Protein AF-A0A1V6IZR3-F1 (afdb_monomer)

Mean predicted aligned error: 18.73 Å

Nearest PDB structures (foldseek):
  6pxj-assembly2_B  TM=7.528E-01  e=3.587E-08  Homo sapiens
  1z8j-assembly2_B  TM=7.827E-01  e=1.774E-07  Homo sapiens
  2afq-assembly1_D  TM=7.502E-01  e=1.871E-07  Homo sapiens
  2wyj-assembly1_A  TM=7.106E-01  e=6.371E-07  Homo sapiens
  3h5c-assembly1_B  TM=6.186E-01  e=1.400E-05  Homo sapiens

Sequence (819 aa):
MRGITLRMSGNGSYQYGFWLGPGDYYWNQGAGSAPFFDGVTVETGESSNNIAFLCYGPAPEPIIFNNCAFRGKPGKSVPMRGIYAMDSSALQIINCSYLDFPSAPYAYGVQLHSRFLEETGLVEIANCLWDSSFTASNPTPPFVTYRQFTNSAPYFVHIADSIMPAMPTWFLPDTQTNLYITNALVAMGGHLQTNSPGIDAGGSTLTLADFEGQPRDATPDIGADEYAALGEGDTDEDGLSDSSEVDTYGTDPYRADSDGDNILDGTEVADGTDLTDPLSYRFEVLGIATNQSGNSSAVWICRRWGAGAWDTNAATIATNGNFTLDVLADNQSNTLNVGAFCDYNTNGLPDAVEPVYWKTISVTGSLMRTSFLLKDYDGDYIDDWQEVLCGTDPLSASNYCVSVSGIVTNVYLDTGNFYVGLSLTTNAASMVAVTNVATDGTFDFSHVIMTNASSILYIMHYDDVNTNGMWDTTELYGWNATNRSKGHTIYWTLDARDYDNDDMPDFWEARKSFNWTNTADCVADADSDGFYNVLECWMKTDPYSVNNSSNTAIRNAIAAVDDKLAGLSPSAALPIFSIQNHSTTNYVRNTNCWAYPYDITCNSPWNSAGGVYYTGTLISPRHVIFAAHFDYVTNGTIMRFVDRQNNVVERSIVATMRHPSFPGTNDFYYPDICVGLLNSDVPTNQISCAKVLPDTFSDYLSKGTRIPALSMNQFHKAYVFDVRDISRSYPDNSIRTITRRPVDSARQSFYTGLQGGDSGNPLLMFISGETVLLTVWSYGDGTGTSVSALKSDINDIMDDLGGGYHLQEINLSGYRSLE

Solvent-accessible surface area (backbone atoms only — not comparable to full-atom values): 44212 Å² total; per-residue (Å²): 86,69,67,44,77,47,79,46,77,56,84,46,76,70,44,67,72,38,82,33,40,43,96,55,90,91,80,63,96,41,64,15,59,49,53,57,35,35,30,33,22,38,37,56,50,70,23,67,29,35,28,39,31,38,36,32,31,37,29,96,46,55,31,33,38,29,38,24,20,32,34,46,49,60,92,35,80,36,21,35,27,39,36,35,36,32,27,42,40,33,38,38,41,31,48,29,38,42,36,44,40,21,55,15,80,78,15,25,44,33,36,42,37,21,64,69,20,87,55,69,15,42,36,42,36,33,45,29,41,43,46,66,54,45,56,85,38,93,63,54,33,45,61,64,47,81,46,79,38,102,81,25,30,51,68,34,44,34,44,30,57,32,46,43,57,55,84,69,90,87,70,69,94,84,82,72,95,46,61,52,75,51,71,55,64,76,47,78,78,56,54,73,52,99,74,35,63,48,72,62,54,47,54,100,77,76,67,74,42,51,88,92,62,51,58,66,85,49,90,78,60,63,48,77,85,53,67,53,82,80,53,91,45,49,75,48,72,40,79,49,34,34,44,48,25,52,77,72,70,71,42,50,49,79,38,38,38,56,53,68,69,82,57,34,42,40,52,28,63,76,74,69,40,47,58,75,40,71,38,28,46,66,33,38,38,38,34,39,48,42,76,68,55,76,68,88,60,59,39,38,35,35,35,26,54,56,92,55,70,76,42,59,92,76,43,41,68,39,56,97,28,36,40,70,44,84,42,80,38,71,78,48,90,56,54,41,31,44,28,39,29,48,45,81,86,72,78,78,63,83,50,90,80,24,62,66,53,66,48,78,49,80,86,87,61,58,70,44,78,53,73,47,79,45,38,48,80,50,70,39,62,49,37,34,69,56,20,54,73,68,72,34,43,38,78,37,61,31,27,43,57,33,30,44,36,32,39,42,36,72,53,83,66,94,71,70,46,33,36,40,33,36,16,73,39,96,76,53,84,42,62,78,47,76,46,80,52,77,47,62,45,74,51,77,43,78,71,45,76,37,72,83,39,70,69,52,41,23,47,32,36,34,44,29,74,87,64,78,85,62,84,51,98,90,41,59,68,53,72,46,81,40,66,57,46,69,66,44,79,45,81,45,51,52,67,74,45,43,82,52,68,53,77,45,26,33,64,58,27,54,75,70,71,45,60,54,75,46,46,57,54,31,74,33,47,78,50,71,53,58,55,30,37,31,51,27,61,77,69,71,55,60,55,77,54,66,68,92,48,91,50,32,49,49,41,44,21,37,48,62,46,56,70,46,51,65,93,61,56,48,90,63,23,25,36,44,45,73,38,80,37,90,89,75,67,46,44,34,71,19,83,59,11,55,64,50,88,48,72,64,26,21,45,22,80,31,25,73,68,56,39,46,38,46,24,35,35,24,38,35,60,34,33,31,38,25,26,36,87,52,79,66,72,43,66,68,30,37,41,34,30,46,29,94,85,40,50,70,47,77,39,34,25,64,42,68,50,60,44,91,72,41,66,90,50,99,75,65,76,46,55,27,39,22,42,31,33,40,72,53,67,56,61,68,92,55,38,49,53,35,23,25,55,46,92,67,40,47,47,38,41,55,48,34,56,69,38,46,26,42,30,42,45,47,81,46,28,55,26,42,35,14,26,52,34,61,41,72,71,44,101,84,63,48,46,32,26,32,37,41,83,46,66,50,69,74,49,40,63,37,42,74,83,75,54,96,40,24,42,10,25,50,35,32,37,39,46,93,72,42,45,28,40,43,22,30,28,57,49,84,74,51,31,17,35,22,44,42,80,41,45,67,63,52,33,53,51,30,57,76,74,40,86,86,60,56,77,42,61,54,84,62,85,88,35,48,60,77,120

Secondary structure (DSSP, 8-state):
-BS-EEE----SS-EEEEEES-SSTTT--------EEES-EEE--S-SSEEEEEEES--SS-EEEES-EEE--TT----EEEEEEES-SEEEEES-EEES--SSTT-EEEEEEESS-SS-EEEEEES-EE-GGGTS-SSPPPSEEEEE-TTSPPEEEEEES-B-SS--TT--TTS-TTEEEES-----S-EE-TT-TTTTTTSS---SB-SSS-BTTSSS-SSTT-EE---S--SS-SSS-HHHIIIII---TT-SSSSSSSS-HHHHHHHT--TT-TT-EEEEEEEEEEE-S---PPEEEEEEETTS--EEEEEEE-BTTEEEEEEEESS--SPEEEEEEE-SSSSSS--TTS--EEEEE---SSEEEEEEEES-SSSSSS-HHHHHHHT--TT-TTEEEEEEEEEEE----SSSEEEEEEESSTTSTTEEEEEE--SSEEEEEEEEEEES--SEEEEEEEEETTSSSS--TTS-EEEEEEES-S-EEEEEEGGG--SS-SSS-HHHHHHTT--TT-TTGGG--SSSSS--HHHHHHHT--TTS----S-BHHHHHHHHHHHHHTT--HHHHSBSEEEEETTTTEEEE-TTSTTTTS--TTB-S-BTTTBTSS--EEEETTEEEE-TT-----TTPEEEEE-TTS-EEEEEEEEEEE-TT---SSS---S--EEEEESS---TTTSPPPBB--TTTHHHHTT-TT-EEEEE-TT-BEEEEEEEEEES--TT---EEEEE---SHHHHHT-----TT-TTPEEEEEETTEEEEEEEEEETTTEEEETTTSHHHHHHHHHHH-TT--PPBP--TTSBP--

pLDDT: mean 82.23, std 13.09, range [37.94, 98.44]

Structure (mmCIF, N/CA/C/O backbone):
data_AF-A0A1V6IZR3-F1
#
_entry.id   AF-A0A1V6IZR3-F1
#
loop_
_atom_site.group_PDB
_atom_site.id
_atom_site.type_symbol
_atom_site.label_atom_id
_atom_site.label_alt_id
_atom_site.label_comp_id
_atom_site.label_asym_id
_atom_site.label_entity_id
_atom_site.label_seq_id
_atom_site.pdbx_PDB_ins_code
_atom_site.Cartn_x
_atom_site.Cartn_y
_atom_site.Cartn_z
_atom_site.occupancy
_atom_site.B_iso_or_equiv
_atom_site.auth_seq_id
_atom_site.auth_comp_id
_atom_site.auth_asym_id
_atom_site.auth_atom_id
_atom_site.pdbx_PDB_model_num
ATOM 1 N N . MET A 1 1 ? 92.205 -2.100 -47.975 1.00 76.81 1 MET A N 1
ATOM 2 C CA . MET A 1 1 ? 92.497 -3.478 -47.528 1.00 76.81 1 MET A CA 1
ATOM 3 C C . MET A 1 1 ? 91.830 -4.448 -48.480 1.00 76.81 1 MET A C 1
ATOM 5 O O . MET A 1 1 ? 90.780 -4.094 -48.997 1.00 76.81 1 MET A O 1
ATOM 9 N N . ARG A 1 2 ? 92.425 -5.618 -48.745 1.00 80.44 2 ARG A N 1
ATOM 10 C CA . ARG A 1 2 ? 91.852 -6.578 -49.698 1.00 80.44 2 ARG A CA 1
ATOM 11 C C . ARG A 1 2 ? 91.730 -7.984 -49.114 1.00 80.44 2 ARG A C 1
ATOM 13 O O . ARG A 1 2 ? 92.684 -8.426 -48.480 1.00 80.44 2 ARG A O 1
ATOM 20 N N . GLY A 1 3 ? 90.604 -8.661 -49.345 1.00 69.38 3 GLY A N 1
ATOM 21 C CA . GLY A 1 3 ? 90.423 -10.093 -49.064 1.00 69.38 3 GLY A CA 1
ATOM 22 C C . GLY A 1 3 ? 90.434 -10.481 -47.582 1.00 69.38 3 GLY A C 1
ATOM 23 O O . GLY A 1 3 ? 90.912 -11.561 -47.243 1.00 69.38 3 GLY A O 1
ATOM 24 N N . ILE A 1 4 ? 90.004 -9.590 -46.685 1.00 80.44 4 ILE A N 1
ATOM 25 C CA . ILE A 1 4 ? 90.055 -9.821 -45.232 1.00 80.44 4 ILE A CA 1
ATOM 26 C C . ILE A 1 4 ? 88.681 -10.251 -44.729 1.00 80.44 4 ILE A C 1
ATOM 28 O O . ILE A 1 4 ? 87.707 -9.545 -44.956 1.00 80.44 4 ILE A O 1
ATOM 32 N N . THR A 1 5 ? 88.622 -11.329 -43.949 1.00 82.00 5 THR A N 1
ATOM 33 C CA . THR A 1 5 ? 87.443 -11.672 -43.143 1.00 82.00 5 THR A CA 1
ATOM 34 C C . THR A 1 5 ? 87.701 -11.331 -41.679 1.00 82.00 5 THR A C 1
ATOM 36 O O . THR A 1 5 ? 88.576 -11.920 -41.042 1.00 82.00 5 THR A O 1
ATOM 39 N N . LEU A 1 6 ? 86.939 -10.388 -41.133 1.00 85.50 6 LEU A N 1
ATOM 40 C CA . LEU A 1 6 ? 86.913 -10.082 -39.708 1.00 85.50 6 LEU A CA 1
ATOM 41 C C . LEU A 1 6 ? 85.717 -10.762 -39.053 1.00 85.50 6 LEU A C 1
ATOM 43 O O . LEU A 1 6 ? 84.575 -10.496 -39.414 1.00 85.50 6 LEU A O 1
ATOM 47 N N . ARG A 1 7 ? 85.988 -11.590 -38.044 1.00 87.12 7 ARG A N 1
ATOM 48 C CA . ARG A 1 7 ? 84.964 -12.195 -37.188 1.00 87.12 7 ARG A CA 1
ATOM 49 C C . ARG A 1 7 ? 85.019 -11.562 -35.815 1.00 87.12 7 ARG A C 1
ATOM 51 O O . ARG A 1 7 ? 86.019 -11.689 -35.110 1.00 87.12 7 ARG A O 1
ATOM 58 N N . MET A 1 8 ? 83.961 -10.857 -35.452 1.00 82.50 8 MET A N 1
ATOM 59 C CA . MET A 1 8 ? 83.888 -10.109 -34.206 1.00 82.50 8 MET A CA 1
ATOM 60 C C . MET A 1 8 ? 83.198 -10.955 -33.130 1.00 82.50 8 MET A C 1
ATOM 62 O O . MET A 1 8 ? 82.158 -11.564 -33.364 1.00 82.50 8 MET A O 1
ATOM 66 N N . SER A 1 9 ? 83.771 -11.008 -31.926 1.00 73.06 9 SER A N 1
ATOM 67 C CA . SER A 1 9 ? 83.181 -11.711 -30.779 1.00 73.06 9 SER A CA 1
ATOM 68 C C . SER A 1 9 ? 83.571 -11.028 -29.468 1.00 73.06 9 SER A C 1
ATOM 70 O O . SER A 1 9 ? 84.742 -10.706 -29.279 1.00 73.06 9 SER A O 1
ATOM 72 N N . GLY A 1 10 ? 82.620 -10.836 -28.550 1.00 66.31 10 GLY A N 1
ATOM 73 C CA . GLY A 1 10 ? 82.876 -10.290 -27.210 1.00 66.31 10 GLY A CA 1
ATOM 74 C C . GLY A 1 10 ? 81.684 -9.513 -26.647 1.00 66.31 10 GLY A C 1
ATOM 75 O O . GLY A 1 10 ? 80.853 -9.037 -27.413 1.00 66.31 10 GLY A O 1
ATOM 76 N N . ASN A 1 11 ? 81.619 -9.377 -25.319 1.00 63.19 11 ASN A N 1
ATOM 77 C CA . ASN A 1 11 ? 80.529 -8.701 -24.610 1.00 63.19 11 ASN A CA 1
ATOM 78 C C . ASN A 1 11 ? 81.007 -7.324 -24.109 1.00 63.19 11 ASN A C 1
ATOM 80 O O . ASN A 1 11 ? 81.660 -7.218 -23.071 1.00 63.19 11 ASN A O 1
ATOM 84 N N . GLY A 1 12 ? 80.761 -6.281 -24.901 1.00 66.75 12 GLY A N 1
ATOM 85 C CA . GLY A 1 12 ? 81.119 -4.891 -24.595 1.00 66.75 12 GLY A CA 1
ATOM 86 C C . GLY A 1 12 ? 80.086 -3.915 -25.158 1.00 66.75 12 GLY A C 1
ATOM 87 O O . GLY A 1 12 ? 79.227 -4.323 -25.939 1.00 66.75 12 GLY A O 1
ATOM 88 N N . SER A 1 13 ? 80.160 -2.635 -24.779 1.00 76.69 13 SER A N 1
ATOM 89 C CA . SER A 1 13 ? 79.136 -1.641 -25.145 1.00 76.69 13 SER A CA 1
ATOM 90 C C . SER A 1 13 ? 79.145 -1.235 -26.628 1.00 76.69 13 SER A C 1
ATOM 92 O O . SER A 1 13 ? 78.087 -0.928 -27.164 1.00 76.69 13 SER A O 1
ATOM 94 N N . TYR A 1 14 ? 80.314 -1.227 -27.285 1.00 80.75 14 TYR A N 1
ATOM 95 C CA . TYR A 1 14 ? 80.467 -0.924 -28.715 1.00 80.75 14 TYR A CA 1
ATOM 96 C C . TYR A 1 14 ? 81.536 -1.810 -29.353 1.00 80.75 14 TYR A C 1
ATOM 98 O O . TYR A 1 14 ? 82.612 -1.998 -28.779 1.00 80.75 14 TYR A O 1
ATOM 106 N N . GLN A 1 15 ? 81.261 -2.292 -30.563 1.00 85.88 15 GLN A N 1
ATOM 107 C CA . GLN A 1 15 ? 82.194 -3.042 -31.396 1.00 85.88 15 GLN A CA 1
ATOM 108 C C . GLN A 1 15 ? 82.304 -2.402 -32.782 1.00 85.88 15 GLN A C 1
ATOM 110 O O . GLN A 1 15 ? 81.304 -2.275 -33.484 1.00 85.88 15 GLN A O 1
ATOM 115 N N . TYR A 1 16 ? 83.529 -2.032 -33.172 1.00 86.56 16 TYR A N 1
ATOM 116 C CA . TYR A 1 16 ? 83.845 -1.476 -34.490 1.00 86.56 16 TYR A CA 1
ATOM 117 C C . TYR A 1 16 ? 84.763 -2.434 -35.245 1.00 86.56 16 TYR A C 1
ATOM 119 O O . TYR A 1 16 ? 85.832 -2.767 -34.731 1.00 86.56 16 TYR A O 1
ATOM 127 N N . GLY A 1 17 ? 84.367 -2.875 -36.439 1.00 85.81 17 GLY A N 1
ATOM 128 C CA . GLY A 1 17 ? 85.253 -3.647 -37.315 1.00 85.81 17 GLY A CA 1
ATOM 129 C C . GLY A 1 17 ? 86.409 -2.771 -37.792 1.00 85.81 17 GLY A C 1
ATOM 130 O O . GLY A 1 17 ? 87.577 -3.103 -37.598 1.00 85.81 17 GLY A O 1
ATOM 131 N N . PHE A 1 18 ? 86.070 -1.592 -38.316 1.00 88.94 18 PHE A N 1
ATOM 132 C CA . PHE A 1 18 ? 87.026 -0.564 -38.715 1.00 88.94 18 PHE A CA 1
ATOM 133 C C . PHE A 1 18 ? 86.571 0.838 -38.286 1.00 88.94 18 PHE A C 1
ATOM 135 O O . PHE A 1 18 ? 85.408 1.205 -38.459 1.00 88.94 18 PHE A O 1
ATOM 142 N N . TRP A 1 19 ? 87.512 1.631 -37.762 1.00 87.50 19 TRP A N 1
ATOM 143 C CA . TRP A 1 19 ? 87.351 3.060 -37.461 1.00 87.50 19 TRP A CA 1
ATOM 144 C C . TRP A 1 19 ? 88.136 3.894 -38.474 1.00 87.50 19 TRP A C 1
ATOM 146 O O . TRP A 1 19 ? 89.355 3.747 -38.575 1.00 87.50 19 TRP A O 1
ATOM 156 N N . LEU A 1 20 ? 87.442 4.767 -39.205 1.00 86.12 20 LEU A N 1
ATOM 157 C CA . LEU A 1 20 ? 87.973 5.530 -40.340 1.00 86.12 20 LEU A CA 1
ATOM 158 C C . LEU A 1 20 ? 87.861 7.045 -40.109 1.00 86.12 20 LEU A C 1
ATOM 160 O O . LEU A 1 20 ? 87.391 7.778 -40.976 1.00 86.12 20 LEU A O 1
ATOM 164 N N . GLY A 1 21 ? 88.267 7.514 -38.927 1.00 77.38 21 GLY A N 1
ATOM 165 C CA . GLY A 1 21 ? 88.225 8.929 -38.543 1.00 77.38 21 GLY A CA 1
ATOM 166 C C . GLY A 1 21 ? 89.528 9.439 -37.913 1.00 77.38 21 GLY A C 1
ATOM 167 O O . GLY A 1 21 ? 90.443 8.647 -37.660 1.00 77.38 21 GLY A O 1
ATOM 168 N N . PRO A 1 22 ? 89.631 10.751 -37.627 1.00 70.31 22 PRO A N 1
ATOM 169 C CA . PRO A 1 22 ? 90.754 11.327 -36.888 1.00 70.31 22 PRO A CA 1
ATOM 170 C C . PRO A 1 22 ? 90.887 10.671 -35.499 1.00 70.31 22 PRO A C 1
ATOM 172 O O . PRO A 1 22 ? 89.900 10.243 -34.906 1.00 70.31 22 PRO A O 1
ATOM 175 N N . GLY A 1 23 ? 92.118 10.552 -34.989 1.00 63.44 23 GLY A N 1
ATOM 176 C CA . GLY A 1 23 ? 92.477 9.659 -33.872 1.00 63.44 23 GLY A CA 1
ATOM 177 C C . GLY A 1 23 ? 91.773 9.861 -32.516 1.00 63.44 23 GLY A C 1
ATOM 178 O O . GLY A 1 23 ? 91.858 8.955 -31.691 1.00 63.44 23 GLY A O 1
ATOM 179 N N . ASP A 1 24 ? 91.062 10.973 -32.287 1.00 61.38 24 ASP A N 1
ATOM 180 C CA . ASP A 1 24 ? 90.285 11.214 -31.061 1.00 61.38 24 ASP A CA 1
ATOM 181 C C . ASP A 1 24 ? 88.777 11.122 -31.331 1.00 61.38 24 ASP A C 1
ATOM 183 O O . ASP A 1 24 ? 88.189 11.930 -32.055 1.00 61.38 24 ASP A O 1
ATOM 187 N N . TYR A 1 25 ? 88.139 10.140 -30.695 1.00 62.16 25 TYR A N 1
ATOM 188 C CA . TYR A 1 25 ? 86.702 9.892 -30.761 1.00 62.16 25 TYR A CA 1
ATOM 189 C C . TYR A 1 25 ? 85.921 11.110 -30.213 1.00 62.16 25 TYR A C 1
ATOM 191 O O . TYR A 1 25 ? 86.066 11.469 -29.045 1.00 62.16 25 TYR A O 1
ATOM 199 N N . TYR A 1 26 ? 85.087 11.720 -31.068 1.00 57.50 26 TYR A N 1
ATOM 200 C CA . TYR A 1 26 ? 84.078 12.772 -30.815 1.00 57.50 26 TYR A CA 1
ATOM 201 C C . TYR A 1 26 ? 84.430 14.269 -30.854 1.00 57.50 26 TYR A C 1
ATOM 203 O O . TYR A 1 26 ? 83.480 15.048 -30.936 1.00 57.50 26 TYR A O 1
ATOM 211 N N . TRP A 1 27 ? 85.692 14.721 -30.858 1.00 54.31 27 TRP A N 1
ATOM 212 C CA . TRP A 1 27 ? 85.948 16.163 -30.616 1.00 54.31 27 TRP A CA 1
ATOM 213 C C . TRP A 1 27 ? 86.798 16.929 -31.630 1.00 54.31 27 TRP A C 1
ATOM 215 O O . TRP A 1 27 ? 86.811 18.156 -31.569 1.00 54.31 27 TRP A O 1
ATOM 225 N N . ASN A 1 28 ? 87.436 16.265 -32.596 1.00 56.78 28 ASN A N 1
ATOM 226 C CA . ASN A 1 28 ? 88.219 16.952 -33.626 1.00 56.78 28 ASN A CA 1
ATOM 227 C C . ASN A 1 28 ? 87.575 16.802 -35.009 1.00 56.78 28 ASN A C 1
ATOM 229 O O . ASN A 1 28 ? 87.436 15.692 -35.516 1.00 56.78 28 ASN A O 1
ATOM 233 N N . GLN A 1 29 ? 87.239 17.935 -35.636 1.00 59.66 29 GLN A N 1
ATOM 234 C CA . GLN A 1 29 ? 86.754 18.046 -37.024 1.00 59.66 29 GLN A CA 1
ATOM 235 C C . GLN A 1 29 ? 87.895 17.855 -38.047 1.00 59.66 29 GLN A C 1
ATOM 237 O O . GLN A 1 29 ? 88.002 18.576 -39.034 1.00 59.66 29 GLN A O 1
ATOM 242 N N . GLY A 1 30 ? 88.816 16.930 -37.772 1.00 65.06 30 GLY A N 1
ATOM 243 C CA . GLY A 1 30 ? 89.906 16.601 -38.686 1.00 65.06 30 GLY A CA 1
ATOM 244 C C . GLY A 1 30 ? 89.415 15.741 -39.848 1.00 65.06 30 GLY A C 1
ATOM 245 O O . GLY A 1 30 ? 88.413 15.037 -39.718 1.00 65.06 30 GLY A O 1
ATOM 246 N N . ALA A 1 31 ? 90.146 15.765 -40.963 1.00 70.06 31 ALA A N 1
ATOM 247 C CA . ALA A 1 31 ? 89.836 14.889 -42.083 1.00 70.06 31 ALA A CA 1
ATOM 248 C C . ALA A 1 31 ? 90.024 13.408 -41.691 1.00 70.06 31 ALA A C 1
ATOM 250 O O . ALA A 1 31 ? 91.048 13.035 -41.110 1.00 70.06 31 ALA A O 1
ATOM 251 N N . GLY A 1 32 ? 89.026 12.578 -41.997 1.00 70.62 32 GLY A N 1
ATOM 252 C CA . GLY A 1 32 ? 89.082 11.125 -41.893 1.00 70.62 32 GLY A CA 1
ATOM 253 C C . GLY A 1 32 ? 89.964 10.499 -42.978 1.00 70.62 32 GLY A C 1
ATOM 254 O O . GLY A 1 32 ? 90.514 11.173 -43.852 1.00 70.62 32 GLY A O 1
ATOM 255 N N . SER A 1 33 ? 90.119 9.176 -42.925 1.00 75.62 33 SER A N 1
ATOM 256 C CA . SER A 1 33 ? 90.857 8.425 -43.948 1.00 75.62 33 SER A CA 1
ATOM 257 C C . SER A 1 33 ? 89.974 8.113 -45.159 1.00 75.62 33 SER A C 1
ATOM 259 O O . SER A 1 33 ? 88.810 7.775 -44.967 1.00 75.62 33 SER A O 1
ATOM 261 N N . ALA A 1 34 ? 90.556 8.101 -46.365 1.00 84.12 34 ALA A N 1
ATOM 262 C CA . ALA A 1 34 ? 89.917 7.647 -47.610 1.00 84.12 34 ALA A CA 1
ATOM 263 C C . ALA A 1 34 ? 90.435 6.259 -48.062 1.00 84.12 34 ALA A C 1
ATOM 265 O O . ALA A 1 34 ? 91.212 6.163 -49.016 1.00 84.12 34 ALA A O 1
ATOM 266 N N . PRO A 1 35 ? 90.140 5.163 -47.338 1.00 87.38 35 PRO A N 1
ATOM 267 C CA . PRO A 1 35 ? 90.614 3.836 -47.713 1.00 87.38 35 PRO A CA 1
ATOM 268 C C . PRO A 1 35 ? 89.784 3.212 -48.845 1.00 87.38 35 PRO A C 1
ATOM 270 O O . PRO A 1 35 ? 88.591 3.459 -48.992 1.00 87.38 35 PRO A O 1
ATOM 273 N N . PHE A 1 36 ? 90.432 2.301 -49.572 1.00 89.94 36 PHE A N 1
ATOM 274 C CA . PHE A 1 36 ? 89.804 1.387 -50.525 1.00 89.94 36 PHE A CA 1
ATOM 275 C C . PHE A 1 36 ? 89.720 -0.023 -49.921 1.00 89.94 36 PHE A C 1
ATOM 277 O O . PHE A 1 36 ? 90.763 -0.602 -49.583 1.00 89.94 36 PHE A O 1
ATOM 284 N N . PHE A 1 37 ? 88.517 -0.578 -49.779 1.00 87.81 37 PHE A N 1
ATOM 285 C CA . PHE A 1 37 ? 88.232 -1.942 -49.325 1.00 87.81 37 PHE A CA 1
ATOM 286 C C . PHE A 1 37 ? 87.738 -2.797 -50.484 1.00 87.81 37 PHE A C 1
ATOM 288 O O . PHE A 1 37 ? 86.840 -2.383 -51.200 1.00 87.81 37 PHE A O 1
ATOM 295 N N . ASP A 1 38 ? 88.328 -3.978 -50.660 1.00 83.19 38 ASP A N 1
ATOM 296 C CA . ASP A 1 38 ? 87.980 -4.885 -51.757 1.00 83.19 38 ASP A CA 1
ATOM 297 C C . ASP A 1 38 ? 87.924 -6.334 -51.274 1.00 83.19 38 ASP A C 1
ATOM 299 O O . ASP A 1 38 ? 88.920 -6.849 -50.764 1.00 83.19 38 ASP A O 1
ATOM 303 N N . GLY A 1 39 ? 86.778 -7.002 -51.369 1.00 72.62 39 GLY A N 1
ATOM 304 C CA . GLY A 1 39 ? 86.658 -8.383 -50.889 1.00 72.62 39 GLY A CA 1
ATOM 305 C C . GLY A 1 39 ? 86.748 -8.497 -49.365 1.00 72.62 39 GLY A C 1
ATOM 306 O O . GLY A 1 39 ? 87.331 -9.454 -48.856 1.00 72.62 39 GLY A O 1
ATOM 307 N N . VAL A 1 40 ? 86.303 -7.478 -48.624 1.00 83.44 40 VAL A N 1
ATOM 308 C CA . VAL A 1 40 ? 86.351 -7.487 -47.152 1.00 83.44 40 VAL A CA 1
ATOM 309 C C . VAL A 1 40 ? 85.014 -7.936 -46.581 1.00 83.44 40 VAL A C 1
ATOM 311 O O . VAL A 1 40 ? 83.984 -7.339 -46.878 1.00 83.44 40 VAL A O 1
ATOM 314 N N . THR A 1 41 ? 85.061 -8.941 -45.712 1.00 83.69 41 THR A N 1
ATOM 315 C CA . THR A 1 41 ? 83.898 -9.505 -45.027 1.00 83.69 41 THR A CA 1
ATOM 316 C C . THR A 1 41 ? 83.969 -9.178 -43.542 1.00 83.69 41 THR A C 1
ATOM 318 O O . THR A 1 41 ? 84.993 -9.425 -42.902 1.00 83.69 41 THR A O 1
ATOM 321 N N . VAL A 1 42 ? 82.888 -8.648 -42.974 1.00 87.38 42 VAL A N 1
ATOM 322 C CA . VAL A 1 42 ? 82.761 -8.425 -41.529 1.00 87.38 42 VAL A CA 1
ATOM 323 C C . VAL A 1 42 ? 81.562 -9.198 -40.997 1.00 87.38 42 VAL A C 1
ATOM 325 O O . VAL A 1 42 ? 80.421 -8.917 -41.353 1.00 87.38 42 VAL A O 1
ATOM 328 N N . GLU A 1 43 ? 81.840 -10.159 -40.120 1.00 87.12 43 GLU A N 1
ATOM 329 C CA . GLU A 1 43 ? 80.854 -10.957 -39.393 1.00 87.12 43 GLU A CA 1
ATOM 330 C C . GLU A 1 43 ? 80.765 -10.436 -37.951 1.00 87.12 43 GLU A C 1
ATOM 332 O O . GLU A 1 43 ? 81.769 -10.393 -37.228 1.00 87.12 43 GLU A O 1
ATOM 337 N N . THR A 1 44 ? 79.575 -10.009 -37.530 1.00 79.50 44 THR A N 1
ATOM 338 C CA . THR A 1 44 ? 79.383 -9.340 -36.232 1.00 79.50 44 THR A CA 1
ATOM 339 C C . THR A 1 44 ? 79.141 -10.303 -35.061 1.00 79.50 44 THR A C 1
ATOM 341 O O . THR A 1 44 ? 78.761 -11.466 -35.225 1.00 79.50 44 THR A O 1
ATOM 344 N N . GLY A 1 45 ? 79.421 -9.816 -33.846 1.00 76.06 45 GLY A N 1
ATOM 345 C CA . GLY A 1 45 ? 79.378 -10.573 -32.593 1.00 76.06 45 GLY A CA 1
ATOM 346 C C . GLY A 1 45 ? 78.146 -10.294 -31.724 1.00 76.06 45 GLY A C 1
ATOM 347 O O . GLY A 1 45 ? 77.126 -9.804 -32.187 1.00 76.06 45 GLY A O 1
ATOM 348 N N . GLU A 1 46 ? 78.235 -10.624 -30.430 1.00 75.19 46 GLU A N 1
ATOM 349 C CA . GLU A 1 46 ? 77.159 -10.428 -29.438 1.00 75.19 46 GLU A CA 1
ATOM 350 C C . GLU A 1 46 ? 77.419 -9.202 -28.534 1.00 75.19 46 GLU A C 1
ATOM 352 O O . GLU A 1 46 ? 77.502 -9.318 -27.312 1.00 75.19 46 GLU A O 1
ATOM 357 N N . SER A 1 47 ? 77.596 -8.018 -29.129 1.00 82.00 47 SER A N 1
ATOM 358 C CA . SER A 1 47 ? 77.751 -6.745 -28.399 1.00 82.00 47 SER A CA 1
ATOM 359 C C . SER A 1 47 ? 76.460 -5.918 -28.389 1.00 82.00 47 SER A C 1
ATOM 361 O O . SER A 1 47 ? 75.591 -6.101 -29.240 1.00 82.00 47 SER A O 1
ATOM 363 N N . SER A 1 48 ? 76.343 -4.977 -27.439 1.00 82.38 48 SER A N 1
ATOM 364 C CA . SER A 1 48 ? 75.217 -4.034 -27.346 1.00 82.38 48 SER A CA 1
ATOM 365 C C . SER A 1 48 ? 75.079 -3.115 -28.565 1.00 82.38 48 SER A C 1
ATOM 367 O O . SER A 1 48 ? 74.007 -2.548 -28.765 1.00 82.38 48 SER A O 1
ATOM 369 N N . ASN A 1 49 ? 76.145 -2.909 -29.346 1.00 84.75 49 ASN A N 1
ATOM 370 C CA . ASN A 1 49 ? 76.093 -2.124 -30.575 1.00 84.75 49 ASN A CA 1
ATOM 371 C C . ASN A 1 49 ? 77.232 -2.524 -31.526 1.00 84.75 49 ASN A C 1
ATOM 373 O O . ASN A 1 49 ? 78.408 -2.319 -31.209 1.00 84.75 49 ASN A O 1
ATOM 377 N N . ASN A 1 50 ? 76.883 -3.091 -32.682 1.00 88.75 50 ASN A N 1
ATOM 378 C CA . ASN A 1 50 ? 77.837 -3.623 -33.654 1.00 88.75 50 ASN A CA 1
ATOM 379 C C . ASN A 1 50 ? 77.903 -2.715 -34.880 1.00 88.75 50 ASN A C 1
ATOM 381 O O . ASN A 1 50 ? 76.876 -2.380 -35.466 1.00 88.75 50 ASN A O 1
ATOM 385 N N . ILE A 1 51 ? 79.104 -2.311 -35.282 1.00 90.88 51 ILE A N 1
ATOM 386 C CA . ILE A 1 51 ? 79.323 -1.459 -36.450 1.00 90.88 51 ILE A CA 1
ATOM 387 C C . ILE A 1 51 ? 80.475 -2.057 -37.252 1.00 90.88 51 ILE A C 1
ATOM 389 O O . ILE A 1 51 ? 81.611 -2.078 -36.780 1.00 90.88 51 ILE A O 1
ATOM 393 N N . ALA A 1 52 ? 80.205 -2.550 -38.461 1.00 91.31 52 ALA A N 1
ATOM 394 C CA . ALA A 1 52 ? 81.261 -3.132 -39.282 1.00 91.31 52 ALA A CA 1
ATOM 395 C C . ALA A 1 52 ? 82.246 -2.048 -39.747 1.00 91.31 52 ALA A C 1
ATOM 397 O O . ALA A 1 52 ? 83.448 -2.175 -39.507 1.00 91.31 52 ALA A O 1
ATOM 398 N N . PHE A 1 53 ? 81.750 -0.933 -40.288 1.00 92.19 53 PHE A N 1
ATOM 399 C CA . PHE A 1 53 ? 82.585 0.214 -40.651 1.00 92.19 53 PHE A CA 1
ATOM 400 C C . PHE A 1 53 ? 82.016 1.515 -40.103 1.00 92.19 53 PHE A C 1
ATOM 402 O O . PHE A 1 53 ? 80.864 1.855 -40.370 1.00 92.19 53 PHE A O 1
ATOM 409 N N . LEU A 1 54 ? 82.841 2.256 -39.362 1.00 90.69 54 LEU A N 1
ATOM 410 C CA . LEU A 1 54 ? 82.525 3.598 -38.889 1.00 90.69 54 LEU A CA 1
ATOM 411 C C . LEU A 1 54 ? 83.393 4.625 -39.614 1.00 90.69 54 LEU A C 1
ATOM 413 O O . LEU A 1 54 ? 84.592 4.733 -39.352 1.00 90.69 54 LEU A O 1
ATOM 417 N N . CYS A 1 55 ? 82.768 5.379 -40.513 1.00 89.94 55 CYS A N 1
ATOM 418 C CA . CYS A 1 55 ? 83.379 6.473 -41.260 1.00 89.94 55 CYS A CA 1
ATOM 419 C C . CYS A 1 55 ? 83.035 7.789 -40.562 1.00 89.94 55 CYS A C 1
ATOM 421 O O . CYS A 1 55 ? 81.854 8.094 -40.400 1.00 89.94 55 CYS A O 1
ATOM 423 N N . TYR A 1 56 ? 84.039 8.542 -40.102 1.00 86.62 56 TYR A N 1
ATOM 424 C CA . TYR A 1 56 ? 83.810 9.767 -39.330 1.00 86.62 56 TYR A CA 1
ATOM 425 C C . TYR A 1 56 ? 84.650 10.933 -39.854 1.00 86.62 56 TYR A C 1
ATOM 427 O O . TYR A 1 56 ? 85.880 10.865 -39.852 1.00 86.62 56 TYR A O 1
ATOM 435 N N . GLY A 1 57 ? 83.969 12.017 -40.225 1.00 83.25 57 GLY A N 1
ATOM 436 C CA . GLY A 1 57 ? 84.565 13.250 -40.732 1.00 83.25 57 GLY A CA 1
ATOM 437 C C . GLY A 1 57 ? 84.842 13.229 -42.242 1.00 83.25 57 GLY A C 1
ATOM 438 O O . GLY A 1 57 ? 84.805 12.163 -42.869 1.00 83.25 57 GLY A O 1
ATOM 439 N N . PRO A 1 58 ? 85.117 14.406 -42.837 1.00 80.81 58 PRO A N 1
ATOM 440 C CA . PRO A 1 58 ? 85.332 14.543 -44.274 1.00 80.81 58 PRO A CA 1
ATOM 441 C C . PRO A 1 58 ? 86.641 13.869 -44.678 1.00 80.81 58 PRO A C 1
ATOM 443 O O . PRO A 1 58 ? 87.619 13.930 -43.942 1.00 80.81 58 PRO A O 1
ATOM 446 N N . ALA A 1 59 ? 86.694 13.242 -45.847 1.00 80.75 59 ALA A N 1
ATOM 447 C CA . ALA A 1 59 ? 87.906 12.615 -46.366 1.00 80.75 59 ALA A CA 1
ATOM 448 C C . ALA A 1 59 ? 88.356 13.338 -47.650 1.00 80.75 59 ALA A C 1
ATOM 450 O O . ALA A 1 59 ? 87.514 13.891 -48.362 1.00 80.75 59 ALA A O 1
ATOM 451 N N . PRO A 1 60 ? 89.667 13.375 -47.957 1.00 79.75 60 PRO A N 1
ATOM 452 C CA . PRO A 1 60 ? 90.164 14.061 -49.151 1.00 79.75 60 PRO A CA 1
ATOM 453 C C . PRO A 1 60 ? 89.742 13.378 -50.461 1.00 79.75 60 PRO A C 1
ATOM 455 O O . PRO A 1 60 ? 89.725 14.028 -51.495 1.00 79.75 60 PRO A O 1
ATOM 458 N N . GLU A 1 61 ? 89.404 12.088 -50.406 1.00 86.62 61 GLU A N 1
ATOM 459 C CA . GLU A 1 61 ? 88.960 11.256 -51.529 1.00 86.62 61 GLU A CA 1
ATOM 460 C C . GLU A 1 61 ? 87.796 10.354 -51.065 1.00 86.62 61 GLU A C 1
ATOM 462 O O . GLU A 1 61 ? 87.608 10.196 -49.850 1.00 86.62 61 GLU A O 1
ATOM 467 N N . PRO A 1 62 ? 87.023 9.738 -51.981 1.00 88.44 62 PRO A N 1
ATOM 468 C CA . PRO A 1 62 ? 85.949 8.821 -51.613 1.00 88.44 62 PRO A CA 1
ATOM 469 C C . PRO A 1 62 ? 86.437 7.607 -50.815 1.00 88.44 62 PRO A C 1
ATOM 471 O O . PRO A 1 62 ? 87.477 7.014 -51.111 1.00 88.44 62 PRO A O 1
ATOM 474 N N . ILE A 1 63 ? 85.648 7.199 -49.819 1.00 92.81 63 ILE A N 1
ATOM 475 C CA . ILE A 1 63 ? 85.809 5.901 -49.154 1.00 92.81 63 ILE A CA 1
ATOM 476 C C . ILE A 1 63 ? 85.135 4.852 -50.034 1.00 92.81 63 ILE A C 1
ATOM 478 O O . ILE A 1 63 ? 83.938 4.952 -50.302 1.00 92.81 63 ILE A O 1
ATOM 482 N N . ILE A 1 64 ? 85.894 3.853 -50.475 1.00 92.38 64 ILE A N 1
ATOM 483 C CA . ILE A 1 64 ? 85.412 2.881 -51.460 1.00 92.38 64 ILE A CA 1
ATOM 484 C C . ILE A 1 64 ? 85.284 1.504 -50.811 1.00 92.38 64 ILE A C 1
ATOM 486 O O . ILE A 1 64 ? 86.252 0.981 -50.253 1.00 92.38 64 ILE A O 1
ATOM 490 N N . PHE A 1 65 ? 84.100 0.914 -50.939 1.00 91.88 65 PHE A N 1
ATOM 491 C CA . PHE A 1 65 ? 83.771 -0.462 -50.596 1.00 91.88 65 PHE A CA 1
ATOM 492 C C . PHE A 1 65 ? 83.433 -1.202 -51.881 1.00 91.88 65 PHE A C 1
ATOM 494 O O . PHE A 1 65 ? 82.477 -0.855 -52.567 1.00 91.88 65 PHE A O 1
ATOM 501 N N . ASN A 1 66 ? 84.235 -2.203 -52.208 1.00 83.81 66 ASN A N 1
ATOM 502 C CA . ASN A 1 66 ? 84.082 -3.014 -53.399 1.00 83.81 66 ASN A CA 1
ATOM 503 C C . ASN A 1 66 ? 84.026 -4.489 -52.996 1.00 83.81 66 ASN A C 1
ATOM 505 O O . ASN A 1 66 ? 84.857 -4.942 -52.208 1.00 83.81 66 ASN A O 1
ATOM 509 N N . ASN A 1 67 ? 83.079 -5.261 -53.522 1.00 74.50 67 ASN A N 1
ATOM 510 C CA . ASN A 1 67 ? 82.990 -6.704 -53.255 1.00 74.50 67 ASN A CA 1
ATOM 511 C C . ASN A 1 67 ? 82.958 -7.050 -51.746 1.00 74.50 67 ASN A C 1
ATOM 513 O O . ASN A 1 67 ? 83.562 -8.034 -51.316 1.00 74.50 67 ASN A O 1
ATOM 517 N N . CYS A 1 68 ? 82.357 -6.201 -50.910 1.00 82.50 68 CYS A N 1
ATOM 518 C CA . CYS A 1 68 ? 82.352 -6.376 -49.456 1.00 82.50 68 CYS A CA 1
ATOM 519 C C . CYS A 1 68 ? 81.093 -7.101 -48.970 1.00 82.50 68 CYS A C 1
ATOM 521 O O . CYS A 1 68 ? 80.012 -6.912 -49.517 1.00 82.50 68 CYS A O 1
ATOM 523 N N . ALA A 1 69 ? 81.216 -7.866 -47.885 1.00 82.75 69 ALA A N 1
ATOM 524 C CA . ALA A 1 69 ? 80.077 -8.517 -47.242 1.00 82.75 69 ALA A CA 1
ATOM 525 C C . ALA A 1 69 ? 79.940 -8.142 -45.769 1.00 82.75 69 ALA A C 1
ATOM 527 O O . ALA A 1 69 ? 80.902 -8.169 -44.995 1.00 82.75 69 ALA A O 1
ATOM 528 N N . PHE A 1 70 ? 78.710 -7.842 -45.371 1.00 88.00 70 PHE A N 1
ATOM 529 C CA . PHE A 1 70 ? 78.342 -7.474 -44.013 1.00 88.00 70 PHE A CA 1
ATOM 530 C C . PHE A 1 70 ? 77.361 -8.512 -43.489 1.00 88.00 70 PHE A C 1
ATOM 532 O O . PHE A 1 70 ? 76.243 -8.607 -43.990 1.00 88.00 70 PHE A O 1
ATOM 539 N N . ARG A 1 71 ? 77.787 -9.296 -42.493 1.00 85.25 71 ARG A N 1
ATOM 540 C CA . ARG A 1 71 ? 76.985 -10.394 -41.949 1.00 85.25 71 ARG A CA 1
ATOM 541 C C . ARG A 1 71 ? 76.600 -10.158 -40.501 1.00 85.25 71 ARG A C 1
ATOM 543 O O . ARG A 1 71 ? 77.454 -9.927 -39.631 1.00 85.25 71 ARG A O 1
ATOM 550 N N . GLY A 1 72 ? 75.298 -10.205 -40.270 1.00 81.38 72 GLY A N 1
ATOM 551 C CA . GLY A 1 72 ? 74.702 -10.143 -38.951 1.00 81.38 72 GLY A CA 1
ATOM 552 C C . GLY A 1 72 ? 74.551 -11.501 -38.290 1.00 81.38 72 GLY A C 1
ATOM 553 O O . GLY A 1 72 ? 75.249 -12.468 -38.599 1.00 81.38 72 GLY A O 1
ATOM 554 N N . LYS A 1 73 ? 73.646 -11.531 -37.314 1.00 77.81 73 LYS A N 1
ATOM 555 C CA . LYS A 1 73 ? 73.131 -12.752 -36.706 1.00 77.81 73 LYS A CA 1
ATOM 556 C C . LYS A 1 73 ? 71.606 -12.640 -36.645 1.00 77.81 73 LYS A C 1
ATOM 558 O O . LYS A 1 73 ? 71.115 -11.827 -35.851 1.00 77.81 73 LYS A O 1
ATOM 563 N N . PRO A 1 74 ? 70.856 -13.452 -37.404 1.00 69.62 74 PRO A N 1
ATOM 564 C CA . PRO A 1 74 ? 69.408 -13.374 -37.409 1.00 69.62 74 PRO A CA 1
ATOM 565 C C . PRO A 1 74 ? 68.854 -13.857 -36.059 1.00 69.62 74 PRO A C 1
ATOM 567 O O . PRO A 1 74 ? 69.487 -14.635 -35.337 1.00 69.62 74 PRO A O 1
ATOM 570 N N . GLY A 1 75 ? 67.681 -13.352 -35.668 1.00 68.75 75 GLY A N 1
ATOM 571 C CA . GLY A 1 75 ? 67.008 -13.741 -34.419 1.00 68.75 75 GLY A CA 1
ATOM 572 C C . GLY A 1 75 ? 67.650 -13.222 -33.123 1.00 68.75 75 GLY A C 1
ATOM 573 O O . GLY A 1 75 ? 67.281 -13.656 -32.031 1.00 68.75 75 GLY A O 1
ATOM 574 N N . LYS A 1 76 ? 68.616 -12.299 -33.202 1.00 71.25 76 LYS A N 1
ATOM 575 C CA . LYS A 1 76 ? 69.207 -11.634 -32.031 1.00 71.25 76 LYS A CA 1
ATOM 576 C C . LYS A 1 76 ? 68.710 -10.195 -31.923 1.00 71.25 76 LYS A C 1
ATOM 578 O O . LYS A 1 76 ? 68.700 -9.474 -32.907 1.00 71.25 76 LYS A O 1
ATOM 583 N N . SER A 1 77 ? 68.382 -9.735 -30.718 1.00 74.62 77 SER A N 1
ATOM 584 C CA . SER A 1 77 ? 67.982 -8.339 -30.460 1.00 74.62 77 SER A CA 1
ATOM 585 C C . SER A 1 77 ? 69.186 -7.412 -30.226 1.00 74.62 77 SER A C 1
ATOM 587 O O . SER A 1 77 ? 69.196 -6.623 -29.282 1.00 74.62 77 SER A O 1
ATOM 589 N N . VAL A 1 78 ? 70.238 -7.533 -31.043 1.00 78.31 78 VAL A N 1
ATOM 590 C CA . VAL A 1 78 ? 71.443 -6.689 -30.954 1.00 78.31 78 VAL A CA 1
ATOM 591 C C . VAL A 1 78 ? 71.498 -5.713 -32.135 1.00 78.31 78 VAL A C 1
ATOM 593 O O . VAL A 1 78 ? 71.394 -6.152 -33.274 1.00 78.31 78 VAL A O 1
ATOM 596 N N . PRO A 1 79 ? 71.670 -4.397 -31.918 1.00 83.38 79 PRO A N 1
ATOM 597 C CA . PRO A 1 79 ? 71.826 -3.439 -33.010 1.00 83.38 79 PRO A CA 1
ATOM 598 C C . PRO A 1 79 ? 73.057 -3.745 -33.875 1.00 83.38 79 PRO A C 1
ATOM 600 O O . PRO A 1 79 ? 74.146 -3.997 -33.343 1.00 83.38 79 PRO A O 1
ATOM 603 N N . MET A 1 80 ? 72.906 -3.653 -35.200 1.00 87.25 80 MET A N 1
ATOM 604 C CA . MET A 1 80 ? 74.000 -3.808 -36.164 1.00 87.25 80 MET A CA 1
ATOM 605 C C . MET A 1 80 ? 73.957 -2.748 -37.262 1.00 87.25 80 MET A C 1
ATOM 607 O O . MET A 1 80 ? 72.920 -2.520 -37.866 1.00 87.25 80 MET A O 1
ATOM 611 N N . ARG A 1 81 ? 75.107 -2.162 -37.595 1.00 91.25 81 ARG A N 1
ATOM 612 C CA . ARG A 1 81 ? 75.278 -1.322 -38.784 1.00 91.25 81 ARG A CA 1
ATOM 613 C C . ARG A 1 81 ? 76.326 -1.927 -39.699 1.00 91.25 81 ARG A C 1
ATOM 615 O O . ARG A 1 81 ? 77.446 -2.170 -39.246 1.00 91.25 81 ARG A O 1
ATOM 622 N N . GLY A 1 82 ? 75.980 -2.138 -40.967 1.00 91.62 82 GLY A N 1
ATOM 623 C CA . GLY A 1 82 ? 76.962 -2.517 -41.984 1.00 91.62 82 GLY A CA 1
ATOM 624 C C . GLY A 1 82 ? 77.954 -1.374 -42.196 1.00 91.62 82 GLY A C 1
ATOM 625 O O . GLY A 1 82 ? 79.120 -1.450 -41.807 1.00 91.62 82 GLY A O 1
ATOM 626 N N . ILE A 1 83 ? 77.460 -0.254 -42.711 1.00 93.19 83 ILE A N 1
ATOM 627 C CA . ILE A 1 83 ? 78.246 0.973 -42.860 1.00 93.19 83 ILE A CA 1
ATOM 628 C C . ILE A 1 83 ? 77.568 2.083 -42.070 1.00 93.19 83 ILE A C 1
ATOM 630 O O . ILE A 1 83 ? 76.385 2.349 -42.250 1.00 93.19 83 ILE A O 1
ATOM 634 N N . TYR A 1 84 ? 78.318 2.753 -41.202 1.00 92.50 84 TYR A N 1
ATOM 635 C CA . TYR A 1 84 ? 77.874 3.961 -40.524 1.00 92.50 84 TYR A CA 1
ATOM 636 C C . TYR A 1 84 ? 78.793 5.119 -40.906 1.00 92.50 84 TYR A C 1
ATOM 638 O O . TYR A 1 84 ? 79.936 5.183 -40.459 1.00 92.50 84 TYR A O 1
ATOM 646 N N . ALA A 1 85 ? 78.291 6.028 -41.738 1.00 90.31 85 ALA A N 1
ATOM 647 C CA . ALA A 1 85 ? 78.996 7.229 -42.151 1.00 90.31 85 ALA A CA 1
ATOM 648 C C . ALA A 1 85 ? 78.421 8.466 -41.455 1.00 90.31 85 ALA A C 1
ATOM 650 O O . ALA A 1 85 ? 77.217 8.730 -41.499 1.00 90.31 85 ALA A O 1
ATOM 651 N N . MET A 1 86 ? 79.297 9.227 -40.807 1.00 88.12 86 MET A N 1
ATOM 652 C CA . MET A 1 86 ? 78.981 10.507 -40.194 1.00 88.12 86 MET A CA 1
ATOM 653 C C . MET A 1 86 ? 79.936 11.565 -40.731 1.00 88.12 86 MET A C 1
ATOM 655 O O . MET A 1 86 ? 81.146 11.468 -40.544 1.00 88.12 86 MET A O 1
ATOM 659 N N . ASP A 1 87 ? 79.380 12.577 -41.387 1.00 86.50 87 ASP A N 1
ATOM 660 C CA . ASP A 1 87 ? 80.124 13.705 -41.950 1.00 86.50 87 ASP A CA 1
ATOM 661 C C . ASP A 1 87 ? 81.231 13.332 -42.959 1.00 86.50 87 ASP A C 1
ATOM 663 O O . ASP A 1 87 ? 82.151 14.109 -43.193 1.00 86.50 87 ASP A O 1
ATOM 667 N N . SER A 1 88 ? 81.147 12.158 -43.589 1.00 86.25 88 SER A N 1
ATOM 668 C CA . SER A 1 88 ? 82.026 11.757 -44.696 1.00 86.25 88 SER A CA 1
ATOM 669 C C . SER A 1 88 ? 81.613 12.429 -46.005 1.00 86.25 88 SER A C 1
ATOM 671 O O . SER A 1 88 ? 80.436 12.414 -46.347 1.00 86.25 88 SER A O 1
ATOM 673 N N . SER A 1 89 ? 82.573 12.998 -46.735 1.00 81.69 89 SER A N 1
ATOM 674 C CA . SER A 1 89 ? 82.351 13.785 -47.961 1.00 81.69 89 SER A CA 1
ATOM 675 C C . SER A 1 89 ? 81.949 12.941 -49.174 1.00 81.69 89 SER A C 1
ATOM 677 O O . SER A 1 89 ? 81.141 13.393 -49.980 1.00 81.69 89 SER A O 1
ATOM 679 N N . ALA A 1 90 ? 82.475 11.719 -49.314 1.00 88.50 90 ALA A N 1
ATOM 680 C CA . ALA A 1 90 ? 82.111 10.826 -50.412 1.00 88.50 90 ALA A CA 1
ATOM 681 C C . ALA A 1 90 ? 82.246 9.334 -50.053 1.00 88.50 90 ALA A C 1
ATOM 683 O O . ALA A 1 90 ? 83.215 8.930 -49.403 1.00 88.50 90 ALA A O 1
ATOM 684 N N . LEU A 1 91 ? 81.285 8.517 -50.497 1.00 91.81 91 LEU A N 1
ATOM 685 C CA . LEU A 1 91 ? 81.278 7.056 -50.382 1.00 91.81 91 LEU A CA 1
ATOM 686 C C . LEU A 1 91 ? 80.923 6.404 -51.722 1.00 91.81 91 LEU A C 1
ATOM 688 O O . LEU A 1 91 ? 79.989 6.837 -52.391 1.00 91.81 91 LEU A O 1
ATOM 692 N N . GLN A 1 92 ? 81.616 5.316 -52.053 1.00 92.19 92 GLN A N 1
ATOM 693 C CA . GLN A 1 92 ? 81.241 4.411 -53.141 1.00 92.19 92 GLN A CA 1
ATOM 694 C C . GLN A 1 92 ? 81.095 2.995 -52.583 1.00 92.19 92 GLN A C 1
ATOM 696 O O . GLN A 1 92 ? 82.035 2.465 -51.992 1.00 92.19 92 GLN A O 1
ATOM 701 N N . ILE A 1 93 ? 79.912 2.405 -52.734 1.00 91.06 93 ILE A N 1
ATOM 702 C CA . ILE A 1 93 ? 79.541 1.080 -52.235 1.00 91.06 93 ILE A CA 1
ATOM 703 C C . ILE A 1 93 ? 79.101 0.256 -53.442 1.00 91.06 93 ILE A C 1
ATOM 705 O O . ILE A 1 93 ? 78.013 0.448 -53.975 1.00 91.06 93 ILE A O 1
ATOM 709 N N . ILE A 1 94 ? 79.980 -0.625 -53.901 1.00 82.81 94 ILE A N 1
ATOM 710 C CA . ILE A 1 94 ? 79.833 -1.328 -55.173 1.00 82.81 94 ILE A CA 1
ATOM 711 C C . ILE A 1 94 ? 79.956 -2.831 -54.922 1.00 82.81 94 ILE A C 1
ATOM 713 O O . ILE A 1 94 ? 80.863 -3.271 -54.207 1.00 82.81 94 ILE A O 1
ATOM 717 N N . ASN A 1 95 ? 79.057 -3.627 -55.501 1.00 73.69 95 ASN A N 1
ATOM 718 C CA . ASN A 1 95 ? 79.085 -5.094 -55.424 1.00 73.69 95 ASN A CA 1
ATOM 719 C C . ASN A 1 95 ? 79.060 -5.631 -53.980 1.00 73.69 95 ASN A C 1
ATOM 721 O O . ASN A 1 95 ? 79.830 -6.529 -53.637 1.00 73.69 95 ASN A O 1
ATOM 725 N N . CYS A 1 96 ? 78.259 -5.036 -53.093 1.00 80.31 96 CYS A N 1
ATOM 726 C CA . CYS A 1 96 ? 78.256 -5.397 -51.674 1.00 80.31 96 CYS A CA 1
ATOM 727 C C . CYS A 1 96 ? 77.005 -6.175 -51.245 1.00 80.31 96 CYS A C 1
ATOM 729 O O . CYS A 1 96 ? 75.907 -5.925 -51.738 1.00 80.31 96 CYS A O 1
ATOM 731 N N . SER A 1 97 ? 77.154 -7.065 -50.262 1.00 79.62 97 SER A N 1
ATOM 732 C CA . SER A 1 97 ? 76.050 -7.876 -49.724 1.00 79.62 97 SER A CA 1
ATOM 733 C C . SER A 1 97 ? 75.805 -7.606 -48.243 1.00 79.62 97 SER A C 1
ATOM 735 O O . SER A 1 97 ? 76.746 -7.569 -47.443 1.00 79.62 97 SER A O 1
ATOM 737 N N . TYR A 1 98 ? 74.535 -7.479 -47.870 1.00 85.00 98 TYR A N 1
ATOM 738 C CA . TYR A 1 98 ? 74.053 -7.284 -46.506 1.00 85.00 98 TYR A CA 1
ATOM 739 C C . TYR A 1 98 ? 73.169 -8.464 -46.127 1.00 85.00 98 TYR A C 1
ATOM 741 O O . TYR A 1 98 ? 72.055 -8.596 -46.629 1.00 85.00 98 TYR A O 1
ATOM 749 N N . LEU A 1 99 ? 73.698 -9.324 -45.263 1.00 78.25 99 LEU A N 1
ATOM 750 C CA . LEU A 1 99 ? 73.125 -10.637 -44.996 1.00 78.25 99 LEU A CA 1
ATOM 751 C C . LEU A 1 99 ? 72.888 -10.831 -43.498 1.00 78.25 99 LEU A C 1
ATOM 753 O O . LEU A 1 99 ? 73.668 -10.346 -42.666 1.00 78.25 99 LEU A O 1
ATOM 757 N N . ASP A 1 100 ? 71.847 -11.584 -43.160 1.00 77.38 100 ASP A N 1
ATOM 758 C CA . ASP A 1 100 ? 71.581 -12.104 -41.821 1.00 77.38 100 ASP A CA 1
ATOM 759 C C . ASP A 1 100 ? 71.415 -11.019 -40.735 1.00 77.38 100 ASP A C 1
ATOM 761 O O . ASP A 1 100 ? 71.851 -11.188 -39.589 1.00 77.38 100 ASP A O 1
ATOM 765 N N . PHE A 1 101 ? 70.821 -9.867 -41.060 1.00 83.94 101 PHE A N 1
ATOM 766 C CA . PHE A 1 101 ? 70.710 -8.763 -40.107 1.00 83.94 101 PHE A CA 1
ATOM 767 C C . PHE A 1 101 ? 69.757 -9.083 -38.933 1.00 83.94 101 PHE A C 1
ATOM 769 O O . PHE A 1 101 ? 68.734 -9.749 -39.087 1.00 83.94 101 PHE A O 1
ATOM 776 N N . PRO A 1 102 ? 70.088 -8.623 -37.712 1.00 80.25 102 PRO A N 1
ATOM 777 C CA . PRO A 1 102 ? 69.251 -8.830 -36.536 1.00 80.25 102 PRO A CA 1
ATOM 778 C C . PRO A 1 102 ? 67.983 -7.965 -36.545 1.00 80.25 102 PRO A C 1
ATOM 780 O O . PRO A 1 102 ? 68.024 -6.776 -36.859 1.00 80.25 102 PRO A O 1
ATOM 783 N N . SER A 1 103 ? 66.885 -8.531 -36.038 1.00 77.31 103 SER A N 1
ATOM 784 C CA . SER A 1 103 ? 65.656 -7.806 -35.688 1.00 77.31 103 SER A CA 1
ATOM 785 C C . SER A 1 103 ? 65.855 -7.003 -34.392 1.00 77.31 103 SER A C 1
ATOM 787 O O . SER A 1 103 ? 65.444 -7.421 -33.303 1.00 77.31 103 SER A O 1
ATOM 789 N N . ALA A 1 104 ? 66.526 -5.855 -34.483 1.00 74.56 104 ALA A N 1
ATOM 790 C CA . ALA A 1 104 ? 66.798 -4.982 -33.346 1.00 74.56 104 ALA A CA 1
ATOM 791 C C . ALA A 1 104 ? 66.613 -3.500 -33.705 1.00 74.56 104 ALA A C 1
ATOM 793 O O . ALA A 1 104 ? 66.935 -3.092 -34.824 1.00 74.56 104 ALA A O 1
ATOM 794 N N . PRO A 1 105 ? 66.188 -2.649 -32.749 1.00 77.44 105 PRO A N 1
ATOM 795 C CA . PRO A 1 105 ? 66.224 -1.208 -32.939 1.00 77.44 105 PRO A CA 1
ATOM 796 C C . PRO A 1 105 ? 67.621 -0.757 -33.371 1.00 77.44 105 PRO A C 1
ATOM 798 O O . PRO A 1 105 ? 68.628 -1.158 -32.785 1.00 77.44 105 PRO A O 1
ATOM 801 N N . TYR A 1 106 ? 67.676 0.112 -34.375 1.00 74.56 106 TYR A N 1
ATOM 802 C CA . TYR A 1 106 ? 68.916 0.622 -34.957 1.00 74.56 106 TYR A CA 1
ATOM 803 C C . TYR A 1 106 ? 69.786 -0.394 -35.718 1.00 74.56 106 TYR A C 1
ATOM 805 O O . TYR A 1 106 ? 70.987 -0.146 -35.884 1.00 74.56 106 TYR A O 1
ATOM 813 N N . ALA A 1 107 ? 69.211 -1.512 -36.168 1.00 84.06 107 ALA A N 1
ATOM 814 C CA . ALA A 1 107 ? 69.835 -2.366 -37.168 1.00 84.06 107 ALA A CA 1
ATOM 815 C C . ALA A 1 107 ? 69.655 -1.752 -38.570 1.00 84.06 107 ALA A C 1
ATOM 817 O O . ALA A 1 107 ? 68.526 -1.529 -38.993 1.00 84.06 107 ALA A O 1
ATOM 818 N N . TYR A 1 108 ? 70.755 -1.425 -39.256 1.00 86.94 108 TYR A N 1
ATOM 819 C CA . TYR A 1 108 ? 70.772 -0.695 -40.529 1.00 86.94 108 TYR A CA 1
ATOM 820 C C . TYR A 1 108 ? 71.814 -1.272 -41.486 1.00 86.94 108 TYR A C 1
ATOM 822 O O . TYR A 1 108 ? 72.964 -1.468 -41.089 1.00 86.94 108 TYR A O 1
ATOM 830 N N . GLY A 1 109 ? 71.471 -1.453 -42.762 1.00 87.69 109 GLY A N 1
ATOM 831 C CA . GLY A 1 109 ? 72.475 -1.795 -43.776 1.00 87.69 109 GLY A CA 1
ATOM 832 C C . GLY A 1 109 ? 73.508 -0.670 -43.907 1.00 87.69 109 GLY A C 1
ATOM 833 O O . GLY A 1 109 ? 74.685 -0.837 -43.568 1.00 87.69 109 GLY A O 1
ATOM 834 N N . VAL A 1 110 ? 73.036 0.516 -44.292 1.00 89.75 110 VAL A N 1
ATOM 835 C CA . VAL A 1 110 ? 73.817 1.755 -44.392 1.00 89.75 110 VAL A CA 1
ATOM 836 C C . VAL A 1 110 ? 73.146 2.864 -43.580 1.00 89.75 110 VAL A C 1
ATOM 838 O O . VAL A 1 110 ? 71.978 3.182 -43.781 1.00 89.75 110 VAL A O 1
ATOM 841 N N . GLN A 1 111 ? 73.886 3.498 -42.674 1.00 90.31 111 GLN A N 1
ATOM 842 C CA . GLN A 1 111 ? 73.440 4.676 -41.934 1.00 90.31 111 GLN A CA 1
ATOM 843 C C . GLN A 1 111 ? 74.276 5.898 -42.301 1.00 90.31 111 GLN A C 1
ATOM 845 O O . GLN A 1 111 ? 75.498 5.884 -42.161 1.00 90.31 111 GLN A O 1
ATOM 850 N N . LEU A 1 112 ? 73.594 6.980 -42.671 1.00 88.31 112 LEU A N 1
ATOM 851 C CA . LEU A 1 112 ? 74.181 8.262 -43.040 1.00 88.31 112 LEU A CA 1
ATOM 852 C C . LEU A 1 112 ? 73.732 9.353 -42.066 1.00 88.31 112 LEU A C 1
ATOM 854 O O . LEU A 1 112 ? 72.536 9.583 -41.891 1.00 88.31 112 LEU A O 1
ATOM 858 N N . HIS A 1 113 ? 74.676 10.063 -41.454 1.00 89.19 113 HIS A N 1
ATOM 859 C CA . HIS A 1 113 ? 74.407 11.210 -40.586 1.00 89.19 113 HIS A CA 1
ATOM 860 C C . HIS A 1 113 ? 75.173 12.445 -41.062 1.00 89.19 113 HIS A C 1
ATOM 862 O O . HIS A 1 113 ? 76.398 12.406 -41.146 1.00 89.19 113 HIS A O 1
ATOM 868 N N . SER A 1 114 ? 74.466 13.554 -41.301 1.00 86.75 114 SER A N 1
ATOM 869 C CA . SER A 1 114 ? 75.100 14.851 -41.563 1.00 86.75 114 SER A CA 1
ATOM 870 C C . SER A 1 114 ? 74.844 15.823 -40.416 1.00 86.75 114 SER A C 1
ATOM 872 O O . SER A 1 114 ? 73.725 16.290 -40.188 1.00 86.75 114 SER A O 1
ATOM 874 N N . ARG A 1 115 ? 75.888 16.069 -39.624 1.00 85.25 115 ARG A N 1
ATOM 875 C CA . ARG A 1 115 ? 75.882 16.971 -38.471 1.00 85.25 115 ARG A CA 1
ATOM 876 C C . ARG A 1 115 ? 76.704 18.230 -38.722 1.00 85.25 115 ARG A C 1
ATOM 878 O O . ARG A 1 115 ? 76.293 19.297 -38.267 1.00 85.25 115 ARG A O 1
ATOM 885 N N . PHE A 1 116 ? 77.823 18.098 -39.426 1.00 83.81 116 PHE A N 1
ATOM 886 C CA . PHE A 1 116 ? 78.790 19.164 -39.672 1.00 83.81 116 PHE A CA 1
ATOM 887 C C . PHE A 1 116 ? 79.342 19.180 -41.108 1.00 83.81 116 PHE A C 1
ATOM 889 O O . PHE A 1 116 ? 80.316 19.882 -41.355 1.00 83.81 116 PHE A O 1
ATOM 896 N N . LEU A 1 117 ? 78.753 18.439 -42.057 1.00 82.38 117 LEU A N 1
ATOM 897 C CA . LEU A 1 117 ? 79.116 18.556 -43.477 1.00 82.38 117 LEU A CA 1
ATOM 898 C C . LEU A 1 117 ? 79.006 20.006 -43.958 1.00 82.38 117 LEU A C 1
ATOM 900 O O . LEU A 1 117 ? 77.935 20.610 -43.844 1.00 82.38 117 LEU A O 1
ATOM 904 N N . GLU A 1 118 ? 80.103 20.522 -44.512 1.00 82.56 118 GLU A N 1
ATOM 905 C CA . GLU A 1 118 ? 80.183 21.859 -45.112 1.00 82.56 118 GLU A CA 1
ATOM 906 C C . GLU A 1 118 ? 79.598 21.885 -46.533 1.00 82.56 118 GLU A C 1
ATOM 908 O O . GLU A 1 118 ? 78.970 22.865 -46.929 1.00 82.56 118 GLU A O 1
ATOM 913 N N . GLU A 1 119 ? 79.746 20.784 -47.274 1.00 84.81 119 GLU A N 1
ATOM 914 C CA . GLU A 1 119 ? 79.262 20.604 -48.646 1.00 84.81 119 GLU A CA 1
ATOM 915 C C . GLU A 1 119 ? 78.467 19.298 -48.780 1.00 84.81 119 GLU A C 1
ATOM 917 O O . GLU A 1 119 ? 78.557 18.413 -47.925 1.00 84.81 119 GLU A O 1
ATOM 922 N N . THR A 1 120 ? 77.663 19.185 -49.842 1.00 83.62 120 THR A N 1
ATOM 923 C CA . THR A 1 120 ? 76.831 18.000 -50.090 1.00 83.62 120 THR A CA 1
ATOM 924 C C . THR A 1 120 ? 77.704 16.753 -50.192 1.00 83.62 120 THR A C 1
ATOM 926 O O . THR A 1 120 ? 78.553 16.662 -51.078 1.00 83.62 120 THR A O 1
ATOM 929 N N . GLY A 1 121 ? 77.473 15.780 -49.312 1.00 83.31 121 GLY A N 1
ATOM 930 C CA . GLY A 1 121 ? 78.181 14.506 -49.368 1.00 83.31 121 GLY A CA 1
ATOM 931 C C . GLY A 1 121 ? 77.642 13.634 -50.501 1.00 83.31 121 GLY A C 1
ATOM 932 O O . GLY A 1 121 ? 76.431 13.580 -50.690 1.00 83.31 121 GLY A O 1
ATOM 933 N N . LEU A 1 122 ? 78.499 12.933 -51.240 1.00 86.62 122 LEU A N 1
ATOM 934 C CA . LEU A 1 122 ? 78.079 12.065 -52.350 1.00 86.62 122 LEU A CA 1
ATOM 935 C C . LEU A 1 122 ? 78.142 10.589 -51.945 1.00 86.62 122 LEU A C 1
ATOM 937 O O . LEU A 1 122 ? 79.175 10.122 -51.476 1.00 86.62 122 LEU A O 1
ATOM 941 N N . VAL A 1 123 ? 77.057 9.843 -52.130 1.00 87.75 123 VAL A N 1
ATOM 942 C CA . VAL A 1 123 ? 77.004 8.403 -51.846 1.00 87.75 123 VAL A CA 1
ATOM 943 C C . VAL A 1 123 ? 76.510 7.670 -53.079 1.00 87.75 123 VAL A C 1
ATOM 945 O O . VAL A 1 123 ? 75.373 7.856 -53.498 1.00 87.75 123 VAL A O 1
ATOM 948 N N . GLU A 1 124 ? 77.357 6.818 -53.636 1.00 85.12 124 GLU A N 1
ATOM 949 C CA . GLU A 1 124 ? 77.023 5.934 -54.748 1.00 85.12 124 GLU A CA 1
ATOM 950 C C . GLU A 1 124 ? 76.885 4.505 -54.222 1.00 85.12 124 GLU A C 1
ATOM 952 O O . GLU A 1 124 ? 77.796 3.989 -53.573 1.00 85.12 124 GLU A O 1
ATOM 957 N N . ILE A 1 125 ? 75.735 3.886 -54.472 1.00 84.38 125 ILE A N 1
ATOM 958 C CA . ILE A 1 125 ? 75.428 2.502 -54.123 1.00 84.38 125 ILE A CA 1
ATOM 959 C C . ILE A 1 125 ? 75.026 1.791 -55.408 1.00 84.38 125 ILE A C 1
ATOM 961 O O . ILE A 1 125 ? 74.010 2.123 -56.012 1.00 84.38 125 ILE A O 1
ATOM 965 N N . ALA A 1 126 ? 75.811 0.813 -55.830 1.00 76.69 126 ALA A N 1
ATOM 966 C CA . ALA A 1 126 ? 75.565 0.106 -57.077 1.00 76.69 126 ALA A CA 1
ATOM 967 C C . ALA A 1 126 ? 75.746 -1.401 -56.897 1.00 76.69 126 ALA A C 1
ATOM 969 O O . ALA A 1 126 ? 76.668 -1.842 -56.205 1.00 76.69 126 ALA A O 1
ATOM 970 N N . ASN A 1 127 ? 74.881 -2.185 -57.542 1.00 71.06 127 ASN A N 1
ATOM 971 C CA . ASN A 1 127 ? 74.983 -3.644 -57.588 1.00 71.06 127 ASN A CA 1
ATOM 972 C C . ASN A 1 127 ? 75.063 -4.303 -56.198 1.00 71.06 127 ASN A C 1
ATOM 974 O O . ASN A 1 127 ? 75.947 -5.111 -55.922 1.00 71.06 127 ASN A O 1
ATOM 978 N N . CYS A 1 128 ? 74.197 -3.886 -55.271 1.00 75.69 128 CYS A N 1
ATOM 979 C CA . CYS A 1 128 ? 74.183 -4.388 -53.897 1.00 75.69 128 CYS A CA 1
ATOM 980 C C . CYS A 1 128 ? 72.971 -5.286 -53.617 1.00 75.69 128 CYS A C 1
ATOM 982 O O . CYS A 1 128 ? 71.914 -5.123 -54.221 1.00 75.69 128 CYS A O 1
ATOM 984 N N . LEU A 1 129 ? 73.114 -6.207 -52.662 1.00 73.81 129 LEU A N 1
ATOM 985 C CA . LEU A 1 129 ? 72.072 -7.152 -52.247 1.00 73.81 129 LEU A CA 1
ATOM 986 C C . LEU A 1 129 ? 71.749 -6.993 -50.758 1.00 73.81 129 LEU A C 1
ATOM 988 O O . LEU A 1 129 ? 72.658 -7.031 -49.924 1.00 73.81 129 LEU A O 1
ATOM 992 N N . TRP A 1 130 ? 70.460 -6.903 -50.433 1.00 77.06 130 TRP A N 1
ATOM 993 C CA . TRP A 1 130 ? 69.921 -7.107 -49.086 1.00 77.06 130 TRP A CA 1
ATOM 994 C C . TRP A 1 130 ? 69.032 -8.351 -49.072 1.00 77.06 130 TRP A C 1
ATOM 996 O O . TRP A 1 130 ? 68.186 -8.509 -49.947 1.00 77.06 130 TRP A O 1
ATOM 1006 N N . ASP A 1 131 ? 69.220 -9.234 -48.093 1.00 69.19 131 ASP A N 1
ATOM 1007 C CA . ASP A 1 131 ? 68.413 -10.453 -47.959 1.00 69.19 131 ASP A CA 1
ATOM 1008 C C . ASP A 1 131 ? 67.108 -10.229 -47.170 1.00 69.19 131 ASP A C 1
ATOM 1010 O O . ASP A 1 131 ? 66.838 -9.147 -46.645 1.00 69.19 131 ASP A O 1
ATOM 1014 N N . SER A 1 132 ? 66.289 -11.276 -47.049 1.00 68.25 132 SER A N 1
ATOM 1015 C CA . SER A 1 132 ? 64.974 -11.228 -46.394 1.00 68.25 132 SER A CA 1
ATOM 1016 C C . SER A 1 132 ? 64.997 -10.809 -44.918 1.00 68.25 132 SER A C 1
ATOM 1018 O O . SER A 1 132 ? 63.940 -10.470 -44.378 1.00 68.25 132 SER A O 1
ATOM 1020 N N . SER A 1 133 ? 66.164 -10.732 -44.263 1.00 70.00 133 SER A N 1
ATOM 1021 C CA . SER A 1 133 ? 66.282 -10.242 -42.879 1.00 70.00 133 SER A CA 1
ATOM 1022 C C . SER A 1 133 ? 65.793 -8.796 -42.687 1.00 70.00 133 SER A C 1
ATOM 1024 O O . SER A 1 133 ? 65.578 -8.348 -41.561 1.00 70.00 133 SER A O 1
ATOM 1026 N N . PHE A 1 134 ? 65.539 -8.087 -43.784 1.00 71.12 134 PHE A N 1
ATOM 1027 C CA . PHE A 1 134 ? 64.995 -6.736 -43.827 1.00 71.12 134 PHE A CA 1
ATOM 1028 C C . PHE A 1 134 ? 63.486 -6.658 -44.159 1.00 71.12 134 PHE A C 1
ATOM 1030 O O . PHE A 1 134 ? 63.003 -5.586 -44.512 1.00 71.12 134 PHE A O 1
ATOM 1037 N N . THR A 1 135 ? 62.730 -7.761 -44.051 1.00 64.25 135 THR A N 1
ATOM 1038 C CA . THR A 1 135 ? 61.267 -7.791 -44.314 1.00 64.25 135 THR A CA 1
ATOM 1039 C C . THR A 1 135 ? 60.423 -8.169 -43.099 1.00 64.25 135 THR A C 1
ATOM 1041 O O . THR A 1 135 ? 59.435 -7.505 -42.806 1.00 64.25 135 THR A O 1
ATOM 1044 N N . ALA A 1 136 ? 60.834 -9.185 -42.338 1.00 54.66 136 ALA A N 1
ATOM 1045 C CA . ALA A 1 136 ? 59.964 -9.888 -41.392 1.00 54.66 136 ALA A CA 1
ATOM 1046 C C . ALA A 1 136 ? 60.162 -9.508 -39.905 1.00 54.66 136 ALA A C 1
ATOM 1048 O O . ALA A 1 136 ? 60.152 -10.384 -39.038 1.00 54.66 136 ALA A O 1
ATOM 1049 N N . SER A 1 137 ? 60.379 -8.231 -39.560 1.00 59.00 137 SER A N 1
ATOM 1050 C CA . SER A 1 137 ? 60.610 -7.847 -38.153 1.00 59.00 137 SER A CA 1
ATOM 1051 C C . SER A 1 137 ? 59.845 -6.622 -37.662 1.00 59.00 137 SER A C 1
ATOM 1053 O O . SER A 1 137 ? 59.544 -5.715 -38.423 1.00 59.00 137 SER A O 1
ATOM 1055 N N . ASN A 1 138 ? 59.585 -6.566 -36.349 1.00 57.06 138 ASN A N 1
ATOM 1056 C CA . ASN A 1 138 ? 59.004 -5.410 -35.660 1.00 57.06 138 ASN A CA 1
ATOM 1057 C C . ASN A 1 138 ? 60.018 -4.828 -34.644 1.00 57.06 138 ASN A C 1
ATOM 1059 O O . ASN A 1 138 ? 60.216 -5.422 -33.579 1.00 57.06 138 ASN A O 1
ATOM 1063 N N . PRO A 1 139 ? 60.682 -3.689 -34.932 1.00 60.09 139 PRO A N 1
ATOM 1064 C CA . PRO A 1 139 ? 60.607 -2.908 -36.172 1.00 60.09 139 PRO A CA 1
ATOM 1065 C C . PRO A 1 139 ? 61.417 -3.533 -37.325 1.00 60.09 139 PRO A C 1
ATOM 1067 O O . PRO A 1 139 ? 62.424 -4.208 -37.091 1.00 60.09 139 PRO A O 1
ATOM 1070 N N . THR A 1 140 ? 61.018 -3.269 -38.572 1.00 61.38 140 THR A N 1
ATOM 1071 C CA . THR A 1 140 ? 61.764 -3.662 -39.779 1.00 61.38 140 THR A CA 1
ATOM 1072 C C . THR A 1 140 ? 63.037 -2.814 -39.889 1.00 61.38 140 THR A C 1
ATOM 1074 O O . THR A 1 140 ? 62.933 -1.581 -39.870 1.00 61.38 140 THR A O 1
ATOM 1077 N N . PRO A 1 141 ? 64.250 -3.397 -39.964 1.00 63.81 141 PRO A N 1
ATOM 1078 C CA . PRO A 1 141 ? 65.464 -2.614 -40.140 1.00 63.81 141 PRO A CA 1
ATOM 1079 C C . PRO A 1 141 ? 65.471 -1.973 -41.536 1.00 63.81 141 PRO A C 1
ATOM 1081 O O . PRO A 1 141 ? 65.203 -2.659 -42.517 1.00 63.81 141 PRO A O 1
ATOM 1084 N N . PRO A 1 142 ? 65.784 -0.675 -41.682 1.00 69.94 142 PRO A N 1
ATOM 1085 C CA . PRO A 1 142 ? 65.912 -0.069 -43.000 1.00 69.94 142 PRO A CA 1
ATOM 1086 C C . PRO A 1 142 ? 67.246 -0.434 -43.672 1.00 69.94 142 PRO A C 1
ATOM 1088 O O . PRO A 1 142 ? 68.310 -0.448 -43.041 1.00 69.94 142 PRO A O 1
ATOM 1091 N N . PHE A 1 143 ? 67.192 -0.654 -44.990 1.00 75.38 143 PHE A N 1
ATOM 1092 C CA . PHE A 1 143 ? 68.353 -0.905 -45.859 1.00 75.38 143 PHE A CA 1
ATOM 1093 C C . PHE A 1 143 ? 69.362 0.241 -45.808 1.00 75.38 143 PHE A C 1
ATOM 1095 O O . PHE A 1 143 ? 70.546 0.046 -45.535 1.00 75.38 143 PHE A O 1
ATOM 1102 N N . VAL A 1 144 ? 68.853 1.455 -46.021 1.00 77.75 144 VAL A N 1
ATOM 1103 C CA . VAL A 1 144 ? 69.575 2.722 -45.937 1.00 77.75 144 VAL A CA 1
ATOM 1104 C C . VAL A 1 144 ? 68.764 3.645 -45.039 1.00 77.75 144 VAL A C 1
ATOM 1106 O O . VAL A 1 144 ? 67.543 3.689 -45.154 1.00 77.75 144 VAL A O 1
ATOM 1109 N N . THR A 1 145 ? 69.412 4.388 -44.148 1.00 78.88 145 THR A N 1
ATOM 1110 C CA . THR A 1 145 ? 68.767 5.427 -43.337 1.00 78.88 145 THR A CA 1
ATOM 1111 C C . THR A 1 145 ? 69.604 6.698 -43.328 1.00 78.88 145 THR A C 1
ATOM 1113 O O . THR A 1 145 ? 70.836 6.644 -43.272 1.00 78.88 145 THR A O 1
ATOM 1116 N N . TYR A 1 146 ? 68.934 7.849 -43.370 1.00 81.06 146 TYR A N 1
ATOM 1117 C CA . TYR A 1 146 ? 69.569 9.159 -43.411 1.00 81.06 146 TYR A CA 1
ATOM 1118 C C . TYR A 1 146 ? 68.989 10.101 -42.350 1.00 81.06 146 TYR A C 1
ATOM 1120 O O . TYR A 1 146 ? 67.775 10.214 -42.189 1.00 81.06 146 TYR A O 1
ATOM 1128 N N . ARG A 1 147 ? 69.865 10.813 -41.631 1.00 82.81 147 ARG A N 1
ATOM 1129 C CA . ARG A 1 147 ? 69.480 11.887 -40.705 1.00 82.81 147 ARG A CA 1
ATOM 1130 C C . ARG A 1 147 ? 70.322 13.142 -40.922 1.00 82.81 147 ARG A C 1
ATOM 1132 O O . ARG A 1 147 ? 71.537 13.120 -40.718 1.00 82.81 147 ARG A O 1
ATOM 1139 N N . GLN A 1 148 ? 69.645 14.248 -41.227 1.00 82.94 148 GLN A N 1
ATOM 1140 C CA . GLN A 1 148 ? 70.222 15.591 -41.319 1.00 82.94 148 GLN A CA 1
ATOM 1141 C C . GLN A 1 148 ? 70.029 16.378 -40.015 1.00 82.94 148 GLN A C 1
ATOM 1143 O O . GLN A 1 148 ? 68.944 16.362 -39.432 1.00 82.94 148 GLN A O 1
ATOM 1148 N N . PHE A 1 149 ? 71.052 17.110 -39.569 1.00 84.06 149 PHE A N 1
ATOM 1149 C CA . PHE A 1 149 ? 70.931 18.118 -38.510 1.00 84.06 149 PHE A CA 1
ATOM 1150 C C . PHE A 1 149 ? 70.821 19.533 -39.105 1.00 84.06 149 PHE A C 1
ATOM 1152 O O . PHE A 1 149 ? 71.341 19.813 -40.180 1.00 84.06 149 PHE A O 1
ATOM 1159 N N . THR A 1 150 ? 70.169 20.439 -38.368 1.00 79.25 150 THR A N 1
ATOM 1160 C CA . THR A 1 150 ? 69.633 21.742 -38.820 1.00 79.25 150 THR A CA 1
ATOM 1161 C C . THR A 1 150 ? 70.615 22.687 -39.538 1.00 79.25 150 THR A C 1
ATOM 1163 O O . THR A 1 150 ? 70.157 23.581 -40.235 1.00 79.25 150 THR A O 1
ATOM 1166 N N . ASN A 1 151 ? 71.935 22.491 -39.423 1.00 78.94 151 ASN A N 1
ATOM 1167 C CA . ASN A 1 151 ? 72.967 23.369 -40.002 1.00 78.94 151 ASN A CA 1
ATOM 1168 C C . ASN A 1 151 ? 74.053 22.604 -40.789 1.00 78.94 151 ASN A C 1
ATOM 1170 O O . ASN A 1 151 ? 75.197 23.048 -40.839 1.00 78.94 151 ASN A O 1
ATOM 1174 N N . SER A 1 152 ? 73.723 21.441 -41.356 1.00 83.06 152 SER A N 1
ATOM 1175 C CA . SER A 1 152 ? 74.655 20.608 -42.125 1.00 83.06 152 SER A CA 1
ATOM 1176 C C . SER A 1 152 ? 74.185 20.435 -43.564 1.00 83.06 152 SER A C 1
ATOM 1178 O O . SER A 1 152 ? 72.981 20.302 -43.809 1.00 83.06 152 SER A O 1
ATOM 1180 N N . ALA A 1 153 ? 75.125 20.395 -44.508 1.00 82.69 153 ALA A N 1
ATOM 1181 C CA . ALA A 1 153 ? 74.831 20.027 -45.884 1.00 82.69 153 ALA A CA 1
ATOM 1182 C C . ALA A 1 153 ? 74.254 18.595 -45.973 1.00 82.69 153 ALA A C 1
ATOM 1184 O O . ALA A 1 153 ? 74.520 17.752 -45.103 1.00 82.69 153 ALA A O 1
ATOM 1185 N N . PRO A 1 154 ? 73.401 18.312 -46.974 1.00 83.75 154 PRO A N 1
ATOM 1186 C CA . PRO A 1 154 ? 72.764 17.012 -47.097 1.00 83.75 154 PRO A CA 1
ATOM 1187 C C . PRO A 1 154 ? 73.685 15.963 -47.726 1.00 83.75 154 PRO A C 1
ATOM 1189 O O . PRO A 1 154 ? 74.714 16.293 -48.310 1.00 83.75 154 PRO A O 1
ATOM 1192 N N . TYR A 1 155 ? 73.282 14.696 -47.657 1.00 80.62 155 TYR A N 1
ATOM 1193 C CA . TYR A 1 155 ? 73.815 13.677 -48.559 1.00 80.62 155 TYR A CA 1
ATOM 1194 C C . TYR A 1 155 ? 73.008 13.655 -49.859 1.00 80.62 155 TYR A C 1
ATOM 1196 O O . TYR A 1 155 ? 71.780 13.737 -49.830 1.00 80.62 155 TYR A O 1
ATOM 1204 N N . PHE A 1 156 ? 73.701 13.523 -50.984 1.00 78.25 156 PHE A N 1
ATOM 1205 C CA . PHE A 1 156 ? 73.139 13.075 -52.246 1.00 78.25 156 PHE A CA 1
ATOM 1206 C C . PHE A 1 156 ? 73.421 11.582 -52.382 1.00 78.25 156 PHE A C 1
ATOM 1208 O O . PHE A 1 156 ? 74.587 11.184 -52.418 1.00 78.25 156 PHE A O 1
ATOM 1215 N N . VAL A 1 157 ? 72.374 10.761 -52.420 1.00 78.19 157 VAL A N 1
ATOM 1216 C CA . VAL A 1 157 ? 72.510 9.303 -52.522 1.00 78.19 157 VAL A CA 1
ATOM 1217 C C . VAL A 1 157 ? 72.032 8.865 -53.907 1.00 78.19 157 VAL A C 1
ATOM 1219 O O . VAL A 1 157 ? 71.001 9.321 -54.395 1.00 78.19 157 VAL A O 1
ATOM 1222 N N . HIS A 1 158 ? 72.794 8.008 -54.570 1.00 73.69 158 HIS A N 1
ATOM 1223 C CA . HIS A 1 158 ? 72.422 7.366 -55.826 1.00 73.69 158 HIS A CA 1
ATOM 1224 C C . HIS A 1 158 ? 72.435 5.862 -55.598 1.00 73.69 158 HIS A C 1
ATOM 1226 O O . HIS A 1 158 ? 73.433 5.333 -55.112 1.00 73.69 158 HIS A O 1
ATOM 1232 N N . ILE A 1 159 ? 71.313 5.201 -55.890 1.00 74.19 159 ILE A N 1
ATOM 1233 C CA . ILE A 1 159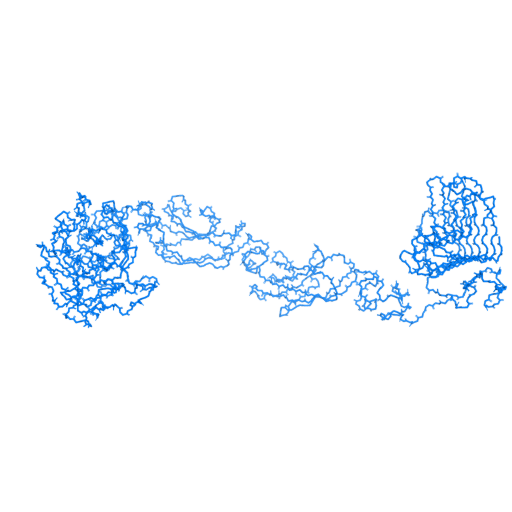 ? 71.203 3.743 -55.802 1.00 74.19 159 ILE A CA 1
ATOM 1234 C C . ILE A 1 159 ? 70.845 3.192 -57.180 1.00 74.19 159 ILE A C 1
ATOM 1236 O O . ILE A 1 159 ? 69.843 3.605 -57.772 1.00 74.19 159 ILE A O 1
ATOM 1240 N N . ALA A 1 160 ? 71.654 2.259 -57.671 1.00 65.25 160 ALA A N 1
ATOM 1241 C CA . ALA A 1 160 ? 71.474 1.616 -58.965 1.00 65.25 160 ALA A CA 1
ATOM 1242 C C . ALA A 1 160 ? 71.637 0.093 -58.873 1.00 65.25 160 ALA A C 1
ATOM 1244 O O . ALA A 1 160 ? 72.400 -0.419 -58.048 1.00 65.25 160 ALA A O 1
ATOM 1245 N N . ASP A 1 161 ? 70.897 -0.620 -59.724 1.00 64.12 161 ASP A N 1
ATOM 1246 C CA . ASP A 1 161 ? 71.082 -2.046 -60.027 1.00 64.12 161 ASP A CA 1
ATOM 1247 C C . ASP A 1 161 ? 71.167 -2.959 -58.787 1.00 64.12 161 ASP A C 1
ATOM 1249 O O . ASP A 1 161 ? 71.965 -3.883 -58.741 1.00 64.12 161 ASP A O 1
ATOM 1253 N N . SER A 1 162 ? 70.391 -2.670 -57.738 1.00 68.69 162 SER A N 1
ATOM 1254 C CA . SER A 1 162 ? 70.474 -3.356 -56.439 1.00 68.69 162 SER A CA 1
ATOM 1255 C C . SER A 1 162 ? 69.191 -4.120 -56.096 1.00 68.69 162 SER A C 1
ATOM 1257 O O . SER A 1 162 ? 68.098 -3.665 -56.432 1.00 68.69 162 SER A O 1
ATOM 1259 N N . ILE A 1 163 ? 69.322 -5.239 -55.376 1.00 66.62 163 ILE A N 1
ATOM 1260 C CA . ILE A 1 163 ? 68.217 -6.115 -54.956 1.00 66.62 163 ILE A CA 1
ATOM 1261 C C . ILE A 1 163 ? 67.812 -5.780 -53.517 1.00 66.62 163 ILE A C 1
ATOM 1263 O O . ILE A 1 163 ? 68.634 -5.866 -52.599 1.00 66.62 163 ILE A O 1
ATOM 1267 N N . MET A 1 164 ? 66.541 -5.418 -53.319 1.00 68.19 164 MET A N 1
ATOM 1268 C CA . MET A 1 164 ? 65.966 -5.077 -52.015 1.00 68.19 164 MET A CA 1
ATOM 1269 C C . MET A 1 164 ? 64.624 -5.803 -51.812 1.00 68.19 164 MET A C 1
ATOM 1271 O O . MET A 1 164 ? 63.780 -5.748 -52.703 1.00 68.19 164 MET A O 1
ATOM 1275 N N . PRO A 1 165 ? 64.387 -6.433 -50.652 1.00 57.97 165 PRO A N 1
ATOM 1276 C CA . PRO A 1 165 ? 63.208 -7.257 -50.383 1.00 57.97 165 PRO A CA 1
ATOM 1277 C C . PRO A 1 165 ? 61.976 -6.466 -49.890 1.00 57.97 165 PRO A C 1
ATOM 1279 O O . PRO A 1 165 ? 60.931 -7.055 -49.644 1.00 57.97 165 PRO A O 1
ATOM 1282 N N . ALA A 1 166 ? 62.078 -5.143 -49.725 1.00 57.25 166 ALA A N 1
ATOM 1283 C CA . ALA A 1 166 ? 60.946 -4.256 -49.452 1.00 57.25 166 ALA A CA 1
ATOM 1284 C C . ALA A 1 166 ? 61.223 -2.841 -49.979 1.00 57.25 166 ALA A C 1
ATOM 1286 O O . ALA A 1 166 ? 62.375 -2.449 -50.186 1.00 57.25 166 ALA A O 1
ATOM 1287 N N . MET A 1 167 ? 60.166 -2.044 -50.147 1.00 56.44 167 MET A N 1
ATOM 1288 C CA . MET A 1 167 ? 60.302 -0.615 -50.428 1.00 56.44 167 MET A CA 1
ATOM 1289 C C . MET A 1 167 ? 60.872 0.117 -49.201 1.00 56.44 167 MET A C 1
ATOM 1291 O O . MET A 1 167 ? 60.445 -0.135 -48.071 1.00 56.44 167 MET A O 1
ATOM 1295 N N . PRO A 1 168 ? 61.834 1.037 -49.369 1.00 53.38 168 PRO A N 1
ATOM 1296 C CA . PRO A 1 168 ? 62.415 1.734 -48.231 1.00 53.38 168 PRO A CA 1
ATOM 1297 C C . PRO A 1 168 ? 61.405 2.677 -47.538 1.00 53.38 168 PRO A C 1
ATOM 1299 O O . PRO A 1 168 ? 60.751 3.507 -48.158 1.00 53.38 168 PRO A O 1
ATOM 1302 N N . THR A 1 169 ? 61.296 2.580 -46.210 1.00 52.00 169 THR A N 1
ATOM 1303 C CA . THR A 1 169 ? 60.184 3.131 -45.399 1.00 52.00 169 THR A CA 1
ATOM 1304 C C . THR A 1 169 ? 60.250 4.634 -45.074 1.00 52.00 169 THR A C 1
ATOM 1306 O O . THR A 1 169 ? 59.400 5.156 -44.358 1.00 52.00 169 THR A O 1
ATOM 1309 N N . TRP A 1 170 ? 61.235 5.366 -45.598 1.00 53.41 170 TRP A N 1
ATOM 1310 C CA . TRP A 1 170 ? 61.375 6.830 -45.462 1.00 53.41 170 TRP A CA 1
ATOM 1311 C C . TRP A 1 170 ? 61.096 7.576 -46.778 1.00 53.41 170 TRP A C 1
ATOM 1313 O O . TRP A 1 170 ? 61.430 8.753 -46.921 1.00 53.41 170 TRP A O 1
ATOM 1323 N N . PHE A 1 171 ? 60.461 6.887 -47.729 1.00 51.84 171 PHE A N 1
ATOM 1324 C CA . PHE A 1 171 ? 60.140 7.375 -49.062 1.00 51.84 171 PHE A CA 1
ATOM 1325 C C . PHE A 1 171 ? 58.666 7.766 -49.145 1.00 51.84 171 PHE A C 1
ATOM 1327 O O . PHE A 1 171 ? 57.804 6.952 -49.454 1.00 51.84 171 PHE A O 1
ATOM 1334 N N . LEU A 1 172 ? 58.379 9.041 -48.896 1.00 37.94 172 LEU A N 1
ATOM 1335 C CA . LEU A 1 172 ? 57.187 9.669 -49.456 1.00 37.94 172 LEU A CA 1
ATOM 1336 C C . LEU A 1 172 ? 57.626 10.327 -50.773 1.00 37.94 172 LEU A C 1
ATOM 1338 O O . LEU A 1 172 ? 58.560 11.141 -50.736 1.00 37.94 172 LEU A O 1
ATOM 1342 N N . PRO A 1 173 ? 57.034 9.989 -51.933 1.00 40.03 173 PRO A N 1
ATOM 1343 C CA . PRO A 1 173 ? 57.275 10.761 -53.141 1.00 40.03 173 PRO A CA 1
ATOM 1344 C C . PRO A 1 173 ? 56.771 12.176 -52.850 1.00 40.03 173 PRO A C 1
ATOM 1346 O O . PRO A 1 173 ? 55.612 12.330 -52.485 1.00 40.03 173 PRO A O 1
ATOM 1349 N N . ASP A 1 174 ? 57.681 13.161 -52.860 1.00 39.97 174 ASP A N 1
ATOM 1350 C CA . ASP A 1 174 ? 57.426 14.553 -53.294 1.00 39.97 174 ASP A CA 1
ATOM 1351 C C . ASP A 1 174 ? 58.263 15.668 -52.630 1.00 39.97 174 ASP A C 1
ATOM 1353 O O . ASP A 1 174 ? 58.004 16.834 -52.917 1.00 39.97 174 ASP A O 1
ATOM 1357 N N . THR A 1 175 ? 59.315 15.427 -51.824 1.00 39.97 175 THR A N 1
ATOM 1358 C CA . THR A 1 175 ? 60.122 16.584 -51.321 1.00 39.97 175 THR A CA 1
ATOM 1359 C C . THR A 1 175 ? 61.650 16.470 -51.215 1.00 39.97 175 THR A C 1
ATOM 1361 O O . THR A 1 175 ? 62.273 17.453 -50.814 1.00 39.97 175 THR A O 1
ATOM 1364 N N . GLN A 1 176 ? 62.321 15.382 -51.615 1.00 47.84 176 GLN A N 1
ATOM 1365 C CA . GLN A 1 176 ? 63.797 15.328 -51.535 1.00 47.84 176 GLN A CA 1
ATOM 1366 C C . GLN A 1 176 ? 64.472 15.345 -52.915 1.00 47.84 176 GLN A C 1
ATOM 1368 O O . GLN A 1 176 ? 64.538 14.342 -53.610 1.00 47.84 176 GLN A O 1
ATOM 1373 N N . THR A 1 177 ? 65.022 16.502 -53.300 1.00 45.56 177 THR A N 1
ATOM 1374 C CA . THR A 1 177 ? 65.687 16.767 -54.596 1.00 45.56 177 THR A CA 1
ATOM 1375 C C . THR A 1 177 ? 67.062 16.107 -54.772 1.00 45.56 177 THR A C 1
ATOM 1377 O O . THR A 1 177 ? 67.711 16.329 -55.791 1.00 45.56 177 THR A O 1
ATOM 1380 N N . ASN A 1 178 ? 67.533 15.328 -53.793 1.00 49.31 178 ASN A N 1
ATOM 1381 C CA . ASN A 1 178 ? 68.925 14.871 -53.715 1.00 49.31 178 ASN A CA 1
ATOM 1382 C C . ASN A 1 178 ? 69.072 13.335 -53.707 1.00 49.31 178 ASN A C 1
ATOM 1384 O O . ASN A 1 178 ? 70.063 12.813 -53.206 1.00 49.31 178 ASN A O 1
ATOM 1388 N N . LEU A 1 179 ? 68.093 12.603 -54.238 1.00 49.03 179 LEU A N 1
ATOM 1389 C CA . LEU A 1 179 ? 68.134 11.145 -54.339 1.00 49.03 179 LEU A CA 1
ATOM 1390 C C . LEU A 1 179 ? 67.679 10.713 -55.731 1.00 49.03 179 LEU A C 1
ATOM 1392 O O . LEU A 1 179 ? 66.552 10.999 -56.127 1.00 49.03 179 LEU A O 1
ATOM 1396 N N . TYR A 1 180 ? 68.562 10.050 -56.474 1.00 47.03 180 TYR A N 1
ATOM 1397 C CA . TYR A 1 180 ? 68.250 9.472 -57.783 1.00 47.03 180 TYR A CA 1
ATOM 1398 C C . TYR A 1 180 ? 68.265 7.945 -57.631 1.00 47.03 180 TYR A C 1
ATOM 1400 O O . TYR A 1 180 ? 69.255 7.382 -57.170 1.00 47.03 180 TYR A O 1
ATOM 1408 N N . ILE A 1 181 ? 67.165 7.274 -57.973 1.00 52.31 181 ILE A N 1
ATOM 1409 C CA . ILE A 1 181 ? 67.100 5.808 -58.056 1.00 52.31 181 ILE A CA 1
ATOM 1410 C C . ILE A 1 181 ? 66.852 5.477 -59.518 1.00 52.31 181 ILE A C 1
ATOM 1412 O O . ILE A 1 181 ? 65.844 5.890 -60.089 1.00 52.31 181 ILE A O 1
ATOM 1416 N N . THR A 1 182 ? 67.782 4.764 -60.138 1.00 39.47 182 THR A N 1
ATOM 1417 C CA . THR A 1 182 ? 67.669 4.339 -61.537 1.00 39.47 182 THR A CA 1
ATOM 1418 C C . THR A 1 182 ? 67.811 2.829 -61.586 1.00 39.47 182 THR A C 1
ATOM 1420 O O . THR A 1 182 ? 68.840 2.311 -61.168 1.00 39.47 182 THR A O 1
ATOM 1423 N N . ASN A 1 183 ? 66.783 2.146 -62.097 1.00 44.03 183 ASN A N 1
ATOM 1424 C CA . ASN A 1 183 ? 66.761 0.700 -62.357 1.00 44.03 183 ASN A CA 1
ATOM 1425 C C . ASN A 1 183 ? 66.864 -0.236 -61.133 1.00 44.03 183 ASN A C 1
ATOM 1427 O O . ASN A 1 183 ? 67.322 -1.365 -61.266 1.00 44.03 183 ASN A O 1
ATOM 1431 N N . ALA A 1 184 ? 66.383 0.169 -59.952 1.00 42.25 184 ALA A N 1
ATOM 1432 C CA . ALA A 1 184 ? 66.059 -0.813 -58.915 1.00 42.25 184 ALA A CA 1
ATOM 1433 C C . ALA A 1 184 ? 64.767 -1.542 -59.327 1.00 42.25 184 ALA A C 1
ATOM 1435 O O . ALA A 1 184 ? 63.678 -0.975 -59.228 1.00 42.25 184 ALA A O 1
ATOM 1436 N N . LEU A 1 185 ? 64.876 -2.768 -59.845 1.00 44.94 185 LEU A N 1
ATOM 1437 C CA . LEU A 1 185 ? 63.734 -3.678 -59.935 1.00 44.94 185 LEU A CA 1
ATOM 1438 C C . LEU A 1 185 ? 63.288 -3.960 -58.496 1.00 44.94 185 LEU A C 1
ATOM 1440 O O . LEU A 1 185 ? 63.944 -4.698 -57.766 1.00 44.94 185 LEU A O 1
ATOM 1444 N N . VAL A 1 186 ? 62.213 -3.302 -58.065 1.00 46.84 186 VAL A N 1
ATOM 1445 C CA . VAL A 1 186 ? 61.558 -3.568 -56.781 1.00 46.84 186 VAL A CA 1
ATOM 1446 C C . VAL A 1 186 ? 60.938 -4.960 -56.884 1.00 46.84 186 VAL A C 1
ATOM 1448 O O . VAL A 1 186 ? 59.820 -5.124 -57.361 1.00 46.84 186 VAL A O 1
ATOM 1451 N N . ALA A 1 187 ? 61.704 -5.977 -56.511 1.00 44.09 187 ALA A N 1
ATOM 1452 C CA . ALA A 1 187 ? 61.263 -7.359 -56.465 1.00 44.09 187 ALA A CA 1
ATOM 1453 C C . ALA A 1 187 ? 60.459 -7.590 -55.176 1.00 44.09 187 ALA A C 1
ATOM 1455 O O . ALA A 1 187 ? 60.986 -8.076 -54.179 1.00 44.09 187 ALA A O 1
ATOM 1456 N N . MET A 1 188 ? 59.180 -7.209 -55.177 1.00 41.81 188 MET A N 1
ATOM 1457 C CA . MET A 1 188 ? 58.238 -7.731 -54.186 1.00 41.81 188 MET A CA 1
ATOM 1458 C C . MET A 1 188 ? 57.938 -9.195 -54.538 1.00 41.81 188 MET A C 1
ATOM 1460 O O . MET A 1 188 ? 57.331 -9.461 -55.570 1.00 41.81 188 MET A O 1
ATOM 1464 N N . GLY A 1 189 ? 58.375 -10.132 -53.691 1.00 50.84 189 GLY A N 1
ATOM 1465 C CA . GLY A 1 189 ? 57.820 -11.492 -53.668 1.00 50.84 189 GLY A CA 1
ATOM 1466 C C . GLY A 1 189 ? 58.485 -12.582 -54.522 1.00 50.84 189 GLY A C 1
ATOM 1467 O O . GLY A 1 189 ? 57.853 -13.608 -54.747 1.00 50.84 189 GLY A O 1
ATOM 1468 N N . GLY A 1 190 ? 59.740 -12.446 -54.958 1.00 50.56 190 GLY A N 1
ATOM 1469 C CA . GLY A 1 190 ? 60.480 -13.585 -55.533 1.00 50.56 190 GLY A CA 1
ATOM 1470 C C . GLY A 1 190 ? 61.813 -13.845 -54.842 1.00 50.56 190 GLY A C 1
ATOM 1471 O O . GLY A 1 190 ? 62.288 -13.042 -54.040 1.00 50.56 190 GLY A O 1
ATOM 1472 N N . HIS A 1 191 ? 62.395 -15.012 -55.115 1.00 50.69 191 HIS A N 1
ATOM 1473 C CA . HIS A 1 191 ? 63.593 -15.520 -54.444 1.00 50.69 191 HIS A CA 1
ATOM 1474 C C . HIS A 1 191 ? 64.749 -15.727 -55.432 1.00 50.69 191 HIS A C 1
ATOM 1476 O O . HIS A 1 191 ? 64.525 -16.076 -56.590 1.00 50.69 191 HIS A O 1
ATOM 1482 N N . LEU A 1 192 ? 65.990 -15.540 -54.962 1.00 50.41 192 LEU A N 1
ATOM 1483 C CA . LEU A 1 192 ? 67.196 -15.962 -55.685 1.00 50.41 192 LEU A CA 1
ATOM 1484 C C . LEU A 1 192 ? 67.284 -17.494 -55.676 1.00 50.41 192 LEU A C 1
ATOM 1486 O O . LEU A 1 192 ? 67.004 -18.128 -54.653 1.00 50.41 192 LEU A O 1
ATOM 1490 N N . GLN A 1 193 ? 67.700 -18.101 -56.789 1.00 52.53 193 GLN A N 1
ATOM 1491 C CA . GLN A 1 193 ? 67.928 -19.548 -56.839 1.00 52.53 193 GLN A CA 1
ATOM 1492 C C . GLN A 1 193 ? 69.002 -19.954 -55.813 1.00 52.53 193 GLN A C 1
ATOM 1494 O O . GLN A 1 193 ? 69.953 -19.216 -55.559 1.00 52.53 193 GLN A O 1
ATOM 1499 N N . THR A 1 194 ? 68.868 -21.140 -55.207 1.00 51.66 194 THR A N 1
ATOM 1500 C CA . THR A 1 194 ? 69.686 -21.608 -54.060 1.00 51.66 194 THR A CA 1
ATOM 1501 C C . THR A 1 194 ? 71.205 -21.652 -54.326 1.00 51.66 194 THR A C 1
ATOM 1503 O O . THR A 1 194 ? 72.002 -21.800 -53.406 1.00 51.66 194 THR A O 1
ATOM 1506 N N . ASN A 1 195 ? 71.614 -21.541 -55.584 1.00 51.59 195 ASN A N 1
ATOM 1507 C CA . ASN A 1 195 ? 72.975 -21.594 -56.112 1.00 51.59 195 ASN A CA 1
ATOM 1508 C C . ASN A 1 195 ? 73.476 -20.246 -56.670 1.00 51.59 195 ASN A C 1
ATOM 1510 O O . ASN A 1 195 ? 74.556 -20.225 -57.264 1.00 51.59 195 ASN A O 1
ATOM 151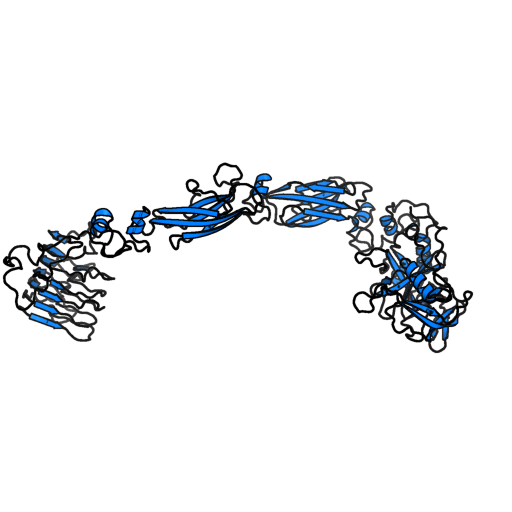4 N N . SER A 1 196 ? 72.724 -19.156 -56.492 1.00 53.16 196 SER A N 1
ATOM 1515 C CA . SER A 1 196 ? 73.094 -17.832 -57.000 1.00 53.16 196 SER A CA 1
ATOM 1516 C C . SER A 1 196 ? 74.422 -17.345 -56.389 1.00 53.16 196 SER A C 1
ATOM 1518 O O . SER A 1 196 ? 74.589 -17.406 -55.165 1.00 53.16 196 SER A O 1
ATOM 1520 N N . PRO A 1 197 ? 75.368 -16.812 -57.190 1.00 51.91 197 PRO A N 1
ATOM 1521 C CA . PRO A 1 197 ? 76.627 -16.239 -56.701 1.00 51.91 197 PRO A CA 1
ATOM 1522 C C . PRO A 1 197 ? 76.457 -15.037 -55.758 1.00 51.91 197 PRO A C 1
ATOM 1524 O O . PRO A 1 197 ? 77.429 -14.646 -55.099 1.00 51.91 197 PRO A O 1
ATOM 1527 N N . GLY A 1 198 ? 75.262 -14.436 -55.709 1.00 53.25 198 GLY A N 1
ATOM 1528 C CA . GLY A 1 198 ? 74.895 -13.393 -54.750 1.00 53.25 198 GLY A CA 1
ATOM 1529 C C . GLY A 1 198 ? 74.712 -13.905 -53.323 1.00 53.25 198 GLY A C 1
ATOM 1530 O O . GLY A 1 198 ? 74.927 -13.160 -52.362 1.00 53.25 198 GLY A O 1
ATOM 1531 N N . ILE A 1 199 ? 74.422 -15.198 -53.166 1.00 51.25 199 ILE A N 1
ATOM 1532 C CA . ILE A 1 199 ? 74.433 -15.904 -51.887 1.00 51.25 199 ILE A CA 1
ATOM 1533 C C . ILE A 1 199 ? 75.900 -16.287 -51.619 1.00 51.25 199 ILE A C 1
ATOM 1535 O O . ILE A 1 199 ? 76.398 -17.277 -52.137 1.00 51.25 199 ILE A O 1
ATOM 1539 N N . ASP A 1 200 ? 76.613 -15.467 -50.837 1.00 49.31 200 ASP A N 1
ATOM 1540 C CA . ASP A 1 200 ? 78.028 -15.620 -50.427 1.00 49.31 200 ASP A CA 1
ATOM 1541 C C . ASP A 1 200 ? 79.133 -14.826 -51.152 1.00 49.31 200 ASP A C 1
ATOM 1543 O O . ASP A 1 200 ? 80.323 -15.162 -51.038 1.00 49.31 200 ASP A O 1
ATOM 1547 N N . ALA A 1 201 ? 78.811 -13.692 -51.783 1.00 51.62 201 ALA A N 1
ATOM 1548 C CA . ALA A 1 201 ? 79.847 -12.746 -52.208 1.00 51.62 201 ALA A CA 1
ATOM 1549 C C . ALA A 1 201 ? 80.760 -12.377 -51.010 1.00 51.62 201 ALA A C 1
ATOM 1551 O O . ALA A 1 201 ? 80.288 -12.011 -49.938 1.00 51.62 201 ALA A O 1
ATOM 1552 N N . GLY A 1 202 ? 82.078 -12.573 -51.144 1.00 50.06 202 GLY A N 1
ATOM 1553 C CA . GLY A 1 202 ? 83.062 -12.371 -50.063 1.00 50.06 202 GLY A CA 1
ATOM 1554 C C . GLY A 1 202 ? 83.660 -13.639 -49.424 1.00 50.06 202 GLY A C 1
ATOM 1555 O O . GLY A 1 202 ? 84.474 -13.524 -48.502 1.00 50.06 202 GLY A O 1
ATOM 1556 N N . GLY A 1 203 ? 83.316 -14.845 -49.895 1.00 50.38 203 GLY A N 1
ATOM 1557 C CA . GLY A 1 203 ? 84.060 -16.080 -49.593 1.00 50.38 203 GLY A CA 1
ATOM 1558 C C . GLY A 1 203 ? 85.411 -16.160 -50.332 1.00 50.38 203 GLY A C 1
ATOM 1559 O O . GLY A 1 203 ? 85.566 -15.620 -51.423 1.00 50.38 203 GLY A O 1
ATOM 1560 N N . SER A 1 204 ? 86.414 -16.853 -49.775 1.00 45.06 204 SER A N 1
ATOM 1561 C CA . SER A 1 204 ? 87.805 -16.876 -50.285 1.00 45.06 204 SER A CA 1
ATOM 1562 C C . SER A 1 204 ? 88.037 -17.622 -51.614 1.00 45.06 204 SER A C 1
ATOM 1564 O O . SER A 1 204 ? 89.183 -17.833 -52.009 1.00 45.06 204 SER A O 1
ATOM 1566 N N . THR A 1 205 ? 86.980 -18.012 -52.322 1.00 49.28 205 THR A N 1
ATOM 1567 C CA . THR A 1 205 ? 87.045 -18.578 -53.676 1.00 49.28 205 THR A CA 1
ATOM 1568 C C . THR A 1 205 ? 85.873 -18.058 -54.497 1.00 49.28 205 THR A C 1
ATOM 1570 O O . THR A 1 205 ? 84.851 -18.723 -54.616 1.00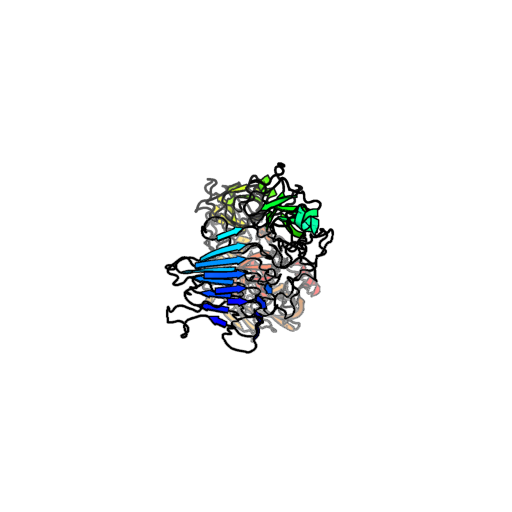 49.28 205 THR A O 1
ATOM 1573 N N . LEU A 1 206 ? 86.024 -16.860 -55.062 1.00 50.97 206 LEU A N 1
ATOM 1574 C CA . LEU A 1 206 ? 85.115 -16.349 -56.085 1.00 50.97 206 LEU A CA 1
ATOM 1575 C C . LEU A 1 206 ? 85.619 -16.811 -57.460 1.00 50.97 206 LEU A C 1
ATOM 1577 O O . LEU A 1 206 ? 86.762 -16.536 -57.830 1.00 50.97 206 LEU A O 1
ATOM 1581 N N . THR A 1 207 ? 84.788 -17.529 -58.216 1.00 53.19 207 THR A N 1
ATOM 1582 C CA . THR A 1 207 ? 85.007 -17.759 -59.652 1.00 53.19 207 THR A CA 1
ATOM 1583 C C . THR A 1 207 ? 84.806 -16.449 -60.410 1.00 53.19 207 THR A C 1
ATOM 1585 O O . THR A 1 207 ? 83.946 -15.650 -60.048 1.00 53.19 207 THR A O 1
ATOM 1588 N N . LEU A 1 208 ? 85.582 -16.222 -61.474 1.00 53.28 208 LEU A N 1
ATOM 1589 C CA . LEU A 1 208 ? 85.462 -15.047 -62.357 1.00 53.28 208 LEU A CA 1
ATOM 1590 C C . LEU A 1 208 ? 84.147 -15.006 -63.165 1.00 53.28 208 LEU A C 1
ATOM 1592 O O . LEU A 1 208 ? 83.934 -14.031 -63.881 1.00 53.28 208 LEU A O 1
ATOM 1596 N N . ALA A 1 209 ? 83.300 -16.033 -63.039 1.00 52.53 209 ALA A N 1
ATOM 1597 C CA . ALA A 1 209 ? 82.031 -16.165 -63.740 1.00 52.53 209 ALA A CA 1
ATOM 1598 C C . ALA A 1 209 ? 80.861 -16.557 -62.812 1.00 52.53 209 ALA A C 1
ATOM 1600 O O . ALA A 1 209 ? 81.121 -17.112 -61.732 1.00 52.53 209 ALA A O 1
ATOM 1601 N N . ASP A 1 210 ? 79.636 -16.255 -63.249 1.00 50.62 210 ASP A N 1
ATOM 1602 C CA . ASP A 1 210 ? 78.336 -16.586 -62.631 1.00 50.62 210 ASP A CA 1
ATOM 1603 C C . ASP A 1 210 ? 77.908 -18.057 -62.856 1.00 50.62 210 ASP A C 1
ATOM 1605 O O . ASP A 1 210 ? 78.727 -18.885 -63.284 1.00 50.62 210 ASP A O 1
ATOM 1609 N N . PHE A 1 211 ? 76.666 -18.421 -62.503 1.00 43.91 211 PHE A N 1
ATOM 1610 C CA . PHE A 1 211 ? 76.162 -19.795 -62.635 1.00 43.91 211 PHE A CA 1
ATOM 1611 C C . PHE A 1 211 ? 75.941 -20.214 -64.107 1.00 43.91 211 PHE A C 1
ATOM 1613 O O . PHE A 1 211 ? 76.181 -21.376 -64.458 1.00 43.91 211 PHE A O 1
ATOM 1620 N N . GLU A 1 212 ? 75.591 -19.275 -64.986 1.00 48.84 212 GLU A N 1
ATOM 1621 C CA . GLU A 1 212 ? 75.438 -19.418 -66.439 1.00 48.84 212 GLU A CA 1
ATOM 1622 C C . GLU A 1 212 ? 76.776 -19.333 -67.207 1.00 48.84 212 GLU A C 1
ATOM 1624 O O . GLU A 1 212 ? 76.844 -19.665 -68.397 1.00 48.84 212 GLU A O 1
ATOM 1629 N N . GLY A 1 213 ? 77.862 -18.942 -66.537 1.00 51.28 213 GLY A N 1
ATOM 1630 C CA . GLY A 1 213 ? 79.216 -18.826 -67.068 1.00 51.28 213 GLY A CA 1
ATOM 1631 C C . GLY A 1 213 ? 79.605 -17.452 -67.640 1.00 51.28 213 GLY A C 1
ATOM 1632 O O . GLY A 1 213 ? 80.616 -17.388 -68.351 1.00 51.28 213 GLY A O 1
ATOM 1633 N N . GLN A 1 214 ? 78.870 -16.369 -67.363 1.00 54.72 214 GLN A N 1
ATOM 1634 C CA . GLN A 1 214 ? 79.215 -14.998 -67.771 1.00 54.72 214 GLN A CA 1
ATOM 1635 C C . GLN A 1 214 ? 80.245 -14.345 -66.837 1.00 54.72 214 GLN A C 1
ATOM 1637 O O . GLN A 1 214 ? 80.292 -14.670 -65.654 1.00 54.72 214 GLN A O 1
ATOM 1642 N N . PRO A 1 215 ? 81.082 -13.407 -67.323 1.00 54.81 215 PRO A N 1
ATOM 1643 C CA . PRO A 1 215 ? 82.033 -12.664 -66.491 1.00 54.81 215 PRO A CA 1
ATOM 1644 C C . PRO A 1 215 ? 81.353 -11.653 -65.547 1.00 54.81 215 PRO A C 1
ATOM 1646 O O . PRO A 1 215 ? 80.512 -10.872 -65.984 1.00 54.81 215 PRO A O 1
ATOM 1649 N N . ARG A 1 216 ? 81.812 -11.567 -64.287 1.00 54.69 216 ARG A N 1
ATOM 1650 C CA . ARG A 1 216 ? 81.270 -10.648 -63.249 1.00 54.69 216 ARG A CA 1
ATOM 1651 C C . ARG A 1 216 ? 81.411 -9.135 -63.527 1.00 54.69 216 ARG A C 1
ATOM 1653 O O . ARG A 1 216 ? 81.057 -8.328 -62.673 1.00 54.69 216 ARG A O 1
ATOM 1660 N N . ASP A 1 217 ? 82.008 -8.720 -64.643 1.00 53.09 217 ASP A N 1
ATOM 1661 C CA . ASP A 1 217 ? 82.167 -7.306 -65.021 1.00 53.09 217 ASP A CA 1
ATOM 1662 C C . ASP A 1 217 ? 81.134 -6.826 -66.056 1.00 53.09 217 ASP A C 1
ATOM 1664 O O . ASP A 1 217 ? 81.173 -5.665 -66.475 1.00 53.09 217 ASP A O 1
ATOM 1668 N N . ALA A 1 218 ? 80.178 -7.681 -66.435 1.00 48.50 218 ALA A N 1
ATOM 1669 C CA . ALA A 1 218 ? 79.019 -7.281 -67.215 1.00 48.50 218 ALA A CA 1
ATOM 1670 C C . ALA A 1 218 ? 77.952 -6.662 -66.299 1.00 48.50 218 ALA A C 1
ATOM 1672 O O . ALA A 1 218 ? 77.541 -7.234 -65.295 1.00 48.50 218 ALA A O 1
ATOM 1673 N N . THR A 1 219 ? 77.506 -5.457 -66.639 1.00 43.12 219 THR A N 1
ATOM 1674 C CA . THR A 1 219 ? 76.343 -4.845 -65.993 1.00 43.12 219 THR A CA 1
ATOM 1675 C C . THR A 1 219 ? 75.080 -5.598 -66.429 1.00 43.12 219 THR A C 1
ATOM 1677 O O . THR A 1 219 ? 74.876 -5.696 -67.644 1.00 43.12 219 THR A O 1
ATOM 1680 N N . PRO A 1 220 ? 74.198 -6.039 -65.511 1.00 50.25 220 PRO A N 1
ATOM 1681 C CA . PRO A 1 220 ? 74.349 -6.166 -64.052 1.00 50.25 220 PRO A CA 1
ATOM 1682 C C . PRO A 1 220 ? 74.318 -7.633 -63.580 1.00 50.25 220 PRO A C 1
ATOM 1684 O O . PRO A 1 220 ? 73.369 -8.333 -63.908 1.00 50.25 220 PRO A O 1
ATOM 1687 N N . ASP A 1 221 ? 75.274 -8.090 -62.760 1.00 52.53 221 ASP A N 1
ATOM 1688 C CA . ASP A 1 221 ? 75.133 -9.411 -62.124 1.00 52.53 221 ASP A CA 1
ATOM 1689 C C . ASP A 1 221 ? 75.767 -9.545 -60.711 1.00 52.53 221 ASP A C 1
ATOM 1691 O O . ASP A 1 221 ? 76.989 -9.542 -60.521 1.00 52.53 221 ASP A O 1
ATOM 1695 N N . ILE A 1 222 ? 74.872 -9.663 -59.717 1.00 53.84 222 ILE A N 1
ATOM 1696 C CA . ILE A 1 222 ? 74.987 -10.411 -58.444 1.00 53.84 222 ILE A CA 1
ATOM 1697 C C . ILE A 1 222 ? 73.781 -11.387 -58.296 1.00 53.84 222 ILE A C 1
ATOM 1699 O O . ILE A 1 222 ? 73.403 -11.772 -57.193 1.00 53.84 222 ILE A O 1
ATOM 1703 N N . GLY A 1 223 ? 73.145 -11.754 -59.407 1.00 54.84 223 GLY A N 1
ATOM 1704 C CA . GLY A 1 223 ? 72.012 -12.670 -59.545 1.00 54.84 223 GLY A CA 1
ATOM 1705 C C . GLY A 1 223 ? 70.676 -11.991 -59.860 1.00 54.84 223 GLY A C 1
ATOM 1706 O O . GLY A 1 223 ? 69.614 -12.551 -59.601 1.00 54.84 223 GLY A O 1
ATOM 1707 N N . ALA A 1 224 ? 70.685 -10.746 -60.350 1.00 48.06 224 ALA A N 1
ATOM 1708 C CA . ALA A 1 224 ? 69.468 -9.938 -60.506 1.00 48.06 224 ALA A CA 1
ATOM 1709 C C . ALA A 1 224 ? 68.537 -10.413 -61.640 1.00 48.06 224 ALA A C 1
ATOM 1711 O O . ALA A 1 224 ? 67.340 -10.129 -61.613 1.00 48.06 224 ALA A O 1
ATOM 1712 N N . ASP A 1 225 ? 69.060 -11.140 -62.621 1.00 52.81 225 ASP A N 1
ATOM 1713 C CA . ASP A 1 225 ? 68.328 -11.762 -63.726 1.00 52.81 225 ASP A CA 1
ATOM 1714 C C . ASP A 1 225 ? 67.878 -13.212 -63.436 1.00 52.81 225 ASP A C 1
ATOM 1716 O O . ASP A 1 225 ? 67.138 -13.795 -64.227 1.00 52.81 225 ASP A O 1
ATOM 1720 N N . GLU A 1 226 ? 68.220 -13.767 -62.268 1.00 53.12 226 GLU A N 1
ATOM 1721 C CA . GLU A 1 226 ? 67.943 -15.156 -61.855 1.00 53.12 226 GLU A CA 1
ATOM 1722 C C . GLU A 1 226 ? 66.612 -15.321 -61.056 1.00 53.12 226 GLU A C 1
ATOM 1724 O O . GLU A 1 226 ? 66.428 -16.298 -60.326 1.00 53.12 226 GLU A O 1
ATOM 1729 N N . TYR A 1 227 ? 65.666 -14.378 -61.191 1.00 54.16 227 TYR A N 1
ATOM 1730 C CA . TYR A 1 227 ? 64.391 -14.263 -60.442 1.00 54.16 227 TYR A CA 1
ATOM 1731 C C . TYR A 1 227 ? 63.235 -15.160 -60.971 1.00 54.16 227 TYR A C 1
ATOM 1733 O O . TYR A 1 227 ? 63.015 -15.228 -62.181 1.00 54.16 227 TYR A O 1
ATOM 1741 N N . ALA A 1 228 ? 62.431 -15.788 -60.087 1.00 49.78 228 ALA A N 1
ATOM 1742 C CA . ALA A 1 228 ? 61.231 -16.594 -60.427 1.00 49.78 228 ALA A CA 1
ATOM 1743 C C . ALA A 1 228 ? 59.929 -16.102 -59.730 1.00 49.78 228 ALA A C 1
ATOM 1745 O O . ALA A 1 228 ? 59.991 -15.639 -58.593 1.00 49.78 228 ALA A O 1
ATOM 1746 N N . ALA A 1 229 ? 58.761 -16.222 -60.393 1.00 52.53 229 ALA A N 1
ATOM 1747 C CA . ALA A 1 229 ? 57.427 -15.789 -59.908 1.00 52.53 229 ALA A CA 1
ATOM 1748 C C . ALA A 1 229 ? 56.633 -16.890 -59.146 1.00 52.53 229 ALA A C 1
ATOM 1750 O O . ALA A 1 229 ? 56.915 -18.074 -59.337 1.00 52.53 229 ALA A O 1
ATOM 1751 N N . LEU A 1 230 ? 55.654 -16.493 -58.307 1.00 57.59 230 LEU A N 1
ATOM 1752 C CA . LEU A 1 230 ? 54.789 -17.357 -57.464 1.00 57.59 230 LEU A CA 1
ATOM 1753 C C . LEU A 1 230 ? 53.820 -18.246 -58.287 1.00 57.59 230 LEU A C 1
ATOM 1755 O O . LEU A 1 230 ? 53.571 -17.968 -59.460 1.00 57.59 230 LEU A O 1
ATOM 1759 N N . GLY A 1 231 ? 53.317 -19.344 -57.699 1.00 64.25 231 GLY A N 1
ATOM 1760 C CA . GLY A 1 231 ? 52.500 -20.372 -58.378 1.00 64.25 231 GLY A CA 1
ATOM 1761 C C . GLY A 1 231 ? 51.097 -20.578 -57.782 1.00 64.25 231 GLY A C 1
ATOM 1762 O O . GLY A 1 231 ? 50.710 -19.883 -56.861 1.00 64.25 231 GLY A O 1
ATOM 1763 N N . GLU A 1 232 ? 50.347 -21.566 -58.288 1.00 70.69 232 GLU A N 1
ATOM 1764 C CA . GLU A 1 232 ? 48.967 -21.923 -57.863 1.00 70.69 232 GLU A CA 1
ATOM 1765 C C . GLU A 1 232 ? 48.905 -22.694 -56.517 1.00 70.69 232 GLU A C 1
ATOM 1767 O O . GLU A 1 232 ? 48.099 -23.613 -56.355 1.00 70.69 232 GLU A O 1
ATOM 1772 N N . GLY A 1 233 ? 49.834 -22.419 -55.598 1.00 77.88 233 GLY A N 1
ATOM 1773 C CA . GLY A 1 233 ? 49.805 -22.959 -54.234 1.00 77.88 233 GLY A CA 1
ATOM 1774 C C . GLY A 1 233 ? 48.745 -22.264 -53.383 1.00 77.88 233 GLY A C 1
ATOM 1775 O O . GLY A 1 233 ? 48.134 -21.319 -53.855 1.00 77.88 233 GLY A O 1
ATOM 1776 N N . ASP A 1 234 ? 48.527 -22.762 -52.173 1.00 80.50 234 ASP A N 1
ATOM 1777 C CA . ASP A 1 234 ? 47.775 -22.114 -51.088 1.00 80.50 234 ASP A CA 1
ATOM 1778 C C . ASP A 1 234 ? 48.665 -22.323 -49.859 1.00 80.50 234 ASP A C 1
ATOM 1780 O O . ASP A 1 234 ? 48.716 -23.420 -49.286 1.00 80.50 234 ASP A O 1
ATOM 1784 N N . THR A 1 235 ? 49.573 -21.376 -49.640 1.00 77.19 235 THR A N 1
ATOM 1785 C CA . THR A 1 235 ? 50.723 -21.549 -48.751 1.00 77.19 235 THR A CA 1
ATOM 1786 C C . THR A 1 235 ? 50.340 -21.414 -47.277 1.00 77.19 235 THR A C 1
ATOM 1788 O O . THR A 1 235 ? 51.006 -22.019 -46.427 1.00 77.19 235 THR A O 1
ATOM 1791 N N . ASP A 1 236 ? 49.277 -20.685 -46.957 1.00 74.56 236 ASP A N 1
ATOM 1792 C CA . ASP A 1 236 ? 48.776 -20.487 -45.596 1.00 74.56 236 ASP A CA 1
ATOM 1793 C C . ASP A 1 236 ? 47.465 -21.233 -45.273 1.00 74.56 236 ASP A C 1
ATOM 1795 O O . ASP A 1 236 ? 47.053 -21.247 -44.109 1.00 74.56 236 ASP A O 1
ATOM 1799 N N . GLU A 1 237 ? 46.926 -21.982 -46.240 1.00 89.88 237 GLU A N 1
ATOM 1800 C CA . GLU A 1 237 ? 45.795 -22.910 -46.119 1.00 89.88 237 GLU A CA 1
ATOM 1801 C C . GLU A 1 237 ? 44.459 -22.228 -45.769 1.00 89.88 237 GLU A C 1
ATOM 1803 O O . GLU A 1 237 ? 43.618 -22.805 -45.064 1.00 89.88 237 GLU A O 1
ATOM 1808 N N . ASP A 1 238 ? 44.245 -21.007 -46.256 1.00 86.19 238 ASP A N 1
ATOM 1809 C CA . ASP A 1 238 ? 43.051 -20.203 -45.984 1.00 86.19 238 ASP A CA 1
ATOM 1810 C C . ASP A 1 238 ? 41.907 -20.428 -47.003 1.00 86.19 238 ASP A C 1
ATOM 1812 O O . ASP A 1 238 ? 40.742 -20.090 -46.749 1.00 86.19 238 ASP A O 1
ATOM 1816 N N . GLY A 1 239 ? 42.219 -21.104 -48.116 1.00 87.44 239 GLY A N 1
ATOM 1817 C CA . GLY A 1 239 ? 41.295 -21.428 -49.198 1.00 87.44 239 GLY A CA 1
ATOM 1818 C C . GLY A 1 239 ? 41.404 -20.535 -50.439 1.00 87.44 239 GLY A C 1
ATOM 1819 O O . GLY A 1 239 ? 40.642 -20.763 -51.391 1.00 87.44 239 GLY A O 1
ATOM 1820 N N . LEU A 1 240 ? 42.325 -19.571 -50.466 1.00 85.88 240 LEU A N 1
ATOM 1821 C CA . LEU A 1 240 ? 42.753 -18.816 -51.641 1.00 85.88 240 LEU A CA 1
ATOM 1822 C C . LEU A 1 240 ? 44.113 -19.323 -52.135 1.00 85.88 240 LEU A C 1
ATOM 1824 O O . LEU A 1 240 ? 44.880 -19.945 -51.420 1.00 85.88 240 LEU A O 1
ATOM 1828 N N . SER A 1 241 ? 44.390 -19.145 -53.426 1.00 83.94 241 SER A N 1
ATOM 1829 C CA . SER A 1 241 ? 45.701 -19.511 -53.977 1.00 83.94 241 SER A CA 1
ATOM 1830 C C . SER A 1 241 ? 46.672 -18.332 -53.893 1.00 83.94 241 SER A C 1
ATOM 1832 O O . SER A 1 241 ? 46.235 -17.229 -54.231 1.00 83.94 241 SER A O 1
ATOM 1834 N N . ASP A 1 242 ? 47.972 -18.578 -53.703 1.00 72.19 242 ASP A N 1
ATOM 1835 C CA . ASP A 1 242 ? 49.022 -17.551 -53.620 1.00 72.19 242 ASP A CA 1
ATOM 1836 C C . ASP A 1 242 ? 48.967 -16.553 -54.799 1.00 72.19 242 ASP A C 1
ATOM 1838 O O . ASP A 1 242 ? 49.234 -15.360 -54.653 1.00 72.19 242 ASP A O 1
ATOM 1842 N N . SER A 1 243 ? 48.618 -17.034 -56.004 1.00 74.94 243 SER A N 1
ATOM 1843 C CA . SER A 1 243 ? 48.446 -16.193 -57.197 1.00 74.94 243 SER A CA 1
ATOM 1844 C C . SER A 1 243 ? 47.185 -15.324 -57.145 1.00 74.94 243 SER A C 1
ATOM 1846 O O . SER A 1 243 ? 47.222 -14.168 -57.550 1.00 74.94 243 SER A O 1
ATOM 1848 N N . SER A 1 244 ? 46.070 -15.837 -56.625 1.00 80.62 244 SER A N 1
ATOM 1849 C CA . SER A 1 244 ? 44.817 -15.082 -56.470 1.00 80.62 244 SER A CA 1
ATOM 1850 C C . SER A 1 244 ? 44.945 -13.997 -55.407 1.00 80.62 244 SER A C 1
ATOM 1852 O O . SER A 1 244 ? 44.503 -12.870 -55.631 1.00 80.62 244 SER A O 1
ATOM 1854 N N . GLU A 1 245 ? 45.577 -14.319 -54.285 1.00 77.50 245 GLU A N 1
ATOM 1855 C CA . GLU A 1 245 ? 45.839 -13.377 -53.200 1.00 77.50 245 GLU A CA 1
ATOM 1856 C C . GLU A 1 245 ? 46.656 -12.187 -53.693 1.00 77.50 245 GLU A C 1
ATOM 1858 O O . GLU A 1 245 ? 46.237 -11.043 -53.548 1.00 77.50 245 GLU A O 1
ATOM 1863 N N . VAL A 1 246 ? 47.747 -12.435 -54.419 1.00 66.62 246 VAL A N 1
ATOM 1864 C CA . VAL A 1 246 ? 48.618 -11.360 -54.910 1.00 66.62 246 VAL A CA 1
ATOM 1865 C C . VAL A 1 246 ? 48.045 -10.643 -56.140 1.00 66.62 246 VAL A C 1
ATOM 1867 O O . VAL A 1 246 ? 48.054 -9.411 -56.189 1.00 66.62 246 VAL A O 1
ATOM 1870 N N . ASP A 1 247 ? 47.551 -11.376 -57.144 1.00 67.69 247 ASP A N 1
ATOM 1871 C CA . ASP A 1 247 ? 47.169 -10.788 -58.439 1.00 67.69 247 ASP A CA 1
ATOM 1872 C C . ASP A 1 247 ? 45.747 -10.206 -58.448 1.00 67.69 247 ASP A C 1
ATOM 1874 O O . ASP A 1 247 ? 45.449 -9.331 -59.269 1.00 67.69 247 ASP A O 1
ATOM 1878 N N . THR A 1 248 ? 44.853 -10.701 -57.584 1.00 75.25 248 THR A N 1
ATOM 1879 C CA . THR A 1 248 ? 43.426 -10.331 -57.590 1.00 75.25 248 THR A CA 1
ATOM 1880 C C . THR A 1 248 ? 43.010 -9.563 -56.343 1.00 75.25 248 THR A C 1
ATOM 1882 O O . THR A 1 248 ? 42.341 -8.537 -56.480 1.00 75.25 248 THR A O 1
ATOM 1885 N N . TYR A 1 249 ? 43.380 -10.046 -55.155 1.00 75.88 249 TYR A N 1
ATOM 1886 C CA . TYR A 1 249 ? 42.850 -9.529 -53.888 1.00 75.88 249 TYR A CA 1
ATOM 1887 C C . TYR A 1 249 ? 43.799 -8.560 -53.168 1.00 75.88 249 TYR A C 1
ATOM 1889 O O . TYR A 1 249 ? 43.341 -7.724 -52.396 1.00 75.88 249 TYR A O 1
ATOM 1897 N N . GLY A 1 250 ? 45.095 -8.581 -53.490 1.00 73.06 250 GLY A N 1
ATOM 1898 C CA . GLY A 1 250 ? 46.111 -7.751 -52.842 1.00 73.06 250 GLY A CA 1
ATOM 1899 C C . GLY A 1 250 ? 46.454 -8.184 -51.411 1.00 73.06 250 GLY A C 1
ATOM 1900 O O . GLY A 1 250 ? 46.927 -7.343 -50.644 1.00 73.06 250 GLY A O 1
ATOM 1901 N N . THR A 1 251 ? 46.214 -9.452 -51.066 1.00 74.19 251 THR A N 1
ATOM 1902 C CA . THR A 1 251 ? 46.439 -10.073 -49.749 1.00 74.19 251 THR A CA 1
ATOM 1903 C C . THR A 1 251 ? 47.811 -10.769 -49.651 1.00 74.19 251 THR A C 1
ATOM 1905 O O . THR A 1 251 ? 48.557 -10.825 -50.636 1.00 74.19 251 THR A O 1
ATOM 1908 N N . ASP A 1 252 ? 48.220 -11.189 -48.446 1.00 72.50 252 ASP A N 1
ATOM 1909 C CA . ASP A 1 252 ? 49.541 -11.782 -48.167 1.00 72.50 252 ASP A CA 1
ATOM 1910 C C . ASP A 1 252 ? 49.478 -13.322 -48.180 1.00 72.50 252 ASP A C 1
ATOM 1912 O O . ASP A 1 252 ? 48.997 -13.881 -47.202 1.00 72.50 252 ASP A O 1
ATOM 1916 N N . PRO A 1 253 ? 50.082 -14.012 -49.173 1.00 75.44 253 PRO A N 1
ATOM 1917 C CA . PRO A 1 253 ? 49.946 -15.465 -49.367 1.00 75.44 253 PRO A CA 1
ATOM 1918 C C . PRO A 1 253 ? 50.635 -16.337 -48.304 1.00 75.44 253 PRO A C 1
ATOM 1920 O O . PRO A 1 253 ? 50.811 -17.543 -48.459 1.00 75.44 253 PRO A O 1
ATOM 1923 N N . TYR A 1 254 ? 51.160 -15.721 -47.246 1.00 73.00 254 TYR A N 1
ATOM 1924 C CA . TYR A 1 254 ? 51.741 -16.403 -46.092 1.00 73.00 254 TYR A CA 1
ATOM 1925 C C . TYR A 1 254 ? 50.963 -16.112 -44.801 1.00 73.00 254 TYR A C 1
ATOM 1927 O O . TYR A 1 254 ? 51.433 -16.460 -43.705 1.00 73.00 254 TYR A O 1
ATOM 1935 N N . ARG A 1 255 ? 49.822 -15.428 -44.899 1.00 76.56 255 ARG A N 1
ATOM 1936 C CA . ARG A 1 255 ? 48.964 -15.024 -43.794 1.00 76.56 255 ARG A CA 1
ATOM 1937 C C . ARG A 1 255 ? 47.497 -15.250 -44.155 1.00 76.56 255 ARG A C 1
ATOM 1939 O O . ARG A 1 255 ? 46.852 -14.354 -44.670 1.00 76.56 255 ARG A O 1
ATOM 1946 N N . ALA A 1 256 ? 46.951 -16.334 -43.609 1.00 84.44 256 ALA A N 1
ATOM 1947 C CA . ALA A 1 256 ? 45.550 -16.723 -43.772 1.00 84.44 256 ALA A CA 1
ATOM 1948 C C . ALA A 1 256 ? 44.492 -15.692 -43.304 1.00 84.44 256 ALA A C 1
ATOM 1950 O O . ALA A 1 256 ? 43.303 -15.958 -43.396 1.00 84.44 256 ALA A O 1
ATOM 1951 N N . ASP A 1 257 ? 44.925 -14.586 -42.701 1.00 83.94 257 ASP A N 1
ATOM 1952 C CA . ASP A 1 257 ? 44.140 -13.432 -42.254 1.00 83.94 257 ASP A CA 1
ATOM 1953 C C . ASP A 1 257 ? 45.050 -12.207 -42.459 1.00 83.94 257 ASP A C 1
ATOM 1955 O O . ASP A 1 257 ? 45.984 -11.943 -41.668 1.00 83.94 257 ASP A O 1
ATOM 1959 N N . SER A 1 258 ? 44.859 -11.525 -43.586 1.00 80.56 258 SER A N 1
ATOM 1960 C CA . SER A 1 258 ? 45.731 -10.453 -44.061 1.00 80.56 258 SER A CA 1
ATOM 1961 C C . SER A 1 258 ? 45.564 -9.170 -43.254 1.00 80.56 258 SER A C 1
ATOM 1963 O O . SER A 1 258 ? 46.570 -8.540 -42.872 1.00 80.56 258 SER A O 1
ATOM 1965 N N . ASP A 1 259 ? 44.325 -8.802 -42.936 1.00 79.81 259 ASP A N 1
ATOM 1966 C CA . ASP A 1 259 ? 43.972 -7.547 -42.271 1.00 79.81 259 ASP A CA 1
ATOM 1967 C C . ASP A 1 259 ? 43.965 -7.628 -40.727 1.00 79.81 259 ASP A C 1
ATOM 1969 O O . ASP A 1 259 ? 44.112 -6.607 -40.040 1.00 79.81 259 ASP A O 1
ATOM 1973 N N . GLY A 1 260 ? 43.973 -8.844 -40.179 1.00 81.69 260 GLY A N 1
ATOM 1974 C CA . GLY A 1 260 ? 44.125 -9.159 -38.765 1.00 81.69 260 GLY A CA 1
ATOM 1975 C C . GLY A 1 260 ? 42.830 -9.131 -37.948 1.00 81.69 260 GLY A C 1
ATOM 1976 O O . GLY A 1 260 ? 42.919 -8.947 -36.723 1.00 81.69 260 GLY A O 1
ATOM 1977 N N . ASP A 1 261 ? 41.652 -9.259 -38.565 1.00 77.75 261 ASP A N 1
ATOM 1978 C CA . ASP A 1 261 ? 40.353 -9.232 -37.882 1.00 77.75 261 ASP A CA 1
ATOM 1979 C C . ASP A 1 261 ? 39.881 -10.608 -37.337 1.00 77.75 261 ASP A C 1
ATOM 1981 O O . ASP A 1 261 ? 38.958 -10.679 -36.511 1.00 77.75 261 ASP A O 1
ATOM 1985 N N . ASN A 1 262 ? 40.642 -11.674 -37.616 1.00 83.81 262 ASN A N 1
ATOM 1986 C CA . ASN A 1 262 ? 40.399 -13.095 -37.316 1.00 83.81 262 ASN A CA 1
ATOM 1987 C C . ASN A 1 262 ? 39.348 -13.798 -38.195 1.00 83.81 262 ASN A C 1
ATOM 1989 O O . ASN A 1 262 ? 38.890 -14.891 -37.827 1.00 83.81 262 ASN A O 1
ATOM 1993 N N . ILE A 1 263 ? 38.954 -13.212 -39.320 1.00 83.81 263 ILE A N 1
ATOM 1994 C CA . ILE A 1 263 ? 38.250 -13.876 -40.416 1.00 83.81 263 ILE A CA 1
ATOM 1995 C C . ILE A 1 263 ? 39.305 -14.239 -41.472 1.00 83.81 263 ILE A C 1
ATOM 1997 O O . ILE A 1 263 ? 40.291 -13.538 -41.633 1.00 83.81 263 ILE A O 1
ATOM 2001 N N . LEU A 1 264 ? 39.174 -15.411 -42.100 1.00 89.25 264 LEU A N 1
ATOM 2002 C CA . LEU A 1 264 ? 40.138 -15.829 -43.122 1.00 89.25 264 LEU A CA 1
ATOM 2003 C C . LEU A 1 264 ? 39.816 -15.139 -44.448 1.00 89.25 264 LEU A C 1
ATOM 2005 O O . LEU A 1 264 ? 38.628 -15.097 -44.793 1.00 89.25 264 LEU A O 1
ATOM 2009 N N . ASP A 1 265 ? 40.823 -14.733 -45.221 1.00 83.94 265 ASP A N 1
ATOM 2010 C CA . ASP A 1 265 ? 40.627 -14.017 -46.492 1.00 83.94 265 ASP A CA 1
ATOM 2011 C C . ASP A 1 265 ? 39.709 -14.838 -47.435 1.00 83.94 265 ASP A C 1
ATOM 2013 O O . ASP A 1 265 ? 38.753 -14.329 -48.036 1.00 83.94 265 ASP A O 1
ATOM 2017 N N . GLY A 1 266 ? 39.879 -16.166 -47.481 1.00 87.44 266 GLY A N 1
ATOM 2018 C CA . GLY A 1 266 ? 38.996 -17.081 -48.217 1.00 87.44 266 GLY A CA 1
ATOM 2019 C C . GLY A 1 266 ? 37.533 -17.116 -47.743 1.00 87.44 266 GLY A C 1
ATOM 2020 O O . GLY A 1 266 ? 36.619 -17.349 -48.544 1.00 87.44 266 GLY A O 1
ATOM 2021 N N . THR A 1 267 ? 37.271 -16.862 -46.458 1.00 88.12 267 THR A N 1
ATOM 2022 C CA . THR A 1 267 ? 35.907 -16.747 -45.902 1.00 88.12 267 THR A CA 1
ATOM 2023 C C . THR A 1 267 ? 35.267 -15.419 -46.292 1.00 88.12 267 THR A C 1
ATOM 2025 O O . THR A 1 267 ? 34.102 -15.388 -46.692 1.00 88.12 267 THR A O 1
ATOM 2028 N N . GLU A 1 268 ? 36.030 -14.335 -46.249 1.00 87.12 268 GLU A N 1
ATOM 2029 C CA . GLU A 1 268 ? 35.572 -12.998 -46.621 1.00 87.12 268 GLU A CA 1
ATOM 2030 C C . GLU A 1 268 ? 35.162 -12.901 -48.092 1.00 87.12 268 GLU A C 1
ATOM 2032 O O . GLU A 1 268 ? 34.115 -12.333 -48.421 1.00 87.12 268 GLU A O 1
ATOM 2037 N N . VAL A 1 269 ? 35.901 -13.568 -48.986 1.00 87.62 269 VAL A N 1
ATOM 2038 C CA . VAL A 1 269 ? 35.516 -13.705 -50.402 1.00 87.62 269 VAL A CA 1
ATOM 2039 C C . VAL A 1 269 ? 34.149 -14.380 -50.552 1.00 87.62 269 VAL A C 1
ATOM 2041 O O . VAL A 1 269 ? 33.353 -13.987 -51.412 1.00 87.62 269 VAL A O 1
ATOM 2044 N N . ALA A 1 270 ? 33.850 -15.394 -49.734 1.00 85.19 270 ALA A N 1
ATOM 2045 C CA . ALA A 1 270 ? 32.566 -16.093 -49.776 1.00 85.19 270 ALA A CA 1
ATOM 2046 C C . ALA A 1 270 ? 31.410 -15.231 -49.235 1.00 85.19 270 ALA A C 1
ATOM 2048 O O . ALA A 1 270 ? 30.297 -15.294 -49.772 1.00 85.19 270 ALA A O 1
ATOM 2049 N N . ASP A 1 271 ? 31.675 -14.413 -48.216 1.00 81.62 271 ASP A N 1
ATOM 2050 C CA . ASP A 1 271 ? 30.696 -13.516 -47.596 1.00 81.62 271 ASP A CA 1
ATOM 2051 C C . ASP A 1 271 ? 30.517 -12.186 -48.349 1.00 81.62 271 ASP A C 1
ATOM 2053 O O . ASP A 1 271 ? 29.492 -11.513 -48.166 1.00 81.62 271 ASP A O 1
ATOM 2057 N N . GLY A 1 272 ? 31.442 -11.867 -49.261 1.00 85.62 272 GLY A N 1
ATOM 2058 C CA . GLY A 1 272 ? 31.453 -10.658 -50.081 1.00 85.62 272 GLY A CA 1
ATOM 2059 C C . GLY A 1 272 ? 31.938 -9.419 -49.326 1.00 85.62 272 GLY A C 1
ATOM 2060 O O . GLY A 1 272 ? 31.445 -8.325 -49.613 1.00 85.62 272 GLY A O 1
ATOM 2061 N N . THR A 1 273 ? 32.830 -9.601 -48.350 1.00 85.94 273 THR A N 1
ATOM 2062 C CA . THR A 1 273 ? 33.453 -8.539 -47.541 1.00 85.94 273 THR A CA 1
ATOM 2063 C C . THR A 1 273 ? 34.819 -8.136 -48.124 1.00 85.94 273 THR A C 1
ATOM 2065 O O . THR A 1 273 ? 35.198 -8.626 -49.190 1.00 85.94 273 THR A O 1
ATOM 2068 N N . ASP A 1 274 ? 35.501 -7.154 -47.526 1.00 85.62 274 ASP A N 1
ATOM 2069 C CA . ASP A 1 274 ? 36.765 -6.597 -48.040 1.00 85.62 274 ASP A CA 1
ATOM 2070 C C . ASP A 1 274 ? 37.944 -7.146 -47.236 1.00 85.62 274 ASP A C 1
ATOM 2072 O O . ASP A 1 274 ? 38.132 -6.731 -46.102 1.00 85.62 274 ASP A O 1
ATOM 2076 N N . LEU A 1 275 ? 38.757 -7.989 -47.883 1.00 86.50 275 LEU A N 1
ATOM 2077 C CA . LEU A 1 275 ? 39.864 -8.768 -47.307 1.00 86.50 275 LEU A CA 1
ATOM 2078 C C . LEU A 1 275 ? 41.030 -7.908 -46.773 1.00 86.50 275 LEU A C 1
ATOM 2080 O O . LEU A 1 275 ? 42.059 -8.411 -46.324 1.00 86.50 275 LEU A O 1
ATOM 2084 N N . THR A 1 276 ? 40.950 -6.589 -46.957 1.00 82.00 276 THR A N 1
ATOM 2085 C CA . THR A 1 276 ? 41.985 -5.634 -46.550 1.00 82.00 276 THR A CA 1
ATOM 2086 C C . THR A 1 276 ? 41.474 -4.583 -45.567 1.00 82.00 276 THR A C 1
ATOM 2088 O O . THR A 1 276 ? 42.254 -3.722 -45.135 1.00 82.00 276 THR A O 1
ATOM 2091 N N . ASP A 1 277 ? 40.183 -4.623 -45.221 1.00 84.31 277 ASP A N 1
ATOM 2092 C CA . ASP A 1 277 ? 39.548 -3.699 -44.286 1.00 84.31 277 ASP A CA 1
ATOM 2093 C C . ASP A 1 277 ? 38.973 -4.451 -43.075 1.00 84.31 277 ASP A C 1
ATOM 2095 O O . ASP A 1 277 ? 37.849 -4.953 -43.154 1.00 84.31 277 ASP A O 1
ATOM 2099 N N . PRO A 1 278 ? 39.615 -4.353 -41.891 1.00 84.19 278 PRO A N 1
ATOM 2100 C CA . PRO A 1 278 ? 39.187 -5.074 -40.687 1.00 84.19 278 PRO A CA 1
ATOM 2101 C C . PRO A 1 278 ? 37.858 -4.556 -40.097 1.00 84.19 278 PRO A C 1
ATOM 2103 O O . PRO A 1 278 ? 37.466 -4.895 -38.977 1.00 84.19 278 PRO A O 1
ATOM 2106 N N . LEU A 1 279 ? 37.176 -3.637 -40.793 1.00 83.94 279 LEU A N 1
ATOM 2107 C CA . LEU A 1 279 ? 35.838 -3.128 -40.490 1.00 83.94 279 LEU A CA 1
ATOM 2108 C C . LEU A 1 279 ? 34.765 -3.601 -41.490 1.00 83.94 279 LEU A C 1
ATOM 2110 O O . LEU A 1 279 ? 33.623 -3.120 -41.413 1.00 83.94 279 LEU A O 1
ATOM 2114 N N . SER A 1 280 ? 35.113 -4.511 -42.402 1.00 87.00 280 SER A N 1
ATOM 2115 C CA . SER A 1 280 ? 34.234 -5.106 -43.407 1.00 87.00 280 SER A CA 1
ATOM 2116 C C . SER A 1 280 ? 33.975 -6.576 -43.079 1.00 87.00 280 SER A C 1
ATOM 2118 O O . SER A 1 280 ? 34.789 -7.437 -43.357 1.00 87.00 280 SER A O 1
ATOM 2120 N N . TYR A 1 281 ? 32.835 -6.895 -42.467 1.00 84.69 281 TYR A N 1
ATOM 2121 C CA . TYR A 1 281 ? 32.548 -8.266 -42.021 1.00 84.69 281 TYR A CA 1
ATOM 2122 C C . TYR A 1 281 ? 31.045 -8.565 -41.976 1.00 84.69 281 TYR A C 1
ATOM 2124 O O . TYR A 1 281 ? 30.199 -7.666 -41.880 1.00 84.69 281 TYR A O 1
ATOM 2132 N N . ARG A 1 282 ? 30.680 -9.852 -42.001 1.00 87.25 282 ARG A N 1
ATOM 2133 C CA . ARG A 1 282 ? 29.286 -10.322 -41.953 1.00 87.25 282 ARG A CA 1
ATOM 2134 C C . ARG A 1 282 ? 29.003 -11.160 -40.708 1.00 87.25 282 ARG A C 1
ATOM 2136 O O . ARG A 1 282 ? 29.812 -11.981 -40.291 1.00 87.25 282 ARG A O 1
ATOM 2143 N N . PHE A 1 283 ? 27.839 -10.968 -40.093 1.00 86.75 283 PHE A N 1
ATOM 2144 C CA . PHE A 1 283 ? 27.412 -11.749 -38.930 1.00 86.75 283 PHE A CA 1
ATOM 2145 C C . PHE A 1 283 ? 25.891 -11.801 -38.786 1.00 86.75 283 PHE A C 1
ATOM 2147 O O . PHE A 1 283 ? 25.163 -10.922 -39.244 1.00 86.75 283 PHE A O 1
ATOM 2154 N N . GLU A 1 284 ? 25.394 -12.807 -38.070 1.00 90.56 284 GLU A N 1
ATOM 2155 C CA . GLU A 1 284 ? 23.971 -12.947 -37.764 1.00 90.56 284 GLU A CA 1
ATOM 2156 C C . GLU A 1 284 ? 23.654 -12.540 -36.320 1.00 90.56 284 GLU A C 1
ATOM 2158 O O . GLU A 1 284 ? 24.373 -12.872 -35.376 1.00 90.56 284 GLU A O 1
ATOM 2163 N N . VAL A 1 285 ? 22.511 -11.883 -36.112 1.00 92.44 285 VAL A N 1
ATOM 2164 C CA . VAL A 1 285 ? 21.923 -11.667 -34.785 1.00 92.44 285 VAL A CA 1
ATOM 2165 C C . VAL A 1 285 ? 20.687 -12.545 -34.636 1.00 92.44 285 VAL A C 1
ATOM 2167 O O . VAL A 1 285 ? 19.652 -12.303 -35.258 1.00 92.44 285 VAL A O 1
ATOM 2170 N N . LEU A 1 286 ? 20.774 -13.540 -33.758 1.00 93.50 286 LEU A N 1
ATOM 2171 C CA . LEU A 1 286 ? 19.629 -14.341 -33.337 1.00 93.50 286 LEU A CA 1
ATOM 2172 C C . LEU A 1 286 ? 18.999 -13.737 -32.091 1.00 93.50 286 LEU A C 1
ATOM 2174 O O . LEU A 1 286 ? 19.690 -13.312 -31.162 1.00 93.50 286 LEU A O 1
ATOM 2178 N N . GLY A 1 287 ? 17.680 -13.763 -31.995 1.00 93.94 287 GLY A N 1
ATOM 2179 C CA . GLY A 1 287 ? 17.069 -13.307 -30.763 1.00 93.94 287 GLY A CA 1
ATOM 2180 C C . GLY A 1 287 ? 15.631 -13.696 -30.553 1.00 93.94 287 GLY A C 1
ATOM 2181 O O . GLY A 1 287 ? 14.982 -14.311 -31.397 1.00 93.94 287 GLY A O 1
ATOM 2182 N N . ILE A 1 288 ? 15.169 -13.327 -29.361 1.00 94.81 288 ILE A N 1
ATOM 2183 C CA . ILE A 1 288 ? 13.791 -13.521 -28.932 1.00 94.81 288 ILE A CA 1
ATOM 2184 C C . ILE A 1 288 ? 13.184 -12.158 -28.619 1.00 94.81 288 ILE A C 1
ATOM 2186 O O . ILE A 1 288 ? 13.653 -11.480 -27.710 1.00 94.81 288 ILE A O 1
ATOM 2190 N N . ALA A 1 289 ? 12.130 -11.764 -29.320 1.00 94.19 289 ALA A N 1
ATOM 2191 C CA . ALA A 1 289 ? 11.334 -10.588 -29.009 1.00 94.19 289 ALA A CA 1
ATOM 2192 C C . ALA A 1 289 ? 9.953 -11.033 -28.520 1.00 94.19 289 ALA A C 1
ATOM 2194 O O . ALA A 1 289 ? 9.148 -11.577 -29.274 1.00 94.19 289 ALA A O 1
ATOM 2195 N N . THR A 1 290 ? 9.694 -10.844 -27.227 1.00 91.94 290 THR A N 1
ATOM 2196 C CA . THR A 1 290 ? 8.418 -11.213 -26.608 1.00 91.94 290 THR A CA 1
ATOM 2197 C C . THR A 1 290 ? 7.552 -9.976 -26.461 1.00 91.94 290 THR A C 1
ATOM 2199 O O . THR A 1 290 ? 7.925 -9.035 -25.762 1.00 91.94 290 THR A O 1
ATOM 2202 N N . ASN A 1 291 ? 6.379 -10.003 -27.086 1.00 90.69 291 ASN A N 1
ATOM 2203 C CA . ASN A 1 291 ? 5.354 -8.994 -26.888 1.00 90.69 291 ASN A CA 1
ATOM 2204 C C . ASN A 1 291 ? 4.525 -9.343 -25.638 1.00 90.69 291 ASN A C 1
ATOM 2206 O O . ASN A 1 291 ? 3.721 -10.273 -25.672 1.00 90.69 291 ASN A O 1
ATOM 2210 N N . GLN A 1 292 ? 4.743 -8.628 -24.532 1.00 89.38 292 GLN A N 1
ATOM 2211 C CA . GLN A 1 292 ? 3.938 -8.745 -23.306 1.00 89.38 292 GLN A CA 1
ATOM 2212 C C . GLN A 1 292 ? 2.916 -7.623 -23.142 1.00 89.38 292 GLN A C 1
ATOM 2214 O O . GLN A 1 292 ? 2.189 -7.619 -22.155 1.00 89.38 292 GLN A O 1
ATOM 2219 N N . SER A 1 293 ? 2.803 -6.733 -24.124 1.00 81.25 293 SER A N 1
ATOM 2220 C CA . SER A 1 293 ? 1.753 -5.719 -24.159 1.00 81.25 293 SER A CA 1
ATOM 2221 C C . SER A 1 293 ? 0.348 -6.360 -24.182 1.00 81.25 293 SER A C 1
ATOM 2223 O O . SER A 1 293 ? -0.622 -5.806 -23.688 1.00 81.25 293 SER A O 1
ATOM 2225 N N . GLY A 1 294 ? 0.209 -7.578 -24.718 1.00 76.38 294 GLY A N 1
ATOM 2226 C CA . GLY A 1 294 ? -1.093 -8.233 -24.900 1.00 76.38 294 GLY A CA 1
ATOM 2227 C C . GLY A 1 294 ? -1.811 -7.820 -26.189 1.00 76.38 294 GLY A C 1
ATOM 2228 O O . GLY A 1 294 ? -2.882 -8.346 -26.487 1.00 76.38 294 GLY A O 1
ATOM 2229 N N . ASN A 1 295 ? -1.203 -6.938 -26.987 1.00 82.06 295 ASN A N 1
ATOM 2230 C CA . ASN A 1 295 ? -1.611 -6.658 -28.359 1.00 82.06 295 ASN A CA 1
ATOM 2231 C C . ASN A 1 295 ? -1.191 -7.813 -29.303 1.00 82.06 295 ASN A C 1
ATOM 2233 O O . ASN A 1 295 ? -0.152 -8.443 -29.116 1.00 82.06 295 ASN A O 1
ATOM 2237 N N . SER A 1 296 ? -1.989 -8.075 -30.341 1.00 84.19 296 SER A N 1
ATOM 2238 C CA . SER A 1 296 ? -1.698 -9.007 -31.438 1.00 84.19 296 SER A CA 1
ATOM 2239 C C . SER A 1 296 ? -0.814 -8.441 -32.565 1.00 84.19 296 SER A C 1
ATOM 2241 O O . SER A 1 296 ? -0.598 -9.144 -33.552 1.00 84.19 296 SER A O 1
ATOM 2243 N N . SER A 1 297 ? -0.340 -7.194 -32.471 1.00 85.38 297 SER A N 1
ATOM 2244 C CA . SER A 1 297 ? 0.557 -6.580 -33.461 1.00 85.38 297 SER A CA 1
ATOM 2245 C C . SER A 1 297 ? 1.839 -7.392 -33.653 1.00 85.38 297 SER A C 1
ATOM 2247 O O . SER A 1 297 ? 2.392 -7.966 -32.708 1.00 85.38 297 SER A O 1
ATOM 2249 N N . ALA A 1 298 ? 2.318 -7.417 -34.897 1.00 88.00 298 ALA A N 1
ATOM 2250 C CA . ALA A 1 298 ? 3.592 -8.029 -35.241 1.00 88.00 298 ALA A CA 1
ATOM 2251 C C . ALA A 1 298 ? 4.754 -7.242 -34.618 1.00 88.00 298 ALA A C 1
ATOM 2253 O O . ALA A 1 298 ? 4.728 -6.010 -34.576 1.00 88.00 298 ALA A O 1
ATOM 2254 N N . VAL A 1 299 ? 5.780 -7.967 -34.168 1.00 90.88 299 VAL A N 1
ATOM 2255 C CA . VAL A 1 299 ? 7.021 -7.368 -33.669 1.00 90.88 299 VAL A CA 1
ATOM 2256 C C . VAL A 1 299 ? 8.034 -7.326 -34.802 1.00 90.88 299 VAL A C 1
ATOM 2258 O O . VAL A 1 299 ? 8.411 -8.366 -35.349 1.00 90.88 299 VAL A O 1
ATOM 2261 N N . TRP A 1 300 ? 8.476 -6.122 -35.129 1.00 92.38 300 TRP A N 1
ATOM 2262 C CA . TRP A 1 300 ? 9.493 -5.844 -36.128 1.00 92.38 300 TRP A CA 1
ATOM 2263 C C . TRP A 1 300 ? 10.844 -5.638 -35.462 1.00 92.38 300 TRP A C 1
ATOM 2265 O O . TRP A 1 300 ? 10.939 -5.065 -34.378 1.00 92.38 300 TRP A O 1
ATOM 2275 N N . ILE A 1 301 ? 11.891 -6.109 -36.130 1.00 93.44 301 ILE A N 1
ATOM 2276 C CA . ILE A 1 301 ? 13.280 -5.988 -35.707 1.00 93.44 301 ILE A CA 1
ATOM 2277 C C . ILE A 1 301 ? 14.006 -5.128 -36.724 1.00 93.44 301 ILE A C 1
ATOM 2279 O O . ILE A 1 301 ? 13.982 -5.428 -37.915 1.00 93.44 301 ILE A O 1
ATOM 2283 N N . CYS A 1 302 ? 14.667 -4.083 -36.252 1.00 91.94 302 CYS A N 1
ATOM 2284 C CA . CYS A 1 302 ? 15.449 -3.159 -37.061 1.00 91.94 302 CYS A CA 1
ATOM 2285 C C . CYS A 1 302 ? 16.853 -2.989 -36.472 1.00 91.94 302 CYS A C 1
ATOM 2287 O O . CYS A 1 302 ? 17.174 -3.497 -35.392 1.00 91.94 302 CYS A O 1
ATOM 2289 N N . ARG A 1 303 ? 17.716 -2.270 -37.188 1.00 91.44 303 ARG A N 1
ATOM 2290 C CA . ARG A 1 303 ? 19.084 -1.989 -36.741 1.00 91.44 303 ARG A CA 1
ATOM 2291 C C . ARG A 1 303 ? 19.505 -0.564 -37.044 1.00 91.44 303 ARG A C 1
ATOM 2293 O O . ARG A 1 303 ? 18.909 0.088 -37.888 1.00 91.44 303 ARG A O 1
ATOM 2300 N N . ARG A 1 304 ? 20.554 -0.090 -36.384 1.00 90.12 304 ARG A N 1
ATOM 2301 C CA . ARG A 1 304 ? 21.266 1.141 -36.744 1.00 90.12 304 ARG A CA 1
ATOM 2302 C C . ARG A 1 304 ? 22.710 1.084 -36.276 1.00 90.12 304 ARG A C 1
ATOM 2304 O O . ARG A 1 304 ? 23.013 0.421 -35.285 1.00 90.12 304 ARG A O 1
ATOM 2311 N N . TRP A 1 305 ? 23.562 1.863 -36.925 1.00 87.50 305 TRP A N 1
ATOM 2312 C CA . TRP A 1 305 ? 24.931 2.105 -36.480 1.00 87.50 305 TRP A CA 1
ATOM 2313 C C . TRP A 1 305 ? 24.993 3.392 -35.653 1.00 87.50 305 TRP A C 1
ATOM 2315 O O . TRP A 1 305 ? 24.515 4.447 -36.081 1.00 87.50 305 TRP A O 1
ATOM 2325 N N . GLY A 1 306 ? 25.545 3.310 -34.440 1.00 86.06 306 GLY A N 1
ATOM 2326 C CA . GLY A 1 306 ? 25.661 4.445 -33.524 1.00 86.06 306 GLY A CA 1
ATOM 2327 C C . GLY A 1 306 ? 24.324 5.164 -33.281 1.00 86.06 306 GLY A C 1
ATOM 2328 O O . GLY A 1 306 ? 23.298 4.535 -33.010 1.00 86.06 306 GLY A O 1
ATOM 2329 N N . ALA A 1 307 ? 24.343 6.496 -33.385 1.00 83.69 307 ALA A N 1
ATOM 2330 C CA . ALA A 1 307 ? 23.169 7.366 -33.254 1.00 83.69 307 ALA A CA 1
ATOM 2331 C C . ALA A 1 307 ? 22.445 7.644 -34.592 1.00 83.69 307 ALA A C 1
ATOM 2333 O O . ALA A 1 307 ? 21.677 8.601 -34.684 1.00 83.69 307 ALA A O 1
ATOM 2334 N N . GLY A 1 308 ? 22.705 6.844 -35.632 1.00 83.44 308 GLY A N 1
ATOM 2335 C CA . GLY A 1 308 ? 22.049 6.969 -36.934 1.00 83.44 308 GLY A CA 1
ATOM 2336 C C . GLY A 1 308 ? 20.542 6.676 -36.901 1.00 83.44 308 GLY A C 1
ATOM 2337 O O . GLY A 1 308 ? 19.976 6.274 -35.880 1.00 83.44 308 GLY A O 1
ATOM 2338 N N . ALA A 1 309 ? 19.882 6.872 -38.043 1.00 85.62 309 ALA A N 1
ATOM 2339 C CA . ALA A 1 309 ? 18.489 6.466 -38.222 1.00 85.62 309 ALA A CA 1
ATOM 2340 C C . ALA A 1 309 ? 18.351 4.932 -38.189 1.00 85.62 309 ALA A C 1
ATOM 2342 O O . ALA A 1 309 ? 19.286 4.215 -38.546 1.00 85.62 309 ALA A O 1
ATOM 2343 N N . TRP A 1 310 ? 17.184 4.438 -37.769 1.00 88.94 310 TRP A N 1
ATOM 2344 C CA . TRP A 1 310 ? 16.846 3.018 -37.856 1.00 88.94 310 TRP A CA 1
ATOM 2345 C C . TRP A 1 310 ? 16.735 2.590 -39.325 1.00 88.94 310 TRP A C 1
ATOM 2347 O O . TRP A 1 310 ? 15.933 3.136 -40.077 1.00 88.94 310 TRP A O 1
ATOM 2357 N N . ASP A 1 311 ? 17.552 1.620 -39.724 1.00 85.75 311 ASP A N 1
ATOM 2358 C CA . ASP A 1 311 ? 17.507 0.958 -41.023 1.00 85.75 311 ASP A CA 1
ATOM 2359 C C . ASP A 1 311 ? 16.360 -0.055 -41.030 1.00 85.75 311 ASP A C 1
ATOM 2361 O O . ASP A 1 311 ? 16.431 -1.125 -40.416 1.00 85.75 311 ASP A O 1
ATOM 2365 N N . THR A 1 312 ? 15.276 0.322 -41.703 1.00 74.69 312 THR A N 1
ATOM 2366 C CA . THR A 1 312 ? 14.071 -0.496 -41.857 1.00 74.69 312 THR A CA 1
ATOM 2367 C C . THR A 1 312 ? 14.040 -1.283 -43.160 1.00 74.69 312 THR A C 1
ATOM 2369 O O . THR A 1 312 ? 13.243 -2.208 -43.286 1.00 74.69 312 THR A O 1
ATOM 2372 N N . ASN A 1 313 ? 14.928 -0.987 -44.114 1.00 79.06 313 ASN A N 1
ATOM 2373 C CA . ASN A 1 313 ? 15.015 -1.753 -45.360 1.00 79.06 313 ASN A CA 1
ATOM 2374 C C . ASN A 1 313 ? 15.555 -3.169 -45.109 1.00 79.06 313 ASN A C 1
ATOM 2376 O O . ASN A 1 313 ? 15.251 -4.087 -45.865 1.00 79.06 313 ASN A O 1
ATOM 2380 N N . ALA A 1 314 ? 16.323 -3.340 -44.030 1.00 71.00 314 ALA A N 1
ATOM 2381 C CA . ALA A 1 314 ? 16.812 -4.624 -43.539 1.00 71.00 314 ALA A CA 1
ATOM 2382 C C . ALA A 1 314 ? 15.967 -5.202 -42.382 1.00 71.00 314 ALA A C 1
ATOM 2384 O O . ALA A 1 314 ? 16.434 -6.099 -41.677 1.00 71.00 314 ALA A O 1
ATOM 2385 N N . ALA A 1 315 ? 14.758 -4.681 -42.133 1.00 82.62 315 ALA A N 1
ATOM 2386 C CA . ALA A 1 315 ? 13.941 -5.133 -41.011 1.00 82.62 315 ALA A CA 1
ATOM 2387 C C . ALA A 1 315 ? 13.352 -6.536 -41.234 1.00 82.62 315 ALA A C 1
ATOM 2389 O O . ALA A 1 315 ? 13.001 -6.925 -42.347 1.00 82.62 315 ALA A O 1
ATOM 2390 N N . THR A 1 316 ? 13.203 -7.288 -40.144 1.00 90.06 316 THR A N 1
ATOM 2391 C CA . THR A 1 316 ? 12.631 -8.642 -40.143 1.00 90.06 316 THR A CA 1
ATOM 2392 C C . THR A 1 316 ? 11.521 -8.763 -39.101 1.00 90.06 316 THR A C 1
ATOM 2394 O O . THR A 1 316 ? 11.521 -8.050 -38.099 1.00 90.06 316 THR A O 1
ATOM 2397 N N . ILE A 1 317 ? 10.564 -9.666 -39.317 1.00 90.44 317 ILE A N 1
ATOM 2398 C CA . ILE A 1 317 ? 9.445 -9.896 -38.393 1.00 90.44 317 ILE A CA 1
ATOM 2399 C C . ILE A 1 317 ? 9.788 -11.062 -37.464 1.00 90.44 317 ILE A C 1
ATOM 2401 O O . ILE A 1 317 ? 10.121 -12.160 -37.918 1.00 90.44 317 ILE A O 1
ATOM 2405 N N . ALA A 1 318 ? 9.640 -10.859 -36.155 1.00 91.44 318 ALA A N 1
ATOM 2406 C CA . ALA A 1 318 ? 9.788 -11.935 -35.186 1.00 91.44 318 ALA A CA 1
ATOM 2407 C C . ALA A 1 318 ? 8.608 -12.919 -35.289 1.00 91.44 318 ALA A C 1
ATOM 2409 O O . ALA A 1 318 ? 7.449 -12.565 -35.068 1.00 91.44 318 ALA A O 1
ATOM 2410 N N . THR A 1 319 ? 8.897 -14.184 -35.595 1.00 89.50 319 THR A N 1
ATOM 2411 C CA . THR A 1 319 ? 7.897 -15.247 -35.760 1.00 89.50 319 THR A CA 1
ATOM 2412 C C . THR A 1 319 ? 7.934 -16.187 -34.560 1.00 89.50 319 THR A C 1
ATOM 2414 O O . THR A 1 319 ? 8.977 -16.752 -34.232 1.00 89.50 319 THR A O 1
ATOM 2417 N N . ASN A 1 320 ? 6.793 -16.365 -33.882 1.00 86.50 320 ASN A N 1
ATOM 2418 C CA . ASN A 1 320 ? 6.714 -17.0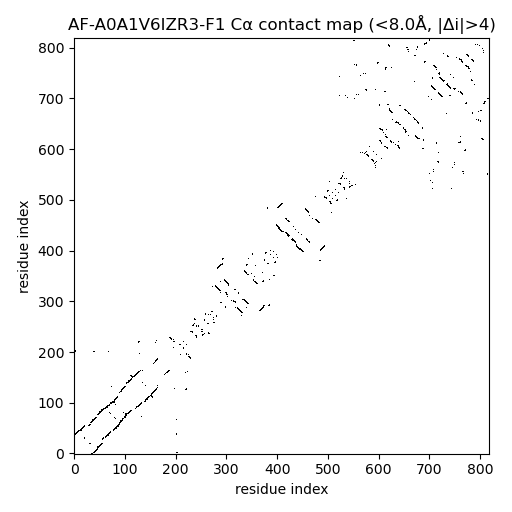79 -32.596 1.00 86.50 320 ASN A CA 1
AT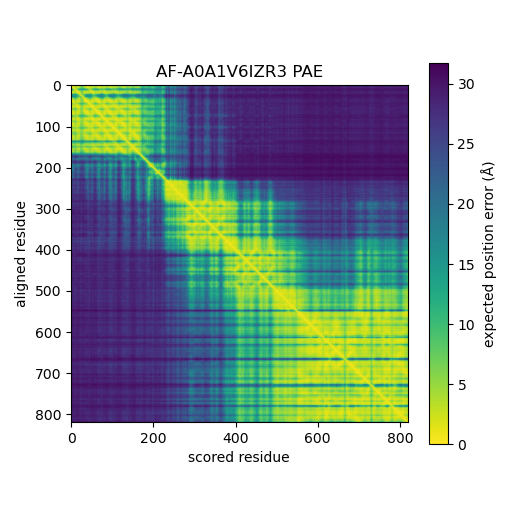OM 2419 C C . ASN A 1 320 ? 7.734 -16.551 -31.568 1.00 86.50 320 ASN A C 1
ATOM 2421 O O . ASN A 1 320 ? 8.336 -17.316 -30.817 1.00 86.50 320 ASN A O 1
ATOM 2425 N N . GLY A 1 321 ? 7.965 -15.237 -31.597 1.00 88.12 321 GLY A N 1
ATOM 2426 C CA . GLY A 1 321 ? 8.941 -14.551 -30.764 1.00 88.12 321 GLY A CA 1
ATOM 2427 C C . GLY A 1 321 ? 10.395 -14.692 -31.214 1.00 88.12 321 GLY A C 1
ATOM 2428 O O . GLY A 1 321 ? 11.219 -13.980 -30.669 1.00 88.12 321 GLY A O 1
ATOM 2429 N N . ASN A 1 322 ? 10.742 -15.531 -32.194 1.00 94.62 322 ASN A N 1
ATOM 2430 C CA . ASN A 1 322 ? 12.127 -15.682 -32.660 1.00 94.62 322 ASN A CA 1
ATOM 2431 C C . ASN A 1 322 ? 12.409 -14.817 -33.890 1.00 94.62 322 ASN A C 1
ATOM 2433 O O . ASN A 1 322 ? 11.551 -14.685 -34.763 1.00 94.62 322 ASN A O 1
ATOM 2437 N N . PHE A 1 323 ? 13.628 -14.294 -33.997 1.00 94.50 323 PHE A N 1
ATOM 2438 C CA . PHE A 1 323 ? 14.098 -13.596 -35.190 1.00 94.50 323 PHE A CA 1
ATOM 2439 C C . PHE A 1 323 ? 15.562 -13.916 -35.508 1.00 94.50 323 PHE A C 1
ATOM 2441 O O . PHE A 1 323 ? 16.349 -14.246 -34.615 1.00 94.50 323 PHE A O 1
ATOM 2448 N N . THR A 1 324 ? 15.901 -13.749 -36.785 1.00 93.69 324 THR A N 1
ATOM 2449 C CA . THR A 1 324 ? 17.265 -13.770 -37.320 1.00 93.69 324 THR A CA 1
ATOM 2450 C C . THR A 1 324 ? 17.455 -12.514 -38.154 1.00 93.69 324 THR A C 1
ATOM 2452 O O . THR A 1 324 ? 16.660 -12.257 -39.057 1.00 93.69 324 THR A O 1
ATOM 2455 N N . LEU A 1 325 ? 18.485 -11.736 -37.838 1.00 91.62 325 LEU A N 1
ATOM 2456 C CA . LEU A 1 325 ? 18.863 -10.528 -38.561 1.00 91.62 325 LEU A CA 1
ATOM 2457 C C . LEU A 1 325 ? 20.275 -10.711 -39.129 1.00 91.62 325 LEU A C 1
ATOM 2459 O O . LEU A 1 325 ? 21.229 -10.794 -38.361 1.00 91.62 325 LEU A O 1
ATOM 2463 N N . ASP A 1 326 ? 20.393 -10.760 -40.453 1.00 88.88 326 ASP A N 1
ATOM 2464 C CA . ASP A 1 326 ? 21.673 -10.835 -41.171 1.00 88.88 326 ASP A CA 1
ATOM 2465 C C . ASP A 1 326 ? 22.294 -9.434 -41.293 1.00 88.88 326 ASP A C 1
ATOM 2467 O O . ASP A 1 326 ? 21.630 -8.487 -41.738 1.00 88.88 326 ASP A O 1
ATOM 2471 N N . VAL A 1 327 ? 23.542 -9.275 -40.847 1.00 88.44 327 VAL A N 1
ATOM 2472 C CA . VAL A 1 327 ? 24.247 -7.993 -40.766 1.00 88.44 327 VAL A CA 1
ATOM 2473 C C . VAL A 1 327 ? 25.529 -7.997 -41.575 1.00 88.44 327 VAL A C 1
ATOM 2475 O O . VAL A 1 327 ? 26.463 -8.720 -41.266 1.00 88.44 327 VAL A O 1
ATOM 2478 N N . LEU A 1 328 ? 25.566 -7.107 -42.569 1.00 86.88 328 LEU A N 1
ATOM 2479 C CA . LEU A 1 328 ? 26.765 -6.726 -43.302 1.00 86.88 328 LEU A CA 1
ATOM 2480 C C . LEU A 1 328 ? 27.283 -5.401 -42.729 1.00 86.88 328 LEU A C 1
ATOM 2482 O O . LEU A 1 328 ? 26.576 -4.386 -42.776 1.00 86.88 328 LEU A O 1
ATOM 2486 N N . ALA A 1 329 ? 28.477 -5.430 -42.146 1.00 83.38 329 ALA A N 1
ATOM 2487 C CA . ALA A 1 329 ? 29.253 -4.253 -41.796 1.00 83.38 329 ALA A CA 1
ATOM 2488 C C . ALA A 1 329 ? 30.180 -3.934 -42.973 1.00 83.38 329 ALA A C 1
ATOM 2490 O O . ALA A 1 329 ? 30.943 -4.789 -43.391 1.00 83.38 329 ALA A O 1
ATOM 2491 N N . ASP A 1 330 ? 30.071 -2.724 -43.512 1.00 82.00 330 ASP A N 1
ATOM 2492 C CA . ASP A 1 330 ? 30.942 -2.200 -44.568 1.00 82.00 330 ASP A CA 1
ATOM 2493 C C . ASP A 1 330 ? 31.521 -0.878 -44.055 1.00 82.00 330 ASP A C 1
ATOM 2495 O O . ASP A 1 330 ? 30.764 0.082 -43.824 1.00 82.00 330 ASP A O 1
ATOM 2499 N N . ASN A 1 331 ? 32.826 -0.872 -43.759 1.00 79.38 331 ASN A N 1
ATOM 2500 C CA . ASN A 1 331 ? 33.563 0.249 -43.173 1.00 79.38 331 ASN A CA 1
ATOM 2501 C C . ASN A 1 331 ? 32.875 0.831 -41.913 1.00 79.38 331 ASN A C 1
ATOM 2503 O O . ASN A 1 331 ? 32.708 2.048 -41.746 1.00 79.38 331 ASN A O 1
ATOM 2507 N N . GLN A 1 332 ? 32.378 -0.041 -41.025 1.00 76.06 332 GLN A N 1
ATOM 2508 C CA . GLN A 1 332 ? 31.628 0.373 -39.832 1.00 76.06 332 GLN A CA 1
ATOM 2509 C C . GLN A 1 332 ? 32.510 0.379 -38.582 1.00 76.06 332 GLN A C 1
ATOM 2511 O O . GLN A 1 332 ? 32.779 -0.648 -37.972 1.00 76.06 332 GLN A O 1
ATOM 2516 N N . SER A 1 333 ? 32.871 1.577 -38.122 1.00 70.12 333 SER A N 1
ATOM 2517 C CA . SER A 1 333 ? 33.586 1.791 -36.849 1.00 70.12 333 SER A CA 1
ATOM 2518 C C . SER A 1 333 ? 32.664 2.041 -35.644 1.00 70.12 333 SER A C 1
ATOM 2520 O O . SER A 1 333 ? 33.129 2.198 -34.513 1.00 70.12 333 SER A O 1
ATOM 2522 N N . ASN A 1 334 ? 31.347 2.113 -35.868 1.00 71.69 334 ASN A N 1
ATOM 2523 C CA . ASN A 1 334 ? 30.352 2.427 -34.842 1.00 71.69 334 ASN A CA 1
ATOM 2524 C C . ASN A 1 334 ? 29.743 1.163 -34.224 1.00 71.69 334 ASN A C 1
ATOM 2526 O O . ASN A 1 334 ? 29.709 0.101 -34.832 1.00 71.69 334 ASN A O 1
ATOM 2530 N N . THR A 1 335 ? 29.176 1.284 -33.024 1.00 83.94 335 THR A N 1
ATOM 2531 C CA . THR A 1 335 ? 28.474 0.168 -32.380 1.00 83.94 335 THR A CA 1
ATOM 2532 C C . THR A 1 335 ? 27.144 -0.144 -33.071 1.00 83.94 335 THR A C 1
ATOM 2534 O O . THR A 1 335 ? 26.369 0.765 -33.392 1.00 83.94 335 THR A O 1
ATOM 2537 N N . LEU A 1 336 ? 26.846 -1.432 -33.268 1.00 89.25 336 LEU A N 1
ATOM 2538 C CA . LEU A 1 336 ? 25.543 -1.871 -33.763 1.00 89.25 336 LEU A CA 1
ATOM 2539 C C . LEU A 1 336 ? 24.500 -1.754 -32.646 1.00 89.25 336 LEU A C 1
ATOM 2541 O O . LEU A 1 336 ? 24.672 -2.299 -31.556 1.00 89.25 336 LEU A O 1
ATOM 2545 N N . ASN A 1 337 ? 23.375 -1.116 -32.940 1.00 92.69 337 ASN A N 1
ATOM 2546 C CA . ASN A 1 337 ? 22.182 -1.153 -32.107 1.00 92.69 337 ASN A CA 1
ATOM 2547 C C . ASN A 1 337 ? 21.094 -1.947 -32.828 1.00 92.69 337 ASN A C 1
ATOM 2549 O O . ASN A 1 337 ? 20.756 -1.638 -33.969 1.00 92.69 337 ASN A O 1
ATOM 2553 N N . VAL A 1 338 ? 20.527 -2.942 -32.150 1.00 93.75 338 VAL A N 1
ATOM 2554 C CA . VAL A 1 338 ? 19.374 -3.711 -32.635 1.00 93.75 338 VAL A CA 1
ATOM 2555 C C . VAL A 1 338 ? 18.148 -3.254 -31.863 1.00 93.75 338 VAL A C 1
ATOM 2557 O O . VAL A 1 338 ? 18.207 -3.127 -30.638 1.00 93.75 338 VAL A O 1
ATOM 2560 N N . GLY A 1 339 ? 17.067 -2.982 -32.583 1.00 93.50 339 GLY A N 1
ATOM 2561 C CA . GLY A 1 339 ? 15.803 -2.489 -32.057 1.00 93.50 339 GLY A CA 1
ATOM 2562 C C . GLY A 1 339 ? 14.669 -3.468 -32.329 1.00 93.50 339 GLY A C 1
ATOM 2563 O O . GLY A 1 339 ? 14.675 -4.156 -33.346 1.00 93.50 339 GLY A O 1
ATOM 2564 N N . ALA A 1 340 ? 13.698 -3.515 -31.428 1.00 93.44 340 ALA A N 1
ATOM 2565 C CA . ALA A 1 340 ? 12.434 -4.209 -31.598 1.00 93.44 340 ALA A CA 1
ATOM 2566 C C . ALA A 1 340 ? 11.282 -3.243 -31.316 1.00 93.44 340 ALA A C 1
ATOM 2568 O O . ALA A 1 340 ? 11.309 -2.527 -30.316 1.00 93.44 340 ALA A O 1
ATOM 2569 N N . PHE A 1 341 ? 10.272 -3.2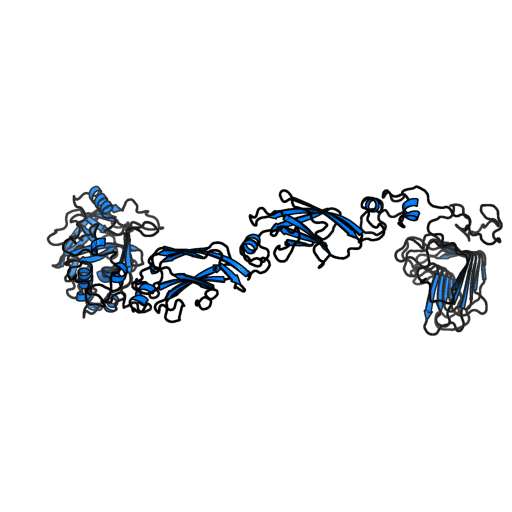32 -32.178 1.00 91.19 341 PHE A N 1
ATOM 2570 C CA . PHE A 1 341 ? 9.090 -2.387 -32.024 1.00 91.19 341 PHE A CA 1
ATOM 2571 C C . PHE A 1 341 ? 7.837 -3.123 -32.497 1.00 91.19 341 PHE A C 1
ATOM 2573 O O . PHE A 1 341 ? 7.903 -4.032 -33.327 1.00 91.19 341 PHE A O 1
ATOM 2580 N N . CYS A 1 342 ? 6.689 -2.749 -31.946 1.00 89.38 342 CYS A N 1
ATOM 2581 C CA . CYS A 1 342 ? 5.391 -3.195 -32.438 1.00 89.38 342 CYS A CA 1
ATOM 2582 C C . CYS A 1 342 ? 4.877 -2.156 -33.430 1.00 89.38 342 CYS A C 1
ATOM 2584 O O . CYS A 1 342 ? 4.775 -0.994 -33.066 1.00 89.38 342 CYS A O 1
ATOM 2586 N N . ASP A 1 343 ? 4.526 -2.572 -34.644 1.00 84.94 343 ASP A N 1
ATOM 2587 C CA . ASP A 1 343 ? 3.940 -1.682 -35.654 1.00 84.94 343 ASP A CA 1
ATOM 2588 C C . ASP A 1 343 ? 2.454 -1.452 -35.334 1.00 84.94 343 ASP A C 1
ATOM 2590 O O . ASP A 1 343 ? 1.597 -2.300 -35.619 1.00 84.94 343 ASP A O 1
ATOM 2594 N N . TYR A 1 344 ? 2.157 -0.357 -34.631 1.00 83.62 344 TYR A N 1
ATOM 2595 C CA . TYR A 1 344 ? 0.809 -0.061 -34.146 1.00 83.62 344 TYR A CA 1
ATOM 2596 C C . TYR A 1 344 ? -0.041 0.634 -35.205 1.00 83.62 344 TYR A C 1
ATOM 2598 O O . TYR A 1 344 ? -1.243 0.369 -35.292 1.00 83.62 344 TYR A O 1
ATOM 2606 N N . ASN A 1 345 ? 0.563 1.502 -36.015 1.00 80.44 345 ASN A N 1
ATOM 2607 C CA . ASN A 1 345 ? -0.147 2.263 -37.038 1.00 80.44 345 ASN A CA 1
ATOM 2608 C C . ASN A 1 345 ? -0.089 1.620 -38.440 1.00 80.44 345 ASN A C 1
ATOM 2610 O O . ASN A 1 345 ? -0.694 2.142 -39.380 1.00 80.44 345 ASN A O 1
ATOM 2614 N N . THR A 1 346 ? 0.547 0.451 -38.567 1.00 81.00 346 THR A N 1
ATOM 2615 C CA . THR A 1 346 ? 0.640 -0.389 -39.774 1.00 81.00 346 THR A CA 1
ATOM 2616 C C . THR A 1 346 ? 1.446 0.218 -40.924 1.00 81.00 346 THR A C 1
ATOM 2618 O O . THR A 1 346 ? 1.243 -0.145 -42.087 1.00 81.00 346 THR A O 1
ATOM 2621 N N . ASN A 1 347 ? 2.349 1.158 -40.633 1.00 81.31 347 ASN A N 1
ATOM 2622 C CA . ASN A 1 347 ? 3.208 1.784 -41.639 1.00 81.31 347 ASN A CA 1
ATOM 2623 C C . ASN A 1 347 ? 4.535 1.026 -41.860 1.00 81.31 347 ASN A C 1
ATOM 2625 O O . ASN A 1 347 ? 5.266 1.355 -42.798 1.00 81.31 347 ASN A O 1
ATOM 2629 N N . GLY A 1 348 ? 4.833 0.010 -41.040 1.00 75.19 348 GLY A N 1
ATOM 2630 C CA . GLY A 1 348 ? 6.055 -0.794 -41.111 1.00 75.19 348 GLY A CA 1
ATOM 2631 C C . GLY A 1 348 ? 7.341 -0.052 -40.723 1.00 75.19 348 GLY A C 1
ATOM 2632 O O . GLY A 1 348 ? 8.433 -0.539 -41.020 1.00 75.19 348 GLY A O 1
ATOM 2633 N N . LEU A 1 349 ? 7.245 1.120 -40.095 1.00 81.06 349 LEU A N 1
ATOM 2634 C CA . LEU A 1 349 ? 8.360 1.986 -39.721 1.00 81.06 349 LEU A CA 1
ATOM 2635 C C . LEU A 1 349 ? 8.255 2.360 -38.237 1.00 81.06 349 LEU A C 1
ATOM 2637 O O . LEU A 1 349 ? 7.165 2.644 -37.770 1.00 81.06 349 LEU A O 1
ATOM 2641 N N . PRO A 1 350 ? 9.369 2.418 -37.491 1.00 82.31 350 PRO A N 1
ATOM 2642 C CA . PRO A 1 350 ? 9.332 2.964 -36.149 1.00 82.31 350 PRO A CA 1
ATOM 2643 C C . PRO A 1 350 ? 9.179 4.488 -36.215 1.00 82.31 350 PRO A C 1
ATOM 2645 O O . PRO A 1 350 ? 10.045 5.170 -36.777 1.00 82.31 350 PRO A O 1
ATOM 2648 N N . ASP A 1 351 ? 8.114 5.029 -35.630 1.00 79.81 351 ASP A N 1
ATOM 2649 C CA . ASP A 1 351 ? 7.914 6.469 -35.488 1.00 79.81 351 ASP A CA 1
ATOM 2650 C C . ASP A 1 351 ? 7.648 6.911 -34.036 1.00 79.81 351 ASP A C 1
ATOM 2652 O O . ASP A 1 351 ? 7.989 6.213 -33.084 1.00 79.81 351 ASP A O 1
ATOM 2656 N N . ALA A 1 352 ? 7.141 8.133 -33.845 1.00 74.62 352 ALA A N 1
ATOM 2657 C CA . ALA A 1 352 ? 6.890 8.691 -32.515 1.00 74.62 352 ALA A CA 1
ATOM 2658 C C . ALA A 1 352 ? 5.826 7.912 -31.715 1.00 74.62 352 ALA A C 1
ATOM 2660 O O . ALA A 1 352 ? 5.723 8.102 -30.509 1.00 74.62 352 ALA A O 1
ATOM 2661 N N . VAL A 1 353 ? 5.040 7.063 -32.380 1.00 79.50 353 VAL A N 1
ATOM 2662 C CA . VAL A 1 353 ? 3.988 6.231 -31.790 1.00 79.50 353 VAL A CA 1
ATOM 2663 C C . VAL A 1 353 ? 4.491 4.804 -31.515 1.00 79.50 353 VAL A C 1
ATOM 2665 O O . VAL A 1 353 ? 3.908 4.103 -30.689 1.00 79.50 353 VAL A O 1
ATOM 2668 N N . GLU A 1 354 ? 5.586 4.366 -32.149 1.00 87.19 354 GLU A N 1
ATOM 2669 C CA . GLU A 1 354 ? 6.199 3.050 -31.932 1.00 87.19 354 GLU A CA 1
ATOM 2670 C C . GLU A 1 354 ? 7.538 3.144 -31.174 1.00 87.19 354 GLU A C 1
ATOM 2672 O O . GLU A 1 354 ? 8.599 3.314 -31.790 1.00 87.19 354 GLU A O 1
ATOM 2677 N N . PRO A 1 355 ? 7.551 2.956 -29.841 1.00 87.81 355 PRO A N 1
ATOM 2678 C CA . PRO A 1 355 ? 8.799 2.873 -29.096 1.00 87.81 355 PRO A CA 1
ATOM 2679 C C . PRO A 1 355 ? 9.683 1.736 -29.609 1.00 87.81 355 PRO A C 1
ATOM 2681 O O . PRO A 1 355 ? 9.279 0.571 -29.692 1.00 87.81 355 PRO A O 1
ATOM 2684 N N . VAL A 1 356 ? 10.936 2.075 -29.918 1.00 91.06 356 VAL A N 1
ATOM 2685 C CA . VAL A 1 356 ? 11.947 1.095 -30.316 1.00 91.06 356 VAL A CA 1
ATOM 2686 C C . VAL A 1 356 ? 12.730 0.654 -29.092 1.00 91.06 356 VAL A C 1
ATOM 2688 O O . VAL A 1 356 ? 13.614 1.363 -28.614 1.00 91.06 356 VAL A O 1
ATOM 2691 N N . TYR A 1 357 ? 12.457 -0.555 -28.618 1.00 92.88 357 TYR A N 1
ATOM 2692 C CA . TYR A 1 357 ? 13.216 -1.207 -27.558 1.00 92.88 357 TYR A CA 1
ATOM 2693 C C . TYR A 1 357 ? 14.545 -1.673 -28.122 1.00 92.88 357 TYR A C 1
ATOM 2695 O O . TYR A 1 357 ? 14.569 -2.551 -28.980 1.00 92.88 357 TYR A O 1
ATOM 2703 N N . TRP A 1 358 ? 15.661 -1.116 -27.658 1.00 93.62 358 TRP A N 1
ATOM 2704 C CA . TRP A 1 358 ? 16.949 -1.375 -28.292 1.00 93.62 358 TRP A CA 1
ATOM 2705 C C . TRP A 1 358 ? 18.046 -1.818 -27.335 1.00 93.62 358 TRP A C 1
ATOM 2707 O O . TRP A 1 358 ? 18.038 -1.530 -26.140 1.00 93.62 358 TRP A O 1
ATOM 2717 N N . LYS A 1 359 ? 19.008 -2.549 -27.898 1.00 93.50 359 LYS A N 1
ATOM 2718 C CA . LYS A 1 359 ? 20.222 -3.006 -27.225 1.00 93.50 359 LYS A CA 1
ATOM 2719 C C . LYS A 1 359 ? 21.420 -2.795 -28.134 1.00 93.50 359 LYS A C 1
ATOM 2721 O O . LYS A 1 359 ? 21.340 -3.035 -29.339 1.00 93.50 359 LYS A O 1
ATOM 2726 N N . THR A 1 360 ? 22.535 -2.389 -27.542 1.00 92.00 360 THR A N 1
ATOM 2727 C CA . THR A 1 360 ? 23.826 -2.383 -28.229 1.00 92.00 360 THR A CA 1
ATOM 2728 C C . THR A 1 360 ? 24.374 -3.800 -28.292 1.00 92.00 360 THR A C 1
ATOM 2730 O O . THR A 1 360 ? 24.420 -4.501 -27.280 1.00 92.00 360 THR A O 1
ATOM 2733 N N . ILE A 1 361 ? 24.789 -4.209 -29.484 1.00 87.00 361 ILE A N 1
ATOM 2734 C CA . ILE A 1 361 ? 25.437 -5.485 -29.748 1.00 87.00 361 ILE A CA 1
ATOM 2735 C C . ILE A 1 361 ? 26.924 -5.207 -29.951 1.00 87.00 361 ILE A C 1
ATOM 2737 O O . ILE A 1 361 ? 27.314 -4.495 -30.874 1.00 87.00 361 ILE A O 1
ATOM 2741 N N . SER A 1 362 ? 27.754 -5.752 -29.065 1.00 79.19 362 SER A N 1
ATOM 2742 C CA . SER A 1 362 ? 29.202 -5.796 -29.268 1.00 79.19 362 SER A CA 1
ATOM 2743 C C . SER A 1 362 ? 29.509 -6.961 -30.191 1.00 79.19 362 SER A C 1
ATOM 2745 O O . SER A 1 362 ? 29.291 -8.099 -29.794 1.00 79.19 362 SER A O 1
ATOM 2747 N N . VAL A 1 363 ? 29.972 -6.692 -31.408 1.00 71.25 363 VAL A N 1
ATOM 2748 C CA . VAL A 1 363 ? 30.350 -7.753 -32.344 1.00 71.25 363 VAL A CA 1
ATOM 2749 C C . VAL A 1 363 ? 31.611 -8.436 -31.815 1.00 71.25 363 VAL A C 1
ATOM 2751 O O . VAL A 1 363 ? 32.629 -7.785 -31.606 1.00 71.25 363 VAL A O 1
ATOM 2754 N N . THR A 1 364 ? 31.520 -9.733 -31.529 1.00 66.25 364 THR A N 1
ATOM 2755 C CA . THR A 1 364 ? 32.645 -10.547 -31.029 1.00 66.25 364 THR A CA 1
ATOM 2756 C C . THR A 1 364 ? 32.843 -11.823 -31.852 1.00 66.25 364 THR A C 1
ATOM 2758 O O . THR A 1 364 ? 33.472 -12.764 -31.375 1.00 66.25 364 THR A O 1
ATOM 2761 N N . GLY A 1 365 ? 32.229 -11.898 -33.035 1.00 69.69 365 GLY A N 1
ATOM 2762 C CA . GLY A 1 365 ? 32.261 -13.051 -33.933 1.00 69.69 365 GLY A CA 1
ATOM 2763 C C . GLY A 1 365 ? 31.050 -13.092 -34.869 1.00 69.69 365 GLY A C 1
ATOM 2764 O O . GLY A 1 365 ? 30.210 -12.193 -34.853 1.00 69.69 365 GLY A O 1
ATOM 2765 N N . SER A 1 366 ? 30.932 -14.179 -35.632 1.00 74.25 366 SER A N 1
ATOM 2766 C CA . SER A 1 366 ? 29.930 -14.363 -36.696 1.00 74.25 366 SER A CA 1
ATOM 2767 C C . SER A 1 366 ? 28.485 -14.581 -36.220 1.00 74.25 366 SER A C 1
ATOM 2769 O O . SER A 1 366 ? 27.555 -14.527 -37.024 1.00 74.25 366 SER A O 1
ATOM 2771 N N . LEU A 1 367 ? 28.260 -14.808 -34.918 1.00 81.69 367 LEU A N 1
ATOM 2772 C CA . LEU A 1 367 ? 26.929 -15.047 -34.356 1.00 81.69 367 LEU A CA 1
ATOM 2773 C C . LEU A 1 367 ? 26.718 -14.320 -33.028 1.00 81.69 367 LEU A C 1
ATOM 2775 O O . LEU A 1 367 ? 27.350 -14.629 -32.015 1.00 81.69 367 LEU A O 1
ATOM 2779 N N . MET A 1 368 ? 25.723 -13.442 -33.000 1.00 89.06 368 MET A N 1
ATOM 2780 C CA . MET A 1 368 ? 25.332 -12.659 -31.835 1.00 89.06 368 MET A CA 1
ATOM 2781 C C . MET A 1 368 ? 23.941 -13.049 -31.339 1.00 89.06 368 MET A C 1
ATOM 2783 O O . MET A 1 368 ? 23.104 -13.563 -32.083 1.00 89.06 368 MET A O 1
ATOM 2787 N N . ARG A 1 369 ? 23.675 -12.806 -30.049 1.00 90.06 369 ARG A N 1
ATOM 2788 C CA . ARG A 1 369 ? 22.381 -13.109 -29.425 1.00 90.06 369 ARG A CA 1
ATOM 2789 C C . ARG A 1 369 ? 21.819 -11.927 -28.659 1.00 90.06 369 ARG A C 1
ATOM 2791 O O . ARG A 1 369 ? 22.542 -11.267 -27.919 1.00 90.06 369 ARG A O 1
ATOM 2798 N N . THR A 1 370 ? 20.515 -11.704 -28.771 1.00 94.31 370 THR A N 1
ATOM 2799 C CA . THR A 1 370 ? 19.818 -10.690 -27.973 1.00 94.31 370 THR A CA 1
ATOM 2800 C C . THR A 1 370 ? 18.377 -11.086 -27.666 1.00 94.31 370 THR A C 1
ATOM 2802 O O . THR A 1 370 ? 17.851 -12.080 -28.166 1.00 94.31 370 THR A O 1
ATOM 2805 N N . SER A 1 371 ? 17.728 -10.321 -26.799 1.00 94.25 371 SER A N 1
ATOM 2806 C CA . SER A 1 371 ? 16.317 -10.505 -26.490 1.00 94.25 371 SER A CA 1
ATOM 2807 C C . SER A 1 371 ? 15.641 -9.194 -26.127 1.00 94.25 371 SER A C 1
ATOM 2809 O O . SER A 1 371 ? 16.273 -8.304 -25.553 1.00 94.25 371 SER A O 1
ATOM 2811 N N . PHE A 1 372 ? 14.350 -9.098 -26.416 1.00 95.19 372 PHE A N 1
ATOM 2812 C CA . PHE A 1 372 ? 13.516 -7.942 -26.128 1.00 95.19 372 PHE A CA 1
ATOM 2813 C C . PHE A 1 372 ? 12.248 -8.379 -25.405 1.00 95.19 372 PHE A C 1
ATOM 2815 O O . PHE A 1 372 ? 11.658 -9.417 -25.715 1.00 95.19 372 PHE A O 1
ATOM 2822 N N . LEU A 1 373 ? 11.846 -7.566 -24.437 1.00 93.44 373 LEU A N 1
ATOM 2823 C CA . LEU A 1 373 ? 10.572 -7.667 -23.752 1.00 93.44 373 LEU A CA 1
ATOM 2824 C C . LEU A 1 373 ? 9.849 -6.344 -23.987 1.00 93.44 373 LEU A C 1
ATOM 2826 O O . LEU A 1 373 ? 10.269 -5.330 -23.439 1.00 93.44 373 LEU A O 1
ATOM 2830 N N . LEU A 1 374 ? 8.824 -6.365 -24.836 1.00 92.50 374 LEU A N 1
ATOM 2831 C CA . LEU A 1 374 ? 8.049 -5.181 -25.191 1.00 92.50 374 LEU A CA 1
ATOM 2832 C C . LEU A 1 374 ? 6.840 -5.142 -24.268 1.00 92.50 374 LEU A C 1
ATOM 2834 O O . LEU A 1 374 ? 6.024 -6.074 -24.284 1.00 92.50 374 LEU A O 1
ATOM 2838 N N . LYS A 1 375 ? 6.767 -4.109 -23.435 1.00 90.69 375 LYS A N 1
ATOM 2839 C CA . LYS A 1 375 ? 5.697 -3.947 -22.461 1.00 90.69 375 LYS A CA 1
ATOM 2840 C C . LYS A 1 375 ? 5.425 -2.467 -22.216 1.00 90.69 375 LYS A C 1
ATOM 2842 O O . LYS A 1 375 ? 4.391 -1.997 -22.660 1.00 90.69 375 LYS A O 1
ATOM 2847 N N . ASP A 1 376 ? 6.365 -1.808 -21.552 1.00 89.94 376 ASP A N 1
ATOM 2848 C CA . ASP A 1 376 ? 6.311 -0.429 -21.070 1.00 89.94 376 ASP A CA 1
ATOM 2849 C C . ASP A 1 376 ? 7.707 0.187 -21.289 1.00 89.94 376 ASP A C 1
ATOM 2851 O O . ASP A 1 376 ? 8.698 -0.295 -20.718 1.00 89.94 376 ASP A O 1
ATOM 2855 N N . TYR A 1 377 ? 7.805 1.154 -22.203 1.00 91.12 377 TYR A N 1
ATOM 2856 C CA . TYR A 1 377 ? 9.067 1.734 -22.660 1.00 91.12 377 TYR A CA 1
ATOM 2857 C C . TYR A 1 377 ? 9.571 2.831 -21.722 1.00 91.12 377 TYR A C 1
ATOM 2859 O O . TYR A 1 377 ? 10.778 2.916 -21.464 1.00 91.12 377 TYR A O 1
ATOM 2867 N N . ASP A 1 378 ? 8.675 3.678 -21.222 1.00 89.12 378 ASP A N 1
ATOM 2868 C CA . ASP A 1 378 ? 9.022 4.848 -20.417 1.00 89.12 378 ASP A CA 1
ATOM 2869 C C . ASP A 1 378 ? 8.988 4.595 -18.895 1.00 89.12 378 ASP A C 1
ATOM 2871 O O . ASP A 1 378 ? 9.501 5.407 -18.113 1.00 89.12 378 ASP A O 1
ATOM 2875 N N . GLY A 1 379 ? 8.503 3.422 -18.484 1.00 88.12 379 GLY A N 1
ATOM 2876 C CA . GLY A 1 379 ? 8.517 2.918 -17.118 1.00 88.12 379 GLY A CA 1
ATOM 2877 C C . GLY A 1 379 ? 7.370 3.432 -16.252 1.00 88.12 379 GLY A C 1
ATOM 2878 O O . GLY A 1 379 ? 7.537 3.520 -15.027 1.00 88.12 379 GLY A O 1
ATOM 2879 N N . ASP A 1 380 ? 6.245 3.829 -16.844 1.00 85.50 380 ASP A N 1
ATOM 2880 C CA . ASP A 1 380 ? 5.087 4.361 -16.129 1.00 85.50 380 ASP A CA 1
ATOM 2881 C C . ASP A 1 380 ? 4.036 3.310 -15.720 1.00 85.50 380 ASP A C 1
ATOM 2883 O O . ASP A 1 380 ? 3.056 3.646 -15.048 1.00 85.50 380 ASP A O 1
ATOM 2887 N N . TYR A 1 381 ? 4.298 2.035 -16.019 1.00 87.50 381 TYR A N 1
ATOM 2888 C CA . TYR A 1 381 ? 3.460 0.864 -15.759 1.00 87.50 381 TYR A CA 1
ATOM 2889 C C . TYR A 1 381 ? 2.152 0.793 -16.560 1.00 87.50 381 TYR A C 1
ATOM 2891 O O . TYR A 1 381 ? 1.281 -0.028 -16.231 1.00 87.50 381 TYR A O 1
ATOM 2899 N N . ILE A 1 382 ? 2.001 1.604 -17.603 1.00 87.38 382 ILE A N 1
ATOM 2900 C CA . ILE A 1 382 ? 1.011 1.431 -18.659 1.00 87.38 382 ILE A CA 1
ATOM 2901 C C . ILE A 1 382 ? 1.713 0.763 -19.841 1.00 87.38 382 ILE A C 1
ATOM 2903 O O . ILE A 1 382 ? 2.854 1.058 -20.162 1.00 87.38 382 ILE A O 1
ATOM 2907 N N . ASP A 1 383 ? 1.059 -0.221 -20.461 1.00 89.56 383 ASP A N 1
ATOM 2908 C CA . ASP A 1 383 ? 1.678 -0.855 -21.622 1.00 89.56 383 ASP A CA 1
ATOM 2909 C C . ASP A 1 383 ? 1.563 0.089 -22.837 1.00 89.56 383 ASP A C 1
ATOM 2911 O O . ASP A 1 383 ? 0.450 0.532 -23.136 1.00 89.56 383 ASP A O 1
ATOM 2915 N N . ASP A 1 384 ? 2.639 0.294 -23.606 1.00 88.00 384 ASP A N 1
ATOM 2916 C CA . ASP A 1 384 ? 2.716 1.298 -24.691 1.00 88.00 384 ASP A CA 1
ATOM 2917 C C . ASP A 1 384 ? 1.534 1.240 -25.679 1.00 88.00 384 ASP A C 1
ATOM 2919 O O . ASP A 1 384 ? 1.026 2.247 -26.166 1.00 88.00 384 ASP A O 1
ATOM 2923 N N . TRP A 1 385 ? 1.048 0.037 -26.006 1.00 86.81 385 TRP A N 1
ATOM 2924 C CA . TRP A 1 385 ? -0.083 -0.120 -26.933 1.00 86.81 385 TRP A CA 1
ATOM 2925 C C . TRP A 1 385 ? -1.389 0.487 -26.399 1.00 86.81 385 TRP A C 1
ATOM 2927 O O . TRP A 1 385 ? -2.260 0.870 -27.183 1.00 86.81 385 TRP A O 1
ATOM 2937 N N . GLN A 1 386 ? -1.563 0.521 -25.076 1.00 87.69 386 GLN A N 1
ATOM 2938 C CA . GLN A 1 386 ? -2.728 1.120 -24.429 1.00 87.69 386 GLN A CA 1
ATOM 2939 C C . GLN A 1 386 ? -2.642 2.630 -24.517 1.00 87.69 386 GLN A C 1
ATOM 2941 O O . GLN A 1 386 ? -3.664 3.267 -24.744 1.00 87.69 386 GLN A O 1
ATOM 2946 N N . GLU A 1 387 ? -1.441 3.184 -24.398 1.00 88.06 387 GLU A N 1
ATOM 2947 C CA . GLU A 1 387 ? -1.192 4.608 -24.573 1.00 88.06 387 GLU A CA 1
ATOM 2948 C C . GLU A 1 387 ? -1.516 5.047 -25.994 1.00 88.06 387 GLU A C 1
ATOM 2950 O O . GLU A 1 387 ? -2.302 5.973 -26.186 1.00 88.06 387 GLU A O 1
ATOM 2955 N N . VAL A 1 388 ? -1.061 4.292 -26.996 1.00 86.50 388 VAL A N 1
ATOM 2956 C CA . VAL A 1 388 ? -1.428 4.533 -28.399 1.00 86.50 388 VAL A CA 1
ATOM 2957 C C . VAL A 1 388 ? -2.944 4.467 -28.603 1.00 86.50 388 VAL A C 1
ATOM 2959 O O . VAL A 1 388 ? -3.523 5.346 -29.242 1.00 86.50 388 VAL A O 1
ATOM 2962 N N . LEU A 1 389 ? -3.618 3.465 -28.025 1.00 86.69 389 LEU A N 1
ATOM 2963 C CA . LEU A 1 389 ? -5.080 3.351 -28.084 1.00 86.69 389 LEU A CA 1
ATOM 2964 C C . LEU A 1 389 ? -5.786 4.530 -27.390 1.00 86.69 389 LEU A C 1
ATOM 2966 O O . LEU A 1 389 ? -6.840 4.974 -27.848 1.00 86.69 389 LEU A O 1
ATOM 2970 N N . CYS A 1 390 ? -5.211 5.030 -26.298 1.00 85.69 390 CYS A N 1
ATOM 2971 C CA . CYS A 1 390 ? -5.683 6.186 -25.542 1.00 85.69 390 CYS A CA 1
ATOM 2972 C C . CYS A 1 390 ? -5.311 7.537 -26.178 1.00 85.69 390 CYS A C 1
ATOM 2974 O O . CYS A 1 390 ? -5.825 8.566 -25.738 1.00 85.69 390 CYS A O 1
ATOM 2976 N N . GLY A 1 391 ? -4.440 7.557 -27.192 1.00 88.00 391 GLY A N 1
ATOM 2977 C CA . GLY A 1 391 ? -3.901 8.779 -27.789 1.00 88.00 391 GLY A CA 1
ATOM 2978 C C . GLY A 1 391 ? -2.877 9.511 -26.911 1.00 88.00 391 GLY A C 1
ATOM 2979 O O . GLY A 1 391 ? -2.742 10.728 -27.045 1.00 88.00 391 GLY A O 1
ATOM 2980 N N . THR A 1 392 ? -2.198 8.802 -26.006 1.00 89.12 392 THR A N 1
ATOM 2981 C CA . THR A 1 392 ? -1.102 9.322 -25.171 1.00 89.12 392 THR A CA 1
ATOM 2982 C C . THR A 1 392 ? 0.269 8.939 -25.746 1.00 89.12 392 THR A C 1
ATOM 2984 O O . THR A 1 392 ? 0.335 8.264 -26.773 1.00 89.12 392 THR A O 1
ATOM 2987 N N . ASP A 1 393 ? 1.353 9.478 -25.180 1.00 89.12 393 ASP A N 1
ATOM 2988 C CA . ASP A 1 393 ? 2.703 9.390 -25.761 1.00 89.12 393 ASP A CA 1
ATOM 2989 C C . ASP A 1 393 ? 3.513 8.280 -25.073 1.00 89.12 393 ASP A C 1
ATOM 2991 O O . ASP A 1 393 ? 3.994 8.536 -23.971 1.00 89.12 393 ASP A O 1
ATOM 2995 N N . PRO A 1 394 ? 3.738 7.119 -25.726 1.00 89.00 394 PRO A N 1
ATOM 2996 C CA . PRO A 1 394 ? 4.408 5.959 -25.122 1.00 89.00 394 PRO A CA 1
ATOM 2997 C C . PRO A 1 394 ? 5.911 6.150 -24.865 1.00 89.00 394 PRO A C 1
ATOM 2999 O O . PRO A 1 394 ? 6.632 5.227 -24.485 1.00 89.00 394 PRO A O 1
ATOM 3002 N N . LEU A 1 395 ? 6.441 7.338 -25.167 1.00 89.00 395 LEU A N 1
ATOM 3003 C CA . LEU A 1 395 ? 7.817 7.730 -24.873 1.00 89.00 395 LEU A CA 1
ATOM 3004 C C . LEU A 1 395 ? 7.906 8.654 -23.649 1.00 89.00 395 LEU A C 1
ATOM 3006 O O . LEU A 1 395 ? 9.003 9.119 -23.314 1.00 89.00 395 LEU A O 1
ATOM 3010 N N . SER A 1 396 ? 6.781 8.974 -23.010 1.00 89.25 396 SER A N 1
ATOM 3011 C CA . SER A 1 396 ? 6.685 9.983 -21.966 1.00 89.25 396 SER A CA 1
ATOM 3012 C C . SER A 1 396 ? 5.898 9.482 -20.769 1.00 89.25 396 SER A C 1
ATOM 3014 O O . SER A 1 396 ? 4.685 9.658 -20.689 1.00 89.25 396 SER A O 1
ATOM 3016 N N . ALA A 1 397 ? 6.634 9.111 -19.717 1.00 88.62 397 ALA A N 1
ATOM 3017 C CA . ALA A 1 397 ? 6.040 8.615 -18.475 1.00 88.62 397 ALA A CA 1
ATOM 3018 C C . ALA A 1 397 ? 5.105 9.625 -17.777 1.00 88.62 397 ALA A C 1
ATOM 3020 O O . ALA A 1 397 ? 4.516 9.350 -16.737 1.00 88.62 397 ALA A O 1
ATOM 3021 N N . SER A 1 398 ? 5.034 10.866 -18.263 1.00 87.94 398 SER A N 1
ATOM 3022 C CA . SER A 1 398 ? 4.158 11.924 -17.754 1.00 87.94 398 SER A CA 1
ATOM 3023 C C . SER A 1 398 ? 2.903 12.156 -18.604 1.00 87.94 398 SER A C 1
ATOM 3025 O O . SER A 1 398 ? 2.129 13.064 -18.282 1.00 87.94 398 SER A O 1
ATOM 3027 N N . ASN A 1 399 ? 2.719 11.379 -19.674 1.00 88.69 399 ASN A N 1
ATOM 3028 C CA . ASN A 1 399 ? 1.622 11.469 -20.623 1.00 88.69 399 ASN A CA 1
ATOM 3029 C C . ASN A 1 399 ? 0.967 10.096 -20.827 1.00 88.69 399 ASN A C 1
ATOM 3031 O O . ASN A 1 399 ? 1.301 9.396 -21.770 1.00 88.69 399 ASN A O 1
ATOM 3035 N N . TYR A 1 400 ? 0.008 9.760 -19.969 1.00 88.06 400 TYR A N 1
ATOM 3036 C CA . TYR A 1 400 ? -0.560 8.414 -19.870 1.00 88.06 400 TYR A CA 1
ATOM 3037 C C . TYR A 1 400 ? -2.071 8.448 -19.661 1.00 88.06 400 TYR A C 1
ATOM 3039 O O . TYR A 1 400 ? -2.645 9.493 -19.341 1.00 88.06 400 TYR A O 1
ATOM 3047 N N . CYS A 1 401 ? -2.745 7.307 -19.812 1.00 88.00 401 CYS A N 1
ATOM 3048 C CA . CYS A 1 401 ? -4.168 7.183 -19.499 1.00 88.00 401 CYS A CA 1
ATOM 3049 C C . CYS A 1 401 ? -4.412 6.279 -18.288 1.00 88.00 401 CYS A C 1
ATOM 3051 O O . CYS A 1 401 ? -3.789 5.235 -18.119 1.00 88.00 401 CYS A O 1
ATOM 3053 N N . VAL A 1 402 ? -5.373 6.660 -17.447 1.00 88.38 402 VAL A N 1
ATOM 3054 C CA . VAL A 1 402 ? -5.792 5.871 -16.282 1.00 88.38 402 VAL A CA 1
ATOM 3055 C C . VAL A 1 402 ? -7.283 5.576 -16.345 1.00 88.38 402 VAL A C 1
ATOM 3057 O O . VAL A 1 402 ? -8.067 6.348 -16.895 1.00 88.38 402 VAL A O 1
ATOM 3060 N N . SER A 1 403 ? -7.687 4.442 -15.776 1.00 87.88 403 SER A N 1
ATOM 3061 C CA . SER A 1 403 ? -9.099 4.155 -15.522 1.00 87.88 403 SER A CA 1
ATOM 3062 C C . SER A 1 403 ? -9.322 3.873 -14.043 1.00 87.88 403 SER A C 1
ATOM 3064 O O . SER A 1 403 ? -8.601 3.067 -13.446 1.00 87.88 403 SER A O 1
ATOM 3066 N N . VAL A 1 404 ? -10.306 4.546 -13.453 1.00 89.62 404 VAL A N 1
ATOM 3067 C CA . VAL A 1 404 ? -10.627 4.458 -12.026 1.00 89.62 404 VAL A CA 1
ATOM 3068 C C . VAL A 1 404 ? -12.120 4.239 -11.868 1.00 89.62 404 VAL A C 1
ATOM 3070 O O . VAL A 1 404 ? -12.916 5.078 -12.261 1.00 89.62 404 VAL A O 1
ATOM 3073 N N . SER A 1 405 ? -12.487 3.143 -11.227 1.00 90.44 405 SER A N 1
ATOM 3074 C CA . SER A 1 405 ? -13.862 2.829 -10.856 1.00 90.44 405 SER A CA 1
ATOM 3075 C C . SER A 1 405 ? -13.964 2.650 -9.347 1.00 90.44 405 SER A C 1
ATOM 3077 O O . SER A 1 405 ? -12.961 2.502 -8.643 1.00 90.44 405 SER A O 1
ATOM 3079 N N . GLY A 1 406 ? -15.174 2.647 -8.813 1.00 90.12 406 GLY A N 1
ATOM 3080 C CA . GLY A 1 406 ? -15.346 2.367 -7.400 1.00 90.12 406 GLY A CA 1
ATOM 3081 C C . GLY A 1 406 ? -16.786 2.329 -6.949 1.00 90.12 406 GLY A C 1
ATOM 3082 O O . GLY A 1 406 ? -17.697 2.630 -7.717 1.00 90.12 406 GLY A O 1
ATOM 3083 N N . ILE A 1 407 ? -16.962 1.948 -5.689 1.00 88.31 407 ILE A N 1
ATOM 3084 C CA . ILE A 1 407 ? -18.239 1.960 -4.982 1.00 88.31 407 ILE A CA 1
ATOM 3085 C C . ILE A 1 407 ? -18.119 2.936 -3.816 1.00 88.31 407 ILE A C 1
ATOM 3087 O O . ILE A 1 407 ? -17.174 2.856 -3.027 1.00 88.31 407 ILE A O 1
ATOM 3091 N N . VAL A 1 408 ? -19.091 3.832 -3.694 1.00 86.94 408 VAL A N 1
ATOM 3092 C CA . VAL A 1 408 ? -19.293 4.646 -2.497 1.00 86.94 408 VAL A CA 1
ATOM 3093 C C . VAL A 1 408 ? -20.521 4.109 -1.773 1.00 86.94 408 VAL A C 1
ATOM 3095 O O . VAL A 1 408 ? -21.549 3.836 -2.392 1.00 86.94 408 VAL A O 1
ATOM 3098 N N . THR A 1 409 ? -20.384 3.917 -0.470 1.00 85.94 409 THR A N 1
ATOM 3099 C CA . THR A 1 409 ? -21.428 3.429 0.436 1.00 85.94 409 THR A CA 1
ATOM 3100 C C . THR A 1 409 ? -21.601 4.402 1.591 1.00 85.94 409 THR A C 1
ATOM 3102 O O . THR A 1 409 ? -20.698 5.205 1.856 1.00 85.94 409 THR A O 1
ATOM 3105 N N . ASN A 1 410 ? -22.728 4.307 2.298 1.00 79.00 410 ASN A N 1
ATOM 3106 C CA . ASN A 1 410 ? -23.050 5.177 3.427 1.00 79.00 410 ASN A CA 1
ATOM 3107 C C . ASN A 1 410 ? -23.115 6.668 3.030 1.00 79.00 410 ASN A C 1
ATOM 3109 O O . ASN A 1 410 ? -22.717 7.555 3.776 1.00 79.00 410 ASN A O 1
ATOM 3113 N N . VAL A 1 411 ? -23.608 6.951 1.826 1.00 78.31 411 VAL A N 1
ATOM 3114 C CA . VAL A 1 411 ? -23.828 8.293 1.287 1.00 78.31 411 VAL A CA 1
ATOM 3115 C C . VAL A 1 411 ? -25.112 8.866 1.880 1.00 78.31 411 VAL A C 1
ATOM 3117 O O . VAL A 1 411 ? -26.212 8.641 1.375 1.00 78.31 411 VAL A O 1
ATOM 3120 N N . TYR A 1 412 ? -24.969 9.616 2.973 1.00 72.31 412 TYR A N 1
ATOM 3121 C CA . TYR A 1 412 ? -26.081 10.280 3.657 1.00 72.31 412 TYR A CA 1
ATOM 3122 C C . TYR A 1 412 ? -26.125 11.761 3.288 1.00 72.31 412 TYR A C 1
ATOM 3124 O O . TYR A 1 412 ? -25.486 12.592 3.936 1.00 72.31 412 TYR A O 1
ATOM 3132 N N . LEU A 1 413 ? -26.867 12.094 2.226 1.00 69.81 413 LEU A N 1
ATOM 3133 C CA . LEU A 1 413 ? -27.022 13.482 1.795 1.00 69.81 413 LEU A CA 1
ATOM 3134 C C . LEU A 1 413 ? -28.412 14.033 2.132 1.00 69.81 413 LEU A C 1
ATOM 3136 O O . LEU A 1 413 ? -29.384 13.704 1.459 1.00 69.81 413 LEU A O 1
ATOM 3140 N N . ASP A 1 414 ? -28.498 14.920 3.128 1.00 63.16 414 ASP A N 1
ATOM 3141 C CA . ASP A 1 414 ? -29.723 15.696 3.393 1.00 63.16 414 ASP A CA 1
ATOM 3142 C C . ASP A 1 414 ? -29.948 16.775 2.314 1.00 63.16 414 ASP A C 1
ATOM 3144 O O . ASP A 1 414 ? -31.049 16.949 1.795 1.00 63.16 414 ASP A O 1
ATOM 3148 N N . THR A 1 415 ? -28.875 17.490 1.953 1.00 65.38 415 THR A N 1
ATOM 3149 C CA . THR A 1 415 ? -28.793 18.489 0.872 1.00 65.38 415 THR A CA 1
ATOM 3150 C C . THR A 1 415 ? -27.374 18.516 0.282 1.00 65.38 415 THR A C 1
ATOM 3152 O O . THR A 1 415 ? -26.445 18.006 0.907 1.00 65.38 415 THR A O 1
ATOM 3155 N N . GLY A 1 416 ? -27.171 19.132 -0.887 1.00 69.81 416 GLY A N 1
ATOM 3156 C CA . GLY A 1 416 ? -25.838 19.300 -1.491 1.00 69.81 416 GLY A CA 1
ATOM 3157 C C . GLY A 1 416 ? -25.360 18.094 -2.305 1.00 69.81 416 GLY A C 1
ATOM 3158 O O . GLY A 1 416 ? -26.131 17.179 -2.588 1.00 69.81 416 GLY A O 1
ATOM 3159 N N . ASN A 1 417 ? -24.088 18.114 -2.706 1.00 80.38 417 ASN A N 1
ATOM 3160 C CA . ASN A 1 417 ? -23.501 17.142 -3.626 1.00 80.38 417 ASN A CA 1
ATOM 3161 C C . ASN A 1 417 ? -22.230 16.529 -3.031 1.00 80.38 417 ASN A C 1
ATOM 3163 O O . ASN A 1 417 ? -21.403 17.241 -2.475 1.00 80.38 417 ASN A O 1
ATOM 3167 N N . PHE A 1 418 ? -22.047 15.222 -3.193 1.00 84.19 418 PHE A N 1
ATOM 3168 C CA . PHE A 1 418 ? -20.780 14.569 -2.885 1.00 84.19 418 PHE A CA 1
ATOM 3169 C C . PHE A 1 418 ? -20.055 14.255 -4.186 1.00 84.19 418 PHE A C 1
ATOM 3171 O O . PHE A 1 418 ? -20.648 13.698 -5.115 1.00 84.19 418 PHE A O 1
ATOM 3178 N N . TYR A 1 419 ? -18.782 14.622 -4.268 1.00 87.94 419 TYR A N 1
ATOM 3179 C CA . TYR A 1 419 ? -17.987 14.425 -5.469 1.00 87.94 419 TYR A CA 1
ATOM 3180 C C . TYR A 1 419 ? -16.858 13.450 -5.228 1.00 87.94 419 TYR A C 1
ATOM 3182 O O . TYR A 1 419 ? -16.195 13.457 -4.196 1.00 87.94 419 TYR A O 1
ATOM 3190 N N . VAL A 1 420 ? -16.610 12.655 -6.256 1.00 89.50 420 VAL A N 1
ATOM 3191 C CA . VAL A 1 420 ? -15.426 11.828 -6.412 1.00 89.50 420 VAL A CA 1
ATOM 3192 C C . VAL A 1 420 ? -14.656 12.373 -7.605 1.00 89.50 420 VAL A C 1
ATOM 3194 O O . VAL A 1 420 ? -15.259 12.793 -8.590 1.00 89.50 420 VAL A O 1
ATOM 3197 N N . GLY A 1 421 ? -13.331 12.397 -7.536 1.00 89.56 421 GLY A N 1
ATOM 3198 C CA . GLY A 1 421 ? -12.503 12.938 -8.601 1.00 89.56 421 GLY A CA 1
ATOM 3199 C C . GLY A 1 421 ? -11.077 12.416 -8.610 1.00 89.56 421 GLY A C 1
ATOM 3200 O O . GLY A 1 421 ? -10.607 11.775 -7.673 1.00 89.56 421 GLY A O 1
ATOM 3201 N N . LEU A 1 422 ? -10.392 12.703 -9.707 1.00 89.69 422 LEU A N 1
ATOM 3202 C CA . LEU A 1 422 ? -8.980 12.438 -9.928 1.00 89.69 422 LEU A CA 1
ATOM 3203 C C . LEU A 1 422 ? -8.235 13.766 -9.867 1.00 89.69 422 LEU A C 1
ATOM 3205 O O . LEU A 1 422 ? -8.571 14.680 -10.613 1.00 89.69 422 LEU A O 1
ATOM 3209 N N . SER A 1 423 ? -7.228 13.873 -9.008 1.00 87.62 423 SER A N 1
ATOM 3210 C CA . SER A 1 423 ? -6.462 15.097 -8.783 1.00 87.62 423 SER A CA 1
ATOM 3211 C C . SER A 1 423 ? -4.962 14.851 -8.890 1.00 87.62 423 SER A C 1
ATOM 3213 O O . SER A 1 423 ? -4.450 13.806 -8.485 1.00 87.62 423 SER A O 1
ATOM 3215 N N . LEU A 1 424 ? -4.244 15.858 -9.389 1.00 86.12 424 LEU A N 1
ATOM 3216 C CA . LEU A 1 424 ? -2.778 15.895 -9.393 1.00 86.12 424 LEU A CA 1
ATOM 3217 C C . LEU A 1 424 ? -2.191 16.443 -8.083 1.00 86.12 424 LEU A C 1
ATOM 3219 O O . LEU A 1 424 ? -0.979 16.400 -7.881 1.00 86.12 424 LEU A O 1
ATOM 3223 N N . THR A 1 425 ? -3.033 16.958 -7.187 1.00 83.19 425 THR A N 1
ATOM 3224 C CA . THR A 1 425 ? -2.632 17.499 -5.883 1.00 83.19 425 THR A CA 1
ATOM 3225 C C . THR A 1 425 ? -3.453 16.891 -4.748 1.00 83.19 425 THR A C 1
ATOM 3227 O O . THR A 1 425 ? -4.609 16.513 -4.930 1.00 83.19 425 THR A O 1
ATOM 3230 N N . THR A 1 426 ? -2.883 16.845 -3.543 1.00 83.25 426 THR A N 1
ATOM 3231 C CA . THR A 1 426 ? -3.550 16.335 -2.327 1.00 83.25 426 THR A CA 1
ATOM 3232 C C . THR A 1 426 ? -4.693 17.213 -1.826 1.00 83.25 426 THR A C 1
ATOM 3234 O O . THR A 1 426 ? -5.461 16.785 -0.973 1.00 83.25 426 THR A O 1
ATOM 3237 N N . ASN A 1 427 ? -4.784 18.448 -2.313 1.00 76.00 427 ASN A N 1
ATOM 3238 C CA . ASN A 1 427 ? -5.746 19.454 -1.876 1.00 76.00 427 ASN A CA 1
ATOM 3239 C C . ASN A 1 427 ? -6.800 19.754 -2.946 1.00 76.00 427 ASN A C 1
ATOM 3241 O O . ASN A 1 427 ? -7.294 20.868 -2.980 1.00 76.00 427 ASN A O 1
ATOM 3245 N N . ALA A 1 428 ? -7.057 18.842 -3.887 1.00 74.94 428 ALA A N 1
ATOM 3246 C CA . ALA A 1 428 ? -8.080 19.005 -4.928 1.00 74.94 428 ALA A CA 1
ATOM 3247 C C . ALA A 1 428 ? -7.932 20.243 -5.844 1.00 74.94 428 ALA A C 1
ATOM 3249 O O . ALA A 1 428 ? -8.770 20.470 -6.712 1.00 74.94 428 ALA A O 1
ATOM 3250 N N . ALA A 1 429 ? -6.857 21.027 -5.721 1.00 77.06 429 ALA A N 1
ATOM 3251 C CA . ALA A 1 429 ? -6.652 22.245 -6.505 1.00 77.06 429 ALA A CA 1
ATOM 3252 C C . ALA A 1 429 ? -6.400 21.973 -7.999 1.00 77.06 429 ALA A C 1
ATOM 3254 O O . ALA A 1 429 ? -6.398 22.900 -8.807 1.00 77.06 429 ALA A O 1
ATOM 3255 N N . SER A 1 430 ? -6.137 20.723 -8.383 1.00 84.62 430 SER A N 1
ATOM 3256 C CA . SER A 1 430 ? -5.879 20.320 -9.768 1.00 84.62 430 SER A CA 1
ATOM 3257 C C . SER A 1 430 ? -6.631 19.039 -10.119 1.00 84.62 430 SER A C 1
ATOM 3259 O O . SER A 1 430 ? -6.024 18.013 -10.428 1.00 84.62 430 SER A O 1
ATOM 3261 N N . MET A 1 431 ? -7.962 19.112 -10.048 1.00 85.94 431 MET A N 1
ATOM 3262 C CA . MET A 1 431 ? -8.865 18.051 -10.496 1.00 85.94 431 MET A CA 1
ATOM 3263 C C . MET A 1 431 ? -8.836 17.905 -12.025 1.00 85.94 431 MET A C 1
ATOM 3265 O O . MET A 1 431 ? -9.011 18.876 -12.758 1.00 85.94 431 MET A O 1
ATOM 3269 N N . VAL A 1 432 ? -8.636 16.677 -12.494 1.00 88.25 432 VAL A N 1
ATOM 3270 C CA . VAL A 1 432 ? -8.567 16.284 -13.911 1.00 88.25 432 VAL A CA 1
ATOM 3271 C C . VAL A 1 432 ? -9.891 15.679 -14.382 1.00 88.25 432 VAL A C 1
ATOM 3273 O O . VAL A 1 432 ? -10.300 15.879 -15.522 1.00 88.25 432 VAL A O 1
ATOM 3276 N N . ALA A 1 433 ? -10.585 14.963 -13.496 1.00 89.56 433 ALA A N 1
ATOM 3277 C CA . ALA A 1 433 ? -11.908 14.401 -13.739 1.00 89.56 433 ALA A CA 1
ATOM 3278 C C . ALA A 1 433 ? -12.698 14.381 -12.431 1.00 89.56 433 ALA A C 1
ATOM 3280 O O . ALA A 1 433 ? -12.126 14.115 -11.377 1.00 89.56 433 ALA A O 1
ATOM 3281 N N . VAL A 1 434 ? -13.997 14.666 -12.488 1.00 90.62 434 VAL A N 1
ATOM 3282 C CA . VAL A 1 434 ? -14.882 14.707 -11.317 1.00 90.62 434 VAL A CA 1
ATOM 3283 C C . VAL A 1 434 ? -16.250 14.159 -11.711 1.00 90.62 434 VAL A C 1
ATOM 3285 O O . VAL A 1 434 ? -16.725 14.405 -12.819 1.00 90.62 434 VAL A O 1
ATOM 3288 N N . THR A 1 435 ? -16.889 13.428 -10.804 1.00 90.56 435 THR A N 1
ATOM 3289 C CA . THR A 1 435 ? -18.280 12.995 -10.928 1.00 90.56 435 THR A CA 1
ATOM 3290 C C . THR A 1 435 ? -19.000 13.117 -9.594 1.00 90.56 435 THR A C 1
ATOM 3292 O O . THR A 1 435 ? -18.411 12.931 -8.530 1.00 90.56 435 THR A O 1
ATOM 3295 N N . ASN A 1 436 ? -20.287 13.433 -9.660 1.00 88.62 436 ASN A N 1
ATOM 3296 C CA . ASN A 1 436 ? -21.168 13.475 -8.502 1.00 88.62 436 ASN A CA 1
ATOM 3297 C C . ASN A 1 436 ? -21.630 12.053 -8.149 1.00 88.62 436 ASN A C 1
ATOM 3299 O O . ASN A 1 436 ? -21.979 11.280 -9.046 1.00 88.62 436 ASN A O 1
ATOM 3303 N N . VAL A 1 437 ? -21.648 11.724 -6.859 1.00 86.81 437 VAL A N 1
ATOM 3304 C CA . VAL A 1 437 ? -22.193 10.478 -6.314 1.00 86.81 437 VAL A CA 1
ATOM 3305 C C . VAL A 1 437 ? -23.266 10.835 -5.282 1.00 86.81 437 VAL A C 1
ATOM 3307 O O . VAL A 1 437 ? -22.980 11.026 -4.105 1.00 86.81 437 VAL A O 1
ATOM 3310 N N . ALA A 1 438 ? -24.511 10.968 -5.746 1.00 77.88 438 ALA A N 1
ATOM 3311 C CA . ALA A 1 438 ? -25.625 11.482 -4.941 1.00 77.88 438 ALA A CA 1
ATOM 3312 C C . ALA A 1 438 ? -26.211 10.472 -3.934 1.00 77.88 438 ALA A C 1
ATOM 3314 O O . ALA A 1 438 ? -26.888 10.858 -2.987 1.00 77.88 438 ALA A O 1
ATOM 3315 N N . THR A 1 439 ? -25.993 9.178 -4.152 1.00 83.00 439 THR A N 1
ATOM 3316 C CA . THR A 1 439 ? -26.441 8.084 -3.280 1.00 83.00 439 THR A CA 1
ATOM 3317 C C . THR A 1 439 ? -25.403 6.972 -3.314 1.00 83.00 439 THR A C 1
ATOM 3319 O O . THR A 1 439 ? -24.518 6.986 -4.174 1.00 83.00 439 THR A O 1
ATOM 3322 N N . ASP A 1 440 ? -25.557 5.969 -2.449 1.00 85.06 440 ASP A N 1
ATOM 3323 C CA . ASP A 1 440 ? -24.813 4.715 -2.556 1.00 85.06 440 ASP A CA 1
ATOM 3324 C C . ASP A 1 440 ? -24.842 4.201 -3.996 1.00 85.06 440 ASP A C 1
ATOM 3326 O O . ASP A 1 440 ? -25.899 4.134 -4.636 1.00 85.06 440 ASP A O 1
ATOM 3330 N N . GLY A 1 441 ? -23.667 3.884 -4.531 1.00 85.38 441 GLY A N 1
ATOM 3331 C CA . GLY A 1 441 ? -23.541 3.602 -5.950 1.00 85.38 441 GLY A CA 1
ATOM 3332 C C . GLY A 1 441 ? -22.108 3.493 -6.433 1.00 85.38 441 GLY A C 1
ATOM 3333 O O . GLY A 1 441 ? -21.149 3.509 -5.663 1.00 85.38 441 GLY A O 1
ATOM 3334 N N . THR A 1 442 ? -21.977 3.351 -7.747 1.00 88.75 442 THR A N 1
ATOM 3335 C CA . THR A 1 442 ? -20.693 3.199 -8.430 1.00 88.75 442 THR A CA 1
ATOM 3336 C C . THR A 1 442 ? -20.308 4.472 -9.168 1.00 88.75 442 THR A C 1
ATOM 3338 O O . THR A 1 442 ? -21.167 5.104 -9.782 1.00 88.75 442 THR A O 1
ATOM 3341 N N . PHE A 1 443 ? -19.017 4.783 -9.208 1.00 89.94 443 PHE A N 1
ATOM 3342 C CA . PHE A 1 443 ? -18.453 5.768 -10.129 1.00 89.94 443 PHE A CA 1
ATOM 3343 C C . PHE A 1 443 ? -17.471 5.096 -11.089 1.00 89.94 443 PHE A C 1
ATOM 3345 O O . PHE A 1 443 ? -16.868 4.075 -10.754 1.00 89.94 443 PHE A O 1
ATOM 3352 N N . ASP A 1 444 ? -17.316 5.676 -12.278 1.00 91.25 444 ASP A N 1
ATOM 3353 C CA . ASP A 1 444 ? -16.360 5.213 -13.279 1.00 91.25 444 ASP A CA 1
ATOM 3354 C C . ASP A 1 444 ? -15.753 6.390 -14.049 1.00 91.25 444 ASP A C 1
ATOM 3356 O O . ASP A 1 444 ? -16.454 7.239 -14.598 1.00 91.25 444 ASP A O 1
ATOM 3360 N N . PHE A 1 445 ? -14.429 6.408 -14.089 1.00 90.56 445 PHE A N 1
ATOM 3361 C CA . PHE A 1 445 ? -13.592 7.282 -14.886 1.00 90.56 445 PHE A CA 1
ATOM 3362 C C . PHE A 1 445 ? -12.835 6.412 -15.878 1.00 90.56 445 PHE A C 1
ATOM 3364 O O . PHE A 1 445 ? -11.760 5.897 -15.574 1.00 90.56 445 PHE A O 1
ATOM 3371 N N . SER A 1 446 ? -13.402 6.238 -17.065 1.00 88.00 446 SER A N 1
ATOM 3372 C CA . SER A 1 446 ? -12.791 5.457 -18.137 1.00 88.00 446 SER A CA 1
ATOM 3373 C C . SER A 1 446 ? -11.838 6.313 -18.983 1.00 88.00 446 SER A C 1
ATOM 3375 O O . SER A 1 446 ? -12.242 7.356 -19.491 1.00 88.00 446 SER A O 1
ATOM 3377 N N . HIS A 1 447 ? -10.604 5.837 -19.189 1.00 85.44 447 HIS A N 1
ATOM 3378 C CA . HIS A 1 447 ? -9.596 6.426 -20.092 1.00 85.44 447 HIS A CA 1
ATOM 3379 C C . HIS A 1 447 ? -9.321 7.929 -19.872 1.00 85.44 447 HIS A C 1
ATOM 3381 O O . HIS A 1 447 ? -9.312 8.719 -20.816 1.00 85.44 447 HIS A O 1
ATOM 3387 N N . VAL A 1 448 ? -9.089 8.346 -18.626 1.00 89.06 448 VAL A N 1
ATOM 3388 C CA . VAL A 1 448 ? -8.722 9.737 -18.321 1.00 89.06 448 VAL A CA 1
ATOM 3389 C C . VAL A 1 448 ? -7.271 9.983 -18.723 1.00 89.06 448 VAL A C 1
ATOM 3391 O O . VAL A 1 448 ? -6.368 9.345 -18.184 1.00 89.06 448 VAL A O 1
ATOM 3394 N N . ILE A 1 449 ? -7.064 10.913 -19.658 1.00 89.19 449 ILE A N 1
ATOM 3395 C CA . ILE A 1 449 ? -5.741 11.326 -20.142 1.00 89.19 449 ILE A CA 1
ATOM 3396 C C . ILE A 1 449 ? -5.082 12.256 -19.120 1.00 89.19 449 ILE A C 1
ATOM 3398 O O . ILE A 1 449 ? -5.668 13.252 -18.691 1.00 89.19 449 ILE A O 1
ATOM 3402 N N . MET A 1 450 ? -3.840 11.946 -18.770 1.00 86.88 450 MET A N 1
ATOM 3403 C CA . MET A 1 450 ? -3.000 12.688 -17.842 1.00 86.88 450 MET A CA 1
ATOM 3404 C C . MET A 1 450 ? -1.830 13.292 -18.612 1.00 86.88 450 MET A C 1
ATOM 3406 O O . MET A 1 450 ? -1.027 12.552 -19.154 1.00 86.88 450 MET A O 1
ATOM 3410 N N . THR A 1 451 ? -1.702 14.621 -18.644 1.00 84.50 451 THR A N 1
ATOM 3411 C CA . THR A 1 451 ? -0.593 15.315 -19.330 1.00 84.50 451 THR A CA 1
ATOM 3412 C C . THR A 1 451 ? 0.286 16.066 -18.337 1.00 84.50 451 THR A C 1
ATOM 3414 O O . THR A 1 451 ? -0.235 16.846 -17.538 1.00 84.50 451 THR A O 1
ATOM 3417 N N . ASN A 1 452 ? 1.610 15.900 -18.417 1.00 80.81 452 ASN A N 1
ATOM 3418 C CA . ASN A 1 452 ? 2.581 16.467 -17.468 1.00 80.81 452 ASN A CA 1
ATOM 3419 C C . ASN A 1 452 ? 2.293 16.074 -16.004 1.00 80.81 452 ASN A C 1
ATOM 3421 O O . ASN A 1 452 ? 2.572 16.834 -15.074 1.00 80.81 452 ASN A O 1
ATOM 3425 N N . ALA A 1 453 ? 1.693 14.903 -15.795 1.00 74.44 453 ALA A N 1
ATOM 3426 C CA . ALA A 1 453 ? 1.249 14.461 -14.482 1.00 74.44 453 ALA A CA 1
ATOM 3427 C C . ALA A 1 453 ? 2.382 13.775 -13.708 1.00 74.44 453 ALA A C 1
ATOM 3429 O O . ALA A 1 453 ? 3.195 13.043 -14.276 1.00 74.44 453 ALA A O 1
ATOM 3430 N N . SER A 1 454 ? 2.421 13.982 -12.388 1.00 69.06 454 SER A N 1
ATOM 3431 C CA . SER A 1 454 ? 3.375 13.314 -11.489 1.00 69.06 454 SER A CA 1
ATOM 3432 C C . SER A 1 454 ? 3.171 11.787 -11.446 1.00 69.06 454 SER A C 1
ATOM 3434 O O . SER A 1 454 ? 2.231 11.261 -12.046 1.00 69.06 454 SER A O 1
ATOM 3436 N N . SER A 1 455 ? 4.062 11.061 -10.757 1.00 70.75 455 SER A N 1
ATOM 3437 C CA . SER A 1 455 ? 3.940 9.607 -10.540 1.00 70.75 455 SER A CA 1
ATOM 3438 C C . SER A 1 455 ? 2.802 9.216 -9.607 1.00 70.75 455 SER A C 1
ATOM 3440 O O . SER A 1 455 ? 2.471 8.037 -9.513 1.00 70.75 455 SER A O 1
ATOM 3442 N N . ILE A 1 456 ? 2.222 10.193 -8.912 1.00 82.00 456 ILE A N 1
ATOM 3443 C CA . ILE A 1 456 ? 1.183 9.982 -7.918 1.00 82.00 456 ILE A CA 1
ATOM 3444 C C . ILE A 1 456 ? -0.106 10.628 -8.413 1.00 82.00 456 ILE A C 1
ATOM 3446 O O . ILE A 1 456 ? -0.145 11.823 -8.723 1.00 82.00 456 ILE A O 1
ATOM 3450 N N . LEU A 1 457 ? -1.154 9.814 -8.449 1.00 85.06 457 LEU A N 1
ATOM 3451 C CA . LEU A 1 457 ? -2.526 10.215 -8.697 1.00 85.06 457 LEU A CA 1
ATOM 3452 C C . LEU A 1 457 ? -3.288 10.204 -7.371 1.00 85.06 457 LEU A C 1
ATOM 3454 O O . LEU A 1 457 ? -3.219 9.230 -6.619 1.00 85.06 457 LEU A O 1
ATOM 3458 N N . TYR A 1 458 ? -4.036 11.267 -7.088 1.00 88.31 458 TYR A N 1
ATOM 3459 C CA . TYR A 1 458 ? -4.903 11.329 -5.917 1.00 88.31 458 TYR A CA 1
ATOM 3460 C C . TYR A 1 458 ? -6.337 11.080 -6.345 1.00 88.31 458 TYR A C 1
ATOM 3462 O O . TYR A 1 458 ? -6.933 11.883 -7.059 1.00 88.31 458 TYR A O 1
ATOM 3470 N N . ILE A 1 459 ? -6.900 9.968 -5.891 1.00 89.19 459 ILE A N 1
ATOM 3471 C CA . ILE A 1 459 ? -8.325 9.711 -6.037 1.00 89.19 459 ILE A CA 1
ATOM 3472 C C . ILE A 1 459 ? -8.972 10.354 -4.821 1.00 89.19 459 ILE A C 1
ATOM 3474 O O . ILE A 1 459 ? -8.748 9.932 -3.686 1.00 89.19 459 ILE A O 1
ATOM 3478 N N . MET A 1 460 ? -9.672 11.452 -5.060 1.00 88.44 460 MET A N 1
ATOM 3479 C CA . MET A 1 460 ? -10.188 12.350 -4.042 1.00 88.44 460 MET A CA 1
ATOM 3480 C C . MET A 1 460 ? -11.698 12.240 -3.950 1.00 88.44 460 MET A C 1
ATOM 3482 O O . MET A 1 460 ? -12.377 11.972 -4.939 1.00 88.44 460 MET A O 1
ATOM 3486 N N . HIS A 1 461 ? -12.218 12.503 -2.766 1.00 87.44 461 HIS A N 1
ATOM 3487 C CA . HIS A 1 461 ? -13.617 12.814 -2.583 1.00 87.44 461 HIS A CA 1
ATOM 3488 C C . HIS A 1 461 ? -13.765 14.048 -1.717 1.00 87.44 461 HIS A C 1
ATOM 3490 O O . HIS A 1 461 ? -12.904 14.320 -0.880 1.00 87.44 461 HIS A O 1
ATOM 3496 N N . TYR A 1 462 ? -14.845 14.785 -1.916 1.00 86.50 462 TYR A N 1
ATOM 3497 C CA . TYR A 1 462 ? -15.159 15.939 -1.095 1.00 86.50 462 TYR A CA 1
ATOM 3498 C C . TYR A 1 462 ? -16.656 16.200 -1.038 1.00 86.50 462 TYR A C 1
ATOM 3500 O O . TYR A 1 462 ? -17.425 15.792 -1.914 1.00 86.50 462 TYR A O 1
ATOM 3508 N N . ASP A 1 463 ? -17.041 16.865 0.041 1.00 82.69 463 ASP A N 1
ATOM 3509 C CA . ASP A 1 463 ? -18.405 17.271 0.315 1.00 82.69 463 ASP A CA 1
ATOM 3510 C C . ASP A 1 463 ? -18.627 18.715 -0.151 1.00 82.69 463 ASP A C 1
ATOM 3512 O O . ASP A 1 463 ? -18.186 19.647 0.515 1.00 82.69 463 ASP A O 1
ATOM 3516 N N . ASP A 1 464 ? -19.277 18.896 -1.306 1.00 80.44 464 ASP A N 1
ATOM 3517 C CA . ASP A 1 464 ? -19.552 20.209 -1.908 1.00 80.44 464 ASP A CA 1
ATOM 3518 C C . ASP A 1 464 ? -20.777 20.848 -1.240 1.00 80.44 464 ASP A C 1
ATOM 3520 O O . ASP A 1 464 ? -21.902 20.847 -1.764 1.00 80.44 464 ASP A O 1
ATOM 3524 N N . VAL A 1 465 ? -20.558 21.346 -0.023 1.00 76.69 465 VAL A N 1
ATOM 3525 C CA . VAL A 1 465 ? -21.593 21.934 0.835 1.00 76.69 465 VAL A CA 1
ATOM 3526 C C . VAL A 1 465 ? -22.128 23.231 0.226 1.00 76.69 465 VAL A C 1
ATOM 3528 O O . VAL A 1 465 ? -23.317 23.534 0.357 1.00 76.69 465 VAL A O 1
ATOM 3531 N N . ASN A 1 466 ? -21.280 24.002 -0.459 1.00 77.56 466 ASN A N 1
ATOM 3532 C CA . ASN A 1 466 ? -21.675 25.284 -1.044 1.00 77.56 466 ASN A CA 1
ATOM 3533 C C . ASN A 1 466 ? -22.248 25.154 -2.475 1.00 77.56 466 ASN A C 1
ATOM 3535 O O . ASN A 1 466 ? -22.755 26.139 -3.022 1.00 77.56 466 ASN A O 1
ATOM 3539 N N . THR A 1 467 ? -22.230 23.949 -3.054 1.00 79.19 467 THR A N 1
ATOM 3540 C CA . THR A 1 467 ? -22.781 23.573 -4.368 1.00 79.19 467 THR A CA 1
ATOM 3541 C C . THR A 1 467 ? -22.104 24.216 -5.584 1.00 79.19 467 THR A C 1
ATOM 3543 O O . THR A 1 467 ? -22.735 24.389 -6.633 1.00 79.19 467 THR A O 1
ATOM 3546 N N . ASN A 1 468 ? -20.831 24.597 -5.475 1.00 80.06 468 ASN A N 1
ATOM 3547 C CA . ASN A 1 468 ? -20.080 25.230 -6.562 1.00 80.06 468 ASN A CA 1
ATOM 3548 C C . ASN A 1 468 ? -19.354 24.211 -7.475 1.00 80.06 468 ASN A C 1
ATOM 3550 O O . ASN A 1 468 ? -18.791 24.610 -8.499 1.00 80.06 468 ASN A O 1
ATOM 3554 N N . GLY A 1 469 ? -19.384 22.917 -7.133 1.00 76.00 469 GLY A N 1
ATOM 3555 C CA . GLY A 1 469 ? -18.739 21.824 -7.866 1.00 76.00 469 GLY A CA 1
ATOM 3556 C C . GLY A 1 469 ? -17.211 21.785 -7.764 1.00 76.00 469 GLY A C 1
ATOM 3557 O O . GLY A 1 469 ? -16.574 21.110 -8.572 1.00 76.00 469 GLY A O 1
ATOM 3558 N N . MET A 1 470 ? -16.619 22.529 -6.831 1.00 80.31 470 MET A N 1
ATOM 3559 C CA . MET A 1 470 ? -15.183 22.700 -6.632 1.00 80.31 470 MET A CA 1
ATOM 3560 C C . MET A 1 470 ? -14.857 22.628 -5.143 1.00 80.31 470 MET A C 1
ATOM 3562 O O . MET A 1 470 ? -15.366 23.421 -4.362 1.00 80.31 470 MET A O 1
ATOM 3566 N N . TRP A 1 471 ? -13.910 21.766 -4.774 1.00 84.31 471 TRP A N 1
ATOM 3567 C CA . TRP A 1 471 ? -13.429 21.731 -3.395 1.00 84.31 471 TRP A CA 1
ATOM 3568 C C . TRP A 1 471 ? -12.915 23.103 -2.940 1.00 84.31 471 TRP A C 1
ATOM 3570 O O . TRP A 1 471 ? -12.079 23.719 -3.617 1.00 84.31 471 TRP A O 1
ATOM 3580 N N . ASP A 1 472 ? -13.339 23.538 -1.756 1.00 81.00 472 ASP A N 1
ATOM 3581 C CA . ASP A 1 472 ? -12.736 24.665 -1.054 1.00 81.00 472 ASP A CA 1
ATOM 3582 C C . ASP A 1 472 ? -12.315 24.345 0.389 1.00 81.00 472 ASP A C 1
ATOM 3584 O O . ASP A 1 472 ? -12.582 23.287 0.951 1.00 81.00 472 ASP A O 1
ATOM 3588 N N . THR A 1 473 ? -11.605 25.283 1.023 1.00 79.06 473 THR A N 1
ATOM 3589 C CA . THR A 1 473 ? -11.023 25.077 2.360 1.00 79.06 473 THR A CA 1
ATOM 3590 C C . THR A 1 473 ? -12.046 24.894 3.482 1.00 79.06 473 THR A C 1
ATOM 3592 O O . THR A 1 473 ? -11.647 24.579 4.602 1.00 79.06 473 THR A O 1
ATOM 3595 N N . THR A 1 474 ? -13.327 25.158 3.224 1.00 76.12 474 THR A N 1
ATOM 3596 C CA . THR A 1 474 ? -14.414 24.964 4.191 1.00 76.12 474 THR A CA 1
ATOM 3597 C C . THR A 1 474 ? -15.082 23.597 4.065 1.00 76.12 474 THR A C 1
ATOM 3599 O O . THR A 1 474 ? -15.890 23.242 4.918 1.00 76.12 474 THR A O 1
ATOM 3602 N N . GLU A 1 475 ? -14.697 22.807 3.064 1.00 82.31 475 GLU A N 1
ATOM 3603 C CA . GLU A 1 475 ? -15.298 21.518 2.742 1.00 82.31 475 GLU A CA 1
ATOM 3604 C C . GLU A 1 475 ? -14.421 20.343 3.177 1.00 82.31 475 GLU A C 1
ATOM 3606 O O . GLU A 1 475 ? -13.189 20.345 3.030 1.00 82.31 475 GLU A O 1
ATOM 3611 N N . LEU A 1 476 ? -15.069 19.288 3.681 1.00 84.88 476 LEU A N 1
ATOM 3612 C CA . LEU A 1 476 ? -14.374 18.032 3.932 1.00 84.88 476 LEU A CA 1
ATOM 3613 C C . LEU A 1 476 ? -13.927 17.397 2.651 1.00 84.88 476 LEU A C 1
ATOM 3615 O O . LEU A 1 476 ? -14.655 17.345 1.665 1.00 84.88 476 LEU A O 1
ATOM 3619 N N . TYR A 1 477 ? -12.760 16.787 2.743 1.00 86.38 477 TYR A N 1
ATOM 3620 C CA . TYR A 1 477 ? -12.240 15.948 1.697 1.00 86.38 477 TYR A CA 1
ATOM 3621 C C . TYR A 1 477 ? -11.487 14.766 2.287 1.00 86.38 477 TYR A C 1
ATOM 3623 O O . TYR A 1 477 ? -10.993 14.800 3.416 1.00 86.38 477 TYR A O 1
ATOM 3631 N N . GLY A 1 478 ? -11.368 13.721 1.490 1.00 84.81 478 GLY A N 1
ATOM 3632 C CA . GLY A 1 478 ? -10.463 12.613 1.721 1.00 84.81 478 GLY A CA 1
ATOM 3633 C C . GLY A 1 478 ? -9.805 12.223 0.408 1.00 84.81 478 GLY A C 1
ATOM 3634 O O . GLY A 1 478 ? -10.259 12.591 -0.677 1.00 84.81 478 GLY A O 1
ATOM 3635 N N . TRP A 1 479 ? -8.693 11.505 0.492 1.00 86.50 479 TRP A N 1
ATOM 3636 C CA . TRP A 1 479 ? -7.986 11.055 -0.697 1.00 86.50 479 TRP A CA 1
ATOM 3637 C C . TRP A 1 479 ? -7.260 9.741 -0.455 1.00 86.50 479 TRP A C 1
ATOM 3639 O O . TRP A 1 479 ? -6.813 9.452 0.651 1.00 86.50 479 TRP A O 1
ATOM 3649 N N . ASN A 1 480 ? -7.114 8.972 -1.530 1.00 86.12 480 ASN A N 1
ATOM 3650 C CA . ASN A 1 480 ? -6.206 7.840 -1.624 1.00 86.12 480 ASN A CA 1
ATOM 3651 C C . ASN A 1 480 ? -5.162 8.148 -2.696 1.00 86.12 480 ASN A C 1
ATOM 3653 O O . ASN A 1 480 ? -5.508 8.494 -3.826 1.00 86.12 480 ASN A O 1
ATOM 3657 N N . ALA A 1 481 ? -3.885 8.031 -2.337 1.00 86.44 481 ALA A N 1
ATOM 3658 C CA . ALA A 1 481 ? -2.807 8.108 -3.309 1.00 86.44 481 ALA A CA 1
ATOM 3659 C C . ALA A 1 481 ? -2.675 6.760 -4.010 1.00 86.44 481 ALA A C 1
ATOM 3661 O O . ALA A 1 481 ? -2.724 5.704 -3.377 1.00 86.44 481 ALA A O 1
ATOM 3662 N N . THR A 1 482 ? -2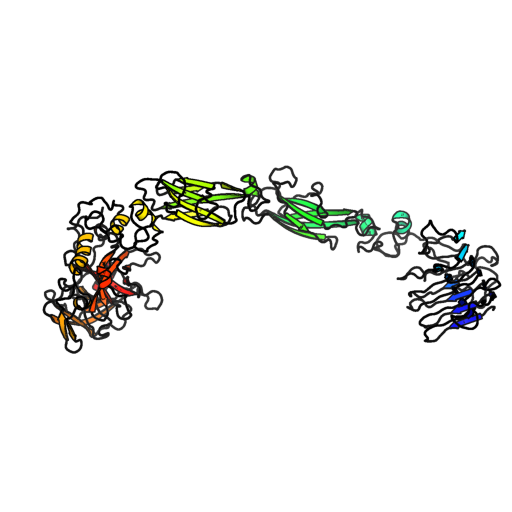.470 6.803 -5.316 1.00 81.75 482 THR A N 1
ATOM 3663 C CA . THR A 1 482 ? -2.165 5.623 -6.104 1.00 81.75 482 THR A CA 1
ATOM 3664 C C . THR A 1 482 ? -1.085 5.923 -7.135 1.00 81.75 482 THR A C 1
ATOM 3666 O O . THR A 1 482 ? -0.819 7.083 -7.456 1.00 81.75 482 THR A O 1
ATOM 3669 N N . ASN A 1 483 ? -0.421 4.869 -7.597 1.00 78.44 483 ASN A N 1
ATOM 3670 C CA . ASN A 1 483 ? 0.618 4.973 -8.614 1.00 78.44 483 ASN A CA 1
ATOM 3671 C C . ASN A 1 483 ? -0.010 5.020 -10.009 1.00 78.44 483 ASN A C 1
ATOM 3673 O O . ASN A 1 483 ? -1.167 4.642 -10.194 1.00 78.44 483 ASN A O 1
ATOM 3677 N N . ARG A 1 484 ? 0.790 5.426 -10.995 1.00 75.12 484 ARG A N 1
ATOM 3678 C CA . ARG A 1 484 ? 0.483 5.220 -12.413 1.00 75.12 484 ARG A CA 1
ATOM 3679 C C . ARG A 1 484 ? 0.345 3.720 -12.660 1.00 75.12 484 ARG A C 1
ATOM 3681 O O . ARG A 1 484 ? 1.293 2.969 -12.463 1.00 75.12 484 ARG A O 1
ATOM 3688 N N . SER A 1 485 ? -0.876 3.272 -12.917 1.00 73.94 485 SER A N 1
ATOM 3689 C CA . SER A 1 485 ? -1.179 1.900 -13.313 1.00 73.94 485 SER A CA 1
ATOM 3690 C C . SER A 1 485 ? -2.600 1.839 -13.853 1.00 73.94 485 SER A C 1
ATOM 3692 O O . SER A 1 485 ? -3.454 2.661 -13.514 1.00 73.94 485 SER A O 1
ATOM 3694 N N . LYS A 1 486 ? -2.879 0.855 -14.702 1.00 73.25 486 LYS A N 1
ATOM 3695 C CA . LYS A 1 486 ? -4.221 0.668 -15.241 1.00 73.25 486 LYS A CA 1
ATOM 3696 C C . LYS A 1 486 ? -5.139 -0.012 -14.230 1.00 73.25 486 LYS A C 1
ATOM 3698 O O . LYS A 1 486 ? -4.840 -1.097 -13.742 1.00 73.25 486 LYS A O 1
ATOM 3703 N N . GLY A 1 487 ? -6.324 0.571 -14.051 1.00 76.06 487 GLY A N 1
ATOM 3704 C CA . GLY A 1 487 ? -7.444 -0.065 -13.366 1.00 76.06 487 GLY A CA 1
ATOM 3705 C C . GLY A 1 487 ? -7.341 0.041 -11.852 1.00 76.06 487 GLY A C 1
ATOM 3706 O O . GLY A 1 487 ? -6.787 -0.826 -11.183 1.00 76.06 487 GLY A O 1
ATOM 3707 N N . HIS A 1 488 ? -7.960 1.078 -11.303 1.00 81.88 488 HIS A N 1
ATOM 3708 C CA . HIS A 1 488 ? -8.159 1.205 -9.866 1.00 81.88 488 HIS A CA 1
ATOM 3709 C C . HIS A 1 488 ? -9.614 0.910 -9.522 1.00 81.88 488 HIS A C 1
ATOM 3711 O O . HIS A 1 488 ? -10.520 1.434 -10.169 1.00 81.88 488 HIS A O 1
ATOM 3717 N N . THR A 1 489 ? -9.831 0.095 -8.493 1.00 84.44 489 THR A N 1
ATOM 3718 C CA . THR A 1 489 ? -11.144 -0.068 -7.865 1.00 84.44 489 THR A CA 1
ATOM 3719 C C . THR A 1 489 ? -11.049 0.420 -6.433 1.00 84.44 489 THR A C 1
ATOM 3721 O O . THR A 1 489 ? -10.264 -0.114 -5.648 1.00 84.44 489 THR A O 1
ATOM 3724 N N . ILE A 1 490 ? -11.832 1.440 -6.094 1.00 84.88 490 ILE A N 1
ATOM 3725 C CA . ILE A 1 490 ? -11.862 2.011 -4.747 1.00 84.88 490 ILE A CA 1
ATOM 3726 C C . ILE A 1 490 ? -13.207 1.761 -4.087 1.00 84.88 490 ILE A C 1
ATOM 3728 O O . ILE A 1 490 ? -14.258 1.868 -4.711 1.00 84.88 490 ILE A O 1
ATOM 3732 N N . TYR A 1 491 ? -13.147 1.456 -2.797 1.00 84.69 491 TYR A N 1
ATOM 3733 C CA . TYR A 1 491 ? -14.308 1.379 -1.930 1.00 84.69 491 TYR A CA 1
ATOM 3734 C C . TYR A 1 491 ? -14.211 2.511 -0.921 1.00 84.69 491 TYR A C 1
ATOM 3736 O O . TYR A 1 491 ? -13.228 2.601 -0.181 1.00 84.69 491 TYR A O 1
ATOM 3744 N N . TRP A 1 492 ? -15.222 3.368 -0.898 1.00 82.44 492 TRP A N 1
ATOM 3745 C CA . TRP A 1 492 ? -15.348 4.404 0.112 1.00 82.44 492 TRP A CA 1
ATOM 3746 C C . TRP A 1 492 ? -16.622 4.228 0.911 1.00 82.44 492 TRP A C 1
ATOM 3748 O O . TRP A 1 492 ? -17.681 3.878 0.391 1.00 82.44 492 TRP A O 1
ATOM 3758 N N . THR A 1 493 ? -16.486 4.485 2.200 1.00 84.19 493 THR A N 1
ATOM 3759 C CA . THR A 1 493 ? -17.593 4.606 3.131 1.00 84.19 493 THR A CA 1
ATOM 3760 C C . THR A 1 493 ? -17.414 5.930 3.850 1.00 84.19 493 THR A C 1
ATOM 3762 O O . THR A 1 493 ? -16.338 6.200 4.389 1.00 84.19 493 THR A O 1
ATOM 3765 N N . LEU A 1 494 ? -18.429 6.786 3.791 1.00 79.12 494 LEU A N 1
ATOM 3766 C CA . LEU A 1 494 ? -18.380 8.111 4.418 1.00 79.12 494 LEU A CA 1
ATOM 3767 C C . LEU A 1 494 ? -18.338 8.031 5.948 1.00 79.12 494 LEU A C 1
ATOM 3769 O O . LEU A 1 494 ? -17.836 8.948 6.588 1.00 79.12 494 LEU A O 1
ATOM 3773 N N . ASP A 1 495 ? -18.754 6.896 6.511 1.00 82.31 495 ASP A N 1
ATOM 3774 C CA . ASP A 1 495 ? -18.717 6.631 7.951 1.00 82.31 495 ASP A CA 1
ATOM 3775 C C . ASP A 1 495 ? -17.313 6.253 8.471 1.00 82.31 495 ASP A C 1
ATOM 3777 O O . ASP A 1 495 ? -17.137 6.051 9.668 1.00 82.31 495 ASP A O 1
ATOM 3781 N N . ALA A 1 496 ? -16.302 6.095 7.602 1.00 82.19 496 ALA A N 1
ATOM 3782 C CA . ALA A 1 496 ? -14.965 5.655 8.030 1.00 82.19 496 ALA A CA 1
ATOM 3783 C C . ALA A 1 496 ? -14.142 6.743 8.728 1.00 82.19 496 ALA A C 1
ATOM 3785 O O . ALA A 1 496 ? -13.173 6.418 9.417 1.00 82.19 496 ALA A O 1
ATOM 3786 N N . ARG A 1 497 ? -14.454 8.016 8.483 1.00 86.25 497 ARG A N 1
ATOM 3787 C CA . ARG A 1 497 ? -13.684 9.136 9.013 1.00 86.25 497 ARG A CA 1
ATOM 3788 C C . ARG A 1 497 ? -14.379 9.674 10.265 1.00 86.25 497 ARG A C 1
ATOM 3790 O O . ARG A 1 497 ? -15.499 10.146 10.151 1.00 86.25 497 ARG A O 1
ATOM 3797 N N . ASP A 1 498 ? -13.690 9.573 11.397 1.00 89.12 498 ASP A N 1
ATOM 3798 C CA . ASP A 1 498 ? -14.081 10.046 12.736 1.00 89.12 498 ASP A CA 1
ATOM 3799 C C . ASP A 1 498 ? -12.788 10.558 13.409 1.00 89.12 498 ASP A C 1
ATOM 3801 O O . ASP A 1 498 ? -11.973 9.782 13.923 1.00 89.12 498 ASP A O 1
ATOM 3805 N N . TYR A 1 499 ? -12.487 11.845 13.236 1.00 91.38 499 TYR A N 1
ATOM 3806 C CA . TYR A 1 499 ? -11.195 12.448 13.565 1.00 91.38 499 TYR A CA 1
ATOM 3807 C C . TYR A 1 499 ? -10.988 12.569 15.073 1.00 91.38 499 TYR A C 1
ATOM 3809 O O . TYR A 1 499 ? -9.871 12.368 15.567 1.00 91.38 499 TYR A O 1
ATOM 3817 N N . ASP A 1 500 ? -12.041 12.881 15.816 1.00 89.50 500 ASP A N 1
ATOM 3818 C CA . ASP A 1 500 ? -11.974 13.060 17.259 1.00 89.50 500 ASP A CA 1
ATOM 3819 C C . ASP A 1 500 ? -12.341 11.793 18.060 1.00 89.50 500 ASP A C 1
ATOM 3821 O O . ASP A 1 500 ? -12.050 11.719 19.258 1.00 89.50 500 ASP A O 1
ATOM 3825 N N . ASN A 1 501 ? -12.744 10.720 17.370 1.00 89.31 501 ASN A N 1
ATOM 3826 C CA . ASN A 1 501 ? -13.023 9.375 17.882 1.00 89.31 501 ASN A CA 1
ATOM 3827 C C . ASN A 1 501 ? -14.239 9.309 18.809 1.00 89.31 501 ASN A C 1
ATOM 3829 O O . ASN A 1 501 ? -14.249 8.540 19.793 1.00 89.31 501 ASN A O 1
ATOM 3833 N N . ASP A 1 502 ? -15.251 10.111 18.519 1.00 88.50 502 ASP A N 1
ATOM 3834 C CA . ASP A 1 502 ? -16.447 10.236 19.335 1.00 88.50 502 ASP A CA 1
ATOM 3835 C C . ASP A 1 502 ? -17.615 9.328 18.890 1.00 88.50 502 ASP A C 1
ATOM 3837 O O . ASP A 1 502 ? -18.590 9.169 19.629 1.00 88.50 502 ASP A O 1
ATOM 3841 N N . ASP A 1 503 ? -17.396 8.554 17.819 1.00 88.44 503 ASP A N 1
ATOM 3842 C CA . ASP A 1 503 ? -18.334 7.656 17.138 1.00 88.44 503 ASP A CA 1
ATOM 3843 C C . ASP A 1 503 ? -19.370 8.359 16.235 1.00 88.44 503 ASP A C 1
ATOM 3845 O O . ASP A 1 503 ? -20.294 7.685 15.762 1.00 88.44 503 ASP A O 1
ATOM 3849 N N . MET A 1 504 ? -19.232 9.659 15.958 1.00 89.62 504 MET A N 1
ATOM 3850 C CA . MET A 1 504 ? -19.894 10.337 14.840 1.00 89.62 504 MET A CA 1
ATOM 3851 C C . MET A 1 504 ? -18.936 10.462 13.642 1.00 89.62 504 MET A C 1
ATOM 3853 O O . MET A 1 504 ? -17.761 10.762 13.814 1.00 89.62 504 MET A O 1
ATOM 3857 N N . PRO A 1 505 ? -19.391 10.218 12.401 1.00 90.50 505 PRO A N 1
ATOM 3858 C CA . PRO A 1 505 ? -18.558 10.467 11.231 1.00 90.50 505 PRO A CA 1
ATOM 3859 C C . PRO A 1 505 ? -18.386 11.962 10.923 1.00 90.50 505 PRO A C 1
ATOM 3861 O O . PRO A 1 505 ? -19.391 12.667 10.797 1.00 90.50 505 PRO A O 1
ATOM 3864 N N . ASP A 1 506 ? -17.159 12.405 10.617 1.00 88.62 506 ASP A N 1
ATOM 3865 C CA . ASP A 1 506 ? -16.813 13.805 10.299 1.00 88.62 506 ASP A CA 1
ATOM 3866 C C . ASP A 1 506 ? -17.755 14.410 9.244 1.00 88.62 506 ASP A C 1
ATOM 3868 O O . ASP A 1 506 ? -18.183 15.560 9.341 1.00 88.62 506 ASP A O 1
ATOM 3872 N N . PHE A 1 507 ? -18.065 13.637 8.195 1.00 85.38 507 PHE A N 1
ATOM 3873 C CA . PHE A 1 507 ? -18.932 14.080 7.097 1.00 85.38 507 PHE A CA 1
ATOM 3874 C C . PHE A 1 507 ? -20.374 14.302 7.546 1.00 85.38 507 PHE A C 1
ATOM 3876 O O . PHE A 1 507 ? -21.035 15.231 7.078 1.00 85.38 507 PHE A O 1
ATOM 3883 N N . TRP A 1 508 ? -20.865 13.467 8.461 1.00 87.00 508 TRP A N 1
ATOM 3884 C CA . TRP A 1 508 ? -22.189 13.648 9.037 1.00 87.00 508 TRP A CA 1
ATOM 3885 C C . TRP A 1 508 ? -22.212 14.881 9.941 1.00 87.00 508 TRP A C 1
ATOM 3887 O O . TRP A 1 508 ? -23.105 15.720 9.812 1.00 87.00 508 TRP A O 1
ATOM 3897 N N . GLU A 1 509 ? -21.195 15.040 10.788 1.00 89.44 509 GLU A N 1
ATOM 3898 C CA . GLU A 1 509 ? -21.060 16.187 11.682 1.00 89.44 509 GLU A CA 1
ATOM 3899 C C . GLU A 1 509 ? -21.024 17.510 10.923 1.00 89.44 509 GLU A C 1
ATOM 3901 O O . GLU A 1 509 ? -21.808 18.411 11.220 1.00 89.44 509 GLU A O 1
ATOM 3906 N N . ALA A 1 510 ? -20.187 17.604 9.886 1.00 84.62 510 ALA A N 1
ATOM 3907 C CA . ALA A 1 510 ? -20.074 18.793 9.047 1.00 84.62 510 ALA A CA 1
ATOM 3908 C C . ALA A 1 510 ? -21.429 19.226 8.475 1.00 84.62 510 ALA A C 1
ATOM 3910 O O . ALA A 1 510 ? -21.796 20.402 8.521 1.00 84.62 510 ALA A O 1
ATOM 3911 N N . ARG A 1 511 ? -22.204 18.260 7.969 1.00 82.19 511 ARG A N 1
ATOM 3912 C CA . ARG A 1 511 ? -23.526 18.496 7.374 1.00 82.19 511 ARG A CA 1
ATOM 3913 C C . ARG A 1 511 ? -24.572 18.885 8.406 1.00 82.19 511 ARG A C 1
ATOM 3915 O O . ARG A 1 511 ? -25.433 19.715 8.118 1.00 82.19 511 ARG A O 1
ATOM 3922 N N . LYS A 1 512 ? -24.480 18.332 9.614 1.00 86.75 512 LYS A N 1
ATOM 3923 C CA . LYS A 1 512 ? -25.329 18.695 10.751 1.00 86.75 512 LYS A CA 1
ATOM 3924 C C . LYS A 1 512 ? -24.794 19.885 11.546 1.00 86.75 512 LYS A C 1
ATOM 3926 O O . LYS A 1 512 ? -25.359 20.213 12.575 1.00 86.75 512 LYS A O 1
ATOM 3931 N N . SER A 1 513 ? -23.778 20.597 11.051 1.00 86.94 513 SER A N 1
ATOM 3932 C CA . SER A 1 513 ? -23.189 21.762 11.733 1.00 86.94 513 SER A CA 1
ATOM 3933 C C . SER A 1 513 ? -22.616 21.458 13.129 1.00 86.94 513 SER A C 1
ATOM 3935 O O . SER A 1 513 ? -22.490 22.366 13.956 1.00 86.94 513 SER A O 1
ATOM 3937 N N . PHE A 1 514 ? -22.244 20.203 13.382 1.00 90.06 514 PHE A N 1
ATOM 3938 C CA . PHE A 1 514 ? -21.411 19.814 14.517 1.00 90.06 514 PHE A CA 1
ATOM 3939 C C . PHE A 1 514 ? -19.935 20.043 14.203 1.00 90.06 514 PHE A C 1
ATOM 3941 O O . PHE A 1 514 ? -19.546 20.289 13.057 1.00 90.06 514 PHE A O 1
ATOM 3948 N N . ASN A 1 515 ? -19.107 20.041 15.244 1.00 89.62 515 ASN A N 1
ATOM 3949 C CA . ASN A 1 515 ? -17.683 20.267 15.090 1.00 89.62 515 ASN A CA 1
ATOM 3950 C C . ASN A 1 515 ? -16.950 18.935 15.222 1.00 89.62 515 ASN A C 1
ATOM 3952 O O . ASN A 1 515 ? -16.620 18.562 16.335 1.00 89.62 515 ASN A O 1
ATOM 3956 N N . TRP A 1 516 ? -16.539 18.368 14.090 1.00 88.44 516 TRP A N 1
ATOM 3957 C CA . TRP A 1 516 ? -15.759 17.124 13.919 1.00 88.44 516 TRP A CA 1
ATOM 3958 C C . TRP A 1 516 ? -14.408 17.000 14.652 1.00 88.44 516 TRP A C 1
ATOM 3960 O O . TRP A 1 516 ? -13.550 16.177 14.340 1.00 88.44 516 TRP A O 1
ATOM 3970 N N . THR A 1 517 ? -14.106 17.956 15.527 1.00 90.19 517 THR A N 1
ATOM 3971 C CA . THR A 1 517 ? -12.911 17.995 16.374 1.00 90.19 517 THR A CA 1
ATOM 3972 C C . THR A 1 517 ? -13.282 18.103 17.855 1.00 90.19 517 THR A C 1
ATOM 3974 O O . THR A 1 517 ? -12.396 18.248 18.704 1.00 90.19 517 THR A O 1
ATOM 3977 N N . ASN A 1 518 ? -14.575 18.107 18.173 1.00 91.38 518 ASN A N 1
ATOM 3978 C CA . ASN A 1 518 ? -15.145 18.299 19.489 1.00 91.38 518 ASN A CA 1
ATOM 3979 C C . ASN A 1 518 ? -15.931 17.062 19.952 1.00 91.38 518 ASN A C 1
ATOM 3981 O O . ASN A 1 518 ? -17.151 17.070 19.977 1.00 91.38 518 ASN A O 1
ATOM 3985 N N . THR A 1 519 ? -15.215 16.127 20.571 1.00 89.69 519 THR A N 1
ATOM 3986 C CA . THR A 1 519 ? -15.776 14.869 21.108 1.00 89.69 519 THR A CA 1
ATOM 3987 C C . THR A 1 519 ? -16.979 14.958 22.058 1.00 89.69 519 THR A C 1
ATOM 3989 O O . THR A 1 519 ? -17.497 13.932 22.491 1.00 89.69 519 THR A O 1
ATOM 3992 N N . ALA A 1 520 ? -17.358 16.148 22.526 1.00 88.25 520 ALA A N 1
ATOM 3993 C CA . ALA A 1 520 ? -18.444 16.325 23.482 1.00 88.25 520 ALA A CA 1
ATOM 3994 C C . ALA A 1 520 ? -19.818 16.493 22.820 1.00 88.25 520 ALA A C 1
ATOM 3996 O O . ALA A 1 520 ? -20.825 16.346 23.516 1.00 88.25 520 ALA A O 1
ATOM 3997 N N . ASP A 1 521 ? -19.890 16.836 21.532 1.00 90.69 521 ASP A N 1
ATOM 3998 C CA . ASP A 1 521 ? -21.180 16.997 20.862 1.00 90.69 521 ASP A CA 1
ATOM 3999 C C . ASP A 1 521 ? -21.844 15.654 20.535 1.00 90.69 521 ASP A C 1
ATOM 4001 O O . ASP A 1 521 ? -23.072 15.616 20.562 1.00 90.69 521 ASP A O 1
ATOM 4005 N N . CYS A 1 522 ? -21.118 14.536 20.402 1.00 90.38 522 CYS A N 1
ATOM 4006 C CA . CYS A 1 522 ? -21.749 13.218 20.231 1.00 90.38 522 CYS A CA 1
ATOM 4007 C C . CYS A 1 522 ? -22.748 12.840 21.325 1.00 90.38 522 CYS A C 1
ATOM 4009 O O . CYS A 1 522 ? -23.731 12.170 21.023 1.00 90.38 522 CYS A O 1
ATOM 4011 N N . VAL A 1 523 ? -22.519 13.255 22.577 1.00 89.19 523 VAL A N 1
ATOM 4012 C CA . VAL A 1 523 ? -23.398 12.993 23.737 1.00 89.19 523 VAL A CA 1
ATOM 4013 C C . VAL A 1 523 ? -24.262 14.196 24.117 1.00 89.19 523 VAL A C 1
ATOM 4015 O O . VAL A 1 523 ? -24.922 14.182 25.158 1.00 89.19 523 VAL A O 1
ATOM 4018 N N . ALA A 1 524 ? -24.246 15.257 23.310 1.00 88.75 524 ALA A N 1
ATOM 4019 C CA . ALA A 1 524 ? -25.206 16.338 23.448 1.00 88.75 524 ALA A CA 1
ATOM 4020 C C . ALA A 1 524 ? -26.569 15.914 22.879 1.00 88.75 524 ALA A C 1
ATOM 4022 O O . ALA A 1 524 ? -26.661 15.033 22.028 1.00 88.75 524 ALA A O 1
ATOM 4023 N N . ASP A 1 525 ? -27.611 16.563 23.384 1.00 86.44 525 ASP A N 1
ATOM 4024 C CA . ASP A 1 525 ? -29.010 16.383 22.995 1.00 86.44 525 ASP A CA 1
ATOM 4025 C C . ASP A 1 525 ? -29.483 17.730 22.431 1.00 86.44 525 ASP A C 1
ATOM 4027 O O . ASP A 1 525 ? -29.869 18.639 23.179 1.00 86.44 525 ASP A O 1
ATOM 4031 N N . ALA A 1 526 ? -29.266 17.927 21.127 1.00 88.69 526 ALA A N 1
ATOM 4032 C CA . ALA A 1 526 ? -29.359 19.240 20.494 1.00 88.69 526 ALA A CA 1
ATOM 4033 C C . ALA A 1 526 ? -30.798 19.784 20.434 1.00 88.69 526 ALA A C 1
ATOM 4035 O O . ALA A 1 526 ? -30.987 21.006 20.479 1.00 88.69 526 ALA A O 1
ATOM 4036 N N . ASP A 1 527 ? -31.806 18.913 20.414 1.00 87.31 527 ASP A N 1
ATOM 4037 C CA . ASP A 1 527 ? -33.225 19.274 20.405 1.00 87.31 527 ASP A CA 1
ATOM 4038 C C . ASP A 1 527 ? -33.960 18.995 21.734 1.00 87.31 527 ASP A C 1
ATOM 4040 O O . ASP A 1 527 ? -35.123 19.384 21.896 1.00 87.31 527 ASP A O 1
ATOM 4044 N N . SER A 1 528 ? -33.263 18.429 22.727 1.00 86.19 528 SER A N 1
ATOM 4045 C CA . SER A 1 528 ? -33.781 18.094 24.059 1.00 86.19 528 SER A CA 1
ATOM 4046 C C . SER A 1 528 ? -34.865 17.007 24.064 1.00 86.19 528 SER A C 1
ATOM 4048 O O . SER A 1 528 ? -35.752 17.000 24.937 1.00 86.19 528 SER A O 1
ATOM 4050 N N . ASP A 1 529 ? -34.827 16.084 23.106 1.00 78.75 529 ASP A N 1
ATOM 4051 C CA . ASP A 1 529 ? -35.755 14.960 23.011 1.00 78.75 529 ASP A CA 1
ATOM 4052 C C . ASP A 1 529 ? -35.316 13.721 23.826 1.00 78.75 529 ASP A C 1
ATOM 4054 O O . ASP A 1 529 ? -36.133 12.828 24.111 1.00 78.75 529 ASP A O 1
ATOM 4058 N N . GLY A 1 530 ? -34.088 13.738 24.346 1.00 77.31 530 GLY A N 1
ATOM 4059 C CA . GLY A 1 530 ? -33.480 12.694 25.164 1.00 77.31 530 GLY A CA 1
ATOM 4060 C C . GLY A 1 530 ? -32.639 11.683 24.387 1.00 77.31 530 GLY A C 1
ATOM 4061 O O . GLY A 1 530 ? -32.269 10.662 24.980 1.00 77.31 530 GLY A O 1
ATOM 4062 N N . PHE A 1 531 ? -32.361 11.928 23.108 1.00 81.25 531 PHE A N 1
ATOM 4063 C CA . PHE A 1 531 ? -31.365 11.212 22.325 1.00 81.25 531 PHE A CA 1
ATOM 4064 C C . PHE A 1 531 ? -30.060 11.997 22.236 1.00 81.25 531 PHE A C 1
ATOM 4066 O O . PHE A 1 531 ? -29.994 13.203 22.426 1.00 81.25 531 PHE A O 1
ATOM 4073 N N . TYR A 1 532 ? -28.981 11.258 22.013 1.00 87.75 532 TYR A N 1
ATOM 4074 C CA . TYR A 1 532 ? -27.680 11.845 21.748 1.00 87.75 532 TYR A CA 1
ATOM 4075 C C . TYR A 1 532 ? -27.468 11.983 20.256 1.00 87.75 532 TYR A C 1
ATOM 4077 O O . TYR A 1 532 ? -27.840 11.070 19.516 1.00 87.75 532 TYR A O 1
ATOM 4085 N N . ASN A 1 533 ? -26.773 13.039 19.840 1.00 90.19 533 ASN A N 1
ATOM 4086 C CA . ASN A 1 533 ? -26.458 13.291 18.435 1.00 90.19 533 ASN A CA 1
ATOM 4087 C C . ASN A 1 533 ? -25.835 12.060 17.751 1.00 90.19 533 ASN A C 1
ATOM 4089 O O . ASN A 1 533 ? -26.176 11.740 16.616 1.00 90.19 533 ASN A O 1
ATOM 4093 N N . VAL A 1 534 ? -24.994 11.292 18.457 1.00 88.88 534 VAL A N 1
ATOM 4094 C CA . VAL A 1 534 ? -24.421 10.044 17.925 1.00 88.88 534 VAL A CA 1
ATOM 4095 C C . VAL A 1 534 ? -25.454 8.953 17.687 1.00 88.88 534 VAL A C 1
ATOM 4097 O O . VAL A 1 534 ? -25.390 8.233 16.696 1.00 88.88 534 VAL A O 1
ATOM 4100 N N . LEU A 1 535 ? -26.433 8.813 18.576 1.00 85.94 535 LEU A N 1
ATOM 4101 C CA . LEU A 1 535 ? -27.504 7.840 18.396 1.00 85.94 535 LEU A CA 1
ATOM 4102 C C . LEU A 1 535 ? -28.366 8.237 17.203 1.00 85.94 535 LEU A C 1
ATOM 4104 O O . LEU A 1 535 ? -28.695 7.384 16.384 1.00 85.94 535 LEU A O 1
ATOM 4108 N N . GLU A 1 536 ? -28.665 9.523 17.068 1.00 86.88 536 GLU A N 1
ATOM 4109 C CA . GLU A 1 536 ? -29.391 10.068 15.924 1.00 86.88 536 GLU A CA 1
ATOM 4110 C C . GLU A 1 536 ? -28.627 9.896 14.610 1.00 86.88 536 GLU A C 1
ATOM 4112 O O . GLU A 1 536 ? -29.213 9.496 13.603 1.00 86.88 536 GLU A O 1
ATOM 4117 N N . CYS A 1 537 ? -27.303 10.062 14.630 1.00 86.69 537 CYS A N 1
ATOM 4118 C CA . CYS A 1 537 ? -26.431 9.766 13.499 1.00 86.69 537 CYS A CA 1
ATOM 4119 C C . CYS A 1 537 ? -26.575 8.311 13.025 1.00 86.69 537 CYS A C 1
ATOM 4121 O O . CYS A 1 537 ? -26.738 8.050 11.827 1.00 86.69 537 CYS A O 1
ATOM 4123 N N . TRP A 1 538 ? -26.565 7.350 13.952 1.00 81.38 538 TRP A N 1
ATOM 4124 C CA . TRP A 1 538 ? -26.698 5.929 13.620 1.00 81.38 538 TRP A CA 1
ATOM 4125 C C . TRP A 1 538 ? -28.133 5.520 13.264 1.00 81.38 538 TRP A C 1
ATOM 4127 O O . TRP A 1 538 ? -28.314 4.580 12.493 1.00 81.38 538 TRP A O 1
ATOM 4137 N N . MET A 1 539 ? -29.139 6.230 13.779 1.00 78.88 539 MET A N 1
ATOM 4138 C CA . MET A 1 539 ? -30.555 6.050 13.426 1.00 78.88 539 MET A CA 1
ATOM 4139 C C . MET A 1 539 ? -30.965 6.813 12.159 1.00 78.88 539 MET A C 1
ATOM 4141 O O . MET A 1 539 ? -32.058 6.589 11.647 1.00 78.88 539 MET A O 1
ATOM 4145 N N . LYS A 1 540 ? -30.094 7.685 11.636 1.00 79.19 540 LYS A N 1
ATOM 4146 C CA . LYS A 1 540 ? -30.359 8.562 10.484 1.00 79.19 540 LYS A CA 1
ATOM 4147 C C . LYS A 1 540 ? -31.547 9.505 10.719 1.00 79.19 540 LYS A C 1
ATOM 4149 O O . LYS A 1 540 ? -32.332 9.758 9.806 1.00 79.19 540 LYS A O 1
ATOM 4154 N N . THR A 1 541 ? -31.661 10.035 11.937 1.00 80.50 541 THR A N 1
ATOM 4155 C CA . THR A 1 541 ? -32.638 11.073 12.310 1.00 80.50 541 THR A CA 1
ATOM 4156 C C . THR A 1 541 ? -32.014 12.471 12.261 1.00 80.50 541 THR A C 1
ATOM 4158 O O . THR A 1 541 ? -30.809 12.627 12.046 1.00 80.50 541 THR A O 1
ATOM 4161 N N . ASP A 1 542 ? -32.850 13.508 12.371 1.00 85.19 542 ASP A N 1
ATOM 4162 C CA . ASP A 1 542 ? -32.399 14.900 12.361 1.00 85.19 542 ASP A CA 1
ATOM 4163 C C . ASP A 1 542 ? -32.194 15.418 13.796 1.00 85.19 542 ASP A C 1
ATOM 4165 O O . ASP A 1 542 ? -33.196 15.601 14.484 1.00 85.19 542 ASP A O 1
ATOM 4169 N N . PRO A 1 543 ? -30.954 15.734 14.218 1.00 89.50 543 PRO A N 1
ATOM 4170 C CA . PRO A 1 543 ? -30.618 16.072 15.608 1.00 89.50 543 PRO A CA 1
ATOM 4171 C C . PRO A 1 543 ? -31.188 17.399 16.120 1.00 89.50 543 PRO A C 1
ATOM 4173 O O . PRO A 1 543 ? -31.010 17.776 17.275 1.00 89.50 543 PRO A O 1
ATOM 4176 N N . TYR A 1 544 ? -31.865 18.152 15.256 1.00 89.38 544 TYR A N 1
ATOM 4177 C CA . TYR A 1 544 ? -32.537 19.401 15.614 1.00 89.38 544 TYR A CA 1
ATOM 4178 C C . TYR A 1 544 ? -34.066 19.281 15.611 1.00 89.38 544 TYR A C 1
ATOM 4180 O O . TYR A 1 544 ? -34.766 20.297 15.708 1.00 89.38 544 TYR A O 1
ATOM 4188 N N . SER A 1 545 ? -34.602 18.069 15.465 1.00 87.88 545 SER A N 1
ATOM 4189 C CA . SER A 1 545 ? -36.022 17.822 15.245 1.00 87.88 545 SER A CA 1
ATOM 4190 C C . SER A 1 545 ? -36.589 16.861 16.281 1.00 87.88 545 SER A C 1
ATOM 4192 O O . SER A 1 545 ? -36.482 15.650 16.130 1.00 87.88 545 SER A O 1
ATOM 4194 N N . VAL A 1 546 ? -37.302 17.420 17.269 1.00 81.50 546 VAL A N 1
ATOM 4195 C CA . VAL A 1 546 ? -37.827 16.670 18.423 1.00 81.50 546 VAL A CA 1
ATOM 4196 C C . VAL A 1 546 ? -38.551 15.397 17.988 1.00 81.50 546 VAL A C 1
ATOM 4198 O O . VAL A 1 546 ? -39.705 15.433 17.527 1.00 81.50 546 VAL A O 1
ATOM 4201 N N . ASN A 1 547 ? -37.926 14.244 18.225 1.00 70.81 547 ASN A N 1
ATOM 4202 C CA . ASN A 1 547 ? -38.476 12.952 17.851 1.00 70.81 547 ASN A CA 1
ATOM 4203 C C . ASN A 1 547 ? -39.457 12.491 18.933 1.00 70.81 547 ASN A C 1
ATOM 4205 O O . ASN A 1 547 ? -39.158 11.565 19.673 1.00 70.81 547 ASN A O 1
ATOM 4209 N N . ASN A 1 548 ? -40.628 13.143 19.057 1.00 60.34 548 ASN A N 1
ATOM 4210 C CA . ASN A 1 548 ? -41.725 12.924 20.034 1.00 60.34 548 ASN A CA 1
ATOM 4211 C C . ASN A 1 548 ? -41.840 11.494 20.636 1.00 60.34 548 ASN A C 1
ATOM 4213 O O . ASN A 1 548 ? -42.764 10.729 20.333 1.00 60.34 548 ASN A O 1
ATOM 4217 N N . SER A 1 549 ? -40.923 11.113 21.524 1.00 61.44 549 SER A N 1
ATOM 4218 C CA . SER A 1 549 ? -40.809 9.754 22.052 1.00 61.44 549 SER A CA 1
ATOM 4219 C C . SER A 1 549 ? -40.179 9.777 23.441 1.00 61.44 549 SER A C 1
ATOM 4221 O O . SER A 1 549 ? -39.149 9.183 23.727 1.00 61.44 549 SER A O 1
ATOM 4223 N N . SER A 1 550 ? -40.881 10.404 24.382 1.00 66.75 550 SER A N 1
ATOM 4224 C CA . SER A 1 550 ? -40.514 10.394 25.805 1.00 66.75 550 SER A CA 1
ATOM 4225 C C . SER A 1 550 ? -40.437 8.993 26.442 1.00 66.75 550 SER A C 1
ATOM 4227 O O . SER A 1 550 ? -40.057 8.875 27.604 1.00 66.75 550 SER A O 1
ATOM 4229 N N . ASN A 1 551 ? -40.804 7.937 25.709 1.00 83.19 551 ASN A N 1
ATOM 4230 C CA . ASN A 1 551 ? -40.877 6.559 26.177 1.00 83.19 551 ASN A CA 1
ATOM 4231 C C . ASN A 1 551 ? -39.972 5.620 25.356 1.00 83.19 551 ASN A C 1
ATOM 4233 O O . ASN A 1 551 ? -40.454 4.663 24.750 1.00 83.19 551 ASN A O 1
ATOM 4237 N N . THR A 1 552 ? -38.668 5.896 25.315 1.00 87.88 552 THR A N 1
ATOM 4238 C CA . THR A 1 552 ? -37.660 5.041 24.661 1.00 87.88 552 THR A CA 1
ATOM 4239 C C . THR A 1 552 ? -36.749 4.390 25.699 1.00 87.88 552 THR A C 1
ATOM 4241 O O . THR A 1 552 ? -36.482 4.957 26.765 1.00 87.88 552 THR A O 1
ATOM 4244 N N . ALA A 1 553 ? -36.280 3.174 25.405 1.00 91.00 553 ALA A N 1
ATOM 4245 C CA . ALA A 1 553 ? -35.405 2.437 26.317 1.00 91.00 553 ALA A CA 1
ATOM 4246 C C . ALA A 1 553 ? -34.038 3.128 26.461 1.00 91.00 553 ALA A C 1
ATOM 4248 O O . ALA A 1 553 ? -33.497 3.182 27.563 1.00 91.00 553 ALA A O 1
ATOM 4249 N N . ILE A 1 554 ? -33.536 3.722 25.371 1.00 89.25 554 ILE A N 1
ATOM 4250 C CA . ILE A 1 554 ? -32.312 4.536 25.328 1.00 89.25 554 ILE A CA 1
ATOM 4251 C C . ILE A 1 554 ? -32.362 5.663 26.358 1.00 89.25 554 ILE A C 1
ATOM 4253 O O . ILE A 1 554 ? -31.515 5.724 27.250 1.00 89.25 554 ILE A O 1
ATOM 4257 N N . ARG A 1 555 ? -33.388 6.519 26.280 1.00 86.62 555 ARG A N 1
ATOM 4258 C CA . ARG A 1 555 ? -33.533 7.667 27.179 1.00 86.62 555 ARG A CA 1
ATOM 4259 C C . ARG A 1 555 ? -33.619 7.223 28.635 1.00 86.62 555 ARG A C 1
ATOM 4261 O O . ARG A 1 555 ? -33.035 7.851 29.515 1.00 86.62 555 ARG A O 1
ATOM 4268 N N . ASN A 1 556 ? -34.336 6.128 28.895 1.00 91.50 556 ASN A N 1
ATOM 4269 C CA . ASN A 1 556 ? -34.437 5.572 30.238 1.00 91.50 556 ASN A CA 1
ATOM 4270 C C . ASN A 1 556 ? -33.079 5.084 30.770 1.00 91.50 556 ASN A C 1
ATOM 4272 O O . ASN A 1 556 ? -32.742 5.383 31.914 1.00 91.50 556 ASN A O 1
ATOM 4276 N N . ALA A 1 557 ? -32.301 4.384 29.940 1.00 92.75 557 ALA A N 1
ATOM 4277 C CA . ALA A 1 557 ? -30.981 3.877 30.301 1.00 92.75 557 ALA A CA 1
ATOM 4278 C C . ALA A 1 557 ? -29.973 5.005 30.568 1.00 92.75 557 ALA A C 1
ATOM 4280 O O . ALA A 1 557 ? -29.252 4.962 31.564 1.00 92.75 557 ALA A O 1
ATOM 4281 N N . ILE A 1 558 ? -29.971 6.042 29.726 1.00 90.44 558 ILE A N 1
ATOM 4282 C CA . ILE A 1 558 ? -29.137 7.240 29.897 1.00 90.44 558 ILE A CA 1
ATOM 4283 C C . ILE A 1 558 ? -29.479 7.948 31.216 1.00 90.44 558 ILE A C 1
ATOM 4285 O O . ILE A 1 558 ? -28.610 8.131 32.073 1.00 90.44 558 ILE A O 1
ATOM 4289 N N . ALA A 1 559 ? -30.761 8.256 31.436 1.00 89.38 559 ALA A N 1
ATOM 4290 C CA . ALA A 1 559 ? -31.227 8.928 32.650 1.00 89.38 559 ALA A CA 1
ATOM 4291 C C . ALA A 1 559 ? -30.963 8.104 33.924 1.00 89.38 559 ALA A C 1
ATOM 4293 O O . ALA A 1 559 ? -30.746 8.662 35.002 1.00 89.38 559 ALA A O 1
ATOM 4294 N N . ALA A 1 560 ? -30.936 6.769 33.827 1.00 92.81 560 ALA A N 1
ATOM 4295 C CA . ALA A 1 560 ? -30.630 5.908 34.963 1.00 92.81 560 ALA A CA 1
ATOM 4296 C C . ALA A 1 560 ? -29.207 6.123 35.516 1.00 92.81 560 ALA A C 1
ATOM 4298 O O . ALA A 1 560 ? -28.960 5.843 36.694 1.00 92.81 560 ALA A O 1
ATOM 4299 N N . VAL A 1 561 ? -28.279 6.654 34.723 1.00 93.38 561 VAL A N 1
ATOM 4300 C CA . VAL A 1 561 ? -26.934 6.994 35.197 1.00 93.38 561 VAL A CA 1
ATOM 4301 C C . VAL A 1 561 ? -26.792 8.499 35.386 1.00 93.38 561 VAL A C 1
ATOM 4303 O O . VAL A 1 561 ? -26.488 8.932 36.497 1.00 93.38 561 VAL A O 1
ATOM 4306 N N . ASP A 1 562 ? -27.073 9.304 34.364 1.00 90.38 562 ASP A N 1
ATOM 4307 C CA . ASP A 1 562 ? -26.722 10.731 34.364 1.00 90.38 562 ASP A CA 1
ATOM 4308 C C . ASP A 1 562 ? -27.423 11.520 35.475 1.00 90.38 562 ASP A C 1
ATOM 4310 O O . ASP A 1 562 ? -26.769 12.250 36.228 1.00 90.38 562 ASP A O 1
ATOM 4314 N N . ASP A 1 563 ? -28.721 11.275 35.689 1.00 90.50 563 ASP A N 1
ATOM 4315 C CA . ASP A 1 563 ? -29.485 11.909 36.772 1.00 90.50 563 ASP A CA 1
ATOM 4316 C C . ASP A 1 563 ? -28.941 11.542 38.161 1.00 90.50 563 ASP A C 1
ATOM 4318 O O . ASP A 1 563 ? -29.193 12.243 39.145 1.00 90.50 563 ASP A O 1
ATOM 4322 N N . LYS A 1 564 ? -28.237 10.408 38.280 1.00 92.81 564 LYS A N 1
ATOM 4323 C CA . LYS A 1 564 ? -27.669 9.922 39.546 1.00 92.81 564 LYS A CA 1
ATOM 4324 C C . LYS A 1 564 ? -26.271 10.443 39.803 1.00 92.81 564 LYS A C 1
ATOM 4326 O O . LYS A 1 564 ? -25.886 10.496 40.965 1.00 92.81 564 LYS A O 1
ATOM 4331 N N . LEU A 1 565 ? -25.527 10.836 38.773 1.00 92.94 565 LEU A N 1
ATOM 4332 C CA . LEU A 1 565 ? -24.202 11.431 38.946 1.00 92.94 565 LEU A CA 1
ATOM 4333 C C . LEU A 1 565 ? -24.280 12.916 39.315 1.00 92.94 565 LEU A C 1
ATOM 4335 O O . LEU A 1 565 ? -23.368 13.438 39.963 1.00 92.94 565 LEU A O 1
ATOM 4339 N N . ALA A 1 566 ? -25.368 13.591 38.932 1.00 87.06 566 ALA A N 1
ATOM 4340 C CA . ALA A 1 566 ? -25.556 15.023 39.120 1.00 87.06 566 ALA A CA 1
ATOM 4341 C C . ALA A 1 566 ? -25.281 15.481 40.570 1.00 87.06 566 ALA A C 1
ATOM 4343 O O . ALA A 1 566 ? -25.963 15.099 41.521 1.00 87.06 566 ALA A O 1
ATOM 4344 N N . GLY A 1 567 ? -24.265 16.336 40.736 1.00 86.50 567 GLY A N 1
ATOM 4345 C CA . GLY A 1 567 ? -23.903 16.946 42.021 1.00 86.50 567 GLY A CA 1
ATOM 4346 C C . GLY A 1 567 ? -23.178 16.032 43.018 1.00 86.50 567 GLY A C 1
ATOM 4347 O O . GLY A 1 567 ? -22.920 16.460 44.146 1.00 86.50 567 GLY A O 1
ATOM 4348 N N . LEU A 1 568 ? -22.826 14.799 42.641 1.00 93.25 568 LEU A N 1
ATOM 4349 C CA . LEU A 1 568 ? -22.099 13.877 43.513 1.00 93.25 568 LEU A CA 1
ATOM 4350 C C . LEU A 1 568 ? -20.575 14.047 43.411 1.00 93.25 568 LEU A C 1
ATOM 4352 O O . LEU A 1 568 ? -20.023 14.362 42.361 1.00 93.25 568 LEU A O 1
ATOM 4356 N N . SER A 1 569 ? -19.870 13.777 44.517 1.00 92.88 569 SER A N 1
ATOM 4357 C CA . SER A 1 569 ? -18.404 13.669 44.528 1.00 92.88 569 SER A CA 1
ATOM 4358 C C . SER A 1 569 ? -17.974 12.208 44.340 1.00 92.88 569 SER A C 1
ATOM 4360 O O . SER A 1 569 ? -18.348 11.373 45.174 1.00 92.88 569 SER A O 1
ATOM 4362 N N . PRO A 1 570 ? -17.123 11.883 43.345 1.00 93.19 570 PRO A N 1
ATOM 4363 C CA . PRO A 1 570 ? -16.694 10.506 43.086 1.00 93.19 570 PRO A CA 1
ATOM 4364 C C . PRO A 1 570 ? -16.079 9.800 44.299 1.00 93.19 570 PRO A C 1
ATOM 4366 O O . PRO A 1 570 ? -16.347 8.627 44.546 1.00 93.19 570 PRO A O 1
ATOM 4369 N N . SER A 1 571 ? -15.304 10.518 45.118 1.00 91.44 571 SER A N 1
ATOM 4370 C CA . SER A 1 571 ? -14.633 9.946 46.297 1.00 91.44 571 SER A CA 1
ATOM 4371 C C . SER A 1 571 ? -15.592 9.286 47.301 1.00 91.44 571 SER A C 1
ATOM 4373 O O . SER A 1 571 ? -15.252 8.258 47.887 1.00 91.44 571 SER A O 1
ATOM 4375 N N . ALA A 1 572 ? -16.796 9.844 47.465 1.00 94.19 572 ALA A N 1
ATOM 4376 C CA . ALA A 1 572 ? -17.826 9.333 48.367 1.00 94.19 572 ALA A CA 1
ATOM 4377 C C . ALA A 1 572 ? -18.854 8.436 47.658 1.00 94.19 572 ALA A C 1
ATOM 4379 O O . ALA A 1 572 ? -19.439 7.560 48.299 1.00 94.19 572 ALA A O 1
ATOM 4380 N N . ALA A 1 573 ? -19.073 8.657 46.358 1.00 96.75 573 ALA A N 1
ATOM 4381 C CA . ALA A 1 573 ? -20.139 8.023 45.588 1.00 96.75 573 ALA A CA 1
ATOM 4382 C C . ALA A 1 573 ? -19.703 6.810 44.745 1.00 96.75 573 ALA A C 1
ATOM 4384 O O . ALA A 1 573 ? -20.558 6.092 44.228 1.00 96.75 573 ALA A O 1
ATOM 4385 N N . LEU A 1 574 ? -18.401 6.527 44.636 1.00 95.75 574 LEU A N 1
ATOM 4386 C CA . LEU A 1 574 ? -17.894 5.314 43.982 1.00 95.75 574 LEU A CA 1
ATOM 4387 C C . LEU A 1 574 ? -18.014 4.039 44.840 1.00 95.75 574 LEU A C 1
ATOM 4389 O O . LEU A 1 574 ? -18.468 3.030 44.303 1.00 95.75 574 LEU A O 1
ATOM 4393 N N . PRO A 1 575 ? -17.611 4.002 46.129 1.00 95.69 575 PRO A N 1
ATOM 4394 C CA . PRO A 1 575 ? -17.596 2.748 46.889 1.00 95.69 575 PRO A CA 1
ATOM 4395 C C . PRO A 1 575 ? -19.006 2.187 47.081 1.00 95.69 575 PRO A C 1
ATOM 4397 O O . PRO A 1 575 ? -19.864 2.895 47.602 1.00 95.69 575 PRO A O 1
ATOM 4400 N N . ILE A 1 576 ? -19.247 0.922 46.728 1.00 95.12 576 ILE A N 1
ATOM 4401 C CA . ILE A 1 576 ? -20.562 0.274 46.910 1.00 95.12 576 ILE A CA 1
ATOM 4402 C C . ILE A 1 576 ? -20.820 -0.057 48.377 1.00 95.12 576 ILE A C 1
ATOM 4404 O O . ILE A 1 576 ? -21.960 -0.019 48.842 1.00 95.12 576 ILE A O 1
ATOM 4408 N N . PHE A 1 577 ? -19.756 -0.345 49.121 1.00 94.94 577 PHE A N 1
ATOM 4409 C CA . PHE A 1 577 ? -19.803 -0.644 50.542 1.00 94.94 577 PHE A CA 1
ATOM 4410 C C . PHE A 1 577 ? -19.043 0.425 51.330 1.00 94.94 577 PHE A C 1
ATOM 4412 O O . PHE A 1 577 ? -17.930 0.801 50.971 1.00 94.94 577 PHE A O 1
ATOM 4419 N N . SER A 1 578 ? -19.643 0.914 52.414 1.00 95.56 578 SER A N 1
ATOM 4420 C CA . SER A 1 578 ? -18.979 1.777 53.399 1.00 95.56 578 SER A CA 1
ATOM 4421 C C . SER A 1 578 ? -18.173 0.954 54.407 1.00 95.56 578 SER A C 1
ATOM 4423 O O . SER A 1 578 ? -17.187 1.438 54.958 1.00 95.56 578 SER A O 1
ATOM 4425 N N . ILE A 1 579 ? -18.561 -0.309 54.612 1.00 95.06 579 ILE A N 1
ATOM 4426 C CA . ILE A 1 579 ? -17.797 -1.322 55.343 1.00 95.06 579 ILE A CA 1
ATOM 4427 C C . ILE A 1 579 ? -17.740 -2.574 54.474 1.00 95.06 579 ILE A C 1
ATOM 4429 O O . ILE A 1 579 ? -18.782 -3.087 54.079 1.00 95.06 579 ILE A O 1
ATOM 4433 N N . GLN A 1 580 ? -16.538 -3.078 54.205 1.00 92.19 580 GLN A N 1
ATOM 4434 C CA . GLN A 1 580 ? -16.319 -4.289 53.417 1.00 92.19 580 GLN A CA 1
ATOM 4435 C C . GLN A 1 580 ? -15.283 -5.176 54.117 1.00 92.19 580 GLN A C 1
ATOM 4437 O O . GLN A 1 580 ? -14.080 -4.957 53.995 1.00 92.19 580 GLN A O 1
ATOM 4442 N N . ASN A 1 581 ? -15.740 -6.156 54.903 1.00 90.81 581 ASN A N 1
ATOM 4443 C CA . ASN A 1 581 ? -14.862 -7.076 55.625 1.00 90.81 581 ASN A CA 1
ATOM 4444 C C . ASN A 1 581 ? -15.058 -8.521 55.155 1.00 90.81 581 ASN A C 1
ATOM 4446 O O . ASN A 1 581 ? -15.988 -9.224 55.558 1.00 90.81 581 ASN A O 1
ATOM 4450 N N . HIS A 1 582 ? -14.109 -8.981 54.345 1.00 89.88 582 HIS A N 1
ATOM 4451 C CA . HIS A 1 582 ? -14.097 -10.331 53.791 1.00 89.88 582 HIS A CA 1
ATOM 4452 C C . HIS A 1 582 ? -13.787 -11.427 54.824 1.00 89.88 582 HIS A C 1
ATOM 4454 O O . HIS A 1 582 ? -14.107 -12.590 54.588 1.00 89.88 582 HIS A O 1
ATOM 4460 N N . SER A 1 583 ? -13.220 -11.088 55.982 1.00 87.81 583 SER A N 1
ATOM 4461 C CA . SER A 1 583 ? -12.898 -12.063 57.031 1.00 87.81 583 SER A CA 1
ATOM 4462 C C . SER A 1 583 ? -14.079 -12.345 57.960 1.00 87.81 583 SER A C 1
ATOM 4464 O O . SER A 1 583 ? -14.197 -13.453 58.472 1.00 87.81 583 SER A O 1
ATOM 4466 N N . THR A 1 584 ? -14.956 -11.363 58.190 1.00 85.44 584 THR A N 1
ATOM 4467 C CA . THR A 1 584 ? -16.047 -11.457 59.182 1.00 85.44 584 THR A CA 1
ATOM 4468 C C . THR A 1 584 ? -17.449 -11.405 58.582 1.00 85.44 584 THR A C 1
ATOM 4470 O O . THR A 1 584 ? -18.416 -11.261 59.327 1.00 85.44 584 THR A O 1
ATOM 4473 N N . THR A 1 585 ? -17.591 -11.497 57.254 1.00 90.56 585 THR A N 1
ATOM 4474 C CA . THR A 1 585 ? -18.876 -11.339 56.533 1.00 90.56 585 THR A CA 1
ATOM 4475 C C . THR A 1 585 ? -19.598 -10.016 56.823 1.00 90.56 585 THR A C 1
ATOM 4477 O O . THR A 1 585 ? -20.798 -9.904 56.607 1.00 90.56 585 THR A O 1
ATOM 4480 N N . ASN A 1 586 ? -18.893 -8.993 57.313 1.00 95.00 586 ASN A N 1
ATOM 4481 C CA . ASN A 1 586 ? -19.501 -7.704 57.629 1.00 95.00 586 ASN A CA 1
ATOM 4482 C C . ASN A 1 586 ? -19.420 -6.778 56.412 1.00 95.00 586 ASN A C 1
ATOM 4484 O O . ASN A 1 586 ? -18.353 -6.237 56.109 1.00 95.00 586 ASN A O 1
ATOM 4488 N N . TYR A 1 587 ? -20.550 -6.605 55.735 1.00 95.69 587 TYR A N 1
ATOM 4489 C CA . TYR A 1 587 ? -20.710 -5.679 54.622 1.00 95.69 587 TYR A CA 1
ATOM 4490 C C . TYR A 1 587 ? -21.776 -4.657 54.990 1.00 95.69 587 TYR A C 1
ATOM 4492 O O . TYR A 1 587 ? -22.829 -5.035 55.479 1.00 95.69 587 TYR A O 1
ATOM 4500 N N . VAL A 1 588 ? -21.532 -3.374 54.740 1.00 96.75 588 VAL A N 1
ATOM 4501 C CA . VAL A 1 588 ? -22.541 -2.317 54.877 1.00 96.75 588 VAL A CA 1
ATOM 4502 C C . VAL A 1 588 ? -22.571 -1.537 53.580 1.00 96.75 588 VAL A C 1
ATOM 4504 O O . VAL A 1 588 ? -21.559 -0.959 53.186 1.00 96.75 588 VAL A O 1
ATOM 4507 N N . ARG A 1 589 ? -23.717 -1.532 52.898 1.00 95.44 589 ARG A N 1
ATOM 4508 C CA . ARG A 1 589 ? -23.915 -0.771 51.663 1.00 95.44 589 ARG A CA 1
ATOM 4509 C C . ARG A 1 589 ? -23.740 0.724 51.921 1.00 95.44 589 ARG A C 1
ATOM 4511 O O . ARG A 1 589 ? -24.242 1.273 52.901 1.00 95.44 589 ARG A O 1
ATOM 4518 N N . ASN A 1 590 ? -23.023 1.383 51.024 1.00 96.56 590 ASN A N 1
ATOM 4519 C CA . ASN A 1 590 ? -22.806 2.817 51.061 1.00 96.56 590 ASN A CA 1
ATOM 4520 C C . ASN A 1 590 ? -24.028 3.540 50.491 1.00 96.56 590 ASN A C 1
ATOM 4522 O O . ASN A 1 590 ? -24.276 3.497 49.288 1.00 96.56 590 ASN A O 1
ATOM 4526 N N . THR A 1 591 ? -24.759 4.255 51.342 1.00 95.69 591 THR A N 1
ATOM 4527 C CA . THR A 1 591 ? -25.925 5.051 50.933 1.00 95.69 591 THR A CA 1
ATOM 4528 C C . THR A 1 591 ? -25.564 6.241 50.044 1.00 95.69 591 THR A C 1
ATOM 4530 O O . THR A 1 591 ? -26.448 6.784 49.392 1.00 95.69 591 THR A O 1
ATOM 4533 N N . ASN A 1 592 ? -24.290 6.652 50.017 1.00 95.88 592 ASN A N 1
ATOM 4534 C CA . ASN A 1 592 ? -23.802 7.724 49.148 1.00 95.88 592 ASN A CA 1
ATOM 4535 C C . ASN A 1 592 ? -23.395 7.219 47.758 1.00 95.88 592 ASN A C 1
ATOM 4537 O O . ASN A 1 592 ? -23.105 8.041 46.894 1.00 95.88 592 ASN A O 1
ATOM 4541 N N . CYS A 1 593 ? -23.328 5.899 47.541 1.00 96.12 593 CYS A N 1
ATOM 4542 C CA . CYS A 1 593 ? -23.000 5.352 46.231 1.00 96.12 593 CYS A CA 1
ATOM 4543 C C . CYS A 1 593 ? -24.057 5.778 45.206 1.00 96.12 593 CYS A C 1
ATOM 4545 O O . CYS A 1 593 ? -25.250 5.638 45.476 1.00 96.12 593 CYS A O 1
ATOM 4547 N N . TRP A 1 594 ? -23.647 6.245 44.024 1.00 96.31 594 TRP A N 1
ATOM 4548 C CA . TRP A 1 594 ? -24.603 6.691 42.998 1.00 96.31 594 TRP A CA 1
ATOM 4549 C C . TRP A 1 594 ? -25.542 5.557 42.553 1.00 96.31 594 TRP A C 1
ATOM 4551 O O . TRP A 1 594 ? -26.711 5.789 42.250 1.00 96.31 594 TRP A O 1
ATOM 4561 N N . ALA A 1 595 ? -25.055 4.315 42.601 1.00 95.12 595 ALA A N 1
ATOM 4562 C CA . ALA A 1 595 ? -25.808 3.115 42.258 1.00 95.12 595 ALA A CA 1
ATOM 4563 C C . ALA A 1 595 ? -26.628 2.532 43.425 1.00 95.12 595 ALA A C 1
ATOM 4565 O O . ALA A 1 595 ? -27.305 1.520 43.252 1.00 95.12 595 ALA A O 1
ATOM 4566 N N . TYR A 1 596 ? -26.597 3.144 44.618 1.00 94.94 596 TYR A N 1
ATOM 4567 C CA . TYR A 1 596 ? -27.340 2.676 45.797 1.00 94.94 596 TYR A CA 1
ATOM 4568 C C . TYR A 1 596 ? -28.855 2.473 45.570 1.00 94.94 596 TYR A C 1
ATOM 4570 O O . TYR A 1 596 ? -29.409 1.528 46.146 1.00 94.94 596 TYR A O 1
ATOM 4578 N N . PRO A 1 597 ? -29.557 3.301 44.764 1.00 94.00 597 PRO A N 1
ATOM 4579 C CA . PRO A 1 597 ? -30.978 3.090 44.488 1.00 94.00 597 PRO A CA 1
ATOM 4580 C C . PRO A 1 597 ? -31.280 1.760 43.780 1.00 94.00 597 PRO A C 1
ATOM 4582 O O . PRO A 1 597 ? -32.344 1.181 44.028 1.00 94.00 597 PRO A O 1
ATOM 4585 N N . TYR A 1 598 ? -30.349 1.271 42.954 1.00 94.81 598 TYR A N 1
ATOM 4586 C CA . TYR A 1 598 ? -30.522 0.087 42.116 1.00 94.81 598 TYR A CA 1
ATOM 4587 C C . TYR A 1 598 ? -30.264 -1.221 42.866 1.00 94.81 598 TYR A C 1
ATOM 4589 O O . TYR A 1 598 ? -29.452 -1.311 43.798 1.00 94.81 598 TYR A O 1
ATOM 4597 N N . ASP A 1 599 ? -30.962 -2.273 42.440 1.00 94.00 599 ASP A N 1
ATOM 4598 C CA . ASP A 1 599 ? -30.764 -3.612 42.979 1.00 94.00 599 ASP A CA 1
ATOM 4599 C C . ASP A 1 599 ? -29.607 -4.332 42.275 1.00 94.00 599 ASP A C 1
ATOM 4601 O O . ASP A 1 599 ? -29.776 -5.048 41.292 1.00 94.00 599 ASP A O 1
ATOM 4605 N N . ILE A 1 600 ? -28.410 -4.136 42.820 1.00 94.44 600 ILE A N 1
ATOM 4606 C CA . ILE A 1 600 ? -27.177 -4.814 42.393 1.00 94.44 600 ILE A CA 1
ATOM 4607 C C . ILE A 1 600 ? -26.816 -6.007 43.299 1.00 94.44 600 ILE A C 1
ATOM 4609 O O . ILE A 1 600 ? -25.647 -6.371 43.409 1.00 94.44 600 ILE A O 1
ATOM 4613 N N . THR A 1 601 ? -27.788 -6.582 44.023 1.00 95.56 601 THR A N 1
ATOM 4614 C CA . THR A 1 601 ? -27.550 -7.711 44.954 1.00 95.56 601 THR A CA 1
ATOM 4615 C C . THR A 1 601 ? -27.117 -8.997 44.243 1.00 95.56 601 THR A C 1
ATOM 4617 O O . THR A 1 601 ? -26.505 -9.860 44.870 1.00 95.56 601 THR A O 1
ATOM 4620 N N . CYS A 1 602 ? -27.356 -9.087 42.931 1.00 95.12 602 CYS A N 1
ATOM 4621 C CA . CYS A 1 602 ? -26.897 -10.173 42.070 1.00 95.12 602 CYS A CA 1
ATOM 4622 C C . CYS A 1 602 ? -25.369 -10.302 42.009 1.00 95.12 602 CYS A C 1
ATOM 4624 O O . CYS A 1 602 ? -24.872 -11.374 41.674 1.00 95.12 602 CYS A O 1
ATOM 4626 N N . ASN A 1 603 ? -24.610 -9.238 42.290 1.00 93.69 603 ASN A N 1
ATOM 4627 C CA . ASN A 1 603 ? -23.157 -9.287 42.199 1.00 93.69 603 ASN A CA 1
ATOM 4628 C C . ASN A 1 603 ? -22.532 -9.787 43.507 1.00 93.69 603 ASN A C 1
ATOM 4630 O O . ASN A 1 603 ? -22.816 -9.274 44.594 1.00 93.69 603 ASN A O 1
ATOM 4634 N N . SER A 1 604 ? -21.650 -10.774 43.392 1.00 93.00 604 SER A N 1
ATOM 4635 C CA . SER A 1 604 ? -20.908 -11.307 44.520 1.00 93.00 604 SER A CA 1
ATOM 4636 C C . SER A 1 604 ? -19.703 -10.431 44.858 1.00 93.00 604 SER A C 1
ATOM 4638 O O . SER A 1 604 ? -18.804 -10.324 44.029 1.00 93.00 604 SER A O 1
ATOM 4640 N N . PRO A 1 605 ? -19.591 -9.858 46.076 1.00 92.12 605 PRO A N 1
ATOM 4641 C CA . PRO A 1 605 ? -18.439 -9.031 46.400 1.00 92.12 605 PRO A CA 1
ATOM 4642 C C . PRO A 1 605 ? -17.175 -9.821 46.781 1.00 92.12 605 PRO A C 1
ATOM 4644 O O . PRO A 1 605 ? -16.165 -9.229 47.173 1.00 92.12 605 PRO A O 1
ATOM 4647 N N . TRP A 1 606 ? -17.258 -11.156 46.829 1.00 92.44 606 TRP A N 1
ATOM 4648 C CA . TRP A 1 606 ? -16.175 -12.014 47.305 1.00 92.44 606 TRP A CA 1
ATOM 4649 C C . TRP A 1 606 ? -16.440 -13.494 47.027 1.00 92.44 606 TRP A C 1
ATOM 4651 O O . TRP A 1 606 ? -17.560 -13.972 47.234 1.00 92.44 606 TRP A O 1
ATOM 4661 N N . ASN A 1 607 ? -15.374 -14.241 46.733 1.00 91.56 607 ASN A N 1
ATOM 4662 C CA . ASN A 1 607 ? -15.389 -15.701 46.756 1.00 91.56 607 ASN A CA 1
ATOM 4663 C C . ASN A 1 607 ? -14.178 -16.306 47.497 1.00 91.56 607 ASN A C 1
ATOM 4665 O O . ASN A 1 607 ? -13.138 -15.664 47.648 1.00 91.56 607 ASN A O 1
ATOM 4669 N N . SER A 1 608 ? -14.282 -17.566 47.928 1.00 91.94 608 SER A N 1
ATOM 4670 C CA . SER A 1 608 ? -13.239 -18.220 48.739 1.00 91.94 608 SER A CA 1
ATOM 4671 C C . SER A 1 608 ? -11.991 -18.690 47.990 1.00 91.94 608 SER A C 1
ATOM 4673 O O . SER A 1 608 ? -11.007 -19.012 48.650 1.00 91.94 608 SER A O 1
ATOM 4675 N N . ALA A 1 609 ? -12.011 -18.766 46.659 1.00 87.88 609 ALA A N 1
ATOM 4676 C CA . ALA A 1 609 ? -10.857 -19.179 45.857 1.00 87.88 609 ALA A CA 1
ATOM 4677 C C . ALA A 1 609 ? -9.974 -17.986 45.464 1.00 87.88 609 ALA A C 1
ATOM 4679 O O . ALA A 1 609 ? -8.752 -18.065 45.523 1.00 87.88 609 ALA A O 1
ATOM 4680 N N . GLY A 1 610 ? -10.604 -16.871 45.092 1.00 79.06 610 GLY A N 1
ATOM 4681 C CA . GLY A 1 610 ? -9.944 -15.701 44.522 1.00 79.06 610 GLY A CA 1
ATOM 4682 C C . GLY A 1 610 ? -10.042 -14.418 45.359 1.00 79.06 610 GLY A C 1
ATOM 4683 O O . GLY A 1 610 ? -9.436 -13.396 45.030 1.00 79.06 610 GLY A O 1
ATOM 4684 N N . GLY A 1 611 ? -10.802 -14.427 46.452 1.00 84.75 611 GLY A N 1
ATOM 4685 C CA . GLY A 1 611 ? -11.007 -13.242 47.272 1.00 84.75 611 GLY A CA 1
ATOM 4686 C C . GLY A 1 611 ? -11.833 -12.177 46.548 1.00 84.75 611 GLY A C 1
ATOM 4687 O O . GLY A 1 611 ? -12.994 -12.411 46.224 1.00 84.75 611 GLY A O 1
ATOM 4688 N N . VAL A 1 612 ? -11.236 -10.998 46.336 1.00 76.00 612 VAL A N 1
ATOM 4689 C CA . VAL A 1 612 ? -11.890 -9.810 45.742 1.00 76.00 612 VAL A CA 1
ATOM 4690 C C . VAL A 1 612 ? -11.689 -9.672 44.232 1.00 76.00 612 VAL A C 1
ATOM 4692 O O . VAL A 1 612 ? -12.356 -8.865 43.599 1.00 76.00 612 VAL A O 1
ATOM 4695 N N . TYR A 1 613 ? -10.765 -10.448 43.669 1.00 70.38 613 TYR A N 1
ATOM 4696 C CA . TYR A 1 613 ? -10.265 -10.298 42.299 1.00 70.38 613 TYR A CA 1
ATOM 4697 C C . TYR A 1 613 ? -11.052 -11.124 41.261 1.00 70.38 613 TYR A C 1
ATOM 4699 O O . TYR A 1 613 ? -10.662 -11.187 40.101 1.00 70.38 613 TYR A O 1
ATOM 4707 N N . TYR A 1 614 ? -12.109 -11.831 41.686 1.00 66.62 614 TYR A N 1
ATOM 4708 C CA . TYR A 1 614 ? -12.773 -12.862 40.875 1.00 66.62 614 TYR A CA 1
ATOM 4709 C C . TYR A 1 614 ? -14.264 -12.971 41.234 1.00 66.62 614 TYR A C 1
ATOM 4711 O O . TYR A 1 614 ? -14.724 -13.966 41.795 1.00 66.62 614 TYR A O 1
ATOM 4719 N N . THR A 1 615 ? -15.023 -11.903 41.019 1.00 74.12 615 THR A N 1
ATOM 4720 C CA . THR A 1 615 ? -16.452 -11.856 41.364 1.00 74.12 615 THR A CA 1
ATOM 4721 C C . THR A 1 615 ? -17.293 -12.656 40.363 1.00 74.12 615 THR A C 1
ATOM 4723 O O . THR A 1 615 ? -16.816 -13.084 39.312 1.00 74.12 615 THR A O 1
ATOM 4726 N N . GLY A 1 616 ? -18.549 -12.920 40.719 1.00 88.38 616 GLY A N 1
ATOM 4727 C CA . GLY A 1 616 ? -19.499 -13.618 39.860 1.00 88.38 616 GLY A CA 1
ATOM 4728 C C . GLY A 1 616 ? -20.879 -12.990 39.976 1.00 88.38 616 GLY A C 1
ATOM 4729 O O . GLY A 1 616 ? -21.260 -12.500 41.042 1.00 88.38 616 GLY A O 1
ATOM 4730 N N . THR A 1 617 ? -21.629 -13.015 38.880 1.00 95.25 617 THR A N 1
ATOM 4731 C CA . THR A 1 617 ? -22.961 -12.410 38.805 1.00 95.25 617 THR A CA 1
ATOM 4732 C C . THR A 1 617 ? -24.034 -13.480 38.794 1.00 95.25 617 THR A C 1
ATOM 4734 O O . THR A 1 617 ? -24.019 -14.392 37.974 1.00 95.25 617 THR A O 1
ATOM 4737 N N . LEU A 1 618 ? -24.976 -13.385 39.722 1.00 97.50 618 LEU A N 1
ATOM 4738 C CA . LEU A 1 618 ? -26.111 -14.284 39.805 1.00 97.50 618 LEU A CA 1
ATOM 4739 C C . LEU A 1 618 ? -27.070 -14.032 38.633 1.00 97.50 618 LEU A C 1
ATOM 4741 O O . LEU A 1 618 ? -27.630 -12.942 38.515 1.00 97.50 618 LEU A O 1
ATOM 4745 N N . ILE A 1 619 ? -27.278 -15.051 37.801 1.00 97.81 619 ILE A N 1
ATOM 4746 C CA . ILE A 1 619 ? -28.133 -15.005 36.598 1.00 97.81 619 ILE A CA 1
ATOM 4747 C C . ILE A 1 619 ? -29.419 -15.833 36.742 1.00 97.81 619 ILE A C 1
ATOM 4749 O O . ILE A 1 619 ? -30.335 -15.730 35.935 1.00 97.81 619 ILE A O 1
ATOM 4753 N N . SER A 1 620 ? -29.511 -16.641 37.798 1.00 98.06 620 SER A N 1
ATOM 4754 C CA . SER A 1 620 ? -30.741 -17.291 38.265 1.00 98.06 620 SER A CA 1
ATOM 4755 C C . SER A 1 620 ? -30.571 -17.675 39.742 1.00 98.06 620 SER A C 1
ATOM 4757 O O . SER A 1 620 ? -29.440 -17.637 40.234 1.00 98.06 620 SER A O 1
ATOM 4759 N N . PRO A 1 621 ? -31.614 -18.134 40.460 1.00 98.19 621 PRO A N 1
ATOM 4760 C CA . PRO A 1 621 ? -31.480 -18.507 41.871 1.00 98.19 621 PRO A CA 1
ATOM 4761 C C . PRO A 1 621 ? -30.400 -19.565 42.137 1.00 98.19 621 PRO A C 1
ATOM 4763 O O . PRO A 1 621 ? -29.900 -19.663 43.258 1.00 98.19 621 PRO A O 1
ATOM 4766 N N . ARG A 1 622 ? -30.037 -20.347 41.111 1.00 98.06 622 ARG A N 1
ATOM 4767 C CA . ARG A 1 622 ? -29.101 -21.470 41.184 1.00 98.06 622 ARG A CA 1
ATOM 4768 C C . ARG A 1 622 ? -27.786 -21.266 40.426 1.00 98.06 622 ARG A C 1
ATOM 4770 O O . ARG A 1 622 ? -26.881 -22.077 40.602 1.00 98.06 622 ARG A O 1
ATOM 4777 N N . HIS A 1 623 ? -27.657 -20.221 39.610 1.00 98.38 623 HIS A N 1
ATOM 4778 C CA . HIS A 1 623 ? -26.537 -20.088 38.674 1.00 98.38 623 HIS A CA 1
ATOM 4779 C C . HIS A 1 623 ? -25.840 -18.739 38.785 1.00 98.38 623 HIS A C 1
ATOM 4781 O O . HIS A 1 623 ? -26.486 -17.689 38.820 1.00 98.38 623 HIS A O 1
ATOM 4787 N N . VAL A 1 624 ? -24.512 -18.782 38.784 1.00 96.81 624 VAL A N 1
ATOM 4788 C CA . VAL A 1 624 ? -23.633 -17.612 38.741 1.00 96.81 624 VAL A CA 1
ATOM 4789 C C . VAL A 1 624 ? -22.784 -17.665 37.474 1.00 96.81 624 VAL A C 1
ATOM 4791 O O . VAL A 1 624 ? -22.307 -18.735 37.107 1.00 96.81 624 VAL A O 1
ATOM 4794 N N . ILE A 1 625 ? -22.591 -16.530 36.810 1.00 95.56 625 ILE A N 1
ATOM 4795 C CA . ILE A 1 625 ? -21.729 -16.394 35.632 1.00 95.56 625 ILE A CA 1
ATOM 4796 C C . ILE A 1 625 ? -20.481 -15.577 35.972 1.00 95.56 625 ILE A C 1
ATOM 4798 O O . ILE A 1 625 ? -20.546 -14.625 36.755 1.00 95.56 625 ILE A O 1
ATOM 4802 N N . PHE A 1 626 ? -19.344 -15.967 35.407 1.00 92.31 626 PHE A N 1
ATOM 4803 C CA . PHE A 1 626 ? -18.045 -15.308 35.562 1.00 92.31 626 PHE A CA 1
ATOM 4804 C C . PHE A 1 626 ? -17.139 -15.642 34.362 1.00 92.31 626 PHE A C 1
ATOM 4806 O O . PHE A 1 626 ? -17.523 -16.419 33.484 1.00 92.31 626 PHE A O 1
ATOM 4813 N N . ALA A 1 627 ? -15.953 -15.036 34.292 1.00 90.31 627 ALA A N 1
ATOM 4814 C CA . ALA A 1 627 ? -15.024 -15.242 33.180 1.00 90.31 627 ALA A CA 1
ATOM 4815 C C . ALA A 1 627 ? -14.464 -16.681 33.151 1.00 90.31 627 ALA A C 1
ATOM 4817 O O . ALA A 1 627 ? -14.139 -17.248 34.195 1.00 90.31 627 ALA A O 1
ATOM 4818 N N . ALA A 1 628 ? -14.333 -17.292 31.970 1.00 90.38 628 ALA A N 1
ATOM 4819 C CA . ALA A 1 628 ? -13.874 -18.681 31.833 1.00 90.38 628 ALA A CA 1
ATOM 4820 C C . ALA A 1 628 ? -12.385 -18.875 32.123 1.00 90.38 628 ALA A C 1
ATOM 4822 O O . ALA A 1 628 ? -12.001 -19.929 32.643 1.00 90.38 628 ALA A O 1
ATOM 4823 N N . HIS A 1 629 ? -11.555 -17.869 31.848 1.00 86.38 629 HIS A N 1
ATOM 4824 C CA . HIS A 1 629 ? -10.127 -17.868 32.154 1.00 86.38 629 HIS A CA 1
ATOM 4825 C C . HIS A 1 629 ? -9.842 -17.921 33.663 1.00 86.38 629 HIS A C 1
ATOM 4827 O O . HIS A 1 629 ? -8.694 -18.070 34.067 1.00 86.38 629 HIS A O 1
ATOM 4833 N N . PHE A 1 630 ? -10.880 -17.879 34.504 1.00 80.50 630 PHE A N 1
ATOM 4834 C CA . PHE A 1 630 ? -10.805 -18.232 35.915 1.00 80.50 630 PHE A CA 1
ATOM 4835 C C . PHE A 1 630 ? -10.885 -19.753 36.081 1.00 80.50 630 PHE A C 1
ATOM 4837 O O . PHE A 1 630 ? -11.965 -20.327 36.214 1.00 80.50 630 PHE A O 1
ATOM 4844 N N . ASP A 1 631 ? -9.746 -20.441 36.087 1.00 75.31 631 ASP A N 1
ATOM 4845 C CA . ASP A 1 631 ? -9.671 -21.878 36.397 1.00 75.31 631 ASP A CA 1
ATOM 4846 C C . ASP A 1 631 ? -9.748 -22.191 37.904 1.00 75.31 631 ASP A C 1
ATOM 4848 O O . ASP A 1 631 ? -9.911 -23.349 38.283 1.00 75.31 631 ASP A O 1
ATOM 4852 N N . TYR A 1 632 ? -9.700 -21.174 38.772 1.00 77.75 632 TYR A N 1
ATOM 4853 C CA . TYR A 1 632 ? -9.674 -21.345 40.232 1.00 77.75 632 TYR A CA 1
ATOM 4854 C C . TYR A 1 632 ? -11.060 -21.441 40.897 1.00 77.75 632 TYR A C 1
ATOM 4856 O O . TYR A 1 632 ? -11.158 -21.864 42.050 1.00 77.75 632 TYR A O 1
ATOM 4864 N N . VAL A 1 633 ? -12.147 -21.035 40.223 1.00 85.75 633 VAL A N 1
ATOM 4865 C CA . VAL A 1 633 ? -13.511 -21.206 40.757 1.00 85.75 633 VAL A CA 1
ATOM 4866 C C . VAL A 1 633 ? -13.950 -22.643 40.493 1.00 85.75 633 VAL A C 1
ATOM 4868 O O . VAL A 1 633 ? -14.415 -22.986 39.409 1.00 85.75 633 VAL A O 1
ATOM 4871 N N . THR A 1 634 ? -13.779 -23.496 41.498 1.00 87.62 634 THR A N 1
ATOM 4872 C CA . THR A 1 634 ? -14.044 -24.934 41.409 1.00 87.62 634 THR A CA 1
ATOM 4873 C C . THR A 1 634 ? -15.162 -25.366 42.354 1.00 87.62 634 THR A C 1
ATOM 4875 O O . THR A 1 634 ? -15.695 -24.581 43.140 1.00 87.62 634 THR A O 1
ATOM 4878 N N . ASN A 1 635 ? -15.509 -26.654 42.311 1.00 92.56 635 ASN A N 1
ATOM 4879 C CA . ASN A 1 635 ? -16.394 -27.260 43.303 1.00 92.56 635 ASN A CA 1
ATOM 4880 C C . ASN A 1 635 ? -15.873 -26.986 44.731 1.00 92.56 635 ASN A C 1
ATOM 4882 O O . ASN A 1 635 ? -14.687 -27.160 45.012 1.00 92.56 635 ASN A O 1
ATOM 4886 N N . GLY A 1 636 ? -16.760 -26.527 45.611 1.00 93.75 636 GLY A N 1
ATOM 4887 C CA . GLY A 1 636 ? -16.466 -26.109 46.980 1.00 93.75 636 GLY A CA 1
ATOM 4888 C C . GLY A 1 636 ? -16.220 -24.608 47.159 1.00 93.75 636 GLY A C 1
ATOM 4889 O O . GLY A 1 636 ? -16.277 -24.141 48.297 1.00 93.75 636 GLY A O 1
ATOM 4890 N N . THR A 1 637 ? -16.007 -23.832 46.089 1.00 94.56 637 THR A N 1
ATOM 4891 C CA . THR A 1 637 ? -15.823 -22.375 46.202 1.00 94.56 637 THR A CA 1
ATOM 4892 C C . THR A 1 637 ? -17.080 -21.713 46.761 1.00 94.56 637 THR A C 1
ATOM 4894 O O . THR A 1 637 ? -18.177 -21.916 46.247 1.00 94.56 637 THR A O 1
ATOM 4897 N N . ILE A 1 638 ? -16.932 -20.910 47.815 1.00 94.44 638 ILE A N 1
ATOM 4898 C CA . ILE A 1 638 ? -18.024 -20.168 48.451 1.00 94.44 638 ILE A CA 1
ATOM 4899 C C . ILE A 1 638 ? -18.167 -18.813 47.764 1.00 94.44 638 ILE A C 1
ATOM 4901 O O . ILE A 1 638 ? -17.205 -18.052 47.720 1.00 94.44 638 ILE A O 1
ATOM 4905 N N . MET A 1 639 ? -19.372 -18.505 47.291 1.00 94.00 639 MET A N 1
ATOM 4906 C CA . MET A 1 639 ? -19.802 -17.197 46.802 1.00 94.00 639 MET A CA 1
ATOM 4907 C C . MET A 1 639 ? -20.638 -16.493 47.871 1.00 94.00 639 MET A C 1
ATOM 4909 O O . MET A 1 639 ? -21.473 -17.125 48.526 1.00 94.00 639 MET A O 1
ATOM 4913 N N . ARG A 1 640 ? -20.442 -15.181 48.031 1.00 94.44 640 ARG A N 1
ATOM 4914 C CA . ARG A 1 640 ? -21.256 -14.326 48.912 1.00 94.44 640 ARG A CA 1
ATOM 4915 C C . ARG A 1 640 ? -22.161 -13.419 48.104 1.00 94.44 640 ARG A C 1
ATOM 4917 O O . ARG A 1 640 ? -21.709 -12.870 47.115 1.00 94.44 640 ARG A O 1
ATOM 4924 N N . PHE A 1 641 ? -23.370 -13.173 48.576 1.00 95.94 641 PHE A N 1
ATOM 4925 C CA . PHE A 1 641 ? -24.260 -12.132 48.063 1.00 95.94 641 PHE A CA 1
ATOM 4926 C C . PHE A 1 641 ? -24.723 -11.270 49.232 1.00 95.94 641 PHE A C 1
ATOM 4928 O O . PHE A 1 641 ? -24.936 -11.792 50.326 1.00 95.94 641 PHE A O 1
ATOM 4935 N N . VAL A 1 642 ? -24.834 -9.957 49.030 1.00 96.06 642 VAL A N 1
ATOM 4936 C CA . VAL A 1 642 ? -25.207 -9.012 50.094 1.00 96.06 642 VAL A CA 1
ATOM 4937 C C . VAL A 1 642 ? -26.532 -8.368 49.734 1.00 96.06 642 VAL A C 1
ATOM 4939 O O . VAL A 1 642 ? -26.612 -7.668 48.721 1.00 96.06 642 VAL A O 1
ATOM 4942 N N . ASP A 1 643 ? -27.551 -8.592 50.561 1.00 96.31 643 ASP A N 1
ATOM 4943 C CA . ASP A 1 643 ? -28.890 -8.050 50.339 1.00 96.31 643 ASP A CA 1
ATOM 4944 C C . ASP A 1 643 ? -28.970 -6.537 50.629 1.00 96.31 643 ASP A C 1
ATOM 4946 O O . ASP A 1 643 ? -28.002 -5.876 51.027 1.00 96.31 643 ASP A O 1
ATOM 4950 N N . ARG A 1 644 ? -30.153 -5.951 50.419 1.00 94.38 644 ARG A N 1
ATOM 4951 C CA . ARG A 1 644 ? -30.392 -4.520 50.672 1.00 94.38 644 ARG A CA 1
ATOM 4952 C C . ARG A 1 644 ? -30.404 -4.144 52.158 1.00 94.38 644 ARG A C 1
ATOM 4954 O O . ARG A 1 644 ? -30.345 -2.957 52.471 1.00 94.38 644 ARG A O 1
ATOM 4961 N N . GLN A 1 645 ? -30.493 -5.119 53.056 1.00 95.62 645 GLN A N 1
ATOM 4962 C CA . GLN A 1 645 ? -30.474 -4.957 54.508 1.00 95.62 645 GLN A CA 1
ATOM 4963 C C . GLN A 1 645 ? -29.105 -5.293 55.117 1.00 95.62 645 GLN A C 1
ATOM 4965 O O . GLN A 1 645 ? -28.985 -5.294 56.341 1.00 95.62 645 GLN A O 1
ATOM 4970 N N . ASN A 1 646 ? -28.072 -5.488 54.286 1.00 96.19 646 ASN A N 1
ATOM 4971 C CA . ASN A 1 646 ? -26.702 -5.834 54.671 1.00 96.19 646 ASN A CA 1
ATOM 4972 C C . ASN A 1 646 ? -26.513 -7.273 55.191 1.00 96.19 646 ASN A C 1
ATOM 4974 O O . ASN A 1 646 ? -25.466 -7.585 55.760 1.00 96.19 646 ASN A O 1
ATOM 4978 N N . ASN A 1 647 ? -27.484 -8.168 54.993 1.00 96.50 647 ASN A N 1
ATOM 4979 C CA . ASN A 1 647 ? -27.311 -9.584 55.308 1.00 96.50 647 ASN A CA 1
ATOM 4980 C C . ASN A 1 647 ? -26.502 -10.280 54.209 1.00 96.50 647 ASN A C 1
ATOM 4982 O O . ASN A 1 647 ? -26.647 -9.981 53.022 1.00 96.50 647 ASN A O 1
ATOM 4986 N N . VAL A 1 648 ? -25.670 -11.243 54.612 1.00 96.88 648 VAL A N 1
ATOM 4987 C CA . VAL A 1 648 ? -24.851 -12.044 53.696 1.00 96.88 648 VAL A CA 1
ATOM 4988 C C . VAL A 1 648 ? -25.486 -13.410 53.466 1.00 96.88 648 VAL A C 1
ATOM 4990 O O . VAL A 1 648 ? -25.765 -14.147 54.410 1.00 96.88 648 VAL A O 1
ATOM 4993 N N . VAL A 1 649 ? -25.650 -13.769 52.196 1.00 97.00 649 VAL A N 1
ATOM 4994 C CA . VAL A 1 649 ? -26.062 -15.096 51.736 1.00 97.00 649 VAL A CA 1
ATOM 4995 C C . VAL A 1 649 ? -24.846 -15.804 51.146 1.00 97.00 649 VAL A C 1
ATOM 4997 O O . VAL A 1 649 ? -24.272 -15.334 50.167 1.00 97.00 649 VAL A O 1
ATOM 5000 N N . GLU A 1 650 ? -24.457 -16.942 51.720 1.00 96.19 650 GLU A N 1
ATOM 5001 C CA . GLU A 1 650 ? -23.373 -17.784 51.195 1.00 96.19 650 GLU A CA 1
ATOM 5002 C C . GLU A 1 650 ? -23.919 -18.994 50.433 1.00 96.19 650 GLU A C 1
ATOM 5004 O O . GLU A 1 650 ? -24.870 -19.649 50.873 1.00 96.19 650 GLU A O 1
ATOM 5009 N N . ARG A 1 651 ? -23.301 -19.320 49.297 1.00 97.06 651 ARG A N 1
ATOM 5010 C CA . ARG A 1 651 ? -23.574 -20.534 48.516 1.00 97.06 651 ARG A CA 1
ATOM 5011 C C . ARG A 1 651 ? -22.270 -21.150 48.040 1.00 97.06 651 ARG A C 1
ATOM 5013 O O . ARG A 1 651 ? -21.361 -20.421 47.662 1.00 97.06 651 ARG A O 1
ATOM 5020 N N . SER A 1 652 ? -22.174 -22.477 48.049 1.00 97.06 652 SER A N 1
ATOM 5021 C CA . SER A 1 652 ? -21.007 -23.172 47.497 1.00 97.06 652 SER A CA 1
ATOM 5022 C C . SER A 1 652 ? -21.271 -23.595 46.057 1.00 97.06 652 SER A C 1
ATOM 5024 O O . SER A 1 652 ? -22.353 -24.096 45.749 1.00 97.06 652 SER A O 1
ATOM 5026 N N . ILE A 1 653 ? -20.277 -23.444 45.193 1.00 96.88 653 ILE A N 1
ATOM 5027 C CA . ILE A 1 653 ? -20.269 -23.986 43.836 1.00 96.88 653 ILE A CA 1
ATOM 5028 C C . ILE A 1 653 ? -20.182 -25.512 43.920 1.00 96.88 653 ILE A C 1
ATOM 5030 O O . ILE A 1 653 ? -19.355 -26.032 44.663 1.00 96.88 653 ILE A O 1
ATOM 5034 N N . VAL A 1 654 ? -21.025 -26.229 43.179 1.00 97.44 654 VAL A N 1
ATOM 5035 C CA . VAL A 1 654 ? -21.011 -27.705 43.104 1.00 97.44 654 VAL A CA 1
ATOM 5036 C C . VAL A 1 654 ? -20.536 -28.227 41.752 1.00 97.44 654 VAL A C 1
ATOM 5038 O O . VAL A 1 654 ? -19.996 -29.328 41.675 1.00 97.44 654 VAL A O 1
ATOM 5041 N N . ALA A 1 655 ? -20.699 -27.432 40.698 1.00 96.69 655 ALA 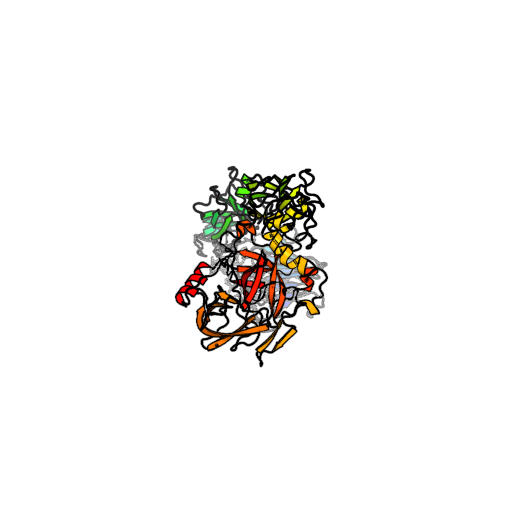A N 1
ATOM 5042 C CA . ALA A 1 655 ? -20.227 -27.726 39.355 1.00 96.69 655 ALA A CA 1
ATOM 5043 C C . ALA A 1 655 ? -19.977 -26.414 38.610 1.00 96.69 655 ALA A C 1
ATOM 5045 O O . ALA A 1 655 ? -20.605 -25.399 38.913 1.00 96.69 655 ALA A O 1
ATOM 5046 N N . THR A 1 656 ? -19.062 -26.439 37.650 1.00 95.06 656 THR A N 1
ATOM 5047 C CA . THR A 1 656 ? -18.820 -25.335 36.723 1.00 95.06 656 THR A CA 1
ATOM 5048 C C . THR A 1 656 ? -18.727 -25.885 35.312 1.00 95.06 656 THR A C 1
ATOM 5050 O O . THR A 1 656 ? -18.283 -27.016 35.108 1.00 95.06 656 THR A O 1
ATOM 5053 N N . MET A 1 657 ? -19.155 -25.092 34.340 1.00 95.06 657 MET A N 1
ATOM 5054 C CA . MET A 1 657 ? -19.062 -25.429 32.931 1.00 95.06 657 MET A CA 1
ATOM 5055 C C . MET A 1 657 ? -18.680 -24.178 32.146 1.00 95.06 657 MET A C 1
ATOM 5057 O O . MET A 1 657 ? -19.365 -23.155 32.187 1.00 95.06 657 MET A O 1
ATOM 5061 N N . ARG A 1 658 ? -17.540 -24.266 31.459 1.00 93.25 658 ARG A N 1
ATOM 5062 C CA . ARG A 1 658 ? -17.097 -23.257 30.495 1.00 93.25 658 ARG A CA 1
ATOM 5063 C C . ARG A 1 658 ? -17.879 -23.423 29.206 1.00 93.25 658 ARG A C 1
ATOM 5065 O O . ARG A 1 658 ? -18.267 -24.540 28.869 1.00 93.25 658 ARG A O 1
ATOM 5072 N N . HIS A 1 659 ? -18.030 -22.335 28.463 1.00 92.38 659 HIS A N 1
ATOM 5073 C CA . HIS A 1 659 ? -18.579 -22.422 27.121 1.00 92.38 659 HIS A CA 1
ATOM 5074 C C . HIS A 1 659 ? -17.783 -23.422 26.259 1.00 92.38 659 HIS A C 1
ATOM 5076 O O . HIS A 1 659 ? -16.549 -23.359 26.266 1.00 92.38 659 HIS A O 1
ATOM 5082 N N . PRO A 1 660 ? -18.441 -24.327 25.504 1.00 89.19 660 PRO A N 1
ATOM 5083 C CA . PRO A 1 660 ? -17.765 -25.400 24.764 1.00 89.19 660 PRO A CA 1
ATOM 5084 C C . PRO A 1 660 ? -16.694 -24.916 23.780 1.00 89.19 660 PRO A C 1
ATOM 5086 O O . PRO A 1 660 ? -15.689 -25.588 23.570 1.00 89.19 660 PRO A O 1
ATOM 5089 N N . SER A 1 661 ? -16.896 -23.735 23.192 1.00 88.56 661 SER A N 1
ATOM 5090 C CA . SER A 1 661 ? -15.953 -23.108 22.256 1.00 88.56 661 SER A CA 1
ATOM 5091 C C . SER A 1 661 ? -14.774 -22.374 22.913 1.00 88.56 661 SER A C 1
ATOM 5093 O O . SER A 1 661 ? -13.971 -21.793 22.192 1.00 88.56 661 SER A O 1
ATOM 5095 N N . PHE A 1 662 ? -14.654 -22.356 24.245 1.00 87.25 662 PHE A N 1
ATOM 5096 C CA . PHE A 1 662 ? -13.543 -21.683 24.924 1.00 87.25 662 PHE A CA 1
ATOM 5097 C C . PHE A 1 662 ? -12.211 -22.433 24.687 1.00 87.25 662 PHE A C 1
ATOM 5099 O O . PHE A 1 662 ? -12.090 -23.591 25.095 1.00 87.25 662 PHE A O 1
ATOM 5106 N N . PRO A 1 663 ? -11.182 -21.801 24.085 1.00 80.38 663 PRO A N 1
ATOM 5107 C CA . PRO A 1 663 ? -10.003 -22.514 23.578 1.00 80.38 663 PRO A CA 1
ATOM 5108 C C . PRO A 1 663 ? -8.965 -22.892 24.646 1.00 80.38 663 PRO A C 1
ATOM 5110 O O . PRO A 1 663 ? -8.129 -23.760 24.409 1.00 80.38 663 PRO A O 1
ATOM 5113 N N . GLY A 1 664 ? -8.988 -22.266 25.827 1.00 70.56 664 GLY A N 1
ATOM 5114 C CA . GLY A 1 664 ? -8.127 -22.637 26.960 1.00 70.56 664 GLY A CA 1
ATOM 5115 C C . GLY A 1 664 ? -6.621 -22.346 26.826 1.00 70.56 664 GLY A C 1
ATOM 5116 O O . GLY A 1 664 ? -5.891 -22.624 27.776 1.00 70.56 664 GLY A O 1
ATOM 5117 N N . THR A 1 665 ? -6.141 -21.776 25.713 1.00 57.38 665 THR A N 1
ATOM 5118 C CA . THR A 1 665 ? -4.730 -21.387 25.494 1.00 57.38 665 THR A CA 1
ATOM 5119 C C . THR A 1 665 ? -4.591 -19.916 25.085 1.00 57.38 665 THR A C 1
ATOM 5121 O O . THR A 1 665 ? -5.542 -19.338 24.575 1.00 57.38 665 THR A O 1
ATOM 5124 N N . ASN A 1 666 ? -3.401 -19.334 25.298 1.00 53.75 666 ASN A N 1
ATOM 5125 C CA . ASN A 1 666 ? -3.046 -17.898 25.244 1.00 53.75 666 ASN A CA 1
ATOM 5126 C C . ASN A 1 666 ? -3.409 -17.082 23.985 1.00 53.75 666 ASN A C 1
ATOM 5128 O O . ASN A 1 666 ? -3.176 -15.876 23.992 1.00 53.75 666 ASN A O 1
ATOM 5132 N N . ASP A 1 667 ? -3.993 -17.681 22.952 1.00 47.72 667 ASP A N 1
ATOM 5133 C CA . ASP A 1 667 ? -4.412 -16.973 21.748 1.00 47.72 667 ASP A CA 1
ATOM 5134 C C . ASP A 1 667 ? -5.947 -16.947 21.699 1.00 47.72 667 ASP A C 1
ATOM 5136 O O . ASP A 1 667 ? -6.598 -17.940 21.383 1.00 47.72 667 ASP A O 1
ATOM 5140 N N . PHE A 1 668 ? -6.504 -15.782 22.051 1.00 60.00 668 PHE A N 1
ATOM 5141 C CA . PHE A 1 668 ? -7.929 -15.420 22.023 1.00 60.00 668 PHE A CA 1
ATOM 5142 C C . PHE A 1 668 ? -8.834 -16.207 22.989 1.00 60.00 668 PHE A C 1
ATOM 5144 O O . PHE A 1 668 ? -9.584 -17.091 22.590 1.00 60.00 668 PHE A O 1
ATOM 5151 N N . TYR A 1 669 ? -8.830 -15.820 24.274 1.00 72.50 669 TYR A N 1
ATOM 5152 C CA . TYR A 1 669 ? -9.823 -16.222 25.284 1.00 72.50 669 TYR A CA 1
ATOM 5153 C C . TYR A 1 669 ? -11.239 -15.767 24.881 1.00 72.50 669 TYR A C 1
ATOM 5155 O O . TYR A 1 669 ? -11.734 -14.745 25.354 1.00 72.50 669 TYR A O 1
ATOM 5163 N N . TYR A 1 670 ? -11.880 -16.480 23.958 1.00 80.62 670 TYR A N 1
ATOM 5164 C CA . TYR A 1 670 ? -13.218 -16.158 23.480 1.00 80.62 670 TYR A CA 1
ATOM 5165 C C . TYR A 1 670 ? -13.955 -17.421 22.991 1.00 80.62 670 TYR A C 1
ATOM 5167 O O . TYR A 1 670 ? -13.352 -18.214 22.270 1.00 80.62 670 TYR A O 1
ATOM 5175 N N . PRO A 1 671 ? -15.252 -17.60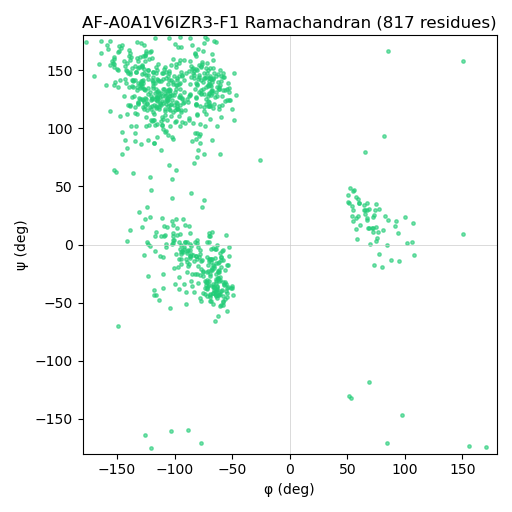8 23.310 1.00 86.62 671 PRO A N 1
ATOM 5176 C CA . PRO A 1 671 ? -16.044 -16.861 24.289 1.00 86.62 671 PRO A CA 1
ATOM 5177 C C . PRO A 1 671 ? -15.611 -17.205 25.721 1.00 86.62 671 PRO A C 1
ATOM 5179 O O . PRO A 1 671 ? -15.542 -18.366 26.116 1.00 86.62 671 PRO A O 1
ATOM 5182 N N . ASP A 1 672 ? -15.309 -16.183 26.512 1.00 89.12 672 ASP A N 1
ATOM 5183 C CA . ASP A 1 672 ? -14.713 -16.296 27.844 1.00 89.12 672 ASP A CA 1
ATOM 5184 C C . ASP A 1 672 ? -15.767 -16.190 28.954 1.00 89.12 672 ASP A C 1
ATOM 5186 O O . ASP A 1 672 ? -15.782 -15.262 29.761 1.00 89.12 672 ASP A O 1
ATOM 5190 N N . ILE A 1 673 ? -16.671 -17.170 28.977 1.00 91.25 673 ILE A N 1
ATOM 5191 C CA . ILE A 1 673 ? -17.756 -17.294 29.961 1.00 91.25 673 ILE A CA 1
ATOM 5192 C C . ILE A 1 673 ? -17.809 -18.697 30.571 1.00 91.25 673 ILE A C 1
ATOM 5194 O O . ILE A 1 673 ? -17.664 -19.718 29.892 1.00 91.25 673 ILE A O 1
ATOM 5198 N N . CYS A 1 674 ? -18.027 -18.737 31.880 1.00 93.62 674 CYS A N 1
ATOM 5199 C CA . CYS A 1 674 ? -18.226 -19.944 32.666 1.00 93.62 674 CYS A CA 1
ATOM 5200 C C . CYS A 1 674 ? -19.443 -19.763 33.571 1.00 93.62 674 CYS A C 1
ATOM 5202 O O . CYS A 1 674 ? -19.609 -18.721 34.210 1.00 93.62 674 CYS A O 1
ATOM 5204 N N . VAL A 1 675 ? -20.287 -20.790 33.624 1.00 96.56 675 VAL A N 1
ATOM 5205 C CA . VAL A 1 675 ? -21.446 -20.845 34.512 1.00 96.56 675 VAL A CA 1
ATOM 5206 C C . VAL A 1 675 ? -21.135 -21.802 35.656 1.00 96.56 675 VAL A C 1
ATOM 5208 O O . VAL A 1 675 ? -20.638 -22.909 35.451 1.00 96.56 675 VAL A O 1
ATOM 5211 N N . GLY A 1 676 ? -21.420 -21.371 36.880 1.00 96.00 676 GLY A N 1
ATOM 5212 C CA . GLY A 1 676 ? -21.328 -22.175 38.089 1.00 96.00 676 GLY A CA 1
ATOM 5213 C C . GLY A 1 676 ? -22.703 -22.512 38.653 1.00 96.00 676 GLY A C 1
ATOM 5214 O O . GLY A 1 676 ? -23.549 -21.631 38.810 1.00 96.00 676 GLY A O 1
ATOM 5215 N N . LEU A 1 677 ? -22.899 -23.777 39.019 1.00 97.94 677 LEU A N 1
ATOM 5216 C CA . LEU A 1 677 ? -24.072 -24.270 39.734 1.00 97.94 677 LEU A CA 1
ATOM 5217 C C . LEU A 1 677 ? -23.869 -24.132 41.244 1.00 97.94 677 LEU A C 1
ATOM 5219 O O . LEU A 1 677 ? -22.886 -24.629 41.797 1.00 97.94 677 LEU A O 1
ATOM 5223 N N . LEU A 1 678 ? -24.824 -23.509 41.927 1.00 98.31 678 LEU A N 1
ATOM 5224 C CA . LEU A 1 678 ? -24.837 -23.365 43.381 1.00 98.31 678 LEU A CA 1
ATOM 5225 C C . LEU A 1 678 ? -25.438 -24.605 44.067 1.00 98.31 678 LEU A C 1
ATOM 5227 O O . LEU A 1 678 ? -26.304 -25.301 43.532 1.00 98.31 678 LEU A O 1
ATOM 5231 N N . ASN A 1 679 ? -25.015 -24.874 45.302 1.00 98.00 679 ASN A N 1
ATOM 5232 C CA . ASN A 1 679 ? -25.488 -26.003 46.112 1.00 98.00 679 ASN A CA 1
ATOM 5233 C C . ASN A 1 679 ? -26.952 -25.891 46.569 1.00 98.00 679 ASN A C 1
ATOM 5235 O O . ASN A 1 679 ? -27.566 -26.898 46.924 1.00 98.00 679 ASN A O 1
ATOM 5239 N N . SER A 1 680 ? -27.503 -24.679 46.599 1.00 97.94 680 SER A N 1
ATOM 5240 C CA . SER A 1 680 ? -28.884 -24.370 46.976 1.00 97.94 680 SER A CA 1
ATOM 5241 C C . SER A 1 680 ? -29.320 -23.047 46.343 1.00 97.94 680 SER A C 1
ATOM 5243 O O . SER A 1 680 ? -28.475 -22.195 46.069 1.00 97.94 680 SER A O 1
ATOM 5245 N N . ASP A 1 681 ? -30.619 -22.855 46.131 1.00 98.44 681 ASP A N 1
ATOM 5246 C CA . ASP A 1 681 ? -31.155 -21.600 45.595 1.00 98.44 681 ASP A CA 1
ATOM 5247 C C . ASP A 1 681 ? -30.860 -20.456 46.569 1.00 98.44 681 ASP A C 1
ATOM 5249 O O . ASP A 1 681 ? -30.952 -20.637 47.790 1.00 98.44 681 ASP A O 1
ATOM 5253 N N . VAL A 1 682 ? -30.499 -19.275 46.072 1.00 97.62 682 VAL A N 1
ATOM 5254 C CA . VAL A 1 682 ? -30.491 -18.067 46.910 1.00 97.62 682 VAL A CA 1
ATOM 5255 C C . VAL A 1 682 ? -31.931 -17.633 47.239 1.00 97.62 682 VAL A C 1
ATOM 5257 O O . VAL A 1 682 ? -32.839 -17.874 46.442 1.00 97.62 682 VAL A O 1
ATOM 5260 N N . PRO A 1 683 ? -32.189 -16.988 48.393 1.00 97.25 683 PRO A N 1
ATOM 5261 C CA . PRO A 1 683 ? -33.520 -16.480 48.713 1.00 97.25 683 PRO A CA 1
ATOM 5262 C C . PRO A 1 683 ? -33.866 -15.298 47.795 1.00 97.25 683 PRO A C 1
ATOM 5264 O O . PRO A 1 683 ? -33.327 -14.204 47.953 1.00 97.25 683 PRO A O 1
ATOM 5267 N N . THR A 1 684 ? -34.776 -15.503 46.841 1.00 94.31 684 THR A N 1
ATOM 5268 C CA . THR A 1 684 ? -35.143 -14.502 45.815 1.00 94.31 684 THR A CA 1
ATOM 5269 C C . THR A 1 684 ? -35.877 -13.280 46.366 1.00 94.31 684 THR A C 1
ATOM 5271 O O . THR A 1 684 ? -36.017 -12.272 45.686 1.00 94.31 684 THR A O 1
ATOM 5274 N N . ASN A 1 685 ? -36.333 -13.341 47.618 1.00 93.31 685 ASN A N 1
ATOM 5275 C CA . ASN A 1 685 ? -36.868 -12.198 48.353 1.00 93.31 685 ASN A CA 1
ATOM 5276 C C . ASN A 1 685 ? -35.777 -11.301 48.972 1.00 93.31 685 ASN A C 1
ATOM 5278 O O . ASN A 1 685 ? -36.110 -10.247 49.509 1.00 93.31 685 ASN A O 1
ATOM 5282 N N . GLN A 1 686 ? -34.512 -11.734 48.956 1.00 94.44 686 GLN A N 1
ATOM 5283 C CA . GLN A 1 686 ? -33.357 -10.996 49.484 1.00 94.44 686 GLN A CA 1
ATOM 5284 C C . GLN A 1 686 ? -32.361 -10.635 48.380 1.00 94.44 686 GLN A C 1
ATOM 5286 O O . GLN A 1 686 ? -31.846 -9.518 48.363 1.00 94.44 686 GLN A O 1
ATOM 5291 N N . ILE A 1 687 ? -32.086 -11.584 47.480 1.00 97.25 687 ILE A N 1
ATOM 5292 C CA . ILE A 1 687 ? -31.111 -11.453 46.398 1.00 97.25 687 ILE A CA 1
ATOM 5293 C C . ILE A 1 687 ? -31.830 -11.568 45.056 1.00 97.25 687 ILE A C 1
ATOM 5295 O O . ILE A 1 687 ? -32.433 -12.599 44.752 1.00 97.25 687 ILE A O 1
ATOM 5299 N N . SER A 1 688 ? -31.725 -10.521 44.248 1.00 95.56 688 SER A N 1
ATOM 5300 C CA . SER A 1 688 ? -32.240 -10.492 42.882 1.00 95.56 688 SER A CA 1
ATOM 5301 C C . SER A 1 688 ? -31.230 -11.098 41.909 1.00 95.56 688 SER A C 1
ATOM 5303 O O . SER A 1 688 ? -30.022 -11.041 42.133 1.00 95.56 688 SER A O 1
ATOM 5305 N N . CYS A 1 689 ? -31.721 -11.685 40.819 1.00 96.81 689 CYS A N 1
ATOM 5306 C CA . CYS A 1 689 ? -30.889 -12.169 39.713 1.00 96.81 689 CYS A CA 1
ATOM 5307 C C . CYS A 1 689 ? -30.789 -11.080 38.640 1.00 96.81 689 CYS A C 1
ATOM 5309 O O . CYS A 1 689 ? -31.760 -10.355 38.417 1.00 96.81 689 CYS A O 1
ATOM 5311 N N . ALA A 1 690 ? -29.642 -10.969 37.973 1.00 96.75 690 ALA A N 1
ATOM 5312 C CA . ALA A 1 690 ? -29.510 -10.077 36.830 1.00 96.75 690 ALA A CA 1
ATOM 5313 C C . ALA A 1 690 ? -30.339 -10.605 35.653 1.00 96.75 690 ALA A C 1
ATOM 5315 O O . ALA A 1 690 ? -30.322 -11.804 35.365 1.00 96.75 690 ALA A O 1
ATOM 5316 N N . LYS A 1 691 ? -31.047 -9.703 34.972 1.00 97.38 691 LYS A N 1
ATOM 5317 C CA . LYS A 1 691 ? -31.720 -10.007 33.706 1.00 97.38 691 LYS A CA 1
ATOM 5318 C C . LYS A 1 691 ? -30.756 -9.857 32.535 1.00 97.38 691 LYS A C 1
ATOM 5320 O O . LYS A 1 691 ? -29.658 -9.338 32.700 1.00 97.38 691 LYS A O 1
ATOM 5325 N N . VAL A 1 692 ? -31.175 -10.268 31.347 1.00 96.69 692 VAL A N 1
ATOM 5326 C CA . VAL A 1 692 ? -30.426 -10.104 30.090 1.00 96.69 692 VAL A CA 1
ATOM 5327 C C . VAL A 1 692 ? -31.290 -9.404 29.041 1.00 96.69 692 VAL A C 1
ATOM 5329 O O . VAL A 1 692 ? -32.510 -9.319 29.202 1.00 96.69 692 VAL A O 1
ATOM 5332 N N . LEU A 1 693 ? -30.683 -8.872 27.978 1.00 95.06 693 LEU A N 1
ATOM 5333 C CA . LEU A 1 693 ? -31.447 -8.236 26.899 1.00 95.06 693 LEU A CA 1
ATOM 5334 C C . LEU A 1 693 ? -32.167 -9.289 26.024 1.00 95.06 693 LEU A C 1
ATOM 5336 O O . LEU A 1 693 ? -31.595 -10.354 25.769 1.00 95.06 693 LEU A O 1
ATOM 5340 N N . PRO A 1 694 ? -33.392 -9.014 25.532 1.00 93.00 694 PRO A N 1
ATOM 5341 C CA . PRO A 1 694 ? -34.080 -9.879 24.567 1.00 93.00 694 PRO A CA 1
ATOM 5342 C C . PRO A 1 694 ? -33.366 -9.883 23.207 1.00 93.00 694 PRO A C 1
ATOM 5344 O O . PRO A 1 694 ? -32.547 -9.012 22.948 1.00 93.00 694 PRO A O 1
ATOM 5347 N N . ASP A 1 695 ? -33.659 -10.840 22.319 1.00 88.69 695 ASP A N 1
ATOM 5348 C CA . ASP A 1 695 ? -33.011 -10.896 20.986 1.00 88.69 695 ASP A CA 1
ATOM 5349 C C . ASP A 1 695 ? -33.357 -9.680 20.115 1.00 88.69 695 ASP A C 1
ATOM 5351 O O . ASP A 1 695 ? -32.575 -9.280 19.260 1.00 88.69 695 ASP A O 1
ATOM 5355 N N . THR A 1 696 ? -34.502 -9.057 20.388 1.00 90.00 696 THR A N 1
ATOM 5356 C CA . THR A 1 696 ? -35.019 -7.858 19.718 1.00 90.00 696 THR A CA 1
ATOM 5357 C C . THR A 1 696 ? -34.507 -6.558 20.346 1.00 90.00 696 THR A C 1
ATOM 5359 O O . THR A 1 696 ? -35.108 -5.504 20.169 1.00 90.00 696 THR A O 1
ATOM 5362 N N . PHE A 1 697 ? -33.451 -6.591 21.168 1.00 90.12 697 PHE A N 1
ATOM 5363 C CA . PHE A 1 697 ? -32.992 -5.387 21.873 1.00 90.12 697 PHE A CA 1
ATOM 5364 C C . PHE A 1 697 ? -32.538 -4.271 20.924 1.00 90.12 697 PHE A C 1
ATOM 5366 O O . PHE A 1 697 ? -32.651 -3.099 21.286 1.00 90.12 697 PHE A O 1
ATOM 5373 N N . SER A 1 698 ? -32.048 -4.622 19.729 1.00 87.88 698 SER A N 1
ATOM 5374 C CA . SER A 1 698 ? -31.623 -3.665 18.703 1.00 87.88 698 SER A CA 1
ATOM 5375 C C . SER A 1 698 ? -32.742 -2.724 18.287 1.00 87.88 698 SER A C 1
ATOM 5377 O O . SER A 1 698 ? -32.497 -1.547 18.040 1.00 87.88 698 SER A O 1
ATOM 5379 N N . ASP A 1 699 ? -33.978 -3.211 18.325 1.00 88.94 699 ASP A N 1
ATOM 5380 C CA . ASP A 1 699 ? -35.171 -2.461 17.946 1.00 88.94 699 ASP A CA 1
ATOM 5381 C C . ASP A 1 699 ? -35.485 -1.352 18.960 1.00 88.94 699 ASP A C 1
ATOM 5383 O O . ASP A 1 699 ? -36.333 -0.508 18.694 1.00 88.94 699 ASP A O 1
ATOM 5387 N N . TYR A 1 700 ? -34.835 -1.356 20.132 1.00 89.44 700 TYR A N 1
ATOM 5388 C CA . TYR A 1 700 ? -35.069 -0.416 21.233 1.00 89.44 700 TYR A CA 1
ATOM 5389 C C . TYR A 1 700 ? -33.817 0.348 21.673 1.00 89.44 700 TYR A C 1
ATOM 5391 O O . TYR A 1 700 ? -33.942 1.434 22.235 1.00 89.44 700 TYR A O 1
ATOM 5399 N N . LEU A 1 701 ? -32.628 -0.234 21.484 1.00 88.19 701 LEU A N 1
ATOM 5400 C CA . LEU A 1 701 ? -31.340 0.297 21.944 1.00 88.19 701 LEU A CA 1
ATOM 5401 C C . LEU A 1 701 ? -30.329 0.491 20.804 1.00 88.19 701 LEU A C 1
ATOM 5403 O O . LEU A 1 701 ? -29.201 0.907 21.071 1.00 88.19 701 LEU A O 1
ATOM 5407 N N . SER A 1 702 ? -30.693 0.179 19.553 1.00 84.88 702 SER A N 1
ATOM 5408 C CA . SER A 1 702 ? -29.741 0.064 18.444 1.00 84.88 702 SER A CA 1
ATOM 5409 C C . SER A 1 702 ? -28.590 -0.873 18.859 1.00 84.88 702 SER A C 1
ATOM 5411 O O . SER A 1 702 ? -28.824 -1.950 19.406 1.00 84.88 702 SER A O 1
ATOM 5413 N N . LYS A 1 703 ? -27.335 -0.472 18.672 1.00 81.19 703 LYS A N 1
ATOM 5414 C CA . LYS A 1 703 ? -26.151 -1.201 19.150 1.00 81.19 703 LYS A CA 1
ATOM 5415 C C . LYS A 1 703 ? -25.709 -0.805 20.564 1.00 81.19 703 LYS A C 1
ATOM 5417 O O . LYS A 1 703 ? -24.719 -1.332 21.063 1.00 81.19 703 LYS A O 1
ATOM 5422 N N . GLY A 1 704 ? -26.430 0.100 21.225 1.00 84.19 704 GLY A N 1
ATOM 5423 C CA . GLY A 1 704 ? -26.103 0.598 22.561 1.00 84.19 704 GLY A CA 1
ATOM 5424 C C . GLY A 1 704 ? -25.036 1.697 22.599 1.00 84.19 704 GLY A C 1
ATOM 5425 O O . GLY A 1 704 ? -24.538 1.999 23.678 1.00 84.19 704 GLY A O 1
ATOM 5426 N N . THR A 1 705 ? -24.677 2.290 21.457 1.00 87.88 705 THR A N 1
ATOM 5427 C CA . THR A 1 705 ? -23.619 3.304 21.335 1.00 87.88 705 THR A CA 1
ATOM 5428 C C . THR A 1 705 ? -23.807 4.462 22.325 1.00 87.88 705 THR A C 1
ATOM 5430 O O . THR A 1 705 ? -24.855 5.095 22.373 1.00 87.88 705 THR A O 1
ATOM 5433 N N . ARG A 1 706 ? -22.784 4.727 23.139 1.00 89.50 706 ARG A N 1
ATOM 5434 C CA . ARG A 1 706 ? -22.712 5.744 24.205 1.00 89.50 706 ARG A CA 1
ATOM 5435 C C . ARG A 1 706 ? -23.773 5.657 25.314 1.00 89.50 706 ARG A C 1
ATOM 5437 O O . ARG A 1 706 ? -23.863 6.567 26.144 1.00 89.50 706 ARG A O 1
ATOM 5444 N N . ILE A 1 707 ? -24.512 4.547 25.417 1.00 91.56 707 ILE A N 1
ATOM 5445 C CA . ILE A 1 707 ? -25.408 4.306 26.557 1.00 91.56 707 ILE A CA 1
ATOM 5446 C C . ILE A 1 707 ? -24.559 3.967 27.794 1.00 91.56 707 ILE A C 1
ATOM 5448 O O . ILE A 1 707 ? -23.753 3.031 27.737 1.00 91.56 707 ILE A O 1
ATOM 5452 N N . PRO A 1 708 ? -24.717 4.688 28.919 1.00 93.12 708 PRO A N 1
ATOM 5453 C CA . PRO A 1 708 ? -23.906 4.466 30.104 1.00 93.12 708 PRO A CA 1
ATOM 5454 C C . PRO A 1 708 ? -24.319 3.183 30.832 1.00 93.12 708 PRO A C 1
ATOM 5456 O O . PRO A 1 708 ? -25.496 2.840 30.958 1.00 93.12 708 PRO A O 1
ATOM 5459 N N . ALA A 1 709 ? -23.329 2.488 31.371 1.00 94.81 709 ALA A N 1
ATOM 5460 C CA . ALA A 1 709 ? -23.485 1.272 32.145 1.00 94.81 709 ALA A CA 1
ATOM 5461 C C . ALA A 1 709 ? -22.578 1.301 33.381 1.00 94.81 709 ALA A C 1
ATOM 5463 O O . ALA A 1 709 ? -21.515 1.928 33.409 1.00 94.81 709 ALA A O 1
ATOM 5464 N N . LEU A 1 710 ? -23.012 0.602 34.426 1.00 94.19 710 LEU A N 1
ATOM 5465 C CA . LEU A 1 710 ? -22.236 0.381 35.632 1.00 94.19 710 LEU A CA 1
ATOM 5466 C C . LEU A 1 710 ? -21.271 -0.775 35.419 1.00 94.19 710 LEU A C 1
ATOM 5468 O O . LEU A 1 710 ? -21.662 -1.865 35.017 1.00 94.19 710 LEU A O 1
ATOM 5472 N N . SER A 1 711 ? -20.030 -0.568 35.820 1.00 90.00 711 SER A N 1
ATOM 5473 C CA . SER A 1 711 ? -19.048 -1.624 36.006 1.00 90.00 711 SER A CA 1
ATOM 5474 C C . SER A 1 711 ? -18.482 -1.569 37.419 1.00 90.00 711 SER A C 1
ATOM 5476 O O . SER A 1 711 ? -18.626 -0.575 38.138 1.00 90.00 711 SER A O 1
ATOM 5478 N N . MET A 1 712 ? -17.827 -2.648 37.825 1.00 87.31 712 MET A N 1
ATOM 5479 C CA . MET A 1 712 ? -17.100 -2.719 39.082 1.00 87.31 712 MET A CA 1
ATOM 5480 C C . MET A 1 712 ? -15.669 -3.171 38.854 1.00 87.31 712 MET A C 1
ATOM 5482 O O . MET A 1 712 ? -15.383 -3.925 37.930 1.00 87.31 712 MET A O 1
ATOM 5486 N N . ASN A 1 713 ? -14.784 -2.715 39.733 1.00 85.50 713 ASN A N 1
ATOM 5487 C CA . ASN A 1 713 ? -13.416 -3.206 39.809 1.00 85.50 713 ASN A CA 1
ATOM 5488 C C . ASN A 1 713 ? -13.237 -4.123 41.029 1.00 85.50 713 ASN A C 1
ATOM 5490 O O . ASN A 1 713 ? -14.142 -4.249 41.858 1.00 85.50 713 ASN A O 1
ATOM 5494 N N . GLN A 1 714 ? -12.042 -4.682 41.211 1.00 80.69 714 GLN A N 1
ATOM 5495 C CA . GLN A 1 714 ? -11.683 -5.529 42.362 1.00 80.69 714 GLN A CA 1
ATOM 5496 C C . GLN A 1 714 ? -11.940 -4.885 43.745 1.00 80.69 714 GLN A C 1
ATOM 5498 O O . GLN A 1 714 ? -11.996 -5.567 44.765 1.00 80.69 714 GLN A O 1
ATOM 5503 N N . PHE A 1 715 ? -12.107 -3.558 43.815 1.00 86.06 715 PHE A N 1
ATOM 5504 C CA . PHE A 1 715 ? -12.427 -2.818 45.041 1.00 86.06 715 PHE A CA 1
ATOM 5505 C C . PHE A 1 715 ? -13.924 -2.505 45.196 1.00 86.06 715 PHE A C 1
ATOM 5507 O O . PHE A 1 715 ? -14.291 -1.753 46.096 1.00 86.06 715 PHE A O 1
ATOM 5514 N N . HIS A 1 716 ? -14.790 -3.056 44.339 1.00 86.94 716 HIS A N 1
ATOM 5515 C CA . HIS A 1 716 ? -16.248 -2.898 44.392 1.00 86.94 716 HIS A CA 1
ATOM 5516 C C . HIS A 1 716 ? -16.688 -1.433 44.381 1.00 86.94 716 HIS A C 1
ATOM 5518 O O . HIS A 1 716 ? -17.511 -0.980 45.183 1.00 86.94 716 HIS A O 1
ATOM 5524 N N . LYS A 1 717 ? -16.096 -0.671 43.465 1.00 92.06 717 LYS A N 1
ATOM 5525 C CA . LYS A 1 717 ? -16.498 0.699 43.162 1.00 92.06 717 LYS A CA 1
ATOM 5526 C C . LYS A 1 717 ? -17.373 0.706 41.915 1.00 92.06 717 LYS A C 1
ATOM 5528 O O . LYS A 1 717 ? -17.018 0.063 40.937 1.00 92.06 717 LYS A O 1
ATOM 5533 N N . ALA A 1 718 ? -18.485 1.430 41.960 1.00 94.31 718 ALA A N 1
ATOM 5534 C CA . ALA A 1 718 ? -19.418 1.580 40.850 1.00 94.31 718 ALA A CA 1
ATOM 5535 C C . ALA A 1 718 ? -18.858 2.580 39.829 1.00 94.31 718 ALA A C 1
ATOM 5537 O O . ALA A 1 718 ? -19.115 3.775 39.930 1.00 94.31 718 ALA A O 1
ATOM 5538 N N . TYR A 1 719 ? -18.053 2.118 38.881 1.00 94.56 719 TYR A N 1
ATOM 5539 C CA . TYR A 1 719 ? -17.539 2.960 37.803 1.00 94.56 719 TYR A CA 1
ATOM 5540 C C . TYR A 1 719 ? -18.531 3.029 36.639 1.00 94.56 719 TYR A C 1
ATOM 5542 O O . TYR A 1 719 ? -19.323 2.109 36.440 1.00 94.56 719 TYR A O 1
ATOM 5550 N N . VAL A 1 720 ? -18.481 4.116 35.874 1.00 95.12 720 VAL A N 1
ATOM 5551 C CA . VAL A 1 720 ? -19.350 4.360 34.716 1.00 95.12 720 VAL A CA 1
ATOM 5552 C C . VAL A 1 720 ? -18.560 4.154 33.434 1.00 95.12 720 VAL A C 1
ATOM 5554 O O . VAL A 1 720 ? -17.490 4.734 33.273 1.00 95.12 720 VAL A O 1
ATOM 5557 N N . PHE A 1 721 ? -19.095 3.337 32.535 1.00 93.44 721 PHE A N 1
ATOM 5558 C CA . PHE A 1 721 ? -18.551 3.058 31.208 1.00 93.44 721 PHE A CA 1
ATOM 5559 C C . PHE A 1 721 ? -19.622 3.353 30.165 1.00 93.44 721 PHE A C 1
ATOM 5561 O O . PHE A 1 721 ? -20.794 3.090 30.416 1.00 93.44 721 PHE A O 1
ATOM 5568 N N . ASP A 1 722 ? -19.228 3.832 28.991 1.00 92.31 722 ASP A N 1
ATOM 5569 C CA . ASP A 1 722 ? -20.152 3.965 27.867 1.00 92.31 722 ASP A CA 1
ATOM 5570 C C . ASP A 1 722 ? -20.092 2.689 27.029 1.00 92.31 722 ASP A C 1
ATOM 5572 O O . ASP A 1 722 ? -19.006 2.220 26.684 1.00 92.31 722 ASP A O 1
ATOM 5576 N N . VAL A 1 723 ? -21.238 2.112 26.686 1.00 91.44 723 VAL A N 1
ATOM 5577 C CA . VAL A 1 723 ? -21.302 1.006 25.727 1.00 91.44 723 VAL A CA 1
ATOM 5578 C C . VAL A 1 723 ? -20.918 1.538 24.344 1.00 91.44 723 VAL A C 1
ATOM 5580 O O . VAL A 1 723 ? -21.386 2.582 23.918 1.00 91.44 723 VAL A O 1
ATOM 5583 N N . ARG A 1 724 ? -20.025 0.850 23.637 1.00 87.50 724 ARG A N 1
ATOM 5584 C CA . ARG A 1 724 ? -19.680 1.151 22.242 1.00 87.50 724 ARG A CA 1
ATOM 5585 C C . ARG A 1 724 ? -20.582 0.383 21.297 1.00 87.50 724 ARG A C 1
ATOM 5587 O O . ARG A 1 724 ? -21.122 0.946 20.360 1.00 87.50 724 ARG A O 1
ATOM 5594 N N . ASP A 1 725 ? -20.665 -0.920 21.531 1.00 83.50 725 ASP A N 1
ATOM 5595 C CA . ASP A 1 725 ? -21.330 -1.852 20.637 1.00 83.50 725 ASP A CA 1
ATOM 5596 C C . ASP A 1 725 ? -21.687 -3.134 21.398 1.00 83.50 725 ASP A C 1
ATOM 5598 O O . ASP A 1 725 ? -20.881 -3.658 22.179 1.00 83.50 725 ASP A O 1
ATOM 5602 N N . ILE A 1 726 ? -22.893 -3.633 21.154 1.00 85.12 726 ILE A N 1
ATOM 5603 C CA . ILE A 1 726 ? -23.387 -4.944 21.570 1.00 85.12 726 ILE A CA 1
ATOM 5604 C C . ILE A 1 726 ? -23.558 -5.755 20.277 1.00 85.12 726 ILE A C 1
ATOM 5606 O O . ILE A 1 726 ? -24.659 -5.828 19.728 1.00 85.12 726 ILE A O 1
ATOM 5610 N N . SER A 1 727 ? -22.472 -6.327 19.745 1.00 69.50 727 SER A N 1
ATOM 5611 C CA . SER A 1 727 ? -22.480 -6.923 18.400 1.00 69.50 727 SER A CA 1
ATOM 5612 C C . SER A 1 727 ? -22.384 -8.444 18.364 1.00 69.50 727 SER A C 1
ATOM 5614 O O . SER A 1 727 ? -21.710 -9.093 19.165 1.00 69.50 727 SER A O 1
ATOM 5616 N N . ARG A 1 728 ? -23.051 -9.004 17.342 1.00 57.06 728 ARG A N 1
ATOM 5617 C CA . ARG A 1 728 ? -22.929 -10.395 16.870 1.00 57.06 728 ARG A CA 1
ATOM 5618 C C . ARG A 1 728 ? -21.906 -10.593 15.750 1.00 57.06 728 ARG A C 1
ATOM 5620 O O . ARG A 1 728 ? -21.684 -11.724 15.336 1.00 57.06 728 ARG A O 1
ATOM 5627 N N . SER A 1 729 ? -21.324 -9.521 15.221 1.00 53.00 729 SER A N 1
ATOM 5628 C CA . SER A 1 729 ? -20.565 -9.582 13.969 1.00 53.00 729 SER A CA 1
ATOM 5629 C C . SER A 1 729 ? -19.392 -8.617 13.994 1.00 53.00 729 SER A C 1
ATOM 5631 O O . SER A 1 729 ? -19.433 -7.538 13.410 1.00 53.00 729 SER A O 1
ATOM 5633 N N . TYR A 1 730 ? -18.339 -9.021 14.696 1.00 52.16 730 TYR A N 1
ATOM 5634 C CA . TYR A 1 730 ? -17.003 -8.472 14.494 1.00 52.16 730 TYR A CA 1
ATOM 5635 C C . TYR A 1 730 ? -16.338 -9.169 13.281 1.00 52.16 730 TYR A C 1
ATOM 5637 O O . TYR A 1 730 ? -16.785 -10.252 12.893 1.00 52.16 730 TYR A O 1
ATOM 5645 N N . PRO A 1 731 ? -15.268 -8.622 12.670 1.00 51.47 731 PRO A N 1
ATOM 5646 C CA . PRO A 1 731 ? -14.601 -9.239 11.513 1.00 51.47 731 PRO A CA 1
ATOM 5647 C C . PRO A 1 731 ? -14.038 -10.648 11.775 1.00 51.47 731 PRO A C 1
ATOM 5649 O O . PRO A 1 731 ? -13.796 -11.394 10.832 1.00 51.47 731 PRO A O 1
ATOM 5652 N N . ASP A 1 732 ? -13.842 -11.018 13.046 1.00 58.06 732 ASP A N 1
ATOM 5653 C CA . ASP A 1 732 ? -13.423 -12.352 13.503 1.00 58.06 732 ASP A CA 1
ATOM 5654 C C . ASP A 1 732 ? -14.608 -13.260 13.904 1.00 58.06 732 ASP A C 1
ATOM 5656 O O . ASP A 1 732 ? -14.404 -14.335 14.466 1.00 58.06 732 ASP A O 1
ATOM 5660 N N . ASN A 1 733 ? -15.846 -12.827 13.633 1.00 58.88 733 ASN A N 1
ATOM 5661 C CA . ASN A 1 733 ? -17.100 -13.484 14.009 1.00 58.88 733 ASN A CA 1
ATOM 5662 C C . ASN A 1 733 ? -17.312 -13.644 15.532 1.00 58.88 733 ASN A C 1
ATOM 5664 O O . ASN A 1 733 ? -18.152 -14.437 15.961 1.00 58.88 733 ASN A O 1
ATOM 5668 N N . SER A 1 734 ? -16.565 -12.908 16.363 1.00 70.00 734 SER A N 1
ATOM 5669 C CA . SER A 1 734 ? -16.776 -12.899 17.810 1.00 70.00 734 SER A CA 1
ATOM 5670 C C . SER A 1 734 ? -17.964 -12.016 18.208 1.00 70.00 734 SER A C 1
ATOM 5672 O O . SER A 1 734 ? -18.250 -10.983 17.602 1.00 70.00 734 SER A O 1
ATOM 5674 N N . ILE A 1 735 ? -18.668 -12.448 19.253 1.00 79.69 735 ILE A N 1
ATOM 5675 C CA . ILE A 1 735 ? -19.888 -11.840 19.786 1.00 79.69 735 ILE A CA 1
ATOM 5676 C C . ILE A 1 735 ? -19.556 -11.137 21.120 1.00 79.69 735 ILE A C 1
ATOM 5678 O O . ILE A 1 735 ? -19.452 -11.768 22.182 1.00 79.69 735 ILE A O 1
ATOM 5682 N N . ARG A 1 736 ? -19.335 -9.821 21.085 1.00 85.31 736 ARG A N 1
ATOM 5683 C CA . ARG A 1 736 ? -18.770 -9.057 22.213 1.00 85.31 736 ARG A CA 1
ATOM 5684 C C . ARG A 1 736 ? -19.681 -7.916 22.646 1.00 85.31 736 ARG A C 1
ATOM 5686 O O . ARG A 1 736 ? -20.383 -7.319 21.838 1.00 85.31 736 ARG A O 1
ATOM 5693 N N . THR A 1 737 ? -19.603 -7.589 23.931 1.00 89.25 737 THR A N 1
ATOM 5694 C CA . THR A 1 737 ? -20.040 -6.292 24.448 1.00 89.25 737 THR A CA 1
ATOM 5695 C C . THR A 1 737 ? -18.796 -5.452 24.682 1.00 89.25 737 THR A C 1
ATOM 5697 O O . THR A 1 737 ? -17.867 -5.871 25.381 1.00 89.25 737 THR A O 1
ATOM 5700 N N . ILE A 1 738 ? -18.766 -4.274 24.074 1.00 87.31 738 ILE A N 1
ATOM 5701 C CA . ILE A 1 738 ? -17.597 -3.401 24.055 1.00 87.31 738 ILE A CA 1
ATOM 5702 C C . ILE A 1 738 ? -17.971 -2.084 24.705 1.00 87.31 738 ILE A C 1
ATOM 5704 O O . ILE A 1 738 ? -19.073 -1.581 24.504 1.00 87.31 738 ILE A O 1
ATOM 5708 N N . THR A 1 739 ? -17.049 -1.521 25.471 1.00 89.62 739 THR A N 1
ATOM 5709 C CA . THR A 1 739 ? -17.196 -0.207 26.086 1.00 89.62 739 THR A CA 1
ATOM 5710 C C . THR A 1 739 ? -16.113 0.747 25.618 1.00 89.62 739 THR A C 1
ATOM 5712 O O . THR A 1 739 ? -15.071 0.340 25.106 1.00 89.62 739 THR A O 1
ATOM 5715 N N . ARG A 1 740 ? -16.376 2.037 25.791 1.00 88.06 740 ARG A N 1
ATOM 5716 C CA . ARG A 1 740 ? -15.419 3.125 25.647 1.00 88.06 740 ARG A CA 1
ATOM 5717 C C . ARG A 1 740 ? -15.344 3.902 26.954 1.00 88.06 740 ARG A C 1
ATOM 5719 O O . ARG A 1 740 ? -16.255 3.889 27.788 1.00 88.06 740 ARG A O 1
ATOM 5726 N N . ARG A 1 741 ? -14.239 4.628 27.103 1.00 90.69 741 ARG A N 1
ATOM 5727 C CA . ARG A 1 741 ? -14.151 5.703 28.086 1.00 90.69 741 ARG A CA 1
ATOM 5728 C C . ARG A 1 741 ? -15.259 6.730 27.790 1.00 90.69 741 ARG A C 1
ATOM 5730 O O . ARG A 1 741 ? -15.373 7.137 26.630 1.00 90.69 741 ARG A O 1
ATOM 5737 N N . PRO A 1 742 ? -16.023 7.174 28.804 1.00 91.25 742 PRO A N 1
ATOM 5738 C CA . PRO A 1 742 ? -17.002 8.231 28.610 1.00 91.25 742 PRO A CA 1
ATOM 5739 C C . PRO A 1 742 ? -16.367 9.514 28.077 1.00 91.25 742 PRO A C 1
ATOM 5741 O O . PRO A 1 742 ? -15.245 9.852 28.457 1.00 91.25 742 PRO A O 1
ATOM 5744 N N . VAL A 1 743 ? -17.084 10.224 27.213 1.00 88.75 743 VAL A N 1
ATOM 5745 C CA . VAL A 1 743 ? -16.665 11.532 26.675 1.00 88.75 743 VAL A CA 1
ATOM 5746 C C . VAL A 1 743 ? -17.190 12.684 27.531 1.00 88.75 743 VAL A C 1
ATOM 5748 O O . VAL A 1 743 ? -16.454 13.637 27.774 1.00 88.75 743 VAL A O 1
ATOM 5751 N N . ASP A 1 744 ? -18.383 12.543 28.117 1.00 85.06 744 ASP A N 1
ATOM 5752 C CA . ASP A 1 744 ? -18.938 13.525 29.050 1.00 85.06 744 ASP A CA 1
ATOM 5753 C C . ASP A 1 744 ? -18.085 13.659 30.326 1.00 85.06 744 ASP A C 1
ATOM 5755 O O . ASP A 1 744 ? -17.680 12.680 30.963 1.00 85.06 744 ASP A O 1
ATOM 5759 N N . SER A 1 745 ? -17.848 14.905 30.736 1.00 87.81 745 SER A N 1
ATOM 5760 C CA . SER A 1 745 ? -17.014 15.238 31.891 1.00 87.81 745 SER A CA 1
ATOM 5761 C C . SER A 1 745 ? -17.575 14.733 33.227 1.00 87.81 745 SER A C 1
ATOM 5763 O O . SER A 1 745 ? -16.795 14.349 34.108 1.00 87.81 745 SER A O 1
ATOM 5765 N N . ALA A 1 746 ? -18.904 14.683 33.390 1.00 88.81 746 ALA A N 1
ATOM 5766 C CA . ALA A 1 746 ? -19.524 14.190 34.612 1.00 88.81 746 ALA A CA 1
ATOM 5767 C C . ALA A 1 746 ? -19.305 12.678 34.736 1.00 88.81 746 ALA A C 1
ATOM 5769 O O . ALA A 1 746 ? -18.775 12.227 35.755 1.00 88.81 746 ALA A O 1
ATOM 5770 N N . ARG A 1 747 ? -19.579 11.904 33.679 1.00 91.81 747 ARG A N 1
ATOM 5771 C CA . ARG A 1 747 ? -19.293 10.459 33.625 1.00 91.81 747 ARG A CA 1
ATOM 5772 C C . ARG A 1 747 ? -17.810 10.148 33.778 1.00 91.81 747 ARG A C 1
ATOM 5774 O O . ARG A 1 747 ? -17.456 9.252 34.542 1.00 91.81 747 ARG A O 1
ATOM 5781 N N . GLN A 1 748 ? -16.932 10.912 33.124 1.00 92.31 748 GLN A N 1
ATOM 5782 C CA . GLN A 1 748 ? -15.481 10.727 33.231 1.00 92.31 748 GLN A CA 1
ATOM 5783 C C . GLN A 1 748 ? -14.977 10.827 34.674 1.00 92.31 748 GLN A C 1
ATOM 5785 O O . GLN A 1 748 ? -14.057 10.101 35.053 1.00 92.31 748 GLN A O 1
ATOM 5790 N N . SER A 1 749 ? -15.586 11.676 35.507 1.00 93.56 749 SER A N 1
ATOM 5791 C CA . SER A 1 749 ? -15.221 11.778 36.925 1.00 93.56 749 SER A CA 1
ATOM 5792 C C . SER A 1 749 ? -15.534 10.502 37.731 1.00 93.56 749 SER A C 1
ATOM 5794 O O . SER A 1 749 ? -14.919 10.261 38.773 1.00 93.56 749 SER A O 1
ATOM 5796 N N . PHE A 1 750 ? -16.433 9.655 37.217 1.00 95.69 750 PHE A N 1
ATOM 5797 C CA . PHE A 1 750 ? -16.815 8.342 37.742 1.00 95.69 750 PHE A CA 1
ATOM 5798 C C . PHE A 1 750 ? -16.253 7.177 36.913 1.00 95.69 750 PHE A C 1
ATOM 5800 O O . PHE A 1 750 ? -16.699 6.043 37.081 1.00 95.69 750 PHE A O 1
ATOM 5807 N N . TYR A 1 751 ? -15.268 7.418 36.047 1.00 93.69 751 TYR A N 1
ATOM 5808 C CA . TYR A 1 751 ? -14.617 6.395 35.230 1.00 93.69 751 TYR A CA 1
ATOM 5809 C C . TYR A 1 751 ? -13.219 6.052 35.760 1.00 93.69 751 TYR A C 1
ATOM 5811 O O . TYR A 1 751 ? -12.481 6.897 36.272 1.00 93.69 751 TYR A O 1
ATOM 5819 N N . THR A 1 752 ? -12.821 4.794 35.595 1.00 90.50 752 THR A N 1
ATOM 5820 C CA . THR A 1 752 ? -11.420 4.377 35.659 1.00 90.50 752 THR A CA 1
ATOM 5821 C C . THR A 1 752 ? -11.181 3.294 34.616 1.00 90.50 752 THR A C 1
ATOM 5823 O O . THR A 1 752 ? -12.098 2.545 34.290 1.00 90.50 752 THR A O 1
ATOM 5826 N N . GLY A 1 753 ? -9.960 3.207 34.090 1.00 85.81 753 GLY A N 1
ATOM 5827 C CA . GLY A 1 753 ? -9.595 2.102 33.206 1.00 85.81 753 GLY A CA 1
ATOM 5828 C C . GLY A 1 753 ? -9.601 0.769 33.956 1.00 85.81 753 GLY A C 1
ATOM 5829 O O . GLY A 1 753 ? -9.279 0.730 35.148 1.00 85.81 753 GLY A O 1
ATOM 5830 N N . LEU A 1 754 ? -9.950 -0.307 33.249 1.00 83.25 754 LEU A N 1
ATOM 5831 C CA . LEU A 1 754 ? -9.883 -1.664 33.792 1.00 83.25 754 LEU A CA 1
ATOM 5832 C C . LEU A 1 754 ? -8.433 -2.044 34.116 1.00 83.25 754 LEU A C 1
ATOM 5834 O O . LEU A 1 754 ? -7.495 -1.647 33.423 1.00 83.25 754 LEU A O 1
ATOM 5838 N N . GLN A 1 755 ? -8.249 -2.813 35.183 1.00 82.25 755 GLN A N 1
ATOM 5839 C CA . GLN A 1 755 ? -6.952 -3.302 35.643 1.00 82.25 755 GLN A CA 1
ATOM 5840 C C . GLN A 1 755 ? -6.986 -4.821 35.837 1.00 82.25 755 GLN A C 1
ATOM 5842 O O . GLN A 1 755 ? -8.046 -5.440 35.942 1.00 82.25 755 GLN A O 1
ATOM 5847 N N . GLY A 1 756 ? -5.805 -5.442 35.889 1.00 79.75 756 GLY A N 1
ATOM 5848 C CA . GLY A 1 756 ? -5.698 -6.864 36.215 1.00 79.75 756 GLY A CA 1
ATOM 5849 C C . GLY A 1 756 ? -6.351 -7.151 37.569 1.00 79.75 756 GLY A C 1
ATOM 5850 O O . GLY A 1 756 ? -5.980 -6.529 38.561 1.00 79.75 756 GLY A O 1
ATOM 5851 N N . GLY A 1 757 ? -7.314 -8.076 37.587 1.00 79.69 757 GLY A N 1
ATOM 5852 C CA . GLY A 1 757 ? -8.169 -8.351 38.748 1.00 79.69 757 GLY A CA 1
ATOM 5853 C C . GLY A 1 757 ? -9.621 -7.885 38.603 1.00 79.69 757 GLY A C 1
ATOM 5854 O O . GLY A 1 757 ? -10.457 -8.257 39.423 1.00 79.69 757 GLY A O 1
ATOM 5855 N N . ASP A 1 758 ? -9.942 -7.121 37.555 1.00 84.50 758 ASP A N 1
ATOM 5856 C CA . ASP A 1 758 ? -11.319 -6.699 37.265 1.00 84.50 758 ASP A CA 1
ATOM 5857 C C . ASP A 1 758 ? -12.102 -7.722 36.432 1.00 84.50 758 ASP A C 1
ATOM 5859 O O . ASP A 1 758 ? -13.325 -7.612 36.325 1.00 84.50 758 ASP A O 1
ATOM 5863 N N . SER A 1 759 ? -11.421 -8.729 35.875 1.00 86.75 759 SER A N 1
ATOM 5864 C CA . SER A 1 759 ? -12.029 -9.831 35.129 1.00 86.75 759 SER A CA 1
ATOM 5865 C C . SER A 1 759 ? -13.218 -10.448 35.885 1.00 86.75 759 SER A C 1
ATOM 5867 O O . SER A 1 759 ? -13.262 -10.483 37.116 1.00 86.75 759 SER A O 1
ATOM 5869 N N . GLY A 1 760 ? -14.223 -10.927 35.158 1.00 85.50 760 GLY A N 1
ATOM 5870 C CA . GLY A 1 760 ? -15.425 -11.531 35.739 1.00 85.50 760 GLY A CA 1
ATOM 5871 C C . GLY A 1 760 ? -16.415 -10.554 36.388 1.00 85.50 760 GLY A C 1
ATOM 5872 O O . GLY A 1 760 ? -17.582 -10.921 36.530 1.00 85.50 760 GLY A O 1
ATOM 5873 N N . ASN A 1 761 ? -16.017 -9.314 36.715 1.00 88.81 761 ASN A N 1
ATOM 5874 C CA . ASN A 1 761 ? -16.975 -8.300 37.160 1.00 88.81 761 ASN A CA 1
ATOM 5875 C C . ASN A 1 761 ? -17.985 -7.991 36.044 1.00 88.81 761 ASN A C 1
ATOM 5877 O O . ASN A 1 761 ? -17.630 -8.025 34.860 1.00 88.81 761 ASN A O 1
ATOM 5881 N N . PRO A 1 762 ? -19.241 -7.682 36.403 1.00 92.50 762 PRO A N 1
ATOM 5882 C CA . PRO A 1 762 ? -20.275 -7.424 35.421 1.00 92.50 762 PRO A CA 1
ATOM 5883 C C . PRO A 1 762 ? -20.203 -6.010 34.849 1.00 92.50 762 PRO A C 1
ATOM 5885 O O . PRO A 1 762 ? -19.880 -5.051 35.552 1.00 92.50 762 PRO A O 1
ATOM 5888 N N . LEU A 1 763 ? -20.647 -5.892 33.601 1.00 93.88 763 LEU A N 1
ATOM 5889 C CA . LEU A 1 763 ? -21.173 -4.659 33.033 1.00 93.88 763 LEU A CA 1
ATOM 5890 C C . LEU A 1 763 ? -22.705 -4.706 33.098 1.00 93.88 763 LEU A C 1
ATOM 5892 O O . LEU A 1 763 ? -23.334 -5.578 32.489 1.00 93.88 763 LEU A O 1
ATOM 5896 N N . LEU A 1 764 ? -23.293 -3.778 33.848 1.00 95.56 764 LEU A N 1
ATOM 5897 C CA . LEU A 1 764 ? -24.718 -3.709 34.154 1.00 95.56 764 LEU A CA 1
ATOM 5898 C C . LEU A 1 764 ? -25.343 -2.450 33.551 1.00 95.56 764 LEU A C 1
ATOM 5900 O O . LEU A 1 764 ? -24.906 -1.337 33.833 1.00 95.56 764 LEU A O 1
ATOM 5904 N N . MET A 1 765 ? -26.408 -2.618 32.778 1.00 96.38 765 MET A N 1
ATOM 5905 C CA . MET A 1 765 ? -27.272 -1.533 32.318 1.00 96.38 765 MET A CA 1
ATOM 5906 C C . MET A 1 765 ? -28.537 -1.485 33.177 1.00 96.38 765 MET A C 1
ATOM 5908 O O . MET A 1 765 ? -29.043 -2.525 33.602 1.00 96.38 765 MET A O 1
ATOM 5912 N N . PHE A 1 766 ? -29.056 -0.285 33.428 1.00 96.25 766 PHE A N 1
ATOM 5913 C CA . PHE A 1 766 ? -30.297 -0.098 34.174 1.00 96.25 766 PHE A CA 1
ATOM 5914 C C . PHE A 1 766 ? -31.397 0.391 33.244 1.00 96.25 766 PHE A C 1
ATOM 5916 O O . PHE A 1 766 ? -31.261 1.445 32.639 1.00 96.25 766 PHE A O 1
ATOM 5923 N N . ILE A 1 767 ? -32.496 -0.355 33.154 1.00 94.12 767 ILE A N 1
ATOM 5924 C CA . ILE A 1 767 ? -33.674 0.028 32.365 1.00 94.12 767 ILE A CA 1
ATOM 5925 C C . ILE A 1 767 ? -34.905 -0.243 33.225 1.00 94.12 767 ILE A C 1
ATOM 5927 O O . ILE A 1 767 ? -35.050 -1.323 33.792 1.00 94.12 767 ILE A O 1
ATOM 5931 N N . SER A 1 768 ? -35.779 0.749 33.386 1.00 87.06 768 SER A N 1
ATOM 5932 C CA . SER A 1 768 ? -36.924 0.721 34.311 1.00 87.06 768 SER A CA 1
ATOM 5933 C C . SER A 1 768 ? -36.543 0.391 35.763 1.00 87.06 768 SER A C 1
ATOM 5935 O O . SER A 1 768 ? -37.368 -0.110 36.524 1.00 87.06 768 SER A O 1
ATOM 5937 N N . GLY A 1 769 ? -35.295 0.660 36.162 1.00 84.19 769 GLY A N 1
ATOM 5938 C CA . GLY A 1 769 ? -34.756 0.268 37.468 1.00 84.19 769 GLY A CA 1
ATOM 5939 C C . GLY A 1 769 ? -34.418 -1.222 37.604 1.00 84.19 769 GLY A C 1
ATOM 5940 O O . GLY A 1 769 ? -33.991 -1.637 38.681 1.00 84.19 769 GLY A O 1
ATOM 5941 N N . GLU A 1 770 ? -34.578 -2.016 36.542 1.00 92.69 770 GLU A N 1
ATOM 5942 C CA . GLU A 1 770 ? -34.120 -3.402 36.483 1.00 92.69 770 GLU A CA 1
ATOM 5943 C C . GLU A 1 770 ? -32.639 -3.469 36.100 1.00 92.69 770 GLU A C 1
ATOM 5945 O O . GLU A 1 770 ? -32.156 -2.689 35.279 1.00 92.69 770 GLU A O 1
ATOM 5950 N N . THR A 1 771 ? -31.924 -4.419 36.699 1.00 95.50 771 THR A N 1
ATOM 5951 C CA . THR A 1 771 ? -30.494 -4.644 36.473 1.00 95.50 771 THR A CA 1
ATOM 5952 C C . THR A 1 771 ? -30.296 -5.651 35.344 1.00 95.50 771 THR A C 1
ATOM 5954 O O . THR A 1 771 ? -30.664 -6.821 35.481 1.00 95.50 771 THR A O 1
ATOM 5957 N N . VAL A 1 772 ? -29.694 -5.204 34.243 1.00 97.19 772 VAL A N 1
ATOM 5958 C CA . VAL A 1 772 ? -29.475 -5.994 33.027 1.00 97.19 772 VAL A CA 1
ATOM 5959 C C . VAL A 1 772 ? -27.984 -6.257 32.836 1.00 97.19 772 VAL A C 1
ATOM 5961 O O . VAL A 1 772 ? -27.196 -5.326 32.705 1.00 97.19 772 VAL A O 1
ATOM 5964 N N . LEU A 1 773 ? -27.585 -7.524 32.807 1.00 96.69 773 LEU A N 1
ATOM 5965 C CA . LEU A 1 773 ? -26.218 -7.959 32.553 1.00 96.69 773 LEU A CA 1
ATOM 5966 C C . LEU A 1 773 ? -25.931 -7.976 31.051 1.00 96.69 773 LEU A C 1
ATOM 5968 O O . LEU A 1 773 ? -26.571 -8.709 30.300 1.00 96.69 773 LEU A O 1
ATOM 5972 N N . LEU A 1 774 ? -24.928 -7.206 30.629 1.00 94.81 774 LEU A N 1
ATOM 5973 C CA . LEU A 1 774 ? -24.490 -7.169 29.233 1.00 94.81 774 LEU A CA 1
ATOM 5974 C C . LEU A 1 774 ? -23.294 -8.087 28.969 1.00 94.81 774 LEU A C 1
ATOM 5976 O O . LEU A 1 774 ? -23.183 -8.685 27.899 1.00 94.81 774 LEU A O 1
ATOM 5980 N N . THR A 1 775 ? -22.368 -8.157 29.926 1.00 92.88 775 THR A N 1
ATOM 5981 C CA . THR A 1 775 ? -21.153 -8.973 29.854 1.00 92.88 775 THR A CA 1
ATOM 5982 C C . THR A 1 775 ? -20.519 -9.130 31.232 1.00 92.88 775 THR A C 1
ATOM 5984 O O . THR A 1 775 ? -20.808 -8.363 32.150 1.00 92.88 775 THR A O 1
ATOM 5987 N N . VAL A 1 776 ? -19.608 -10.089 31.350 1.00 90.62 776 VAL A N 1
ATOM 5988 C CA . VAL A 1 776 ? -18.547 -10.102 32.365 1.00 90.62 776 VAL A CA 1
ATOM 5989 C C . VAL A 1 776 ? -17.215 -9.731 31.707 1.00 90.62 776 VAL A C 1
ATOM 5991 O O . VAL A 1 776 ? -17.042 -9.985 30.513 1.00 90.62 776 VAL A O 1
ATOM 5994 N N . TRP A 1 777 ? -16.290 -9.092 32.425 1.00 87.81 777 TRP A N 1
ATOM 5995 C CA . TRP A 1 777 ? -15.023 -8.667 31.818 1.00 87.81 777 TRP A CA 1
ATOM 5996 C C . TRP A 1 777 ? -14.099 -9.832 31.488 1.00 87.81 777 TRP A C 1
ATOM 5998 O O . TRP A 1 777 ? -13.816 -10.667 32.347 1.00 87.81 777 TRP A O 1
ATOM 6008 N N . SER A 1 778 ? -13.595 -9.825 30.254 1.00 80.75 778 SER A N 1
ATOM 6009 C CA . SER A 1 778 ? -12.716 -10.867 29.720 1.00 80.75 778 SER A CA 1
ATOM 6010 C C . SER A 1 778 ? -11.338 -10.326 29.333 1.00 80.75 778 SER A C 1
ATOM 6012 O O . SER A 1 778 ? -10.337 -10.997 29.568 1.00 80.75 778 SER A O 1
ATOM 6014 N N . TYR A 1 779 ? -11.263 -9.118 28.752 1.00 71.81 779 TYR A N 1
ATOM 6015 C CA . TYR A 1 779 ? -10.023 -8.582 28.179 1.00 71.81 779 TYR A CA 1
ATOM 6016 C C . TYR A 1 779 ? -9.829 -7.070 28.417 1.00 71.81 779 TYR A C 1
ATOM 6018 O O . TYR A 1 779 ? -10.788 -6.299 28.507 1.00 71.81 779 TYR A O 1
ATOM 6026 N N . GLY A 1 780 ? -8.558 -6.660 28.510 1.00 61.78 780 GLY A N 1
ATOM 6027 C CA . GLY A 1 780 ? -8.046 -5.427 29.131 1.00 61.78 780 GLY A CA 1
ATOM 6028 C C . GLY A 1 780 ? -8.372 -4.067 28.501 1.00 61.78 780 GLY A C 1
ATOM 6029 O O . GLY A 1 780 ? -7.831 -3.077 28.972 1.00 61.78 780 GLY A O 1
ATOM 6030 N N . ASP A 1 781 ? -9.279 -3.981 27.528 1.00 62.12 781 ASP A N 1
ATOM 6031 C CA . ASP A 1 781 ? -9.646 -2.719 26.855 1.00 62.12 781 ASP A CA 1
ATOM 6032 C C . ASP A 1 781 ? -11.156 -2.424 26.929 1.00 62.12 781 ASP A C 1
ATOM 6034 O O . ASP A 1 781 ? -11.747 -1.868 26.008 1.00 62.12 781 ASP A O 1
ATOM 6038 N N . GLY A 1 782 ? -11.823 -2.841 28.011 1.00 72.12 782 GLY A N 1
ATOM 6039 C CA . GLY A 1 782 ? -13.265 -2.606 28.165 1.00 72.12 782 GLY A CA 1
ATOM 6040 C C . GLY A 1 782 ? -14.113 -3.531 27.294 1.00 72.12 782 GLY A C 1
ATOM 6041 O O . GLY A 1 782 ? -15.157 -3.119 26.787 1.00 72.12 782 GLY A O 1
ATOM 6042 N N . THR A 1 783 ? -13.669 -4.775 27.099 1.00 81.50 783 THR A N 1
ATOM 6043 C CA . THR A 1 783 ? -14.363 -5.771 26.271 1.00 81.50 783 THR A CA 1
ATOM 6044 C C . THR A 1 783 ? -14.677 -7.036 27.058 1.00 81.50 783 THR A C 1
ATOM 6046 O O . THR A 1 783 ? -13.889 -7.513 27.883 1.00 81.50 783 THR A O 1
ATOM 6049 N N . GLY A 1 784 ? -15.847 -7.603 26.788 1.00 86.69 784 GLY A N 1
ATOM 6050 C CA . GLY A 1 784 ? -16.256 -8.874 27.358 1.00 86.69 784 GLY A CA 1
ATOM 6051 C C . GLY A 1 784 ? -17.161 -9.669 26.424 1.00 86.69 784 GLY A C 1
ATOM 6052 O O . GLY A 1 784 ? -17.656 -9.171 25.408 1.00 86.69 784 GLY A O 1
ATOM 6053 N N . THR A 1 785 ? -17.333 -10.941 26.759 1.00 89.62 785 THR A N 1
ATOM 6054 C CA . THR A 1 785 ? -18.187 -11.860 26.005 1.00 89.62 785 THR A CA 1
ATOM 6055 C C . THR A 1 785 ? -19.663 -11.500 26.190 1.00 89.62 785 THR A C 1
ATOM 6057 O O . THR A 1 785 ? -20.162 -11.484 27.315 1.00 89.62 785 THR A O 1
ATOM 6060 N N . SER A 1 786 ? -20.379 -11.230 25.093 1.00 90.38 786 SER A N 1
ATOM 6061 C CA . SER A 1 786 ? -21.767 -10.761 25.174 1.00 90.38 786 SER A CA 1
ATOM 6062 C C . SER A 1 786 ? -22.694 -11.832 25.745 1.00 90.38 786 SER A C 1
ATOM 6064 O O . SER A 1 786 ? -22.913 -12.876 25.129 1.00 90.38 786 SER A O 1
ATOM 6066 N N . VAL A 1 787 ? -23.296 -11.543 26.899 1.00 93.06 787 VAL A N 1
ATOM 6067 C CA . VAL A 1 787 ? -24.282 -12.433 27.525 1.00 93.06 787 VAL A CA 1
ATOM 6068 C C . VAL A 1 787 ? -25.565 -12.463 26.699 1.00 93.06 787 VAL A C 1
ATOM 6070 O O . VAL A 1 787 ? -26.103 -13.533 26.437 1.00 93.06 787 VAL A O 1
ATOM 6073 N N . SER A 1 788 ? -26.025 -11.298 26.238 1.00 88.31 788 SER A N 1
ATOM 6074 C CA . SER A 1 788 ? -27.269 -11.161 25.474 1.00 88.31 788 SER A CA 1
ATOM 6075 C C . SER A 1 788 ? -27.230 -11.881 24.130 1.00 88.31 788 SER A C 1
ATOM 6077 O O . SER A 1 788 ? -28.255 -12.362 23.663 1.00 88.31 788 SER A O 1
ATOM 6079 N N . ALA A 1 789 ? -26.066 -11.985 23.496 1.00 87.00 789 ALA A N 1
ATOM 6080 C CA . ALA A 1 789 ? -25.979 -12.611 22.187 1.00 87.00 789 ALA A CA 1
ATOM 6081 C C . ALA A 1 789 ? -25.614 -14.110 22.228 1.00 87.00 789 ALA A C 1
ATOM 6083 O O . ALA A 1 789 ? -25.917 -14.800 21.251 1.00 87.00 789 ALA A O 1
ATOM 6084 N N . LEU A 1 790 ? -25.084 -14.610 23.358 1.00 90.38 790 LEU A N 1
ATOM 6085 C CA . LEU A 1 790 ? -24.847 -16.037 23.657 1.00 90.38 790 LEU A CA 1
ATOM 6086 C C . LEU A 1 790 ? -25.903 -16.648 24.603 1.00 90.38 790 LEU A C 1
ATOM 6088 O O . LEU A 1 790 ? -25.654 -17.667 25.242 1.00 90.38 790 LEU A O 1
ATOM 6092 N N . LYS A 1 791 ? -27.093 -16.045 24.730 1.00 91.94 791 LYS A N 1
ATOM 6093 C CA . LYS A 1 791 ? -28.135 -16.525 25.661 1.00 91.94 791 LYS A CA 1
ATOM 6094 C C . LYS A 1 791 ? -28.507 -17.991 25.467 1.00 91.94 791 LYS A C 1
ATOM 6096 O O . LYS A 1 791 ? -28.708 -18.678 26.461 1.00 91.94 791 LYS A O 1
ATOM 6101 N N . SER A 1 792 ? -28.625 -18.440 24.213 1.00 93.25 792 SER A N 1
ATOM 6102 C CA . SER A 1 792 ? -28.950 -19.839 23.904 1.00 93.25 792 SER A CA 1
ATOM 6103 C C . SER A 1 792 ? -27.890 -20.766 24.488 1.00 93.25 792 SER A C 1
ATOM 6105 O O . SER A 1 792 ? -28.222 -21.630 25.288 1.00 93.25 792 SER A O 1
ATOM 6107 N N . ASP A 1 793 ? -26.619 -20.495 24.193 1.00 94.62 793 ASP A N 1
ATOM 6108 C CA . ASP A 1 793 ? -25.501 -21.309 24.669 1.00 94.62 793 ASP A CA 1
ATOM 6109 C C . ASP A 1 793 ? -25.398 -21.290 26.204 1.00 94.62 793 ASP A C 1
ATOM 6111 O O . ASP A 1 793 ? -25.103 -22.303 26.832 1.00 94.62 793 ASP A O 1
ATOM 6115 N N . ILE A 1 794 ? -25.679 -20.147 26.842 1.00 96.62 794 ILE A N 1
ATOM 6116 C CA . ILE A 1 794 ? -25.709 -20.044 28.307 1.00 96.62 794 ILE A CA 1
ATOM 6117 C C . ILE A 1 794 ? -26.863 -20.865 28.898 1.00 96.62 794 ILE A C 1
ATOM 6119 O O . ILE A 1 794 ? -26.659 -21.530 29.912 1.00 96.62 794 ILE A O 1
ATOM 6123 N N . ASN A 1 795 ? -28.052 -20.842 28.290 1.00 97.94 795 ASN A N 1
ATOM 6124 C CA . ASN A 1 795 ? -29.178 -21.667 28.732 1.00 97.94 795 ASN A CA 1
ATOM 6125 C C . ASN A 1 795 ? -28.887 -23.163 28.554 1.00 97.94 795 ASN A C 1
ATOM 6127 O O . ASN A 1 795 ? -29.174 -23.924 29.472 1.00 97.94 795 ASN A O 1
ATOM 6131 N N . ASP A 1 796 ? -28.245 -23.566 27.455 1.00 98.06 796 ASP A N 1
ATOM 6132 C CA . ASP A 1 796 ? -27.821 -24.955 27.236 1.00 98.06 796 ASP A CA 1
ATOM 6133 C C . ASP A 1 796 ? -26.826 -25.404 28.323 1.00 98.06 796 ASP A C 1
ATOM 6135 O O . ASP A 1 796 ? -26.979 -26.467 28.925 1.00 98.06 796 ASP A O 1
ATOM 6139 N N . ILE A 1 797 ? -25.855 -24.549 28.669 1.00 98.06 797 ILE A N 1
ATOM 6140 C CA . ILE A 1 797 ? -24.930 -24.794 29.787 1.00 98.06 797 ILE A CA 1
ATOM 6141 C C . ILE A 1 797 ? -25.683 -24.907 31.125 1.00 98.06 797 ILE A C 1
ATOM 6143 O O . ILE A 1 797 ? -25.339 -25.744 31.964 1.00 98.06 797 ILE A O 1
ATOM 6147 N N . MET A 1 798 ? -26.684 -24.054 31.367 1.00 98.31 798 MET A N 1
ATOM 6148 C CA . MET A 1 798 ? -27.513 -24.121 32.576 1.00 98.31 798 MET A CA 1
ATOM 6149 C C . MET A 1 798 ? -28.318 -25.424 32.627 1.00 98.31 798 MET A C 1
ATOM 6151 O O . MET A 1 798 ? -28.387 -26.036 33.689 1.00 98.31 798 MET A O 1
ATOM 6155 N N . ASP A 1 799 ? -28.867 -25.889 31.504 1.00 98.31 799 ASP A N 1
ATOM 6156 C CA . ASP A 1 799 ? -29.589 -27.161 31.420 1.00 98.31 799 ASP A CA 1
ATOM 6157 C C . ASP A 1 799 ? -28.678 -28.358 31.716 1.00 98.31 799 ASP A C 1
ATOM 6159 O O . ASP A 1 799 ? -29.050 -29.234 32.504 1.00 98.31 799 ASP A O 1
ATOM 6163 N N . ASP A 1 800 ? -27.460 -28.357 31.171 1.00 97.94 800 ASP A N 1
ATOM 6164 C CA . ASP A 1 800 ? -26.459 -29.397 31.421 1.00 97.94 800 ASP A CA 1
ATOM 6165 C C . ASP A 1 800 ? -25.983 -29.421 32.882 1.00 97.94 800 ASP A C 1
ATOM 6167 O O . ASP A 1 800 ? -25.739 -30.487 33.459 1.00 97.94 800 ASP A O 1
ATOM 6171 N N . LEU A 1 801 ? -25.857 -28.249 33.511 1.00 97.25 801 LEU A N 1
ATOM 6172 C CA . LEU A 1 801 ? -25.551 -28.133 34.937 1.00 97.25 801 LEU A CA 1
ATOM 6173 C C . LEU A 1 801 ? -26.753 -28.527 35.818 1.00 97.25 801 LEU A C 1
ATOM 6175 O O . LEU A 1 801 ? -26.568 -29.076 36.907 1.00 97.25 801 LEU A O 1
ATOM 6179 N N . GLY A 1 802 ? -27.981 -28.277 35.366 1.00 96.44 802 GLY A N 1
ATOM 6180 C CA . GLY A 1 802 ? -29.227 -28.559 36.074 1.00 96.44 802 GLY A CA 1
ATOM 6181 C C . GLY A 1 802 ? -29.800 -27.339 36.804 1.00 96.44 802 GLY A C 1
ATOM 6182 O O . GLY A 1 802 ? -29.747 -26.213 36.343 1.00 96.44 802 GLY A O 1
ATOM 6183 N N . GLY A 1 803 ? -30.459 -27.537 37.948 1.00 93.56 803 GLY A N 1
ATOM 6184 C CA . GLY A 1 803 ? -31.057 -26.428 38.711 1.00 93.56 803 GLY A CA 1
ATOM 6185 C C . GLY A 1 803 ? -32.409 -25.911 38.199 1.00 93.56 803 GLY A C 1
ATOM 6186 O O . GLY A 1 803 ? -33.143 -25.336 38.996 1.00 93.56 803 GLY A O 1
ATOM 6187 N N . GLY A 1 804 ? -32.780 -26.178 36.941 1.00 96.25 804 GLY A N 1
ATOM 6188 C CA . GLY A 1 804 ? -34.140 -25.974 36.418 1.00 96.25 804 GLY A CA 1
ATOM 6189 C C . GLY A 1 804 ? -34.526 -24.513 36.166 1.00 96.25 804 GLY A C 1
ATOM 6190 O O . GLY A 1 804 ? -35.698 -24.161 36.299 1.00 96.25 804 GLY A O 1
ATOM 6191 N N . TYR A 1 805 ? -33.550 -23.668 35.835 1.00 98.19 805 TYR A N 1
ATOM 6192 C CA . TYR A 1 805 ? -33.748 -22.251 35.540 1.00 98.19 805 TYR A CA 1
ATOM 6193 C C . TYR A 1 805 ? -33.056 -21.878 34.232 1.00 98.19 805 TYR A C 1
ATOM 6195 O O . TYR A 1 805 ? -32.018 -22.444 33.914 1.00 98.19 805 TYR A O 1
ATOM 6203 N N . HIS A 1 806 ? -33.576 -20.853 33.561 1.00 97.56 806 HIS A N 1
ATOM 6204 C CA . HIS A 1 806 ? -32.958 -20.188 32.411 1.00 97.56 806 HIS A CA 1
ATOM 6205 C C . HIS A 1 806 ? -32.739 -18.705 32.709 1.00 97.56 806 HIS A C 1
ATOM 6207 O O . HIS A 1 806 ? -33.277 -18.169 33.688 1.00 97.56 806 HIS A O 1
ATOM 6213 N N . LEU A 1 807 ? -31.947 -18.048 31.864 1.00 97.94 807 LEU A N 1
ATOM 6214 C CA . LEU A 1 807 ? -31.806 -16.597 31.857 1.00 97.94 807 LEU A CA 1
ATOM 6215 C C . LEU A 1 807 ? -33.178 -15.921 31.738 1.00 97.94 807 LEU A C 1
ATOM 6217 O O . LEU A 1 807 ? -34.036 -16.346 30.966 1.00 97.94 807 LEU A O 1
ATOM 6221 N N . GLN A 1 808 ? -33.376 -14.842 32.495 1.00 96.94 808 GLN A N 1
ATOM 6222 C CA . GLN A 1 808 ? -34.592 -14.035 32.421 1.00 96.94 808 GLN A CA 1
ATOM 6223 C C . GLN A 1 808 ? -34.343 -12.764 31.620 1.00 96.94 808 GLN A C 1
ATOM 6225 O O . GLN A 1 808 ? -33.422 -12.003 31.917 1.00 96.94 808 GLN A O 1
ATOM 6230 N N . GLU A 1 809 ? -35.193 -12.507 30.634 1.00 96.75 809 GLU A N 1
ATOM 6231 C CA . GLU A 1 809 ? -35.108 -11.300 29.819 1.00 96.75 809 GLU A CA 1
ATOM 6232 C C . GLU A 1 809 ? -35.811 -10.114 30.488 1.00 96.75 809 GLU A C 1
ATOM 6234 O O . GLU A 1 809 ? -36.823 -10.258 31.186 1.00 96.75 809 GLU A O 1
ATOM 6239 N N . ILE A 1 810 ? -35.281 -8.914 30.260 1.00 96.38 810 ILE A N 1
ATOM 6240 C CA . ILE A 1 810 ? -36.022 -7.681 30.523 1.00 96.38 810 ILE A CA 1
ATOM 6241 C C . ILE A 1 810 ? -37.158 -7.512 29.508 1.00 96.38 810 ILE A C 1
ATOM 6243 O O . ILE A 1 810 ? -37.009 -7.816 28.326 1.00 96.38 810 ILE A O 1
ATOM 6247 N N . ASN A 1 811 ? -38.297 -6.984 29.960 1.00 94.25 811 ASN A N 1
ATOM 6248 C CA . ASN A 1 811 ? -39.406 -6.661 29.071 1.00 94.25 811 ASN A CA 1
ATOM 6249 C C . ASN A 1 811 ? -39.254 -5.241 28.502 1.00 94.25 811 ASN A C 1
ATOM 6251 O O . ASN A 1 811 ? -39.506 -4.264 29.205 1.00 94.25 811 ASN A O 1
ATOM 6255 N N . LEU A 1 812 ? -38.900 -5.140 27.218 1.00 93.94 812 LEU A N 1
ATOM 6256 C CA . LEU A 1 812 ? -38.776 -3.861 26.507 1.00 93.94 812 LEU A CA 1
ATOM 6257 C C . LEU A 1 812 ? -40.043 -3.444 25.744 1.00 93.94 812 LEU A C 1
ATOM 6259 O O . LEU A 1 812 ? -40.113 -2.315 25.277 1.00 93.94 812 LEU A O 1
ATOM 6263 N N . SER A 1 813 ? -41.076 -4.292 25.668 1.00 90.44 813 SER A N 1
ATOM 6264 C CA . SER A 1 813 ? -42.295 -4.021 24.875 1.00 90.44 813 SER A CA 1
ATOM 6265 C C . SER A 1 813 ? -43.101 -2.798 25.332 1.00 90.44 813 SER A C 1
ATOM 6267 O O . SER A 1 813 ? -43.957 -2.309 24.599 1.00 90.44 813 SER A O 1
ATOM 6269 N N . GLY A 1 814 ? -42.837 -2.301 26.545 1.00 88.44 814 GLY A N 1
ATOM 6270 C CA . GLY A 1 814 ? -43.410 -1.058 27.055 1.00 88.44 814 GLY A CA 1
ATOM 6271 C C . GLY A 1 814 ? -42.773 0.207 26.475 1.00 88.44 814 GLY A C 1
ATOM 6272 O O . GLY A 1 814 ? -43.344 1.279 26.654 1.00 88.44 814 GLY A O 1
ATOM 6273 N N . TYR A 1 815 ? -41.629 0.097 25.797 1.00 89.88 815 TYR A N 1
ATOM 6274 C CA . TYR A 1 815 ? -40.931 1.198 25.140 1.00 89.88 815 TYR A CA 1
ATOM 6275 C C . TYR A 1 815 ? -41.286 1.279 23.657 1.00 89.88 815 TYR A C 1
ATOM 6277 O O . TYR A 1 815 ? -41.695 0.300 23.034 1.00 89.88 815 TYR A O 1
ATOM 6285 N N . ARG A 1 816 ? -41.124 2.467 23.077 1.00 86.75 816 ARG A N 1
ATOM 6286 C CA . ARG A 1 816 ? -41.219 2.670 21.633 1.00 86.75 816 ARG A CA 1
ATOM 6287 C C . ARG A 1 816 ? -40.001 2.036 20.950 1.00 86.75 816 ARG A C 1
ATOM 6289 O O . ARG A 1 816 ? -38.884 2.196 21.441 1.00 86.75 816 ARG A O 1
ATOM 6296 N N . SER A 1 817 ? -40.236 1.332 19.845 1.00 86.19 817 SER A N 1
ATOM 6297 C CA . SER A 1 817 ? -39.169 0.874 18.949 1.00 86.19 817 SER A CA 1
ATOM 6298 C C . SER A 1 817 ? -38.569 2.052 18.163 1.00 86.19 817 SER A C 1
ATOM 6300 O O . SER A 1 817 ? -39.218 3.091 18.033 1.00 86.19 817 SER A O 1
ATOM 6302 N N . LEU A 1 818 ? -37.327 1.901 17.702 1.00 78.19 818 LEU A N 1
ATOM 6303 C CA . LEU A 1 818 ? -36.567 2.898 16.945 1.00 78.19 818 LEU A CA 1
ATOM 6304 C C . LEU A 1 818 ? -36.935 2.952 15.451 1.00 78.19 818 LEU A C 1
ATOM 6306 O O . LEU A 1 818 ? -36.531 3.904 14.791 1.00 78.19 818 LEU A O 1
ATOM 6310 N N . GLU A 1 819 ? -37.680 1.966 14.932 1.00 65.94 819 GLU A N 1
ATOM 6311 C CA . GLU A 1 819 ? -38.200 1.961 13.548 1.00 65.94 819 GLU A CA 1
ATOM 6312 C C . GLU A 1 819 ? -39.361 2.942 13.301 1.00 65.94 819 GLU A C 1
ATOM 6314 O O . GLU A 1 819 ? -40.197 3.176 14.218 1.00 65.94 819 GLU A O 1
#

Foldseek 3Di:
DELEEAEDEDEDAEEELDEFQDPDPPDDLDATEQDAYELYEYEYYPYQEEEDYEAEHEHPDEREAYLYEYHYAEPDQHAYEDEEHEHYQEYEAYNYEYYRFYQYPNHEDYEYEFDAAPEAHEYEAEQYEYDCQQPPHVVRYFHYYYDYDPPGHYYQYEYEDYEDQADGPVDDPDDDPRYHYDHPPNDHPWDFDPQQQLVDRSPPDDDQATPVGDGPPPPDDSRSVRIDDADQPQQCPLQHGCCCCVVPQVADSNDQQRCPLPRGLNRCVVVVFRSNDSQWDKAKEKEFEDEPQPDPFWKKKWKDFAPDDTDQVQIDTQDVRIDMGIDTGHNHPGWMKMWIWGPQVPPSGDDQLIDTDIDTWDDPDRYHYDYHYQAQRCPQANGSSVCVVLVWGSNDSQKGWEKEKEWEAQQQPPDAWKKKFKALDQQQPGTQDMDTDNHTDMDIDPTRIGHSGDQKIKGKMKTGPVRPRGDDPLIDMDTDIDGRHYYHYDYHYQQPDQPCPLQARPNVCSNLVHDSNASPQQQDQQCPLQDGPNVCRVLVHRSNDNPPFPFFQLSQLQCLQPVLLPPAQQVLQFAQFPDDDPVPLFTHGRPNHSCLLFQQQQKFCAKDQQGLLWIWGFQFQFKTKFFQLPPRQAFQMWTWTAFNVRDIDIWTFHHKDFQPPQPNDDDDRPQGMMMTTTPGGDDCVGGPHAAAAAPCVCQRCNQQQQRWWWWQASSRTTAIWRWHGQDCDDPVRAGKTATDQHPDPSNNSRHDFYDNSSGGIFTWTAGPSGTYTQAGDDDRHRMHHGCRVCQVSVQVSCVVVDPPDGGHHDDRVSGHTSD

Radius of gyration: 57.46 Å; Cα contacts (8 Å, |Δi|>4): 1978; chains: 1; bounding box: 136×55×127 Å